Protein AF-A0A7X7KL80-F1 (afdb_monomer_lite)

Sequence (886 aa):
MTQHSSSESLREGEFLGSYRVVATLARGRRWDVYLARSGSGQRQVALKTPAPGCLEDPAAILRRARQAVRLEHPNLARLYEAGCDRGRVFIAQEFVADQRQAVTDLATELLNHGGRLSEERVRVLSKHLLDGLAAAHGAPDGGVVHGALDASKVLLSAQRRAKIVDVGLLAEPSPAAKAADCQAAGALIYRLLAGHDWSSQAAPLDAIGLAPGWNDLVQALTDARAEALPNLAALSERAITLERPPTARQRWRWLLPTAAAALILLTAAVAGLAVRARRQAVAAARQRAAAAVEADRRQRLDALLTTAEEALAARAYARALETCRQALDIDPRDPRAVAFQERARQAAGQALVGESKARAEAAWASLREVHPGEGFGELIGDARALLSAARQALAAAEFTSAAALFTQAAERAEAVAALEGARQAVADCRDDLDAAREAAEAASAPTFAEDLWTQAAARDQAGREAFAQRRFPEAEAAWKEAIGLYSRADRKARAALRLNAARKAFEQAFTAIGDTAREAMPTPTRAAIAEAARKAQELAAQEDWTGAEAAWDEARRHLALGLGESDAVLRQRHFDEALERARHTFARQAYAESERSLREALGLQGFANHPEATALLDRVRQRRTDLGDTGPARGTNLVINGDFSVGQTGAPVGWTRPDNLTVFWADGGPRGQGKYLRIDTDVYRREWEEHRRQPDRPVTKTPTSGLRYDTVAGTTGVAVYSQPIPVRPGECYRVSYDVRGRGEPFIFVLGYWRCGPEHLAALGEKIFFTPHPGGAAYSLVAFGTSGEEKRQPRAGDYIQSYRRRVVARFPPGTENTWRRYETVLQFPEDRPVEAVLIELYAYWPPGEFGFDNIRVEQVTPAEMAAYQEQRQRLGADANVGKAIAD

pLDDT: mean 81.26, std 11.62, range [29.97, 96.38]

Radius of gyration: 80.66 Å; chains: 1; bounding box: 136×75×208 Å

Secondary structure (DSSP, 8-state):
-------PPPPTT-EETTEEEEEEEEE-SSEEEEEEEETTS--EEEEEEEPTT--S-HHHHHHHHHHHHT---TTBPPEEEEEEETTEEEEEEE----SSS---BHHHHHHHTTT---HHHHHHHHHHHHHHHHHHHTSSTT----SS--GGGEEEPTTS-EEE-STTSS----HHHHHHHHHHHHHHHHHHHH---TT--S-TTTTTT-HHHHHHHHHHHHTT-TTHHHHHHHHHHHHHS----S-HHHHHHHHHHHHHHHHHHHHHHHHHHHHHHHHHHHHHHHHHHHHHHHHHHHHHHHHHHHHHHHHHHTT-HHHHHHHHHHHHHH-TT-HHHHHHHHHHHHHHHHHHHHHHHHHHHHHHHHGGGS-STTTHHHHHHHHHHHHHHHHHHHHTT-HHHHHHHHHHHHHHHHHHHHHHHHHHHHHHHHHHHHHHHHHHHHTTHHHHSHHHHHHHHHHHHHHHHHHHTT-HHHHHHHHHHHHHHHHHHHHHHHHHHHHHHHHHHHHHHHHHTHHHHHHHS-HHHHHHHHHHHHHHHHHHHTT-HHHHHHHHHHHHHHHHHHHHHHHHHHHHHHHHHHHHHHHHHHHTT-HHHHHHHHHHHHHSTT-TT-HHHHHHHHHHHHHHHHTT--SPPTT---STTTT---EETTEETTBPPP-SSSEEEEE--GGG-SEEEEEE--SBHHHHHHHHH-TTS--PPPPP-TT-TTBHHHHT-EEEEBPPEE--TT-EEEEEEEEE-SS--EEEEEEEEEPPGGGTTTS--EEEE-SSTTS--EEESS---SS-EEE---TTPEEEEEEEEEEPBPPTT-TTS-EEEEEEEE--TTS---EEEEEEEE-SSSSEEEEEEEEEEEE-HHHHHHHHHHHHHHGGGGGBPEE---

Structure (mmCIF, N/CA/C/O backbone):
data_AF-A0A7X7KL80-F1
#
_entry.id   AF-A0A7X7KL80-F1
#
loop_
_atom_site.group_PDB
_atom_site.id
_atom_site.type_symbol
_atom_site.label_atom_id
_atom_site.label_alt_id
_atom_site.label_comp_id
_atom_site.label_asym_id
_atom_site.label_entity_id
_atom_site.label_seq_id
_atom_site.pdbx_PDB_ins_code
_atom_site.Cartn_x
_atom_site.Cartn_y
_atom_site.Cartn_z
_atom_site.occupancy
_atom_site.B_iso_or_equiv
_atom_site.auth_seq_id
_atom_site.auth_comp_id
_atom_site.auth_asym_id
_atom_site.auth_atom_id
_atom_site.pdbx_PDB_model_num
ATOM 1 N N . MET A 1 1 ? -23.492 -48.760 83.196 1.00 31.83 1 MET A N 1
ATOM 2 C CA . MET A 1 1 ? -22.870 -47.520 82.687 1.00 31.83 1 MET A CA 1
ATOM 3 C C . MET A 1 1 ? -23.392 -46.350 83.509 1.00 31.83 1 MET A C 1
ATOM 5 O O . MET A 1 1 ? -24.584 -46.093 83.494 1.00 31.83 1 MET A O 1
ATOM 9 N N . THR A 1 2 ? -22.488 -45.794 84.322 1.00 29.97 2 THR A N 1
ATOM 10 C CA . THR A 1 2 ? -22.524 -44.529 85.089 1.00 29.97 2 THR A CA 1
ATOM 11 C C . THR A 1 2 ? -23.849 -44.053 85.695 1.00 29.97 2 THR A C 1
ATOM 13 O O . THR A 1 2 ? -24.596 -43.284 85.098 1.00 29.97 2 THR A O 1
ATOM 16 N N . GLN A 1 3 ? -24.027 -44.415 86.970 1.00 34.44 3 GLN A N 1
ATOM 17 C CA . GLN A 1 3 ? -24.776 -43.646 87.964 1.00 34.44 3 GLN A CA 1
ATOM 18 C C . GLN A 1 3 ? -24.287 -42.184 87.984 1.00 34.44 3 GLN A C 1
ATOM 20 O O . GLN A 1 3 ? -23.082 -41.945 88.039 1.00 34.44 3 GLN A O 1
ATOM 25 N N . HIS A 1 4 ? -25.204 -41.216 87.977 1.00 32.41 4 HIS A N 1
ATOM 26 C CA . HIS A 1 4 ? -24.958 -39.862 88.482 1.00 32.41 4 HIS A CA 1
ATOM 27 C C . HIS A 1 4 ? -25.939 -39.596 89.632 1.00 32.41 4 HIS A C 1
ATOM 29 O O . HIS A 1 4 ? -27.093 -39.226 89.433 1.00 32.41 4 HIS A O 1
ATOM 35 N N . SER A 1 5 ? -25.440 -39.822 90.850 1.00 32.19 5 SER A N 1
ATOM 36 C CA . SER A 1 5 ? -25.695 -38.978 92.029 1.00 32.19 5 SER A CA 1
ATOM 37 C C . SER A 1 5 ? -25.706 -37.498 91.599 1.00 32.19 5 SER A C 1
ATOM 39 O O . SER A 1 5 ? -24.886 -37.118 90.775 1.00 32.19 5 SER A O 1
ATOM 41 N N . SER A 1 6 ? -26.537 -36.568 92.056 1.00 39.59 6 SER A N 1
ATOM 42 C CA . SER A 1 6 ? -27.363 -36.443 93.253 1.00 39.59 6 SER A CA 1
ATOM 43 C C . SER A 1 6 ? -28.358 -35.304 92.997 1.00 39.59 6 SER A C 1
ATOM 45 O O . SER A 1 6 ? -28.032 -34.290 92.369 1.00 39.59 6 SER A O 1
ATOM 47 N N . SER A 1 7 ? -29.570 -35.430 93.531 1.00 51.50 7 SER A N 1
ATOM 48 C CA . SER A 1 7 ? -30.561 -34.358 93.639 1.00 51.50 7 SER A CA 1
ATOM 49 C C . SER A 1 7 ? -30.135 -33.310 94.677 1.00 51.50 7 SER A C 1
ATOM 51 O O . SER A 1 7 ? -30.840 -33.063 95.653 1.00 51.50 7 SER A O 1
ATOM 53 N N . GLU A 1 8 ? -28.949 -32.722 94.509 1.00 64.38 8 GLU A N 1
ATOM 54 C CA . GLU A 1 8 ? -28.505 -31.617 95.347 1.00 64.38 8 GLU A CA 1
ATOM 55 C C . GLU A 1 8 ? -29.159 -30.304 94.919 1.00 64.38 8 GLU A C 1
ATOM 57 O O . GLU A 1 8 ? -29.395 -30.016 93.744 1.00 64.38 8 GLU A O 1
ATOM 62 N N . SER A 1 9 ? -29.478 -29.541 95.947 1.00 71.69 9 SER A N 1
ATOM 63 C CA . SER A 1 9 ? -30.005 -28.191 95.954 1.00 71.69 9 SER A CA 1
ATOM 64 C C . SER A 1 9 ? -28.975 -27.219 95.342 1.00 71.69 9 SER A C 1
ATOM 66 O O . SER A 1 9 ? -27.822 -27.268 95.766 1.00 71.69 9 SER A O 1
ATOM 68 N N . LEU A 1 10 ? -29.367 -26.315 94.426 1.00 82.56 10 LEU A N 1
ATOM 69 C CA . LEU A 1 10 ? -28.435 -25.303 93.886 1.00 82.56 10 LEU A CA 1
ATOM 70 C C . LEU A 1 10 ? -27.829 -24.451 95.010 1.00 82.56 10 LEU A C 1
ATOM 72 O O . LEU A 1 10 ? -28.556 -24.023 95.916 1.00 82.56 10 LEU A O 1
ATOM 76 N N . ARG A 1 11 ? -26.519 -24.195 94.938 1.00 85.81 11 ARG A N 1
ATOM 77 C CA . ARG A 1 11 ? -25.776 -23.398 95.931 1.00 85.81 11 ARG A CA 1
ATOM 78 C C . ARG A 1 11 ? -25.678 -21.930 95.507 1.00 85.81 11 ARG A C 1
ATOM 80 O O . ARG A 1 11 ? -25.748 -21.599 94.325 1.00 85.81 11 ARG A O 1
ATOM 87 N N . GLU A 1 12 ? -25.507 -21.030 96.473 1.00 88.31 12 GLU A N 1
ATOM 88 C CA . GLU A 1 12 ? -25.227 -19.620 96.177 1.00 88.31 12 GLU A CA 1
ATOM 89 C C . GLU A 1 12 ? -23.941 -19.489 95.340 1.00 88.31 12 GLU A C 1
ATOM 91 O O . GLU A 1 12 ? -22.940 -20.150 95.607 1.00 88.31 12 GLU A O 1
ATOM 96 N N . GLY A 1 13 ? -23.984 -18.664 94.290 1.00 85.44 13 GLY A N 1
ATOM 97 C CA . GLY A 1 13 ? -22.898 -18.497 93.322 1.00 85.44 13 GLY A CA 1
ATOM 98 C C . GLY A 1 13 ? -22.914 -19.481 92.147 1.00 85.44 13 GLY A C 1
ATOM 99 O O . GLY A 1 13 ? -22.250 -19.211 91.146 1.00 85.44 13 GLY A O 1
ATOM 100 N N . GLU A 1 14 ? -23.691 -20.566 92.216 1.00 90.62 14 GLU A N 1
ATOM 101 C CA . GLU A 1 14 ? -23.832 -21.533 91.123 1.00 90.62 14 GLU A CA 1
ATOM 102 C C . GLU A 1 14 ? -24.575 -20.925 89.922 1.00 90.62 14 GLU A C 1
ATOM 104 O O . GLU A 1 14 ? -25.460 -20.082 90.078 1.00 90.62 14 GLU A O 1
ATOM 109 N N . PHE A 1 15 ? -24.219 -21.353 88.710 1.00 89.06 15 PHE A N 1
ATOM 110 C CA . PHE A 1 15 ? -24.910 -20.967 87.481 1.00 89.06 15 PHE A CA 1
ATOM 111 C C . PHE A 1 15 ? -25.785 -22.106 86.968 1.00 89.06 15 PHE A C 1
ATOM 113 O O . PHE A 1 15 ? -25.322 -23.244 86.873 1.00 89.06 15 PHE A O 1
ATOM 120 N N . LEU A 1 16 ? -27.013 -21.761 86.581 1.00 88.75 16 LEU A N 1
ATOM 121 C CA . LEU A 1 16 ? -27.916 -22.628 85.835 1.00 88.75 16 LEU A CA 1
ATOM 122 C C . LEU A 1 16 ? -28.447 -21.853 84.622 1.00 88.75 16 LEU A C 1
ATOM 124 O O . LEU A 1 16 ? -29.095 -20.811 84.766 1.00 88.75 16 LEU A O 1
ATOM 128 N N . GLY A 1 17 ? -28.102 -22.319 83.422 1.00 87.94 17 GLY A N 1
ATOM 129 C CA . GLY A 1 17 ? -28.221 -21.540 82.192 1.00 87.94 17 GLY A CA 1
ATOM 130 C C . GLY A 1 17 ? -27.375 -20.264 82.269 1.00 87.94 17 GLY A C 1
ATOM 131 O O . GLY A 1 17 ? -26.235 -20.274 82.732 1.00 87.94 17 GLY A O 1
ATOM 132 N N . SER A 1 18 ? -27.946 -19.129 81.863 1.00 89.62 18 SER A N 1
ATOM 133 C CA . SER A 1 18 ? -27.303 -17.814 82.000 1.00 89.62 18 SER A CA 1
ATOM 134 C C . SER A 1 18 ? -27.581 -17.128 83.344 1.00 89.62 18 SER A C 1
ATOM 136 O O . SER A 1 18 ? -27.383 -15.920 83.442 1.00 89.62 18 SER A O 1
ATOM 138 N N . TYR A 1 19 ? -28.058 -17.833 84.377 1.00 92.81 19 TYR A N 1
ATOM 139 C CA . TYR A 1 19 ? -28.467 -17.220 85.646 1.00 92.81 19 TYR A CA 1
ATOM 140 C C . TYR A 1 19 ? -27.586 -17.664 86.809 1.00 92.81 19 TYR A C 1
ATOM 142 O O . TYR A 1 19 ? -27.476 -18.854 87.093 1.00 92.81 19 TYR A O 1
ATOM 150 N N . ARG A 1 20 ? -27.003 -16.692 87.520 1.00 92.25 20 ARG A N 1
ATOM 151 C CA . ARG A 1 20 ? -26.239 -16.926 88.752 1.00 92.25 20 ARG A CA 1
ATOM 152 C C . ARG A 1 20 ? -27.166 -16.911 89.959 1.00 92.25 20 ARG A C 1
ATOM 154 O O . ARG A 1 20 ? -27.807 -15.886 90.205 1.00 92.25 20 ARG A O 1
ATOM 161 N N . VAL A 1 21 ? -27.208 -17.997 90.722 1.00 92.06 21 VAL A N 1
ATOM 162 C CA . VAL A 1 21 ? -27.965 -18.106 91.974 1.00 92.06 21 VAL A CA 1
ATOM 163 C C . VAL A 1 21 ? -27.369 -17.158 93.015 1.00 92.06 21 VAL A C 1
ATOM 165 O O . VAL A 1 21 ? -26.165 -17.151 93.260 1.00 92.06 21 VAL A O 1
ATOM 168 N N . VAL A 1 22 ? -28.226 -16.330 93.606 1.00 90.38 22 VAL A N 1
ATOM 169 C CA . VAL A 1 22 ? -27.896 -15.351 94.651 1.00 90.38 22 VAL A CA 1
ATOM 170 C C . VAL A 1 22 ? -28.374 -15.840 96.012 1.00 90.38 22 VAL A C 1
ATOM 172 O O . VAL A 1 22 ? -27.649 -15.717 96.979 1.00 90.38 22 VAL A O 1
ATOM 175 N N . ALA A 1 23 ? -29.585 -16.387 96.109 1.00 89.75 23 ALA A N 1
ATOM 176 C CA . ALA A 1 23 ? -30.110 -16.920 97.365 1.00 89.75 23 ALA A CA 1
ATOM 177 C C . ALA A 1 23 ? -31.222 -17.940 97.097 1.00 89.75 23 ALA A C 1
ATOM 179 O O . ALA A 1 23 ? -31.897 -17.875 96.068 1.00 89.75 23 ALA A O 1
ATOM 180 N N . THR A 1 24 ? -31.459 -18.858 98.035 1.00 89.94 24 THR A N 1
ATOM 181 C CA . THR A 1 24 ? -32.675 -19.689 98.018 1.00 89.94 24 THR A CA 1
ATOM 182 C C . THR A 1 24 ? -33.835 -18.864 98.575 1.00 89.94 24 THR A C 1
ATOM 184 O O . THR A 1 24 ? -33.747 -18.383 99.699 1.00 89.94 24 THR A O 1
ATOM 187 N N . LEU A 1 25 ? -34.912 -18.695 97.802 1.00 84.06 25 LEU A N 1
ATOM 188 C CA . LEU A 1 25 ? -36.113 -17.966 98.233 1.00 84.06 25 LEU A CA 1
ATOM 189 C C . LEU A 1 25 ? -37.115 -18.890 98.922 1.00 84.06 25 LEU A C 1
ATOM 191 O O . LEU A 1 25 ? -37.679 -18.533 99.949 1.00 84.06 25 LEU A O 1
ATOM 195 N N . ALA A 1 26 ? -37.348 -20.072 98.351 1.00 82.12 26 ALA A N 1
ATOM 196 C CA . ALA A 1 26 ? -38.282 -21.043 98.904 1.00 82.12 26 ALA A CA 1
ATOM 197 C C . ALA A 1 26 ? -37.930 -22.467 98.467 1.00 82.12 26 ALA A C 1
ATOM 199 O O . ALA A 1 26 ? -37.536 -22.699 97.324 1.00 82.12 26 ALA A O 1
ATOM 200 N N . ARG A 1 27 ? -38.147 -23.425 99.372 1.00 83.50 27 ARG A N 1
ATOM 201 C CA . ARG A 1 27 ? -38.188 -24.860 99.071 1.00 83.50 27 ARG A CA 1
ATOM 202 C C . ARG A 1 27 ? -39.641 -25.289 99.036 1.00 83.50 27 ARG A C 1
ATOM 204 O O . ARG A 1 27 ? -40.308 -25.324 100.068 1.00 83.50 27 ARG A O 1
ATOM 211 N N . GLY A 1 28 ? -40.160 -25.509 97.838 1.00 75.00 28 GLY A N 1
ATOM 212 C CA . GLY A 1 28 ? -41.563 -25.834 97.631 1.00 75.00 28 GLY A CA 1
ATOM 213 C C . GLY A 1 28 ? -41.771 -27.321 97.387 1.00 75.00 28 GLY A C 1
ATOM 214 O O . GLY A 1 28 ? -40.884 -28.021 96.914 1.00 75.00 28 GLY A O 1
ATOM 215 N N . ARG A 1 29 ? -43.003 -27.794 97.610 1.00 74.69 29 ARG A N 1
ATOM 216 C CA . ARG A 1 29 ? -43.397 -29.184 97.305 1.00 74.69 29 ARG A CA 1
ATOM 217 C C . ARG A 1 29 ? -43.181 -29.585 95.843 1.00 74.69 29 ARG A C 1
ATOM 219 O O . ARG A 1 29 ? -43.038 -30.762 95.567 1.00 74.69 29 ARG A O 1
ATOM 226 N N . ARG A 1 30 ? -43.224 -28.626 94.912 1.00 80.44 30 ARG A N 1
ATOM 227 C CA . ARG A 1 30 ? -43.084 -28.865 93.463 1.00 80.44 30 ARG A CA 1
ATOM 228 C C . ARG A 1 30 ? -41.902 -28.126 92.847 1.00 80.44 30 ARG A C 1
ATOM 230 O O . ARG A 1 30 ? -41.293 -28.625 91.907 1.00 80.44 30 ARG A O 1
ATOM 237 N N . TRP A 1 31 ? -41.597 -26.939 93.362 1.00 85.56 31 TRP A N 1
ATOM 238 C CA . TRP A 1 31 ? -40.578 -26.052 92.821 1.00 85.56 31 TRP A CA 1
ATOM 239 C C . TRP A 1 31 ? -39.674 -25.565 93.939 1.00 85.56 31 TRP A C 1
ATOM 241 O O . TRP A 1 31 ? -40.162 -24.999 94.917 1.00 85.56 31 TRP A O 1
ATOM 251 N N . ASP A 1 32 ? -38.376 -25.708 93.735 1.00 88.88 32 ASP A N 1
ATOM 252 C CA . ASP A 1 32 ? -37.386 -24.915 94.441 1.00 88.88 32 ASP A CA 1
ATOM 253 C C . ASP A 1 32 ? -37.233 -23.580 93.713 1.00 88.88 32 ASP A C 1
ATOM 255 O O . ASP A 1 32 ? -37.142 -23.528 92.484 1.00 88.88 32 ASP A O 1
ATOM 259 N N . VAL A 1 33 ? -37.277 -22.488 94.473 1.00 89.19 33 VAL A N 1
ATOM 260 C CA . VAL A 1 33 ? -37.273 -21.123 93.947 1.00 89.19 33 VAL A CA 1
ATOM 261 C C . VAL A 1 33 ? -36.051 -20.397 94.476 1.00 89.19 33 VAL A C 1
ATOM 263 O O . VAL A 1 33 ? -35.833 -20.312 95.685 1.00 89.19 33 VAL A O 1
ATOM 266 N N . TYR A 1 34 ? -35.282 -19.827 93.561 1.00 90.94 34 TYR A N 1
ATOM 267 C CA . TYR A 1 34 ? -34.040 -19.129 93.836 1.00 90.94 34 TYR A CA 1
ATOM 268 C C . TYR A 1 34 ? -34.122 -17.693 93.334 1.00 90.94 34 TYR A C 1
ATOM 270 O O . TYR A 1 34 ? -34.673 -17.421 92.268 1.00 90.94 34 TYR A O 1
ATOM 278 N N . LEU A 1 35 ? -33.534 -16.766 94.079 1.00 90.75 35 LEU A N 1
ATOM 279 C CA . LEU A 1 35 ? -33.198 -15.455 93.555 1.00 90.75 35 LEU A CA 1
ATOM 280 C C . LEU A 1 35 ? -31.955 -15.636 92.699 1.00 90.75 35 LEU A C 1
ATOM 282 O O . LEU A 1 35 ? -30.938 -16.111 93.200 1.00 90.75 35 LEU A O 1
ATOM 286 N N . ALA A 1 36 ? -32.019 -15.249 91.433 1.00 92.25 36 ALA A N 1
ATOM 287 C CA . ALA A 1 36 ? -30.877 -15.311 90.535 1.00 92.25 36 ALA A CA 1
ATOM 288 C C . ALA A 1 36 ? -30.694 -13.997 89.772 1.00 92.25 36 ALA A C 1
ATOM 290 O O . ALA A 1 36 ? -31.605 -13.172 89.682 1.00 92.25 36 ALA A O 1
ATOM 291 N N . ARG A 1 37 ? -29.501 -13.783 89.219 1.00 90.31 37 ARG A N 1
ATOM 292 C CA . ARG A 1 37 ? -29.183 -12.633 88.365 1.00 90.31 37 ARG A CA 1
ATOM 293 C C . ARG A 1 37 ? -28.793 -13.125 86.975 1.00 90.31 37 ARG A C 1
ATOM 295 O O . ARG A 1 37 ? -28.011 -14.064 86.862 1.00 90.31 37 ARG A O 1
ATOM 302 N N . SER A 1 38 ? -29.333 -12.494 85.934 1.00 88.06 38 SER A N 1
ATOM 303 C CA . SER A 1 38 ? -28.945 -12.783 84.545 1.00 88.06 38 SER A CA 1
ATOM 304 C C . SER A 1 38 ? -27.446 -12.522 84.324 1.00 88.06 38 SER A C 1
ATOM 306 O O . SER A 1 38 ? -26.880 -11.631 84.959 1.00 88.06 38 SER A O 1
ATOM 308 N N . GLY A 1 39 ? -26.808 -13.282 83.430 1.00 72.44 39 GLY A N 1
ATOM 309 C CA . GLY A 1 39 ? -25.362 -13.293 83.183 1.00 72.44 39 GLY A CA 1
ATOM 310 C C . GLY A 1 39 ? -24.786 -11.967 82.685 1.00 72.44 39 GLY A C 1
ATOM 311 O O . GLY A 1 39 ? -23.610 -11.703 82.900 1.00 72.44 39 GLY A O 1
ATOM 312 N N . SER A 1 40 ? -25.618 -11.084 82.121 1.00 70.62 40 SER A N 1
ATOM 313 C CA . SER A 1 40 ? -25.252 -9.694 81.795 1.00 70.62 40 SER A CA 1
ATOM 314 C C . SER A 1 40 ? -25.248 -8.753 83.012 1.00 70.62 40 SER A C 1
ATOM 316 O O . SER A 1 40 ? -24.938 -7.572 82.889 1.00 70.62 40 SER A O 1
ATOM 318 N N . GLY A 1 41 ? -25.644 -9.238 84.194 1.00 64.62 41 GLY A N 1
ATOM 319 C CA . GLY A 1 41 ? -25.730 -8.476 85.442 1.00 64.62 41 GLY A CA 1
ATOM 320 C C . GLY A 1 41 ? -26.958 -7.563 85.573 1.00 64.62 41 GLY A C 1
ATOM 321 O O . GLY A 1 41 ? -27.179 -7.013 86.655 1.00 64.62 41 GLY A O 1
ATOM 322 N N . GLN A 1 42 ? -27.775 -7.428 84.521 1.00 69.19 42 GLN A N 1
ATOM 323 C CA . GLN A 1 42 ? -28.776 -6.358 84.388 1.00 69.19 42 GLN A CA 1
ATOM 324 C C . GLN A 1 42 ? -30.136 -6.611 85.066 1.00 69.19 42 GLN A C 1
ATOM 326 O O . GLN A 1 42 ? -30.906 -5.667 85.235 1.00 69.19 42 GLN A O 1
ATOM 331 N N . ARG A 1 43 ? -30.480 -7.850 85.452 1.00 83.56 43 ARG A N 1
ATOM 332 C CA . ARG A 1 43 ? -31.824 -8.173 85.979 1.00 83.56 43 ARG A CA 1
ATOM 333 C C . ARG A 1 43 ? -31.812 -9.282 87.031 1.00 83.56 43 ARG A C 1
ATOM 335 O O . ARG A 1 43 ? -31.147 -10.300 86.843 1.00 83.56 43 ARG A O 1
ATOM 342 N N . GLN A 1 44 ? -32.581 -9.088 88.106 1.00 89.12 44 GLN A N 1
ATOM 343 C CA . GLN A 1 44 ? -32.933 -10.132 89.076 1.00 89.12 44 GLN A CA 1
ATOM 344 C C . GLN A 1 44 ? -34.152 -10.928 88.592 1.00 89.12 44 GLN A C 1
ATOM 346 O O . GLN A 1 44 ? -35.109 -10.353 88.071 1.00 89.12 44 GLN A O 1
ATOM 351 N N . VAL A 1 45 ? -34.114 -12.246 88.766 1.00 91.25 45 VAL A N 1
ATOM 352 C CA . VAL A 1 45 ? -35.173 -13.175 88.355 1.00 91.25 45 VAL A CA 1
ATOM 353 C C . VAL A 1 45 ? -35.485 -14.166 89.473 1.00 91.25 45 VAL A C 1
ATOM 355 O O . VAL A 1 45 ? -34.612 -14.506 90.275 1.00 91.25 45 VAL A O 1
ATOM 358 N N . ALA A 1 46 ? -36.731 -14.636 89.510 1.00 91.25 46 ALA A N 1
ATOM 359 C CA . ALA A 1 46 ? -37.109 -15.807 90.283 1.00 91.25 46 ALA A CA 1
ATOM 360 C C . ALA A 1 46 ? -36.844 -17.038 89.409 1.00 91.25 46 ALA A C 1
ATOM 362 O O . ALA A 1 46 ? -37.561 -17.287 88.437 1.00 91.25 46 ALA A O 1
ATOM 363 N N . LEU A 1 47 ? -35.784 -17.774 89.727 1.00 92.19 47 LEU A N 1
ATOM 364 C CA . LEU A 1 47 ? -35.371 -18.974 89.014 1.00 92.19 47 LEU A CA 1
ATOM 365 C C . LEU A 1 47 ? -35.990 -20.196 89.690 1.00 92.19 47 LEU A C 1
ATOM 367 O O . LEU A 1 47 ? -35.704 -20.476 90.852 1.00 92.19 47 LEU A O 1
ATOM 371 N N . LYS A 1 48 ? -36.850 -20.914 88.972 1.00 91.19 48 LYS A N 1
ATOM 372 C CA . LYS A 1 48 ? -37.525 -22.111 89.480 1.00 91.19 48 LYS A CA 1
ATOM 373 C C . LYS A 1 48 ? -36.925 -23.371 88.892 1.00 91.19 48 LYS A C 1
ATOM 375 O O . LYS A 1 48 ? -36.765 -23.451 87.678 1.00 91.19 48 LYS A O 1
ATOM 380 N N . THR A 1 49 ? -36.683 -24.363 89.739 1.00 89.75 49 THR A N 1
ATOM 381 C CA . THR A 1 49 ? -36.322 -25.725 89.332 1.00 89.75 49 THR A CA 1
ATOM 382 C C . THR A 1 49 ? -37.277 -26.728 89.972 1.00 89.75 49 THR A C 1
ATOM 384 O O . THR A 1 49 ? -37.712 -26.503 91.103 1.00 89.75 49 THR A O 1
ATOM 387 N N . PRO A 1 50 ? -37.632 -27.832 89.299 1.00 86.56 50 PRO A N 1
ATOM 388 C CA . PRO A 1 50 ? -38.437 -28.884 89.911 1.00 86.56 50 PRO A CA 1
ATOM 389 C C . PRO A 1 50 ? -37.768 -29.420 91.182 1.00 86.56 50 PRO A C 1
ATOM 391 O O . PRO A 1 50 ? -36.558 -29.654 91.191 1.00 86.56 50 PRO A O 1
ATOM 394 N N . ALA A 1 51 ? -38.549 -29.595 92.249 1.00 82.06 51 ALA A N 1
ATOM 395 C CA . ALA A 1 51 ? -38.067 -30.208 93.484 1.00 82.06 51 ALA A CA 1
ATOM 396 C C . ALA A 1 51 ? -37.661 -31.682 93.239 1.00 82.06 51 ALA A C 1
ATOM 398 O O . ALA A 1 51 ? -38.191 -32.315 92.314 1.00 82.06 51 ALA A O 1
ATOM 399 N N . PRO A 1 52 ? -36.737 -32.254 94.038 1.00 75.50 52 PRO A N 1
ATOM 400 C CA . PRO A 1 52 ? -36.324 -33.651 93.904 1.00 75.50 52 PRO A CA 1
ATOM 401 C C . PRO A 1 52 ? -37.517 -34.619 93.852 1.00 75.50 52 PRO A C 1
ATOM 403 O O . PRO A 1 52 ? -38.361 -34.616 94.742 1.00 75.50 52 PRO A O 1
ATOM 406 N N . GLY A 1 53 ? -37.592 -35.446 92.803 1.00 71.06 53 GLY A N 1
ATOM 407 C CA . GLY A 1 53 ? -38.666 -36.433 92.621 1.00 71.06 53 GLY A CA 1
ATOM 408 C C . GLY A 1 53 ? -39.997 -35.888 92.076 1.00 71.06 53 GLY A C 1
ATOM 409 O O . GLY A 1 53 ? -40.924 -36.667 91.888 1.00 71.06 53 GLY A O 1
ATOM 410 N N . CYS A 1 54 ? -40.105 -34.586 91.782 1.00 70.94 54 CYS A N 1
ATOM 411 C CA . CYS A 1 54 ? -41.345 -33.947 91.305 1.00 70.94 54 CYS A CA 1
ATOM 412 C C . CYS A 1 54 ? -41.353 -33.610 89.802 1.00 70.94 54 CYS A C 1
ATOM 414 O O . CYS A 1 54 ? -42.227 -32.878 89.330 1.00 70.94 54 CYS A O 1
ATOM 416 N N . LEU A 1 55 ? -40.366 -34.097 89.049 1.00 71.50 55 LEU A N 1
ATOM 417 C CA . LEU A 1 55 ? -40.247 -33.882 87.610 1.00 71.50 55 LEU A CA 1
ATOM 418 C C . LEU A 1 55 ? -41.022 -34.976 86.862 1.00 71.50 55 LEU A C 1
ATOM 420 O O . LEU A 1 55 ? -40.582 -36.117 86.824 1.00 71.50 55 LEU A O 1
ATOM 424 N N . GLU A 1 56 ? -42.174 -34.614 86.294 1.00 68.19 56 GLU A N 1
ATOM 425 C CA . GLU A 1 56 ? -43.006 -35.511 85.475 1.00 68.19 56 GLU A CA 1
ATOM 426 C C . GLU A 1 56 ? -42.353 -35.748 84.096 1.00 68.19 56 GLU A C 1
ATOM 428 O O . GLU A 1 56 ? -41.650 -36.732 83.889 1.00 68.19 56 GLU A O 1
ATOM 433 N N . ASP A 1 57 ? -42.545 -34.803 83.166 1.00 81.62 57 ASP A N 1
ATOM 434 C CA . ASP A 1 57 ? -41.943 -34.768 81.831 1.00 81.62 57 ASP A CA 1
ATOM 435 C C . ASP A 1 57 ? -41.270 -33.394 81.602 1.00 81.62 57 ASP A C 1
ATOM 437 O O . ASP A 1 57 ? -41.963 -32.370 81.479 1.00 81.62 57 ASP A O 1
ATOM 441 N N . PRO A 1 58 ? -39.924 -33.340 81.528 1.00 81.94 58 PRO A N 1
ATOM 442 C CA . PRO A 1 58 ? -39.173 -32.125 81.217 1.00 81.94 58 PRO A CA 1
ATOM 443 C C . PRO A 1 58 ? -39.630 -31.432 79.930 1.00 81.94 58 PRO A C 1
ATOM 445 O O . PRO A 1 58 ? -39.697 -30.201 79.880 1.00 81.94 58 PRO A O 1
ATOM 448 N N . ALA A 1 59 ? -39.958 -32.200 78.888 1.00 83.56 59 ALA A N 1
ATOM 449 C CA . ALA A 1 59 ? -40.312 -31.661 77.582 1.00 83.56 59 ALA A CA 1
ATOM 450 C C . ALA A 1 59 ? -41.692 -30.991 77.608 1.00 83.56 59 ALA A C 1
ATOM 452 O O . ALA A 1 59 ? -41.847 -29.889 77.073 1.00 83.56 59 ALA A O 1
ATOM 453 N N . ALA A 1 60 ? -42.678 -31.597 78.278 1.00 82.88 60 ALA A N 1
ATOM 454 C CA . ALA A 1 60 ? -43.999 -30.998 78.463 1.00 82.88 60 ALA A CA 1
ATOM 455 C C . ALA A 1 60 ? -43.957 -29.699 79.278 1.00 82.88 60 ALA A C 1
ATOM 457 O O . ALA A 1 60 ? -44.630 -28.728 78.931 1.00 82.88 60 ALA A O 1
ATOM 458 N N . ILE A 1 61 ? -43.166 -29.640 80.353 1.00 83.69 61 ILE A N 1
ATOM 459 C CA . ILE A 1 61 ? -43.000 -28.409 81.145 1.00 83.69 61 ILE A CA 1
ATOM 460 C C . ILE A 1 61 ? -42.373 -27.297 80.292 1.00 83.69 61 ILE A C 1
ATOM 462 O O . ILE A 1 61 ? -42.895 -26.183 80.258 1.00 83.69 61 ILE A O 1
ATOM 466 N N . LEU A 1 62 ? -41.297 -27.595 79.557 1.00 87.56 62 LEU A N 1
ATOM 467 C CA . LEU A 1 62 ? -40.612 -26.607 78.718 1.00 87.56 62 LEU A CA 1
ATOM 468 C C . LEU A 1 62 ? -41.470 -26.112 77.556 1.00 87.56 62 LEU A C 1
ATOM 470 O O . LEU A 1 62 ? -41.451 -24.920 77.253 1.00 87.56 62 LEU A O 1
ATOM 474 N N . ARG A 1 63 ? -42.234 -27.000 76.910 1.00 86.12 63 ARG A N 1
ATOM 475 C CA . ARG A 1 63 ? -43.159 -26.627 75.832 1.00 86.12 63 ARG A CA 1
ATOM 476 C C . ARG A 1 63 ? -44.183 -25.600 76.319 1.00 86.12 63 ARG A C 1
ATOM 478 O O . ARG A 1 63 ? -44.309 -24.544 75.703 1.00 86.12 63 ARG A O 1
ATOM 485 N N . ARG A 1 64 ? -44.849 -25.878 77.443 1.00 86.56 64 ARG A N 1
ATOM 486 C CA . ARG A 1 64 ? -45.870 -24.989 78.020 1.00 86.56 64 ARG A CA 1
ATOM 487 C C . ARG A 1 64 ? -45.273 -23.669 78.507 1.00 86.56 64 ARG A C 1
ATOM 489 O O . ARG A 1 64 ? -45.765 -22.596 78.165 1.00 86.56 64 ARG A O 1
ATOM 496 N N . ALA A 1 65 ? -44.137 -23.723 79.203 1.00 87.38 65 ALA A N 1
ATOM 497 C CA . ALA A 1 65 ? -43.457 -22.520 79.670 1.00 87.38 65 ALA A CA 1
ATOM 498 C C . ALA A 1 65 ? -43.012 -21.613 78.503 1.00 87.38 65 ALA A C 1
ATOM 500 O O . ALA A 1 65 ? -43.163 -20.397 78.584 1.00 87.38 65 ALA A O 1
ATOM 501 N N . ARG A 1 66 ? -42.544 -22.180 77.379 1.00 86.44 66 ARG A N 1
ATOM 502 C CA . ARG A 1 66 ? -42.194 -21.417 76.162 1.00 86.44 66 ARG A CA 1
ATOM 503 C C . ARG A 1 66 ? -43.394 -20.730 75.514 1.00 86.44 66 ARG A C 1
ATOM 505 O O . ARG A 1 66 ? -43.231 -19.633 74.983 1.00 86.44 66 ARG A O 1
ATOM 512 N N . GLN A 1 67 ? -44.581 -21.334 75.567 1.00 84.44 67 GLN A N 1
ATOM 513 C CA . GLN A 1 67 ? -45.811 -20.664 75.128 1.00 84.44 67 GLN A CA 1
ATOM 514 C C . GLN A 1 67 ? -46.104 -19.447 76.018 1.00 84.44 67 GLN A C 1
ATOM 516 O O . GLN A 1 67 ? -46.406 -18.367 75.512 1.00 84.44 67 GLN A O 1
ATOM 521 N N . ALA A 1 68 ? -45.913 -19.586 77.332 1.00 86.06 68 ALA A N 1
ATOM 522 C CA . ALA A 1 68 ? -46.135 -18.512 78.295 1.00 86.06 68 ALA A CA 1
ATOM 523 C C . ALA A 1 68 ? -45.070 -17.389 78.272 1.00 86.06 68 ALA A C 1
ATOM 525 O O . ALA A 1 68 ? -45.378 -16.272 78.678 1.00 86.06 68 ALA A O 1
ATOM 526 N N . VAL A 1 69 ? -43.858 -17.609 77.736 1.00 87.44 69 VAL A N 1
ATOM 527 C CA . VAL A 1 69 ? -42.816 -16.557 77.574 1.00 87.44 69 VAL A CA 1
ATOM 528 C C . VAL A 1 69 ? -43.291 -15.384 76.707 1.00 87.44 69 VAL A C 1
ATOM 530 O O . VAL A 1 69 ? -42.868 -14.244 76.903 1.00 87.44 69 VAL A O 1
ATOM 533 N N . ARG A 1 70 ? -44.188 -15.639 75.746 1.00 82.38 70 ARG A N 1
ATOM 534 C CA . ARG A 1 70 ? -44.743 -14.599 74.863 1.00 82.38 70 ARG A CA 1
ATOM 535 C C . ARG A 1 70 ? -45.781 -13.711 75.557 1.00 82.38 70 ARG A C 1
ATOM 537 O O . ARG A 1 70 ? -46.232 -12.737 74.960 1.00 82.38 70 ARG A O 1
ATOM 544 N N . LEU A 1 71 ? -46.179 -14.045 76.786 1.00 85.38 71 LEU A N 1
ATOM 545 C CA . LEU A 1 71 ? -47.211 -13.324 77.515 1.00 85.38 71 LEU A CA 1
ATOM 546 C C . LEU A 1 71 ? -46.620 -12.159 78.288 1.00 85.38 71 LEU A C 1
ATOM 548 O O . LEU A 1 71 ? -45.749 -12.314 79.145 1.00 85.38 71 LEU A O 1
ATOM 552 N N . GLU A 1 72 ? -47.167 -10.982 78.017 1.00 85.50 72 GLU A N 1
ATOM 553 C CA . GLU A 1 72 ? -46.826 -9.761 78.721 1.00 85.50 72 GLU A CA 1
ATOM 554 C C . GLU A 1 72 ? -48.108 -9.059 79.162 1.00 85.50 72 GLU A C 1
ATOM 556 O O . GLU A 1 72 ? -48.890 -8.566 78.350 1.00 85.50 72 GLU A O 1
ATOM 561 N N . HIS A 1 73 ? -48.339 -9.042 80.473 1.00 87.25 73 HIS A N 1
ATOM 562 C CA . HIS A 1 73 ? -49.483 -8.369 81.069 1.00 87.25 73 HIS A CA 1
ATOM 563 C C . HIS A 1 73 ? -49.116 -7.845 82.464 1.00 87.25 73 HIS A C 1
ATOM 565 O O . HIS A 1 73 ? -48.463 -8.561 83.221 1.00 87.25 73 HIS A O 1
ATOM 571 N N . PRO A 1 74 ? -49.552 -6.636 82.869 1.00 87.19 74 PRO A N 1
ATOM 572 C CA . PRO A 1 74 ? -49.213 -6.059 84.174 1.00 87.19 74 PRO A CA 1
ATOM 573 C C . PRO A 1 74 ? -49.666 -6.886 85.389 1.00 87.19 74 PRO A C 1
ATOM 575 O O . PRO A 1 74 ? -49.163 -6.649 86.485 1.00 87.19 74 PRO A O 1
ATOM 578 N N . ASN A 1 75 ? -50.606 -7.821 85.216 1.00 90.25 75 ASN A N 1
ATOM 579 C CA . ASN A 1 75 ? -51.111 -8.706 86.275 1.00 90.25 75 ASN A CA 1
ATOM 580 C C . ASN A 1 75 ? -50.635 -10.162 86.163 1.00 90.25 75 ASN A C 1
ATOM 582 O O . ASN A 1 75 ? -51.092 -11.011 86.924 1.00 90.25 75 ASN A O 1
ATOM 586 N N . LEU A 1 76 ? -49.708 -10.449 85.248 1.00 91.06 76 LEU A N 1
ATOM 587 C CA . LEU A 1 76 ? -49.022 -11.734 85.142 1.00 91.06 76 LEU A CA 1
ATOM 588 C C . LEU A 1 76 ? -47.533 -11.523 85.425 1.00 91.06 76 LEU A C 1
ATOM 590 O O . LEU A 1 76 ? -46.953 -10.527 84.990 1.00 91.06 76 LEU A O 1
ATOM 594 N N . ALA A 1 77 ? -46.907 -12.442 86.153 1.00 89.69 77 ALA A N 1
ATOM 595 C CA . ALA A 1 77 ? -45.456 -12.460 86.258 1.00 89.69 77 ALA A CA 1
ATOM 596 C C . ALA A 1 77 ? -44.876 -12.907 84.916 1.00 89.69 77 ALA A C 1
ATOM 598 O O . ALA A 1 77 ? -45.209 -13.979 84.408 1.00 89.69 77 ALA A O 1
ATOM 599 N N . ARG A 1 78 ? -44.025 -12.072 84.320 1.00 90.31 78 ARG A N 1
ATOM 600 C CA . ARG A 1 78 ? -43.461 -12.363 83.000 1.00 90.31 78 ARG A CA 1
ATOM 601 C C . ARG A 1 78 ? -42.503 -13.548 83.077 1.00 90.31 78 ARG A C 1
ATOM 603 O O . ARG A 1 78 ? -41.544 -13.513 83.846 1.00 90.31 78 ARG A O 1
ATOM 610 N N . LEU A 1 79 ? -42.712 -14.561 82.242 1.00 91.38 79 LEU A N 1
ATOM 611 C CA . LEU A 1 79 ? -41.710 -15.599 82.017 1.00 91.38 79 LEU A CA 1
ATOM 612 C C . LEU A 1 79 ? -40.681 -15.050 81.030 1.00 91.38 79 LEU A C 1
ATOM 614 O O . LEU A 1 79 ? -41.024 -14.609 79.936 1.00 91.38 79 LEU A O 1
ATOM 618 N N . TYR A 1 80 ? -39.418 -15.043 81.434 1.00 90.38 80 TYR A N 1
ATOM 619 C CA . TYR A 1 80 ? -38.322 -14.616 80.573 1.00 90.38 80 TYR A CA 1
ATOM 620 C C . TYR A 1 80 ? -37.789 -15.782 79.757 1.00 90.38 80 TYR A C 1
ATOM 622 O O . TYR A 1 80 ? -37.535 -15.632 78.566 1.00 90.38 80 TYR A O 1
ATOM 630 N N . GLU A 1 81 ? -37.630 -16.938 80.397 1.00 90.75 81 GLU A N 1
ATOM 631 C CA . GLU A 1 81 ? -36.966 -18.078 79.784 1.00 90.75 81 GLU A CA 1
ATOM 632 C C . GLU A 1 81 ? -37.394 -19.391 80.435 1.00 90.75 81 GLU A C 1
ATOM 634 O O . GLU A 1 81 ? -37.663 -19.454 81.636 1.00 90.75 81 GLU A O 1
ATOM 639 N N . ALA A 1 82 ? -37.414 -20.454 79.637 1.00 90.94 82 ALA A N 1
ATOM 640 C CA . ALA A 1 82 ? -37.546 -21.821 80.110 1.00 90.94 82 ALA A CA 1
ATOM 641 C C . ALA A 1 82 ? -36.564 -22.709 79.343 1.00 90.94 82 ALA A C 1
ATOM 643 O O . ALA A 1 82 ? -36.602 -22.775 78.107 1.00 90.94 82 ALA A O 1
ATOM 644 N N . GLY A 1 83 ? -35.693 -23.397 80.076 1.00 90.44 83 GLY A N 1
ATOM 645 C CA . GLY A 1 83 ? -34.592 -24.164 79.510 1.00 90.44 83 GLY A CA 1
ATOM 646 C C . GLY A 1 83 ? -34.236 -25.394 80.335 1.00 90.44 83 GLY A C 1
ATOM 647 O O . GLY A 1 83 ? -34.756 -25.624 81.425 1.00 90.44 83 GLY A O 1
ATOM 648 N N . CYS A 1 84 ? -33.347 -26.210 79.783 1.00 88.62 84 CYS A N 1
ATOM 649 C CA . CYS A 1 84 ? -32.716 -27.312 80.491 1.00 88.62 84 CYS A CA 1
ATOM 650 C C . CYS A 1 84 ? -31.213 -27.084 80.416 1.00 88.62 84 CYS A C 1
ATOM 652 O O . CYS A 1 84 ? -30.678 -26.949 79.317 1.00 88.62 84 CYS A O 1
ATOM 654 N N . ASP A 1 85 ? -30.553 -27.022 81.565 1.00 88.25 85 ASP A N 1
ATOM 655 C CA . ASP A 1 85 ? -29.101 -26.925 81.651 1.00 88.25 85 ASP A CA 1
ATOM 656 C C . ASP A 1 85 ? -28.587 -28.016 82.589 1.00 88.25 85 ASP A C 1
ATOM 658 O O . ASP A 1 85 ? -29.161 -28.261 83.650 1.00 88.25 85 ASP A O 1
ATOM 662 N N . ARG A 1 86 ? -27.545 -28.737 82.159 1.00 83.44 86 ARG A N 1
ATOM 663 C CA . ARG A 1 86 ? -26.974 -29.897 82.876 1.00 83.44 86 ARG A CA 1
ATOM 664 C C . ARG A 1 86 ? -28.026 -30.932 83.310 1.00 83.44 86 ARG A C 1
ATOM 666 O O . ARG A 1 86 ? -27.970 -31.472 84.412 1.00 83.44 86 ARG A O 1
ATOM 673 N N . GLY A 1 87 ? -29.021 -31.178 82.454 1.00 80.38 87 GLY A N 1
ATOM 674 C CA . GLY A 1 87 ? -30.126 -32.104 82.732 1.00 80.38 87 GLY A CA 1
ATOM 675 C C . GLY A 1 87 ? -31.158 -31.590 83.745 1.00 80.38 87 GLY A C 1
ATOM 676 O O . GLY A 1 87 ? -32.092 -32.317 84.079 1.00 80.38 87 GLY A O 1
ATOM 677 N N . ARG A 1 88 ? -31.028 -30.347 84.228 1.00 85.88 88 ARG A N 1
ATOM 678 C CA . ARG A 1 88 ? -31.956 -29.710 85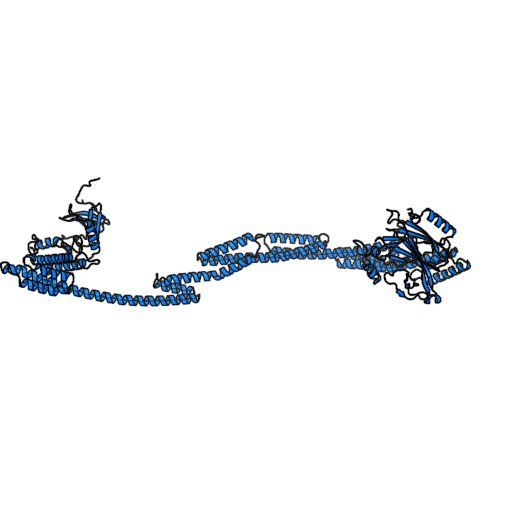.167 1.00 85.88 88 ARG A CA 1
ATOM 679 C C . ARG A 1 88 ? -32.822 -28.687 84.442 1.00 85.88 88 ARG A C 1
ATOM 681 O O . ARG A 1 88 ? -32.327 -27.738 83.837 1.00 85.88 88 ARG A O 1
ATOM 688 N N . VAL A 1 89 ? -34.136 -28.874 84.531 1.00 89.56 89 VAL A N 1
ATOM 689 C CA . VAL A 1 89 ? -35.119 -27.910 84.022 1.00 89.56 89 VAL A CA 1
ATOM 690 C C . VAL A 1 89 ? -35.099 -26.660 84.892 1.00 89.56 89 VAL A C 1
ATOM 692 O O . VAL A 1 89 ? -35.171 -26.756 86.119 1.00 89.56 89 VAL A O 1
ATOM 695 N N . PHE A 1 90 ? -35.062 -25.495 84.254 1.00 92.19 90 PHE A N 1
ATOM 696 C CA . PHE A 1 90 ? -35.187 -24.208 84.916 1.00 92.19 90 PHE A CA 1
ATOM 697 C C . PHE A 1 90 ? -36.184 -23.299 84.203 1.00 92.19 90 PHE A C 1
ATOM 699 O O . PHE A 1 90 ? -36.365 -23.359 82.984 1.00 92.19 90 PHE A O 1
ATOM 706 N N . ILE A 1 91 ? -36.819 -22.428 84.981 1.00 92.75 91 ILE A N 1
ATOM 707 C CA . ILE A 1 91 ? -37.741 -21.403 84.493 1.00 92.75 91 ILE A CA 1
ATOM 708 C C . ILE A 1 91 ? -37.356 -20.083 85.147 1.00 92.75 91 ILE A C 1
ATOM 710 O O . ILE A 1 91 ? -37.430 -19.947 86.368 1.00 92.75 91 ILE A O 1
ATOM 714 N N . ALA A 1 92 ? -36.937 -19.116 84.338 1.00 92.44 92 ALA A N 1
ATOM 715 C CA . ALA A 1 92 ? -36.645 -17.765 84.784 1.00 92.44 92 ALA A CA 1
ATOM 716 C C . ALA A 1 92 ? -37.890 -16.899 84.585 1.00 92.44 92 ALA A C 1
ATOM 718 O O . ALA A 1 92 ? -38.310 -16.647 83.454 1.00 92.44 92 ALA A O 1
ATOM 719 N N . GLN A 1 93 ? -38.474 -16.427 85.681 1.00 91.50 93 GLN A N 1
ATOM 720 C CA . GLN A 1 93 ? -39.606 -15.503 85.648 1.00 91.50 93 GLN A CA 1
ATOM 721 C C . GLN A 1 93 ? -39.295 -14.208 86.397 1.00 91.50 93 GLN A C 1
ATOM 723 O O . GLN A 1 93 ? -38.275 -14.074 87.080 1.00 91.50 93 GLN A O 1
ATOM 728 N N . GLU A 1 94 ? -40.186 -13.236 86.248 1.00 90.12 94 GLU A N 1
ATOM 729 C CA . GLU A 1 94 ? -40.146 -11.966 86.952 1.00 90.12 94 GLU A CA 1
ATOM 730 C C . GLU A 1 94 ? -39.965 -12.176 88.460 1.00 90.12 94 GLU A C 1
ATOM 732 O O . GLU A 1 94 ? -40.789 -12.807 89.122 1.00 90.12 94 GLU A O 1
ATOM 737 N N . PHE A 1 95 ? -38.880 -11.624 89.010 1.00 87.94 95 PHE A N 1
ATOM 738 C CA . PHE A 1 95 ? -38.751 -11.464 90.450 1.00 87.94 95 PHE A CA 1
ATOM 739 C C . PHE A 1 95 ? -39.625 -10.283 90.867 1.00 87.94 95 PHE A C 1
ATOM 741 O O . PHE A 1 95 ? -39.238 -9.126 90.711 1.00 87.94 95 PHE A O 1
ATOM 748 N N . VAL A 1 96 ? -40.839 -10.580 91.325 1.00 80.88 96 VAL A N 1
ATOM 749 C CA . VAL A 1 96 ? -41.778 -9.572 91.823 1.00 80.88 96 VAL A CA 1
ATOM 750 C C . VAL A 1 96 ? -41.238 -9.083 93.164 1.00 80.88 96 VAL A C 1
ATOM 752 O O . VAL A 1 96 ? -41.495 -9.723 94.172 1.00 80.88 96 VAL A O 1
ATOM 755 N N . ALA A 1 97 ? -40.446 -8.008 93.167 1.00 69.62 97 ALA A N 1
ATOM 756 C CA . ALA A 1 97 ? -39.859 -7.410 94.367 1.00 69.62 97 ALA A CA 1
ATOM 757 C C . ALA A 1 97 ? -39.856 -5.876 94.346 1.00 69.62 97 ALA A C 1
ATOM 759 O O . ALA A 1 97 ? -39.787 -5.256 93.285 1.00 69.62 97 ALA A O 1
ATOM 760 N N . ASP A 1 98 ? -39.903 -5.285 95.542 1.00 55.47 98 ASP A N 1
ATOM 761 C CA . ASP A 1 98 ? -39.584 -3.885 95.837 1.00 55.47 98 ASP A CA 1
ATOM 762 C C . ASP A 1 98 ? -38.217 -3.832 96.543 1.00 55.47 98 ASP A C 1
ATOM 764 O O . ASP A 1 98 ? -37.901 -4.686 97.368 1.00 55.47 98 ASP A O 1
ATOM 768 N N . GLN A 1 99 ? -37.409 -2.817 96.236 1.00 51.25 99 GLN A N 1
ATOM 769 C CA . GLN A 1 99 ? -36.138 -2.533 96.897 1.00 51.25 99 GLN A CA 1
ATOM 770 C C . GLN A 1 99 ? -36.281 -2.102 98.375 1.00 51.25 99 GLN A C 1
ATOM 772 O O . GLN A 1 99 ? -35.251 -1.994 99.042 1.00 51.25 99 GLN A O 1
ATOM 777 N N . ARG A 1 100 ? -37.490 -1.841 98.914 1.00 51.16 100 ARG A N 1
ATOM 778 C CA . ARG A 1 100 ? -37.681 -1.391 100.315 1.00 51.16 100 ARG A CA 1
ATOM 779 C C . ARG A 1 100 ? -38.909 -1.924 101.089 1.00 51.16 100 ARG A C 1
ATOM 781 O O . ARG A 1 100 ? -39.089 -1.497 102.228 1.00 51.16 100 ARG A O 1
ATOM 788 N N . GLN A 1 101 ? -39.716 -2.860 100.576 1.00 52.88 101 GLN A N 1
ATOM 789 C CA . GLN A 1 101 ? -40.812 -3.500 101.340 1.00 52.88 101 GLN A CA 1
ATOM 790 C C . GLN A 1 101 ? -40.967 -4.993 101.005 1.00 52.88 101 GLN A C 1
ATOM 792 O O . GLN A 1 101 ? -40.693 -5.420 99.885 1.00 52.88 101 GLN A O 1
ATOM 797 N N . ALA A 1 102 ? -41.390 -5.793 101.992 1.00 52.66 102 ALA A N 1
ATOM 798 C CA . ALA A 1 102 ? -41.587 -7.233 101.845 1.00 52.66 102 ALA A CA 1
ATOM 799 C C . ALA A 1 102 ? -42.675 -7.542 100.803 1.00 52.66 102 ALA A C 1
ATOM 801 O O . ALA A 1 102 ? -43.783 -7.011 100.863 1.00 52.66 102 ALA A O 1
ATOM 802 N N . VAL A 1 103 ? -42.349 -8.415 99.850 1.00 64.25 103 VAL A N 1
ATOM 803 C CA . VAL A 1 103 ? -43.323 -9.013 98.935 1.00 64.25 103 VAL A CA 1
ATOM 804 C C . VAL A 1 103 ? -44.133 -10.001 99.746 1.00 64.25 103 VAL A C 1
ATOM 806 O O . VAL A 1 103 ? -43.586 -10.969 100.270 1.00 64.25 103 VAL A O 1
ATOM 809 N N . THR A 1 104 ? -45.427 -9.751 99.834 1.00 71.50 104 THR A N 1
ATOM 810 C CA . THR A 1 104 ? -46.353 -10.611 100.558 1.00 71.50 104 THR A CA 1
ATOM 811 C C . THR A 1 104 ? -47.224 -11.317 99.526 1.00 71.50 104 THR A C 1
ATOM 813 O O . THR A 1 104 ? -47.786 -10.680 98.626 1.00 71.50 104 THR A O 1
ATOM 816 N N . ASP A 1 105 ? -47.298 -12.644 99.604 1.00 78.50 105 ASP A N 1
ATOM 817 C CA . ASP A 1 105 ? -48.303 -13.390 98.855 1.00 78.50 105 ASP A CA 1
ATOM 818 C C . ASP A 1 105 ? -49.702 -13.077 99.411 1.00 78.50 105 ASP A C 1
ATOM 820 O O . ASP A 1 105 ? -49.867 -12.661 100.560 1.00 78.50 105 ASP A O 1
ATOM 824 N N . LEU A 1 106 ? -50.733 -13.250 98.592 1.00 80.81 106 LEU A N 1
ATOM 825 C CA . LEU A 1 106 ? -52.091 -12.878 98.969 1.00 80.81 106 LEU A CA 1
ATOM 826 C C . LEU A 1 106 ? -52.583 -13.631 100.221 1.00 80.81 106 LEU A C 1
ATOM 828 O O . LEU A 1 106 ? -53.388 -13.072 100.963 1.00 80.81 106 LEU A O 1
ATOM 832 N N . ALA A 1 107 ? -52.090 -14.845 100.496 1.00 75.19 107 ALA A N 1
ATOM 833 C CA . ALA A 1 107 ? -52.455 -15.590 101.701 1.00 75.19 107 ALA A CA 1
ATOM 834 C C . ALA A 1 107 ? -51.864 -14.943 102.964 1.00 75.19 107 ALA A C 1
ATOM 836 O O . ALA A 1 107 ? -52.570 -14.767 103.957 1.00 75.19 107 ALA A O 1
ATOM 837 N N . THR A 1 108 ? -50.602 -14.521 102.917 1.00 75.75 108 THR A N 1
ATOM 838 C CA . THR A 1 108 ? -49.954 -13.820 104.032 1.00 75.75 108 THR A CA 1
ATOM 839 C C . THR A 1 108 ? -50.573 -12.432 104.273 1.00 75.75 108 THR A C 1
ATOM 841 O O . THR A 1 108 ? -50.798 -12.050 105.422 1.00 75.75 108 THR A O 1
ATOM 844 N N . GLU A 1 109 ? -50.943 -11.698 103.216 1.00 77.19 109 GLU A N 1
ATOM 845 C CA . GLU A 1 109 ? -51.648 -10.406 103.341 1.00 77.19 109 GLU A CA 1
ATOM 846 C C . GLU A 1 109 ? -52.982 -10.590 104.082 1.00 77.19 109 GLU A C 1
ATOM 848 O O . GLU A 1 109 ? -53.347 -9.795 104.946 1.00 77.19 109 GLU A O 1
ATOM 853 N N . LEU A 1 110 ? -53.701 -11.674 103.797 1.00 72.88 110 LEU A N 1
ATOM 854 C CA . LEU A 1 110 ? -54.960 -11.989 104.469 1.00 72.88 110 LEU A CA 1
ATOM 855 C C . LEU A 1 110 ? -54.781 -12.293 105.952 1.00 72.88 110 LEU A C 1
ATOM 857 O O . LEU A 1 110 ? -55.570 -11.809 106.765 1.00 72.88 110 LEU A O 1
ATOM 861 N N . LEU A 1 111 ? -53.756 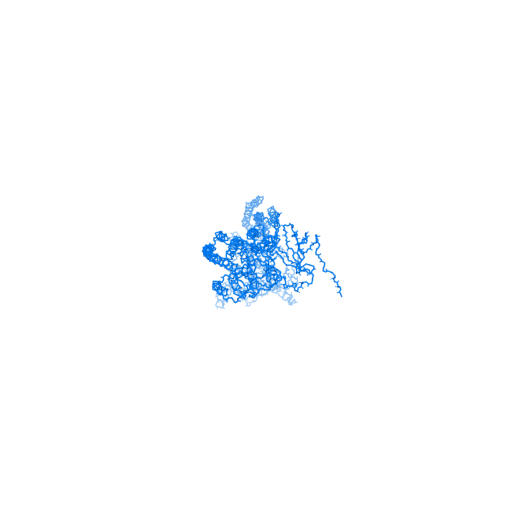-13.070 106.309 1.00 76.44 111 LEU A N 1
ATOM 862 C CA . LEU A 1 111 ? -53.441 -13.377 107.705 1.00 76.44 111 LEU A CA 1
ATOM 863 C C . LEU A 1 111 ? -53.153 -12.097 108.499 1.00 76.44 111 LEU A C 1
ATOM 865 O O . LEU A 1 111 ? -53.715 -11.909 109.579 1.00 76.44 111 LEU A O 1
ATOM 869 N N . ASN A 1 112 ? -52.379 -11.174 107.922 1.00 77.50 112 ASN A N 1
ATOM 870 C CA . ASN A 1 112 ? -52.070 -9.878 108.535 1.00 77.50 112 ASN A CA 1
ATOM 871 C C . ASN A 1 112 ? -53.315 -9.002 108.768 1.00 77.50 112 ASN A C 1
ATOM 873 O O . ASN A 1 112 ? -53.313 -8.145 109.650 1.00 77.50 112 ASN A O 1
ATOM 877 N N . HIS A 1 113 ? -54.391 -9.226 108.011 1.00 73.94 113 HIS A N 1
ATOM 878 C CA . HIS A 1 113 ? -55.646 -8.478 108.098 1.00 73.94 113 HIS A CA 1
ATOM 879 C C . HIS A 1 113 ? -56.779 -9.245 108.807 1.00 73.94 113 HIS A C 1
ATOM 881 O O . HIS A 1 113 ? -57.959 -8.934 108.637 1.00 73.94 113 HIS A O 1
ATOM 887 N N . GLY A 1 114 ? -56.445 -10.238 109.639 1.00 67.00 114 GLY A N 1
ATOM 888 C CA . GLY A 1 114 ? -57.437 -10.975 110.432 1.00 67.00 114 GLY A CA 1
ATOM 889 C C . GLY A 1 114 ? -58.334 -11.890 109.590 1.00 67.00 114 GLY A C 1
ATOM 890 O O . GLY A 1 114 ? -59.468 -12.173 109.974 1.00 67.00 114 GLY A O 1
ATOM 891 N N . GLY A 1 115 ? -57.839 -12.326 108.429 1.00 70.38 115 GLY A N 1
ATOM 892 C CA . GLY A 1 115 ? -58.467 -13.316 107.558 1.00 70.38 115 GLY A CA 1
ATOM 893 C C . GLY A 1 115 ? -59.352 -12.755 106.444 1.00 70.38 115 GLY A C 1
ATOM 894 O O . GLY A 1 115 ? -59.730 -13.525 105.570 1.00 70.38 115 GLY A O 1
ATOM 895 N N . ARG A 1 116 ? -59.665 -11.451 106.414 1.00 76.25 116 ARG A N 1
ATOM 896 C CA . ARG A 1 116 ? -60.544 -10.822 105.400 1.00 76.25 116 ARG A CA 1
ATOM 897 C C . ARG A 1 116 ? -60.035 -9.447 104.957 1.00 76.25 116 ARG A C 1
ATOM 899 O O . ARG A 1 116 ? -59.390 -8.754 105.735 1.00 76.25 116 ARG A O 1
ATOM 906 N N . LEU A 1 117 ? -60.375 -9.021 103.739 1.00 81.50 117 LEU A N 1
ATOM 907 C CA . LEU A 1 117 ? -60.032 -7.696 103.196 1.00 81.50 117 LEU A CA 1
ATOM 908 C C . LEU A 1 117 ? -61.271 -6.807 103.019 1.00 81.50 117 LEU A C 1
ATOM 910 O O . LEU A 1 117 ? -62.400 -7.293 102.963 1.00 81.50 117 LEU A O 1
ATOM 914 N N . SER A 1 118 ? -61.060 -5.489 102.913 1.00 81.69 118 SER A N 1
ATOM 915 C CA . SER A 1 118 ? -62.138 -4.544 102.596 1.00 81.69 118 SER A CA 1
ATOM 916 C C . SER A 1 118 ? -62.690 -4.777 101.187 1.00 81.69 118 SER A C 1
ATOM 918 O O . SER A 1 118 ? -61.959 -5.182 100.281 1.00 81.69 118 SER A O 1
ATOM 920 N N . GLU A 1 119 ? -63.972 -4.473 100.975 1.00 78.31 119 GLU A N 1
ATOM 921 C CA . GLU A 1 119 ? -64.633 -4.648 99.674 1.00 78.31 119 GLU A CA 1
ATOM 922 C C . GLU A 1 119 ? -63.891 -3.921 98.541 1.00 78.31 119 GLU A C 1
ATOM 924 O O . GLU A 1 119 ? -63.642 -4.498 97.485 1.00 78.31 119 GLU A O 1
ATOM 929 N N . GLU A 1 120 ? -63.477 -2.673 98.775 1.00 77.44 120 GLU A N 1
ATOM 930 C CA . GLU A 1 120 ? -62.705 -1.878 97.815 1.00 77.44 120 GLU A CA 1
ATOM 931 C C . GLU A 1 120 ? -61.410 -2.592 97.409 1.00 77.44 120 GLU A C 1
ATOM 933 O O . GLU A 1 120 ? -61.072 -2.691 96.224 1.00 77.44 120 GLU A O 1
ATOM 938 N N . ARG A 1 121 ? -60.707 -3.162 98.393 1.00 81.94 121 ARG A N 1
ATOM 939 C CA . ARG A 1 121 ? -59.470 -3.899 98.157 1.00 81.94 121 ARG A CA 1
ATOM 940 C C . ARG A 1 121 ? -59.735 -5.161 97.348 1.00 81.94 121 ARG A C 1
ATOM 942 O O . ARG A 1 121 ? -59.010 -5.423 96.387 1.00 81.94 121 ARG A O 1
ATOM 949 N N . VAL A 1 122 ? -60.785 -5.907 97.687 1.00 81.62 122 VAL A N 1
ATOM 950 C CA . VAL A 1 122 ? -61.179 -7.100 96.933 1.00 81.62 122 VAL A CA 1
ATOM 951 C C . VAL A 1 122 ? -61.583 -6.746 95.509 1.00 81.62 122 VAL A C 1
ATOM 953 O O . VAL A 1 122 ? -61.177 -7.450 94.591 1.00 81.62 122 VAL A O 1
ATOM 956 N N . ARG A 1 123 ? -62.299 -5.643 95.280 1.00 76.81 123 ARG A N 1
ATOM 957 C CA . ARG A 1 123 ? -62.687 -5.188 93.938 1.00 76.81 123 ARG A CA 1
ATOM 958 C C . ARG A 1 123 ? -61.477 -4.957 93.039 1.00 76.81 123 ARG A C 1
ATOM 960 O O . ARG A 1 123 ? -61.435 -5.451 91.912 1.00 76.81 123 ARG A O 1
ATOM 967 N N . VAL A 1 124 ? -60.474 -4.249 93.552 1.00 80.56 124 VAL A N 1
ATOM 968 C CA . VAL A 1 124 ? -59.228 -3.976 92.822 1.00 80.56 124 VAL A CA 1
ATOM 969 C C . VAL A 1 124 ? -58.459 -5.270 92.538 1.00 80.56 124 VAL A C 1
ATOM 971 O O . VAL A 1 124 ? -58.003 -5.479 91.414 1.00 80.56 124 VAL A O 1
ATOM 974 N N . LEU A 1 125 ? -58.336 -6.159 93.527 1.00 82.62 125 LEU A N 1
ATOM 975 C CA . LEU A 1 125 ? -57.648 -7.442 93.357 1.00 82.62 125 LEU A CA 1
ATOM 976 C C . LEU A 1 125 ? -58.389 -8.370 92.386 1.00 82.62 125 LEU A C 1
ATOM 978 O O . LEU A 1 125 ? -57.750 -8.978 91.535 1.00 82.62 125 LEU A O 1
ATOM 982 N N . SER A 1 126 ? -59.719 -8.410 92.447 1.00 80.56 126 SER A N 1
ATOM 983 C CA . SER A 1 126 ? -60.569 -9.191 91.540 1.00 80.56 126 SER A CA 1
ATOM 984 C C . SER A 1 126 ? -60.355 -8.764 90.096 1.00 80.56 126 SER A C 1
ATOM 986 O O . SER A 1 126 ? -60.101 -9.603 89.240 1.00 80.56 126 SER A O 1
ATOM 988 N N . LYS A 1 127 ? -60.364 -7.452 89.832 1.00 80.38 127 LYS A N 1
ATOM 989 C CA . LYS A 1 127 ? -60.083 -6.923 88.496 1.00 80.38 127 LYS A CA 1
ATOM 990 C C . LYS A 1 127 ? -58.700 -7.350 88.001 1.00 80.38 127 LYS A C 1
ATOM 992 O O . LYS A 1 127 ? -58.578 -7.845 86.891 1.00 80.38 127 LYS A O 1
ATOM 997 N N . HIS A 1 128 ? -57.670 -7.203 88.831 1.00 87.44 128 HIS A N 1
ATOM 998 C CA . HIS A 1 128 ? -56.313 -7.611 88.471 1.00 87.44 128 HIS A CA 1
ATOM 999 C C . HIS A 1 128 ? -56.202 -9.110 88.154 1.00 87.44 128 HIS A C 1
ATOM 1001 O O . HIS A 1 128 ? -55.535 -9.477 87.189 1.00 87.44 128 HIS A O 1
ATOM 1007 N N . LEU A 1 129 ? -56.849 -9.963 88.954 1.00 83.56 129 LEU A N 1
ATOM 1008 C CA . LEU A 1 129 ? -56.857 -11.411 88.744 1.00 83.56 129 LEU A CA 1
ATOM 1009 C C . LEU A 1 129 ? -57.544 -11.779 87.427 1.00 83.56 129 LEU A C 1
ATOM 1011 O O . LEU A 1 129 ? -56.981 -12.526 86.631 1.00 83.56 129 LEU A O 1
ATOM 1015 N N . LEU A 1 130 ? -58.723 -11.212 87.175 1.00 83.62 130 LEU A N 1
ATOM 1016 C CA . LEU A 1 130 ? -59.506 -11.498 85.974 1.00 83.62 130 LEU A CA 1
ATOM 1017 C C . LEU A 1 130 ? -58.851 -10.942 84.707 1.00 83.62 130 LEU A C 1
ATOM 1019 O O . LEU A 1 130 ? -58.770 -11.660 83.718 1.00 83.62 130 LEU A O 1
ATOM 1023 N N . ASP A 1 131 ? -58.313 -9.717 84.743 1.00 81.62 131 ASP A N 1
ATOM 1024 C CA . ASP A 1 131 ? -57.573 -9.132 83.615 1.00 81.62 131 ASP A CA 1
ATOM 1025 C C . ASP A 1 131 ? -56.340 -9.994 83.270 1.00 81.62 131 ASP A C 1
ATOM 1027 O O . ASP A 1 131 ? -56.034 -10.224 82.099 1.00 81.62 131 ASP A O 1
ATOM 1031 N N . GLY A 1 132 ? -55.643 -10.513 84.292 1.00 85.94 132 GLY A N 1
ATOM 1032 C CA . GLY A 1 132 ? -54.518 -11.433 84.122 1.00 85.94 132 GLY A CA 1
ATOM 1033 C C . GLY A 1 132 ? -54.921 -12.764 83.483 1.00 85.94 132 GLY A C 1
ATOM 1034 O O . GLY A 1 132 ? -54.291 -13.189 82.514 1.00 85.94 132 GLY A O 1
ATOM 1035 N N . LEU A 1 133 ? -55.981 -13.403 83.983 1.00 86.00 133 LEU A N 1
ATOM 1036 C CA . LEU A 1 133 ? -56.479 -14.665 83.428 1.00 86.00 133 LEU A CA 1
ATOM 1037 C C . LEU A 1 133 ? -57.024 -14.498 82.006 1.00 86.00 133 LEU A C 1
ATOM 1039 O O . LEU A 1 133 ? -56.690 -15.301 81.141 1.00 86.00 133 LEU A O 1
ATOM 1043 N N . ALA A 1 134 ? -57.765 -13.425 81.724 1.00 82.12 134 ALA A N 1
ATOM 1044 C CA . ALA A 1 134 ? -58.276 -13.135 80.385 1.00 82.12 134 ALA A CA 1
ATOM 1045 C C . ALA A 1 134 ? -57.138 -12.939 79.368 1.00 82.12 134 ALA A C 1
ATOM 1047 O O . ALA A 1 134 ? -57.210 -13.439 78.242 1.00 82.12 134 ALA A O 1
ATOM 1048 N N . ALA A 1 135 ? -56.056 -12.258 79.767 1.00 84.00 135 ALA A N 1
ATOM 1049 C CA . ALA A 1 135 ? -54.867 -12.104 78.932 1.00 84.00 135 ALA A CA 1
ATOM 1050 C C . ALA A 1 135 ? -54.167 -13.447 78.657 1.00 84.00 135 ALA A C 1
ATOM 1052 O O . ALA A 1 135 ? -53.748 -13.694 77.527 1.00 84.00 135 ALA A O 1
ATOM 1053 N N . ALA A 1 136 ? -54.067 -14.322 79.662 1.00 86.19 136 ALA A N 1
ATOM 1054 C CA . ALA A 1 136 ? -53.494 -15.658 79.506 1.00 86.19 136 ALA A CA 1
ATOM 1055 C C . ALA A 1 136 ? -54.360 -16.557 78.603 1.00 86.19 136 ALA A C 1
ATOM 1057 O O . ALA A 1 136 ? -53.860 -17.172 77.660 1.00 86.19 136 ALA A O 1
ATOM 1058 N N . HIS A 1 137 ? -55.671 -16.595 78.849 1.00 87.00 137 HIS A N 1
ATOM 1059 C CA . HIS A 1 137 ? -56.621 -17.458 78.143 1.00 87.00 137 HIS A CA 1
ATOM 1060 C C . HIS A 1 137 ? -56.872 -17.021 76.695 1.00 87.00 137 HIS A C 1
ATOM 1062 O O . HIS A 1 137 ? -57.160 -17.878 75.856 1.00 87.00 137 HIS A O 1
ATOM 1068 N N . GLY A 1 138 ? -56.783 -15.717 76.413 1.00 79.81 138 GLY A N 1
ATOM 1069 C CA . GLY A 1 138 ? -57.034 -15.107 75.103 1.00 79.81 138 GLY A CA 1
ATOM 1070 C C . GLY A 1 138 ? -55.800 -14.937 74.213 1.00 79.81 138 GLY A C 1
ATOM 1071 O O . GLY A 1 138 ? -55.905 -14.323 73.150 1.00 79.81 138 GLY A O 1
ATOM 1072 N N . ALA A 1 139 ? -54.636 -15.431 74.635 1.00 81.62 139 ALA A N 1
ATOM 1073 C CA . ALA A 1 139 ? -53.428 -15.378 73.822 1.00 81.62 139 ALA A CA 1
ATOM 1074 C C . ALA A 1 139 ? -53.527 -16.276 72.563 1.00 81.62 139 ALA A C 1
ATOM 1076 O O . ALA A 1 139 ? -54.349 -17.197 72.531 1.00 81.62 139 ALA A O 1
ATOM 1077 N N . PRO A 1 140 ? -52.714 -16.018 71.515 1.00 71.56 140 PRO A N 1
ATOM 1078 C CA . PRO A 1 140 ? -52.685 -16.835 70.297 1.00 71.56 140 PRO A CA 1
ATOM 1079 C C . PRO A 1 140 ? -52.421 -18.325 70.575 1.00 71.56 140 PRO A C 1
ATOM 1081 O O . PRO A 1 140 ? -51.939 -18.688 71.645 1.00 71.56 140 PRO A O 1
ATOM 1084 N N . ASP A 1 141 ? -52.723 -19.187 69.602 1.00 71.19 141 ASP A N 1
ATOM 1085 C CA . ASP A 1 141 ? -52.453 -20.636 69.655 1.00 71.19 141 ASP A CA 1
ATOM 1086 C C . ASP A 1 141 ? -53.210 -21.404 70.764 1.00 71.19 141 ASP A C 1
ATOM 1088 O O . ASP A 1 141 ? -52.746 -22.422 71.269 1.00 71.19 141 ASP A O 1
ATOM 1092 N N . GLY A 1 142 ? -54.409 -20.931 71.130 1.00 71.50 142 GLY A N 1
ATOM 1093 C CA . GLY A 1 142 ? -55.282 -21.566 72.131 1.00 71.50 142 GLY A CA 1
ATOM 1094 C C . GLY A 1 142 ? -55.138 -21.010 73.554 1.00 71.50 142 GLY A C 1
ATOM 1095 O O . GLY A 1 142 ? -55.949 -21.353 74.423 1.00 71.50 142 GLY A O 1
ATOM 1096 N N . GLY A 1 143 ? -54.190 -20.094 73.776 1.00 84.81 143 GLY A N 1
ATOM 1097 C CA . GLY A 1 143 ? -53.910 -19.453 75.062 1.00 84.81 143 GLY A CA 1
ATOM 1098 C C . GLY A 1 143 ? -53.130 -20.344 76.031 1.00 84.81 143 GLY A C 1
ATOM 1099 O O . GLY A 1 143 ? -52.745 -21.459 75.697 1.00 84.81 143 GLY A O 1
ATOM 1100 N N . VAL A 1 144 ? -52.913 -19.870 77.258 1.00 88.00 144 VAL A N 1
ATOM 1101 C CA . VAL A 1 144 ? -52.321 -20.665 78.350 1.00 88.00 144 VAL A CA 1
ATOM 1102 C C . VAL A 1 144 ? -53.221 -20.645 79.580 1.00 88.00 144 VAL A C 1
ATOM 1104 O O . VAL A 1 144 ? -54.041 -19.745 79.733 1.00 88.00 144 VAL A O 1
ATOM 1107 N N . VAL A 1 145 ? -53.035 -21.608 80.480 1.00 89.12 145 VAL A N 1
ATOM 1108 C CA . VAL A 1 145 ? -53.772 -21.736 81.749 1.00 89.12 145 VAL A CA 1
ATOM 1109 C C . VAL A 1 145 ? -52.809 -21.721 82.935 1.00 89.12 145 VAL A C 1
ATOM 1111 O O . VAL A 1 145 ? -51.632 -22.055 82.788 1.00 89.12 145 VAL A O 1
ATOM 1114 N N . HIS A 1 146 ? -53.285 -21.345 84.119 1.00 89.69 146 HIS A N 1
ATOM 1115 C CA . HIS A 1 146 ? -52.514 -21.466 85.355 1.00 89.69 146 HIS A CA 1
ATOM 1116 C C . HIS A 1 146 ? -52.526 -22.921 85.864 1.00 89.69 146 HIS A C 1
ATOM 1118 O O . HIS A 1 146 ? -51.475 -23.487 86.164 1.00 89.69 146 HIS A O 1
ATOM 1124 N N . GLY A 1 147 ? -53.695 -23.562 85.914 1.00 83.56 147 GLY A N 1
ATOM 1125 C CA . GLY A 1 147 ? -53.876 -24.996 86.174 1.00 83.56 147 GLY A CA 1
ATOM 1126 C C . GLY A 1 147 ? -53.901 -25.413 87.650 1.00 83.56 147 GLY A C 1
ATOM 1127 O O . GLY A 1 147 ? -54.327 -26.522 87.949 1.00 83.56 147 GLY A O 1
ATOM 1128 N N . ALA A 1 148 ? -53.472 -24.552 88.576 1.00 83.00 148 ALA A N 1
ATOM 1129 C CA . ALA A 1 148 ? -53.656 -24.740 90.026 1.00 83.00 148 ALA A CA 1
ATOM 1130 C C . ALA A 1 148 ? -53.626 -23.403 90.794 1.00 83.00 148 ALA A C 1
ATOM 1132 O O . ALA A 1 148 ? -52.737 -23.165 91.609 1.00 83.00 148 ALA A O 1
AT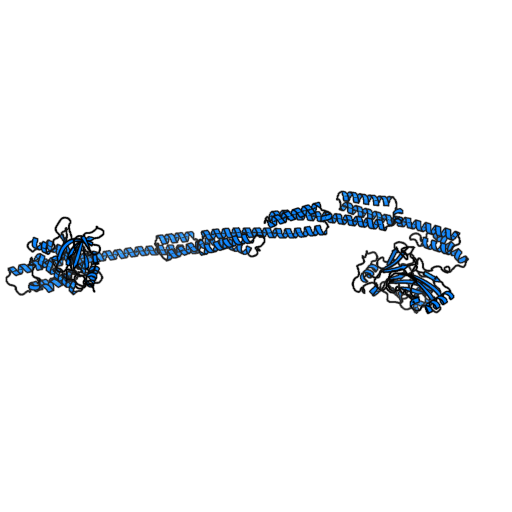OM 1133 N N . LEU A 1 149 ? -54.508 -22.462 90.438 1.00 85.06 149 LEU A N 1
ATOM 1134 C CA . LEU A 1 149 ? -54.490 -21.111 91.016 1.00 85.06 149 LEU A CA 1
ATOM 1135 C C . LEU A 1 149 ? -54.923 -21.136 92.491 1.00 85.06 149 LEU A C 1
ATOM 1137 O O . LEU A 1 149 ? -55.956 -21.699 92.832 1.00 85.06 149 LEU A O 1
ATOM 1141 N N . ASP A 1 150 ? -54.150 -20.495 93.365 1.00 83.50 150 ASP A N 1
ATOM 1142 C CA . ASP A 1 150 ? -54.480 -20.307 94.779 1.00 83.50 150 ASP A CA 1
ATOM 1143 C C . ASP A 1 150 ? -53.876 -18.990 95.316 1.00 83.50 150 ASP A C 1
ATOM 1145 O O . ASP A 1 150 ? -53.216 -18.252 94.581 1.00 83.50 150 ASP A O 1
ATOM 1149 N N . ALA A 1 151 ? -54.108 -18.664 96.593 1.00 80.56 151 ALA A N 1
ATOM 1150 C CA . ALA A 1 151 ? -53.665 -17.398 97.181 1.00 80.56 151 ALA A CA 1
ATOM 1151 C C . ALA A 1 151 ? -52.133 -17.277 97.266 1.00 80.56 151 ALA A C 1
ATOM 1153 O O . ALA A 1 151 ? -51.604 -16.175 97.146 1.00 80.56 151 ALA A O 1
ATOM 1154 N N . SER A 1 152 ? -51.407 -18.392 97.389 1.00 79.50 152 SER A N 1
ATOM 1155 C CA . SER A 1 152 ? -49.937 -18.402 97.382 1.00 79.50 152 SER A CA 1
ATOM 1156 C C . SER A 1 152 ? -49.351 -18.102 95.996 1.00 79.50 152 SER A C 1
ATOM 1158 O O . SER A 1 152 ? -48.173 -17.765 95.866 1.00 79.50 152 SER A O 1
ATOM 1160 N N . LYS A 1 153 ? -50.171 -18.211 94.942 1.00 87.06 153 LYS A N 1
ATOM 1161 C CA . LYS A 1 153 ? -49.805 -17.940 93.542 1.00 87.06 153 LYS A CA 1
ATOM 1162 C C . LYS A 1 153 ? -50.131 -16.526 93.083 1.00 87.06 153 LYS A C 1
ATOM 1164 O O . LYS A 1 153 ? -49.922 -16.188 91.917 1.00 87.06 153 LYS A O 1
ATOM 1169 N N . VAL A 1 154 ? -50.597 -15.683 93.997 1.00 88.31 154 VAL A N 1
ATOM 1170 C CA . VAL A 1 154 ? -50.878 -14.276 93.734 1.00 88.31 154 VAL A CA 1
ATOM 1171 C C . VAL A 1 154 ? -49.955 -13.433 94.597 1.00 88.31 154 VAL A C 1
ATOM 1173 O O . VAL A 1 154 ? -50.113 -13.369 95.812 1.00 88.31 154 VAL A O 1
ATOM 1176 N N . LEU A 1 155 ? -48.996 -12.767 93.964 1.00 87.75 155 LEU A N 1
ATOM 1177 C CA . LEU A 1 155 ? -48.079 -11.854 94.637 1.00 87.75 155 LEU A CA 1
ATOM 1178 C C . LEU A 1 155 ? -48.600 -10.423 94.556 1.00 87.75 155 LEU A C 1
ATOM 1180 O O . LEU A 1 155 ? -49.180 -10.019 93.546 1.00 87.75 155 LEU A O 1
ATOM 1184 N N . LEU A 1 156 ? -48.370 -9.637 95.604 1.00 84.94 156 LEU A N 1
ATOM 1185 C CA . LEU A 1 156 ? -48.679 -8.212 95.604 1.00 84.94 156 LEU A CA 1
ATOM 1186 C C . LEU A 1 156 ? -47.411 -7.405 95.299 1.00 84.94 156 LEU A C 1
ATOM 1188 O O . LEU A 1 156 ? -46.410 -7.519 96.001 1.00 84.94 156 LEU A O 1
ATOM 1192 N N . SER A 1 157 ? -47.444 -6.592 94.237 1.00 78.94 157 SER A N 1
ATOM 1193 C CA . SER A 1 157 ? -46.346 -5.672 93.906 1.00 78.94 157 SER A CA 1
ATOM 1194 C C . SER A 1 157 ? -46.281 -4.492 94.885 1.00 78.94 157 SER A C 1
ATOM 1196 O O . SER A 1 157 ? -47.236 -4.242 95.621 1.00 78.94 157 SER A O 1
ATOM 1198 N N . ALA A 1 158 ? -45.205 -3.695 94.828 1.00 68.31 158 ALA A N 1
ATOM 1199 C CA . ALA A 1 158 ? -45.042 -2.470 95.630 1.00 68.31 158 ALA A CA 1
ATOM 1200 C C . ALA A 1 158 ? -46.218 -1.486 95.471 1.00 68.31 158 ALA A C 1
ATOM 1202 O O . ALA A 1 158 ? -46.687 -0.870 96.421 1.00 68.31 158 ALA A O 1
ATOM 1203 N N . GLN A 1 159 ? -46.767 -1.390 94.255 1.00 70.31 159 GLN A N 1
ATOM 1204 C CA . GLN A 1 159 ? -47.962 -0.594 93.946 1.00 70.31 159 GLN A CA 1
ATOM 1205 C C . GLN A 1 159 ? -49.263 -1.309 94.342 1.00 70.31 159 GLN A C 1
ATOM 1207 O O . GLN A 1 159 ? -50.340 -0.975 93.845 1.00 70.31 159 GLN A O 1
ATOM 1212 N N . ARG A 1 160 ? -49.170 -2.330 95.203 1.00 74.88 160 ARG A N 1
ATOM 1213 C CA . ARG A 1 160 ? -50.282 -3.118 95.727 1.00 74.88 160 ARG A CA 1
ATOM 1214 C C . ARG A 1 160 ? -51.143 -3.771 94.631 1.00 74.88 160 ARG A C 1
ATOM 1216 O O . ARG A 1 160 ? -52.332 -4.024 94.863 1.00 74.88 160 ARG A O 1
ATOM 1223 N N . ARG A 1 161 ? -50.554 -4.058 93.461 1.00 82.44 161 ARG A N 1
ATOM 1224 C CA . ARG A 1 161 ? -51.197 -4.762 92.337 1.00 82.44 161 ARG A CA 1
ATOM 1225 C C . ARG A 1 161 ? -51.002 -6.268 92.459 1.00 82.44 161 ARG A C 1
ATOM 1227 O O . ARG A 1 161 ? -49.916 -6.708 92.812 1.00 82.44 161 ARG A O 1
ATOM 1234 N N . ALA A 1 162 ? -52.027 -7.042 92.114 1.00 86.50 162 ALA A N 1
ATOM 1235 C CA . ALA A 1 162 ? -51.907 -8.495 92.062 1.00 86.50 162 ALA A CA 1
ATOM 1236 C C . ALA A 1 162 ? -51.165 -8.924 90.792 1.00 86.50 162 ALA A C 1
ATOM 1238 O O . ALA A 1 162 ? -51.490 -8.455 89.695 1.00 86.50 162 ALA A O 1
ATOM 1239 N N . LYS A 1 163 ? -50.194 -9.820 90.960 1.00 89.38 163 LYS A N 1
ATOM 1240 C CA . LYS A 1 163 ? -49.489 -10.526 89.895 1.00 89.38 163 LYS A CA 1
ATOM 1241 C C . LYS A 1 163 ? -49.631 -12.027 90.095 1.00 89.38 163 LYS A C 1
ATOM 1243 O O . LYS A 1 163 ? -49.219 -12.556 91.124 1.00 89.38 163 LYS A O 1
ATOM 1248 N N . ILE A 1 164 ? -50.200 -12.698 89.103 1.00 90.69 164 ILE A N 1
ATOM 1249 C CA . ILE A 1 164 ? -50.311 -14.154 89.081 1.00 90.69 164 ILE A CA 1
ATOM 1250 C C . ILE A 1 164 ? -48.964 -14.724 88.630 1.00 90.69 164 ILE A C 1
ATOM 1252 O O . ILE A 1 164 ? -48.475 -14.372 87.553 1.00 90.69 164 ILE A O 1
ATOM 1256 N N . VAL A 1 165 ? -48.358 -15.574 89.456 1.00 89.06 165 VAL A N 1
ATOM 1257 C CA . VAL A 1 165 ? -47.127 -16.311 89.119 1.00 89.06 165 VAL A CA 1
ATOM 1258 C C . VAL A 1 165 ? -47.463 -17.699 88.580 1.00 89.06 165 VAL A C 1
ATOM 1260 O O . VAL A 1 165 ? -48.591 -18.143 88.698 1.00 89.06 165 VAL A O 1
ATOM 1263 N N . ASP A 1 166 ? -46.489 -18.403 88.004 1.00 86.75 166 ASP A N 1
ATOM 1264 C CA . ASP A 1 166 ? -46.616 -19.819 87.597 1.00 86.75 166 ASP A CA 1
ATOM 1265 C C . ASP A 1 166 ? -47.644 -20.133 86.494 1.00 86.75 166 ASP A C 1
ATOM 1267 O O . ASP A 1 166 ? -48.005 -21.293 86.276 1.00 86.75 166 ASP A O 1
ATOM 1271 N N . VAL A 1 167 ? -48.056 -19.123 85.727 1.00 89.12 167 VAL A N 1
ATOM 1272 C CA . VAL A 1 167 ? -48.930 -19.310 84.563 1.00 89.12 167 VAL A CA 1
ATOM 1273 C C . VAL A 1 167 ? -48.229 -20.136 83.479 1.00 89.12 167 VAL A C 1
ATOM 1275 O O . VAL A 1 167 ? -47.085 -19.867 83.118 1.00 89.12 167 VAL A O 1
ATOM 1278 N N . GLY A 1 168 ? -48.929 -21.140 82.941 1.00 86.31 168 GLY A N 1
ATOM 1279 C CA . GLY A 1 168 ? -48.426 -22.012 81.878 1.00 86.31 168 GLY A CA 1
ATOM 1280 C C . GLY A 1 168 ? -47.453 -23.094 82.348 1.00 86.31 168 GLY A C 1
ATOM 1281 O O . GLY A 1 168 ? -46.745 -23.662 81.521 1.00 86.31 168 GLY A O 1
ATOM 1282 N N . LEU A 1 169 ? -47.374 -23.384 83.655 1.00 85.19 169 LEU A N 1
ATOM 1283 C CA . LEU A 1 169 ? -46.393 -24.341 84.189 1.00 85.19 169 LEU A CA 1
ATOM 1284 C C . LEU A 1 169 ? -46.959 -25.725 84.532 1.00 85.19 169 LEU A C 1
ATOM 1286 O O . LEU A 1 169 ? -46.187 -26.676 84.662 1.00 85.19 169 LEU A O 1
ATOM 1290 N N . LEU A 1 170 ? -48.279 -25.853 84.710 1.00 82.38 170 LEU A N 1
ATOM 1291 C CA . LEU A 1 170 ? -48.883 -27.024 85.366 1.00 82.38 170 LEU A CA 1
ATOM 1292 C C . LEU A 1 170 ? -49.823 -27.838 84.478 1.00 82.38 170 LEU A C 1
ATOM 1294 O O . LEU A 1 170 ? -49.836 -29.062 84.596 1.00 82.38 170 LEU A O 1
ATOM 1298 N N . ALA A 1 171 ? -50.554 -27.202 83.561 1.00 83.94 171 ALA A N 1
ATOM 1299 C CA . ALA A 1 171 ? -51.543 -27.861 82.707 1.00 83.94 171 ALA A CA 1
ATOM 1300 C C . ALA A 1 171 ? -51.459 -27.367 81.256 1.00 83.94 171 ALA A C 1
ATOM 1302 O O . ALA A 1 171 ? -51.037 -26.241 81.001 1.00 83.94 171 ALA A O 1
ATOM 1303 N N . GLU A 1 172 ? -51.827 -28.232 80.310 1.00 83.81 172 GLU A N 1
ATOM 1304 C CA . GLU A 1 172 ? -52.061 -27.825 78.920 1.00 83.81 172 GLU A CA 1
ATOM 1305 C C . GLU A 1 172 ? -53.373 -27.025 78.826 1.00 83.81 172 GLU A C 1
ATOM 1307 O O . GLU A 1 172 ? -54.320 -27.298 79.580 1.00 83.81 172 GLU A O 1
ATOM 1312 N N . PRO A 1 173 ? -53.461 -26.040 77.917 1.00 83.56 173 PRO A N 1
ATOM 1313 C CA . PRO A 1 173 ? -54.668 -25.252 77.752 1.00 83.56 173 PRO A CA 1
ATOM 1314 C C . PRO A 1 173 ? -55.807 -26.136 77.239 1.00 83.56 173 PRO A C 1
ATOM 1316 O O . PRO A 1 173 ? -55.742 -26.731 76.167 1.00 83.56 173 PRO A O 1
ATOM 1319 N N . SER A 1 174 ? -56.888 -26.203 78.007 1.00 83.31 174 SER A N 1
ATOM 1320 C CA . SER A 1 174 ? -58.132 -26.867 77.619 1.00 83.31 174 SER A CA 1
ATOM 1321 C C . SER A 1 174 ? -59.324 -26.074 78.152 1.00 83.31 174 SER A C 1
ATOM 1323 O O . SER A 1 174 ? -59.164 -25.320 79.117 1.00 83.31 174 SER A O 1
ATOM 1325 N N . PRO A 1 175 ? -60.531 -26.235 77.581 1.00 77.12 175 PRO A N 1
ATOM 1326 C CA . PRO A 1 175 ? -61.732 -25.600 78.120 1.00 77.12 175 PRO A CA 1
ATOM 1327 C C . PRO A 1 175 ? -61.963 -25.928 79.603 1.00 77.12 175 PRO A C 1
ATOM 1329 O O . PRO A 1 175 ? -62.300 -25.036 80.377 1.00 77.12 175 PRO A O 1
ATOM 1332 N N . ALA A 1 176 ? -61.703 -27.174 80.015 1.00 77.12 176 ALA A N 1
ATOM 1333 C CA . ALA A 1 176 ? -61.815 -27.605 81.407 1.00 77.12 176 ALA A CA 1
ATOM 1334 C C . ALA A 1 176 ? -60.768 -26.939 82.318 1.00 77.12 176 ALA A C 1
ATOM 1336 O O . ALA A 1 176 ? -61.098 -26.512 83.420 1.00 77.12 176 ALA A O 1
ATOM 1337 N N . ALA A 1 177 ? -59.522 -26.787 81.855 1.00 80.12 177 ALA A N 1
ATOM 1338 C CA . ALA A 1 177 ? -58.476 -26.112 82.625 1.00 80.12 177 ALA A CA 1
ATOM 1339 C C . ALA A 1 177 ? -58.712 -24.594 82.737 1.00 80.12 177 ALA A C 1
ATOM 1341 O O . ALA A 1 177 ? -58.498 -24.019 83.802 1.00 80.12 177 ALA A O 1
ATOM 1342 N N . LYS A 1 178 ? -59.216 -23.947 81.674 1.00 79.44 178 LYS A N 1
ATOM 1343 C CA . LYS A 1 178 ? -59.641 -22.536 81.720 1.00 79.44 178 LYS A CA 1
ATOM 1344 C C . LYS A 1 178 ? -60.802 -22.339 82.687 1.00 79.44 178 LYS A C 1
ATOM 1346 O O . LYS A 1 178 ? -60.783 -21.393 83.471 1.00 79.44 178 LYS A O 1
ATOM 1351 N N . ALA A 1 179 ? -61.775 -23.254 82.668 1.00 73.25 179 ALA A N 1
ATOM 1352 C CA . ALA A 1 179 ? -62.853 -23.264 83.645 1.00 73.25 179 ALA A CA 1
ATOM 1353 C C . ALA A 1 179 ? -62.271 -23.364 85.059 1.00 73.25 179 ALA A C 1
ATOM 1355 O O . ALA A 1 179 ? -62.527 -22.470 85.852 1.00 73.25 179 ALA A O 1
ATOM 1356 N N . ALA A 1 180 ? -61.417 -24.355 85.346 1.00 75.81 180 ALA A N 1
ATOM 1357 C CA . ALA A 1 180 ? -60.790 -24.556 86.657 1.00 75.81 180 ALA A CA 1
ATOM 1358 C C . ALA A 1 180 ? -60.040 -23.316 87.187 1.00 75.81 180 ALA A C 1
ATOM 1360 O O . ALA A 1 180 ? -60.185 -22.978 88.361 1.00 75.81 180 ALA A O 1
ATOM 1361 N N . ASP A 1 181 ? -59.307 -22.590 86.334 1.00 80.62 181 ASP A N 1
ATOM 1362 C CA . ASP A 1 181 ? -58.681 -21.309 86.702 1.00 80.62 181 ASP A CA 1
ATOM 1363 C C . ASP A 1 181 ? -59.715 -20.265 87.144 1.00 80.62 181 ASP A C 1
ATOM 1365 O O . ASP A 1 181 ? -59.518 -19.565 88.140 1.00 80.62 181 ASP A O 1
ATOM 1369 N N . CYS A 1 182 ? -60.832 -20.173 86.418 1.00 76.88 182 CYS A N 1
ATOM 1370 C CA . CYS A 1 182 ? -61.939 -19.283 86.751 1.00 76.88 182 CYS A CA 1
ATOM 1371 C C . CYS A 1 182 ? -62.601 -19.694 88.076 1.00 76.88 182 CYS A C 1
ATOM 1373 O O . CYS A 1 182 ? -62.858 -18.837 88.921 1.00 76.88 182 CYS A O 1
ATOM 1375 N N . GLN A 1 183 ? -62.812 -20.995 88.308 1.00 72.50 183 GLN A N 1
ATOM 1376 C CA . GLN A 1 183 ? -63.356 -21.509 89.576 1.00 72.50 183 GLN A CA 1
ATOM 1377 C C . GLN A 1 183 ? -62.449 -21.130 90.747 1.00 72.50 183 GLN A C 1
ATOM 1379 O O . GLN A 1 183 ? -62.903 -20.594 91.759 1.00 72.50 183 GLN A O 1
ATOM 1384 N N . ALA A 1 184 ? -61.144 -21.344 90.582 1.00 76.69 184 ALA A N 1
ATOM 1385 C CA . ALA A 1 184 ? -60.138 -21.014 91.574 1.00 76.69 184 ALA A CA 1
ATOM 1386 C C . ALA A 1 184 ? -60.075 -19.505 91.859 1.00 76.69 184 ALA A C 1
ATOM 1388 O O . ALA A 1 184 ? -60.083 -19.100 93.021 1.00 76.69 184 ALA A O 1
ATOM 1389 N N . ALA A 1 185 ? -60.084 -18.657 90.826 1.00 79.06 185 ALA A N 1
ATOM 1390 C CA . ALA A 1 185 ? -60.126 -17.204 90.987 1.00 79.06 185 ALA A CA 1
ATOM 1391 C C . ALA A 1 185 ? -61.392 -16.748 91.719 1.00 79.06 185 ALA A C 1
ATOM 1393 O O . ALA A 1 185 ? -61.324 -15.938 92.644 1.00 79.06 185 ALA A O 1
ATOM 1394 N N . GLY A 1 186 ? -62.542 -17.314 91.357 1.00 72.56 186 GLY A N 1
ATOM 1395 C CA . GLY A 1 186 ? -63.806 -17.074 92.033 1.00 72.56 186 GLY A CA 1
ATOM 1396 C C . GLY A 1 186 ? -63.770 -17.463 93.511 1.00 72.56 186 GLY A C 1
ATOM 1397 O O . GLY A 1 186 ? -64.181 -16.679 94.365 1.00 72.56 186 GLY A O 1
ATOM 1398 N N . ALA A 1 187 ? -63.266 -18.658 93.820 1.00 73.38 187 ALA A N 1
ATOM 1399 C CA . ALA A 1 187 ? -63.130 -19.145 95.188 1.00 73.38 187 ALA A CA 1
ATOM 1400 C C . ALA A 1 187 ? -62.178 -18.265 96.012 1.00 73.38 187 ALA A C 1
ATOM 1402 O O . ALA A 1 187 ? -62.449 -17.991 97.182 1.00 73.38 187 ALA A O 1
ATOM 1403 N N . LEU A 1 188 ? -61.093 -17.775 95.403 1.00 76.94 188 LEU A N 1
ATOM 1404 C CA . LEU A 1 188 ? -60.191 -16.815 96.032 1.00 76.94 188 LEU A CA 1
ATOM 1405 C C . LEU A 1 188 ? -60.912 -15.511 96.357 1.00 76.94 188 LEU A C 1
ATOM 1407 O O . LEU A 1 188 ? -60.918 -15.120 97.519 1.00 76.94 188 LEU A O 1
ATOM 1411 N N . ILE A 1 189 ? -61.567 -14.880 95.379 1.00 77.19 189 ILE A N 1
ATOM 1412 C CA . ILE A 1 189 ? -62.308 -13.621 95.564 1.00 77.19 189 ILE A CA 1
ATOM 1413 C C . ILE A 1 189 ? -63.351 -13.755 96.680 1.00 77.19 189 ILE A C 1
ATOM 1415 O O . ILE A 1 189 ? -63.438 -12.891 97.553 1.00 77.19 189 ILE A O 1
ATOM 1419 N N . TYR A 1 190 ? -64.089 -14.867 96.701 1.00 72.56 190 TYR A N 1
ATOM 1420 C CA . TYR A 1 190 ? -65.035 -15.171 97.770 1.00 72.56 190 TYR A CA 1
ATOM 1421 C C . TYR A 1 190 ? -64.345 -15.258 99.141 1.00 72.56 190 TYR A C 1
ATOM 1423 O O . TYR A 1 190 ? -64.782 -14.624 100.105 1.00 72.56 190 TYR A O 1
ATOM 1431 N N . ARG A 1 191 ? -63.234 -16.001 99.243 1.00 74.44 191 ARG A N 1
ATOM 1432 C CA . ARG A 1 191 ? -62.473 -16.140 100.495 1.00 74.44 191 ARG A CA 1
ATOM 1433 C C . ARG A 1 191 ? -61.904 -14.805 100.985 1.00 74.44 191 ARG A C 1
ATOM 1435 O O . ARG A 1 191 ? -61.927 -14.578 102.193 1.00 74.44 191 ARG A O 1
ATOM 1442 N N . LEU A 1 192 ? -61.476 -13.913 100.081 1.00 76.25 192 LEU A N 1
ATOM 1443 C CA . LEU A 1 192 ? -61.001 -12.567 100.438 1.00 76.25 192 LEU A CA 1
ATOM 1444 C C . LEU A 1 192 ? -62.070 -11.746 101.180 1.00 76.25 192 LEU A C 1
ATOM 1446 O O . LEU A 1 192 ? -61.724 -10.943 102.045 1.00 76.25 192 LEU A O 1
ATOM 1450 N N . LEU A 1 193 ? -63.352 -11.946 100.854 1.00 71.94 193 LEU A N 1
ATOM 1451 C CA . LEU A 1 193 ? -64.483 -11.242 101.472 1.00 71.94 193 LEU A CA 1
ATOM 1452 C C . LEU A 1 193 ? -65.010 -11.949 102.725 1.00 71.94 193 LEU A C 1
ATOM 1454 O O . LEU A 1 193 ? -65.370 -11.293 103.700 1.00 71.94 193 LEU A O 1
ATOM 1458 N N . ALA A 1 194 ? -65.079 -13.282 102.698 1.00 68.19 194 ALA A N 1
ATOM 1459 C CA . ALA A 1 194 ? -65.765 -14.075 103.718 1.00 68.19 194 ALA A CA 1
ATOM 1460 C C . ALA A 1 194 ? -64.890 -14.448 104.934 1.00 68.19 194 ALA A C 1
ATOM 1462 O O . ALA A 1 194 ? -65.418 -14.680 106.023 1.00 68.19 194 ALA A O 1
ATOM 1463 N N . GLY A 1 195 ? -63.563 -14.494 104.769 1.00 65.69 195 GLY A N 1
ATOM 1464 C CA . GLY A 1 195 ? -62.598 -14.764 105.842 1.00 65.69 195 GLY A CA 1
ATOM 1465 C C . GLY A 1 195 ? -62.666 -16.153 106.484 1.00 65.69 195 GLY A C 1
ATOM 1466 O O . GLY A 1 195 ? -62.625 -16.276 107.707 1.00 65.69 195 GLY A O 1
ATOM 1467 N N . HIS A 1 196 ? -62.801 -17.203 105.668 1.00 62.31 196 HIS A N 1
ATOM 1468 C CA . HIS A 1 196 ? -62.809 -18.606 106.113 1.00 62.31 196 HIS A CA 1
ATOM 1469 C C . HIS A 1 196 ? -61.396 -19.198 106.303 1.00 62.31 196 HIS A C 1
ATOM 1471 O O . HIS A 1 196 ? -60.421 -18.653 105.795 1.00 62.31 196 HIS A O 1
ATOM 1477 N N . ASP A 1 197 ? -61.310 -20.327 107.025 1.00 56.72 197 ASP A N 1
ATOM 1478 C CA . ASP A 1 197 ? -60.075 -21.090 107.272 1.00 56.72 197 ASP A CA 1
ATOM 1479 C C . ASP A 1 197 ? -59.486 -21.649 105.962 1.00 56.72 197 ASP A C 1
ATOM 1481 O O . ASP A 1 197 ? -60.188 -22.249 105.144 1.00 56.72 197 ASP A O 1
ATOM 1485 N N . TRP A 1 198 ? -58.188 -21.420 105.765 1.00 57.09 198 TRP A N 1
ATOM 1486 C CA . TRP A 1 198 ? -57.434 -21.708 104.543 1.00 57.09 198 TRP A CA 1
ATOM 1487 C C . TRP A 1 198 ? -56.871 -23.136 104.490 1.00 57.09 198 TRP A C 1
ATOM 1489 O O . TRP A 1 198 ? -56.338 -23.538 103.458 1.00 57.09 198 TRP A O 1
ATOM 1499 N N . SER A 1 199 ? -56.992 -23.909 105.575 1.00 47.97 199 SER A N 1
ATOM 1500 C CA . SER A 1 199 ? -56.486 -25.288 105.671 1.00 47.97 199 SER A CA 1
ATOM 1501 C C . SER A 1 199 ? -57.369 -26.339 104.972 1.00 47.97 199 SER A C 1
ATOM 1503 O O . SER A 1 199 ? -56.902 -27.437 104.669 1.00 47.97 199 SER A O 1
ATOM 1505 N N . SER A 1 200 ? -58.627 -26.004 104.663 1.00 49.22 200 SER A N 1
ATOM 1506 C CA . SER A 1 200 ? -59.583 -26.880 103.972 1.00 49.22 200 SER A CA 1
ATOM 1507 C C . SER A 1 200 ? -59.474 -26.759 102.447 1.00 49.22 200 SER A C 1
ATOM 1509 O O . SER A 1 200 ? -59.672 -25.680 101.884 1.00 49.22 200 SER A O 1
ATOM 1511 N N . GLN A 1 201 ? -59.248 -27.882 101.755 1.00 45.41 201 GLN A N 1
ATOM 1512 C CA . GLN A 1 201 ? -59.298 -27.944 100.285 1.00 45.41 201 GLN A CA 1
ATOM 1513 C C . GLN A 1 201 ? -60.720 -27.822 99.709 1.00 45.41 201 GLN A C 1
ATOM 1515 O O . GLN A 1 201 ? -60.855 -27.470 98.541 1.00 45.41 201 GLN A O 1
ATOM 1520 N N . ALA A 1 202 ? -61.777 -28.050 100.498 1.00 48.31 202 ALA A N 1
ATOM 1521 C CA . ALA A 1 202 ? -63.153 -27.881 100.028 1.00 48.31 202 ALA A CA 1
ATOM 1522 C C . ALA A 1 202 ? -63.477 -26.390 99.839 1.00 48.31 202 ALA A C 1
ATOM 1524 O O . ALA A 1 202 ? -63.221 -25.573 100.737 1.00 48.31 202 ALA A O 1
ATOM 1525 N N . ALA A 1 203 ? -64.020 -26.005 98.677 1.00 53.62 203 ALA A N 1
ATOM 1526 C CA . ALA A 1 203 ? -64.435 -24.627 98.473 1.00 53.62 203 ALA A CA 1
ATOM 1527 C C . ALA A 1 203 ? -65.639 -24.339 99.389 1.00 53.62 203 ALA A C 1
ATOM 1529 O O . ALA A 1 203 ? -66.583 -25.126 99.432 1.00 53.62 203 ALA A O 1
ATOM 1530 N N . PRO A 1 204 ? -65.664 -23.206 100.111 1.00 56.34 204 PRO A N 1
ATOM 1531 C CA . PRO A 1 204 ? -66.811 -22.840 100.942 1.00 56.34 204 PRO A CA 1
ATOM 1532 C C . PRO A 1 204 ? -68.144 -22.800 100.165 1.00 56.34 204 PRO A C 1
ATOM 1534 O O . PRO A 1 204 ? -69.200 -22.980 100.762 1.00 56.34 204 PRO A O 1
ATOM 1537 N N . LEU A 1 205 ? -68.088 -22.615 98.840 1.00 58.88 205 LEU A N 1
ATOM 1538 C CA . LEU A 1 205 ? -69.231 -22.640 97.922 1.00 58.88 205 LEU A CA 1
ATOM 1539 C C . LEU A 1 205 ? -69.714 -24.061 97.566 1.00 58.88 205 LEU A C 1
ATOM 1541 O O . LEU A 1 205 ? -70.893 -24.221 97.253 1.00 58.88 205 LEU A O 1
ATOM 1545 N N . ASP A 1 206 ? -68.849 -25.081 97.648 1.00 59.16 206 ASP A N 1
ATOM 1546 C CA . ASP A 1 206 ? -69.224 -26.495 97.463 1.00 59.16 206 ASP A CA 1
ATOM 1547 C C . ASP A 1 206 ? -70.078 -26.976 98.641 1.00 59.16 206 ASP A C 1
ATOM 1549 O O . ASP A 1 206 ? -71.107 -27.619 98.451 1.00 59.16 206 ASP A O 1
ATOM 1553 N N . ALA A 1 207 ? -69.697 -26.583 99.863 1.00 54.97 207 ALA A N 1
ATOM 1554 C CA . ALA A 1 207 ? -70.404 -26.922 101.101 1.00 54.97 207 ALA A CA 1
ATOM 1555 C C . ALA A 1 207 ? -71.844 -26.375 101.163 1.00 54.97 207 ALA A C 1
ATOM 1557 O O . ALA A 1 207 ? -72.645 -26.835 101.974 1.00 54.97 207 ALA A O 1
ATOM 1558 N N . ILE A 1 208 ? -72.168 -25.394 100.315 1.00 57.03 208 ILE A N 1
ATOM 1559 C CA . ILE A 1 208 ? -73.495 -24.781 100.194 1.00 57.03 208 ILE A CA 1
ATOM 1560 C C . ILE A 1 208 ? -74.094 -24.946 98.788 1.00 57.03 208 ILE A C 1
ATOM 1562 O O . ILE A 1 208 ? -75.059 -24.268 98.476 1.00 57.03 208 ILE A O 1
ATOM 1566 N N . GLY A 1 209 ? -73.541 -25.802 97.919 1.00 61.47 209 GLY A N 1
ATOM 1567 C CA . GLY A 1 209 ? -74.132 -26.135 96.612 1.00 61.47 209 GLY A CA 1
ATOM 1568 C C . GLY A 1 209 ? -74.135 -25.026 95.544 1.00 61.47 209 GLY A C 1
ATOM 1569 O O . GLY A 1 209 ? -74.793 -25.179 94.515 1.00 61.47 209 GLY A O 1
ATOM 1570 N N . LEU A 1 210 ? -73.407 -23.919 95.742 1.00 65.81 210 LEU A N 1
ATOM 1571 C CA . LEU A 1 210 ? -73.374 -22.775 94.809 1.00 65.81 210 LEU A CA 1
ATOM 1572 C C . LEU A 1 210 ? -72.199 -22.780 93.839 1.00 65.81 210 LEU A C 1
ATOM 1574 O O . LEU A 1 210 ? -72.165 -21.959 92.921 1.00 65.81 210 LEU A O 1
ATOM 1578 N N . ALA A 1 211 ? -71.254 -23.700 94.011 1.00 64.38 211 ALA A N 1
ATOM 1579 C CA . ALA A 1 211 ? -70.059 -23.756 93.186 1.00 64.38 211 ALA A CA 1
ATOM 1580 C C . ALA A 1 211 ? -70.335 -23.824 91.670 1.00 64.38 211 ALA A C 1
ATOM 1582 O O . ALA A 1 211 ? -69.719 -23.038 90.955 1.00 64.38 211 ALA A O 1
ATOM 1583 N N . PRO A 1 212 ? -71.282 -24.632 91.142 1.00 63.88 212 PRO A N 1
ATOM 1584 C CA . PRO A 1 212 ? -71.505 -24.701 89.695 1.00 63.88 212 PRO A CA 1
ATOM 1585 C C . PRO A 1 212 ? -71.901 -23.349 89.081 1.00 63.88 212 PRO A C 1
ATOM 1587 O O . PRO A 1 212 ? -71.246 -22.876 88.159 1.00 63.88 212 PRO A O 1
ATOM 1590 N N . GLY A 1 213 ? -72.905 -22.669 89.652 1.00 66.12 213 GLY A N 1
ATOM 1591 C CA . GLY A 1 213 ? -73.358 -21.366 89.143 1.00 66.12 213 GLY A CA 1
ATOM 1592 C C . GLY A 1 213 ? -72.329 -20.249 89.339 1.00 66.12 213 GLY A C 1
ATOM 1593 O O . GLY A 1 213 ? -72.239 -19.325 88.534 1.00 66.12 213 GLY A O 1
ATOM 1594 N N . TRP A 1 214 ? -71.514 -20.348 90.390 1.00 66.88 214 TRP A N 1
ATOM 1595 C CA . TRP A 1 214 ? -70.420 -19.414 90.648 1.00 66.88 214 TRP A CA 1
ATOM 1596 C C . TRP A 1 214 ? -69.314 -19.549 89.598 1.00 66.88 214 TRP A C 1
ATOM 1598 O O . TRP A 1 214 ? -68.800 -18.558 89.078 1.00 66.88 214 TRP A O 1
ATOM 1608 N N . ASN A 1 215 ? -68.988 -20.789 89.248 1.00 67.19 215 ASN A N 1
ATOM 1609 C CA . ASN A 1 215 ? -67.971 -21.132 88.267 1.00 67.19 215 ASN A CA 1
ATOM 1610 C C . ASN A 1 215 ? -68.363 -20.671 86.858 1.00 67.19 215 ASN A C 1
ATOM 1612 O O . ASN A 1 215 ? -67.549 -20.044 86.175 1.00 67.19 215 ASN A O 1
ATOM 1616 N N . ASP A 1 216 ? -69.620 -20.895 86.469 1.00 68.56 216 ASP A N 1
ATOM 1617 C CA . ASP A 1 216 ? -70.166 -20.456 85.180 1.00 68.56 216 ASP A CA 1
ATOM 1618 C C . ASP A 1 216 ? -70.145 -18.926 85.039 1.00 68.56 216 ASP A C 1
ATOM 1620 O O . ASP A 1 216 ? -69.860 -18.387 83.964 1.00 68.56 216 ASP A O 1
ATOM 1624 N N . LEU A 1 217 ? -70.409 -18.203 86.133 1.00 68.75 217 LEU A N 1
ATOM 1625 C CA . LEU A 1 217 ? -70.324 -16.746 86.170 1.00 68.75 217 LEU A CA 1
ATOM 1626 C C . LEU A 1 217 ? -68.882 -16.265 85.959 1.00 68.75 217 LEU A C 1
ATOM 1628 O O . LEU A 1 217 ? -68.636 -15.440 85.081 1.00 68.75 217 LEU A O 1
ATOM 1632 N N . VAL A 1 218 ? -67.912 -16.778 86.720 1.00 65.94 218 VAL A N 1
ATOM 1633 C CA . VAL A 1 218 ? -66.512 -16.321 86.615 1.00 65.94 218 VAL A CA 1
ATOM 1634 C C . VAL A 1 218 ? -65.902 -16.672 85.257 1.00 65.94 218 VAL A C 1
ATOM 1636 O O . VAL A 1 218 ? -65.154 -15.867 84.693 1.00 65.94 218 VAL A O 1
ATOM 1639 N N . GLN A 1 219 ? -66.263 -17.823 84.686 1.00 67.56 219 GLN A N 1
ATOM 1640 C CA . GLN A 1 219 ? -65.835 -18.202 83.342 1.00 67.56 219 GLN A CA 1
ATOM 1641 C C . GLN A 1 219 ? -66.407 -17.263 82.278 1.00 67.56 219 GLN A C 1
ATOM 1643 O O . GLN A 1 219 ? -65.659 -16.751 81.444 1.00 67.56 219 GLN A O 1
ATOM 1648 N N . ALA A 1 220 ? -67.711 -16.975 82.332 1.00 67.19 220 ALA A N 1
ATOM 1649 C CA . ALA A 1 220 ? -68.329 -16.046 81.394 1.00 67.19 220 ALA A CA 1
ATOM 1650 C C . ALA A 1 220 ? -67.712 -14.638 81.485 1.00 67.19 220 ALA A C 1
ATOM 1652 O O . ALA A 1 220 ? -67.516 -13.974 80.470 1.00 67.19 220 ALA A O 1
ATOM 1653 N N . LEU A 1 221 ? -67.335 -14.199 82.685 1.00 65.62 221 LEU A N 1
ATOM 1654 C CA . LEU A 1 221 ? -66.675 -12.912 82.900 1.00 65.62 221 LEU A CA 1
ATOM 1655 C C . LEU A 1 221 ? -65.251 -12.862 82.344 1.00 65.62 221 LEU A C 1
ATOM 1657 O O . LEU A 1 221 ? -64.876 -11.868 81.724 1.00 65.62 221 LEU A O 1
ATOM 1661 N N . THR A 1 222 ? -64.480 -13.932 82.528 1.00 64.69 222 THR A N 1
ATOM 1662 C CA . THR A 1 222 ? -63.094 -14.030 82.037 1.00 64.69 222 THR A CA 1
ATOM 1663 C C . THR A 1 222 ? -63.047 -14.084 80.510 1.00 64.69 222 THR A C 1
ATOM 1665 O O . THR A 1 222 ? -62.232 -13.407 79.884 1.00 64.69 222 THR A O 1
ATOM 1668 N N . ASP A 1 223 ? -63.986 -14.809 79.898 1.00 65.38 223 ASP A N 1
ATOM 1669 C CA . ASP A 1 223 ? -64.116 -14.898 78.442 1.00 65.38 223 ASP A CA 1
ATOM 1670 C C . ASP A 1 223 ? -64.821 -13.673 77.818 1.00 65.38 223 ASP A C 1
ATOM 1672 O O . ASP A 1 223 ? -64.898 -13.556 76.591 1.00 65.38 223 ASP A O 1
ATOM 1676 N N . ALA A 1 224 ? -65.322 -12.744 78.644 1.00 63.09 224 ALA A N 1
ATOM 1677 C CA . ALA A 1 224 ? -66.157 -11.607 78.246 1.00 63.09 224 ALA A CA 1
ATOM 1678 C C . ALA A 1 224 ? -67.390 -12.020 77.412 1.00 63.09 224 ALA A C 1
ATOM 1680 O O . ALA A 1 224 ? -67.726 -11.395 76.403 1.00 63.09 224 ALA A O 1
ATOM 1681 N N . ARG A 1 225 ? -68.042 -13.098 77.847 1.00 61.81 225 ARG A N 1
ATOM 1682 C CA . ARG A 1 225 ? -69.242 -13.709 77.271 1.00 61.81 225 ARG A CA 1
ATOM 1683 C C . ARG A 1 225 ? -70.515 -12.998 77.742 1.00 61.81 225 ARG A C 1
ATOM 1685 O O . ARG A 1 225 ? -70.611 -12.576 78.896 1.00 61.81 225 ARG A O 1
ATOM 1692 N N . ALA A 1 226 ? -71.503 -12.867 76.855 1.00 60.66 226 ALA A N 1
ATOM 1693 C CA . ALA A 1 226 ? -72.777 -12.199 77.153 1.00 60.66 226 ALA A CA 1
ATOM 1694 C C . ALA A 1 226 ? -73.599 -12.957 78.215 1.00 60.66 226 ALA A C 1
ATOM 1696 O O . ALA A 1 226 ? -74.402 -12.370 78.939 1.00 60.66 226 ALA A O 1
ATOM 1697 N N . GLU A 1 227 ? -73.334 -14.255 78.347 1.00 63.84 227 GLU A N 1
ATOM 1698 C CA . GLU A 1 227 ? -73.944 -15.198 79.278 1.00 63.84 227 GLU A CA 1
ATOM 1699 C C . GLU A 1 227 ? -73.612 -14.905 80.756 1.00 63.84 227 GLU A C 1
ATOM 1701 O O . GLU A 1 227 ? -74.239 -15.474 81.646 1.00 63.84 227 GLU A O 1
ATOM 1706 N N . ALA A 1 228 ? -72.698 -13.970 81.052 1.00 63.59 228 ALA A N 1
ATOM 1707 C CA . ALA A 1 228 ? -72.358 -13.580 82.423 1.00 63.59 228 ALA A CA 1
ATOM 1708 C C . ALA A 1 228 ? -73.554 -13.005 83.208 1.00 63.59 228 ALA A C 1
ATOM 1710 O O . ALA A 1 228 ? -73.712 -13.289 84.394 1.00 63.59 228 ALA A O 1
ATOM 1711 N N . LEU A 1 229 ? -74.413 -12.218 82.553 1.00 59.97 229 LEU A N 1
ATOM 1712 C CA . LEU A 1 229 ? -75.619 -11.645 83.164 1.00 59.97 229 LEU A CA 1
ATOM 1713 C C . LEU A 1 229 ? -76.670 -12.730 83.499 1.00 59.97 229 LEU A C 1
ATOM 1715 O O . LEU A 1 229 ? -77.105 -12.787 84.651 1.00 59.97 229 LEU A O 1
ATOM 1719 N N . PRO A 1 230 ? -77.038 -13.628 82.561 1.00 62.25 230 PRO A N 1
ATOM 1720 C CA . PRO A 1 230 ? -77.859 -14.805 82.856 1.00 62.25 230 PRO A CA 1
ATOM 1721 C C . PRO A 1 230 ? -77.289 -15.707 83.959 1.00 62.25 230 PRO A C 1
ATOM 1723 O O . PRO A 1 230 ? -78.025 -16.113 84.857 1.00 62.25 230 PRO A O 1
ATOM 1726 N N . ASN A 1 231 ? -75.979 -15.976 83.947 1.00 65.81 231 ASN A N 1
ATOM 1727 C CA . ASN A 1 231 ? -75.335 -16.833 84.948 1.00 65.81 231 ASN A CA 1
ATOM 1728 C C . ASN A 1 231 ? -75.372 -16.207 86.351 1.00 65.81 231 ASN A C 1
ATOM 1730 O O . ASN A 1 231 ? -75.556 -16.916 87.339 1.00 65.81 231 ASN A O 1
ATOM 1734 N N . LEU A 1 232 ? -75.268 -14.876 86.453 1.00 62.53 232 LEU A N 1
ATOM 1735 C CA . LEU A 1 232 ? -75.435 -14.152 87.716 1.00 62.53 232 LEU A CA 1
ATOM 1736 C C . LEU A 1 232 ? -76.861 -14.278 88.268 1.00 62.53 232 LEU A C 1
ATOM 1738 O O . LEU A 1 232 ? -77.043 -14.478 89.473 1.00 62.53 232 LEU A O 1
ATOM 1742 N N . ALA A 1 233 ? -77.866 -14.157 87.397 1.00 58.16 233 ALA A N 1
ATOM 1743 C CA . ALA A 1 233 ? -79.266 -14.302 87.779 1.00 58.16 233 ALA A CA 1
ATOM 1744 C C . ALA A 1 233 ? -79.545 -15.729 88.282 1.00 58.16 233 ALA A C 1
ATOM 1746 O O . ALA A 1 233 ? -80.066 -15.897 89.385 1.00 58.16 233 ALA A O 1
ATOM 1747 N N . ALA A 1 234 ? -79.083 -16.742 87.543 1.00 63.06 234 ALA A N 1
ATOM 1748 C CA . ALA A 1 234 ? -79.221 -18.151 87.910 1.00 63.06 234 ALA A CA 1
ATOM 1749 C C . ALA A 1 234 ? -78.490 -18.504 89.220 1.00 63.06 234 ALA A C 1
ATOM 1751 O O . ALA A 1 234 ? -78.992 -19.276 90.039 1.00 63.06 234 ALA A O 1
ATOM 1752 N N . LEU A 1 235 ? -77.310 -17.922 89.457 1.00 64.00 235 LEU A N 1
ATOM 1753 C CA . LEU A 1 235 ? -76.587 -18.063 90.722 1.00 64.00 235 LEU A CA 1
ATOM 1754 C C . LEU A 1 235 ? -77.356 -17.428 91.894 1.00 64.00 235 LEU A C 1
ATOM 1756 O O . LEU A 1 235 ? -77.434 -18.026 92.967 1.00 64.00 235 LEU A O 1
ATOM 1760 N N . SER A 1 236 ? -77.919 -16.235 91.699 1.00 57.41 236 SER A N 1
ATOM 1761 C CA . SER A 1 236 ? -78.701 -15.537 92.729 1.00 57.41 236 SER A CA 1
ATOM 1762 C C . SER A 1 236 ? -79.958 -16.326 93.106 1.00 57.41 236 SER A C 1
ATOM 1764 O O . SER A 1 236 ? -80.255 -16.490 94.287 1.00 57.41 236 SER A O 1
ATOM 1766 N N . GLU A 1 237 ? -80.650 -16.888 92.117 1.00 61.47 237 GLU A N 1
ATOM 1767 C CA . GLU A 1 237 ? -81.824 -17.744 92.313 1.00 61.47 237 GLU A CA 1
ATOM 1768 C C . GLU A 1 237 ? -81.473 -19.045 93.059 1.00 61.47 237 GLU A C 1
ATOM 1770 O O . GLU A 1 237 ? -82.145 -19.425 94.022 1.00 61.47 237 GLU A O 1
ATOM 1775 N N . ARG A 1 238 ? -80.352 -19.684 92.701 1.00 64.19 238 ARG A N 1
ATOM 1776 C CA . ARG A 1 238 ? -79.811 -20.845 93.428 1.00 64.19 238 ARG A CA 1
ATOM 1777 C C . ARG A 1 238 ? -79.433 -20.518 94.871 1.00 64.19 238 ARG A C 1
ATOM 1779 O O . ARG A 1 238 ? -79.716 -21.310 95.759 1.00 64.19 238 ARG A O 1
ATOM 1786 N N . ALA A 1 239 ? -78.842 -19.352 95.133 1.00 59.22 239 ALA A N 1
ATOM 1787 C CA . ALA A 1 239 ? -78.484 -18.920 96.488 1.00 59.22 239 ALA A CA 1
ATOM 1788 C C . ALA A 1 239 ? -79.708 -18.718 97.393 1.00 59.22 239 ALA A C 1
ATOM 1790 O O . ALA A 1 239 ? -79.638 -18.983 98.594 1.00 59.22 239 ALA A O 1
ATOM 1791 N N . ILE A 1 240 ? -80.832 -18.283 96.820 1.00 57.81 240 ILE A N 1
ATOM 1792 C CA . ILE A 1 240 ? -82.097 -18.073 97.538 1.00 57.81 240 ILE A CA 1
ATOM 1793 C C . ILE A 1 240 ? -82.794 -19.408 97.868 1.00 57.81 240 ILE A C 1
ATOM 1795 O O . ILE A 1 240 ? -83.536 -19.480 98.847 1.00 57.81 240 ILE A O 1
ATOM 1799 N N . THR A 1 241 ? -82.533 -20.471 97.102 1.00 60.16 241 THR A N 1
ATOM 1800 C CA . THR A 1 241 ? -83.264 -21.753 97.162 1.00 60.16 241 THR A CA 1
ATOM 1801 C C . THR A 1 241 ? -82.565 -22.869 97.957 1.00 60.16 241 THR A C 1
ATOM 1803 O O . THR A 1 241 ? -83.106 -23.966 98.066 1.00 60.16 241 THR A O 1
ATOM 1806 N N . LEU A 1 242 ? -81.399 -22.614 98.566 1.00 57.62 242 LEU A N 1
ATOM 1807 C CA . LEU A 1 242 ? -80.631 -23.622 99.316 1.00 57.62 242 LEU A CA 1
ATOM 1808 C C . LEU A 1 242 ? -81.326 -24.138 100.592 1.00 57.62 242 LEU A C 1
ATOM 1810 O O . LEU A 1 242 ? -81.677 -23.371 101.496 1.00 57.62 242 LEU A O 1
ATOM 1814 N N . GLU A 1 243 ? -81.405 -25.464 100.736 1.00 52.12 243 GLU A N 1
ATOM 1815 C CA . GLU A 1 243 ? -81.888 -26.142 101.945 1.00 52.12 243 GLU A CA 1
ATOM 1816 C C . GLU A 1 243 ? -80.827 -26.171 103.077 1.00 52.12 243 GLU A C 1
ATOM 1818 O O . GLU A 1 243 ? -79.806 -26.843 103.016 1.00 52.12 243 GLU A O 1
ATOM 1823 N N . ARG A 1 244 ? -81.103 -25.376 104.123 1.00 50.06 244 ARG A N 1
ATOM 1824 C CA . ARG A 1 244 ? -80.603 -25.349 105.526 1.00 50.06 244 ARG A CA 1
ATOM 1825 C C . ARG A 1 244 ? -79.247 -26.020 105.900 1.00 50.06 244 ARG A C 1
ATOM 1827 O O . ARG A 1 244 ? -79.224 -27.204 106.219 1.00 50.06 244 ARG A O 1
ATOM 1834 N N . PRO A 1 245 ? -78.231 -25.204 106.262 1.00 43.62 245 PRO A N 1
ATOM 1835 C CA . PRO A 1 245 ? -77.351 -25.446 107.416 1.00 43.62 245 PRO A CA 1
ATOM 1836 C C . PRO A 1 245 ? -77.810 -24.641 108.664 1.00 43.62 245 PRO A C 1
ATOM 1838 O O . PRO A 1 245 ? -78.650 -23.733 108.544 1.00 43.62 245 PRO A O 1
ATOM 1841 N N . PRO A 1 246 ? -77.349 -24.979 109.888 1.00 49.97 246 PRO A N 1
ATOM 1842 C CA . PRO A 1 246 ? -78.031 -24.608 111.127 1.00 49.97 246 PRO A CA 1
ATOM 1843 C C . PRO A 1 246 ? -77.727 -23.158 111.550 1.00 49.97 246 PRO A C 1
ATOM 1845 O O . PRO A 1 246 ? -76.580 -22.770 111.720 1.00 49.97 246 PRO A O 1
ATOM 1848 N N . THR A 1 247 ? -78.782 -22.374 111.811 1.00 59.19 247 THR A N 1
ATOM 1849 C CA . THR A 1 247 ? -78.831 -20.981 112.336 1.00 59.19 247 THR A CA 1
ATOM 1850 C C . THR A 1 247 ? -78.771 -19.805 111.335 1.00 59.19 247 THR A C 1
ATOM 1852 O O . THR A 1 247 ? -77.910 -19.694 110.465 1.00 59.19 247 THR A O 1
ATOM 1855 N N . ALA A 1 248 ? -79.696 -18.846 111.511 1.00 57.19 248 ALA A N 1
ATOM 1856 C CA . ALA A 1 248 ? -79.857 -17.643 110.677 1.00 57.19 248 ALA A CA 1
ATOM 1857 C C . ALA A 1 248 ? -78.635 -16.703 110.687 1.00 57.19 248 ALA A C 1
ATOM 1859 O O . ALA A 1 248 ? -78.364 -16.024 109.700 1.00 57.19 248 ALA A O 1
ATOM 1860 N N . ARG A 1 249 ? -77.862 -16.695 111.781 1.00 57.19 249 ARG A N 1
ATOM 1861 C CA . ARG A 1 249 ? -76.634 -15.895 111.913 1.00 57.19 249 ARG A CA 1
ATOM 1862 C C . ARG A 1 249 ? -75.497 -16.437 111.044 1.00 57.19 249 ARG A C 1
ATOM 1864 O O . ARG A 1 249 ? -74.695 -15.657 110.542 1.00 57.19 249 ARG A O 1
ATOM 1871 N N . GLN A 1 250 ? -75.451 -17.756 110.833 1.00 57.09 250 GLN A N 1
ATOM 1872 C CA . GLN A 1 250 ? -74.528 -18.354 109.875 1.00 57.09 250 GLN A CA 1
ATOM 1873 C C . GLN A 1 250 ? -74.945 -18.006 108.443 1.00 57.09 250 GLN A C 1
ATOM 1875 O O . GLN A 1 250 ? -74.092 -17.546 107.706 1.00 57.09 250 GLN A O 1
ATOM 1880 N N . ARG A 1 251 ? -76.231 -18.075 108.061 1.00 59.88 251 ARG A N 1
ATOM 1881 C CA . ARG A 1 251 ? -76.698 -17.751 106.686 1.00 59.88 251 ARG A CA 1
ATOM 1882 C C . ARG A 1 251 ? -76.196 -16.407 106.149 1.00 59.88 251 ARG A C 1
ATOM 1884 O O . ARG A 1 251 ? -75.622 -16.350 105.064 1.00 59.88 251 ARG A O 1
ATOM 1891 N N . TRP A 1 252 ? -76.354 -15.336 106.925 1.00 60.56 252 TRP A N 1
ATOM 1892 C CA . TRP A 1 252 ? -75.903 -13.999 106.522 1.00 60.56 252 TRP A CA 1
ATOM 1893 C C . TRP A 1 252 ? -74.379 -13.882 106.415 1.00 60.56 252 TRP A C 1
ATOM 1895 O O . TRP A 1 252 ? -73.882 -13.113 105.599 1.00 60.56 252 TRP A O 1
ATOM 1905 N N . ARG A 1 253 ? -73.631 -14.698 107.166 1.00 62.66 253 ARG A N 1
ATOM 1906 C CA . ARG A 1 253 ? -72.166 -14.765 107.091 1.00 62.66 253 ARG A CA 1
ATOM 1907 C C . ARG A 1 253 ? -71.657 -15.313 105.747 1.00 62.66 253 ARG A C 1
ATOM 1909 O O . ARG A 1 253 ? -70.525 -15.007 105.398 1.00 62.66 253 ARG A O 1
ATOM 1916 N N . TRP A 1 254 ? -72.476 -16.052 104.989 1.00 60.78 254 TRP A N 1
ATOM 1917 C CA . TRP A 1 254 ? -72.128 -16.583 103.657 1.00 60.78 254 TRP A CA 1
ATOM 1918 C C . TRP A 1 254 ? -72.781 -15.789 102.515 1.00 60.78 254 TRP A C 1
ATOM 1920 O O . TRP A 1 254 ? -72.132 -15.481 101.516 1.00 60.78 254 TRP A O 1
ATOM 1930 N N . LEU A 1 255 ? -74.050 -15.390 102.663 1.00 64.50 255 LEU A N 1
ATOM 1931 C CA . LEU A 1 255 ? -74.807 -14.718 101.596 1.00 64.50 255 LEU A CA 1
ATOM 1932 C C . LEU A 1 255 ? -74.307 -13.297 101.286 1.00 64.50 255 LEU A C 1
ATOM 1934 O O . LEU A 1 255 ? -74.227 -12.932 100.116 1.00 64.50 255 LEU A O 1
ATOM 1938 N N . LEU A 1 256 ? -73.925 -12.509 102.300 1.00 65.25 256 LEU A N 1
ATOM 1939 C CA . LEU A 1 256 ? -73.412 -11.144 102.096 1.00 65.25 256 LEU A CA 1
ATOM 1940 C C . LEU A 1 256 ? -72.092 -11.120 101.297 1.00 65.25 256 LEU A C 1
ATOM 1942 O O . LEU A 1 256 ? -72.031 -10.401 100.299 1.00 65.25 256 LEU A O 1
ATOM 1946 N N . PRO A 1 257 ? -71.064 -11.923 101.647 1.00 63.34 257 PRO A N 1
ATOM 1947 C CA . PRO A 1 257 ? -69.863 -12.052 100.823 1.00 63.34 257 PRO A CA 1
ATOM 1948 C C . PRO A 1 257 ? -70.151 -12.570 99.413 1.00 63.34 257 PRO A C 1
ATOM 1950 O O . PRO A 1 257 ? -69.545 -12.081 98.466 1.00 63.34 257 PRO A O 1
ATOM 1953 N N . THR A 1 258 ? -71.097 -13.508 99.256 1.00 63.38 258 THR A N 1
ATOM 1954 C CA . THR A 1 258 ? -71.489 -14.038 97.936 1.00 63.38 258 THR A CA 1
ATOM 1955 C C . THR A 1 258 ? -72.082 -12.938 97.051 1.00 63.38 258 THR A C 1
ATOM 1957 O O . THR A 1 258 ? -71.650 -12.766 95.914 1.00 63.38 258 THR A O 1
ATOM 1960 N N . ALA A 1 259 ? -73.020 -12.145 97.578 1.00 65.69 259 ALA A N 1
ATOM 1961 C CA . ALA A 1 259 ? -73.649 -11.043 96.849 1.00 65.69 259 ALA A CA 1
ATOM 1962 C C . ALA A 1 259 ? -72.652 -9.916 96.520 1.00 65.69 259 ALA A C 1
ATOM 1964 O O . ALA A 1 259 ? -72.632 -9.418 95.394 1.00 65.69 259 ALA A O 1
ATOM 1965 N N . ALA A 1 260 ? -71.781 -9.551 97.468 1.00 64.19 260 ALA A N 1
ATOM 1966 C CA . ALA A 1 260 ? -70.736 -8.549 97.250 1.00 64.19 260 ALA A CA 1
ATOM 1967 C C . ALA A 1 260 ? -69.728 -8.999 96.181 1.00 64.19 260 ALA A C 1
ATOM 1969 O O . ALA A 1 260 ? -69.385 -8.233 95.279 1.00 64.19 260 ALA A O 1
ATOM 1970 N N . ALA A 1 261 ? -69.299 -10.262 96.235 1.00 63.28 261 ALA A N 1
ATOM 1971 C CA . ALA A 1 261 ? -68.400 -10.844 95.251 1.00 63.28 261 ALA A CA 1
ATOM 1972 C C . ALA A 1 261 ? -69.047 -10.866 93.854 1.00 63.28 261 ALA A C 1
ATOM 1974 O O . ALA A 1 261 ? -68.423 -10.450 92.881 1.00 63.28 261 ALA A O 1
ATOM 1975 N N . ALA A 1 262 ? -70.319 -11.257 93.757 1.00 65.06 262 ALA A N 1
ATOM 1976 C CA . ALA A 1 262 ? -71.059 -11.293 92.500 1.00 65.06 262 ALA A CA 1
ATOM 1977 C C . ALA A 1 262 ? -71.253 -9.890 91.877 1.00 65.06 262 ALA A C 1
ATOM 1979 O O . ALA A 1 262 ? -71.112 -9.718 90.664 1.00 65.06 262 ALA A O 1
ATOM 1980 N N . LEU A 1 263 ? -71.488 -8.860 92.700 1.00 67.81 263 LEU A N 1
ATOM 1981 C CA . LEU A 1 263 ? -71.603 -7.468 92.251 1.00 67.81 263 LEU A CA 1
ATOM 1982 C C . LEU A 1 263 ? -70.258 -6.895 91.768 1.00 67.81 263 LEU A C 1
ATOM 1984 O O . LEU A 1 263 ? -70.198 -6.215 90.742 1.00 67.81 263 LEU A O 1
ATOM 1988 N N . ILE A 1 264 ? -69.161 -7.187 92.475 1.00 67.38 264 ILE A N 1
ATOM 1989 C CA . ILE A 1 264 ? -67.797 -6.820 92.057 1.00 67.38 264 ILE A CA 1
ATOM 1990 C C . ILE A 1 264 ? -67.487 -7.418 90.681 1.00 67.38 264 ILE A C 1
ATOM 1992 O O . ILE A 1 264 ? -67.033 -6.711 89.777 1.00 67.38 264 ILE A O 1
ATOM 1996 N N . LEU A 1 265 ? -67.793 -8.701 90.515 1.00 64.50 265 LEU A N 1
ATOM 1997 C CA . LEU A 1 265 ? -67.624 -9.455 89.282 1.00 64.50 265 LEU A CA 1
ATOM 1998 C C . LEU A 1 265 ? -68.439 -8.863 88.113 1.00 64.50 265 LEU A C 1
ATOM 2000 O O . LEU A 1 265 ? -67.892 -8.653 87.028 1.00 64.50 265 LEU A O 1
ATOM 2004 N N . LEU A 1 266 ? -69.696 -8.473 88.351 1.00 64.62 266 LEU A N 1
ATOM 2005 C CA . LEU A 1 266 ? -70.542 -7.802 87.356 1.00 64.62 266 LEU A CA 1
ATOM 2006 C C . LEU A 1 266 ? -69.958 -6.451 86.900 1.00 64.62 266 LEU A C 1
ATOM 2008 O O . LEU A 1 266 ? -69.925 -6.154 85.704 1.00 64.62 266 LEU A O 1
ATOM 2012 N N . THR A 1 267 ? -69.454 -5.632 87.833 1.00 64.00 267 THR A N 1
ATOM 2013 C CA . THR A 1 267 ? -68.865 -4.325 87.481 1.00 64.00 267 THR A CA 1
ATOM 2014 C C . THR A 1 267 ? -67.599 -4.447 86.629 1.00 64.00 267 THR A C 1
ATOM 2016 O O . THR A 1 267 ? -67.359 -3.606 85.760 1.00 64.00 267 THR A O 1
ATOM 2019 N N . ALA A 1 268 ? -66.809 -5.508 86.823 1.00 59.78 268 ALA A N 1
ATOM 2020 C CA . ALA A 1 268 ? -65.639 -5.786 85.994 1.00 59.78 268 ALA A CA 1
ATOM 2021 C C . ALA A 1 268 ? -66.033 -6.181 84.554 1.00 59.78 268 ALA A C 1
ATOM 2023 O O . ALA A 1 268 ? -65.398 -5.721 83.603 1.00 59.78 268 ALA A O 1
ATOM 2024 N N . ALA A 1 269 ? -67.124 -6.939 84.387 1.00 59.12 269 ALA A N 1
ATOM 2025 C CA . ALA A 1 269 ? -67.665 -7.357 83.087 1.00 59.12 269 ALA A CA 1
ATOM 2026 C C . ALA A 1 269 ? -67.986 -6.175 82.163 1.00 59.12 269 ALA A C 1
ATOM 2028 O O . ALA A 1 269 ? -67.550 -6.109 81.012 1.00 59.12 269 ALA A O 1
ATOM 2029 N N . VAL A 1 270 ? -68.756 -5.221 82.696 1.00 63.28 270 VAL A N 1
ATOM 2030 C CA . VAL A 1 270 ? -69.269 -4.070 81.942 1.00 63.28 270 VAL A CA 1
ATOM 2031 C C . VAL A 1 270 ? -68.118 -3.160 81.506 1.00 63.28 270 VAL A C 1
ATOM 2033 O O . VAL A 1 270 ? -68.089 -2.686 80.369 1.00 63.28 270 VAL A O 1
ATOM 2036 N N . ALA A 1 271 ? -67.115 -2.978 82.371 1.00 58.19 271 ALA A N 1
ATOM 2037 C CA . ALA A 1 271 ? -65.909 -2.225 82.042 1.00 58.19 271 ALA A CA 1
ATOM 2038 C C . ALA A 1 271 ? -65.073 -2.903 80.935 1.00 58.19 271 ALA A C 1
ATOM 2040 O O . ALA A 1 271 ? -64.546 -2.215 80.057 1.00 58.19 271 ALA A O 1
ATOM 2041 N N . GLY A 1 272 ? -64.976 -4.238 80.940 1.00 57.12 272 GLY A N 1
ATOM 2042 C CA . GLY A 1 272 ? -64.247 -5.009 79.927 1.00 57.12 272 GLY A CA 1
ATOM 2043 C C . GLY A 1 272 ? -64.855 -4.908 78.522 1.00 57.12 272 GLY A C 1
ATOM 2044 O O . GLY A 1 272 ? -64.132 -4.686 77.544 1.00 57.12 272 GLY A O 1
ATOM 2045 N N . LEU A 1 273 ? -66.186 -4.988 78.414 1.00 58.41 273 LEU A N 1
ATOM 2046 C CA . LEU A 1 273 ? -66.910 -4.882 77.138 1.00 58.41 273 LEU A CA 1
ATOM 2047 C C . LEU A 1 273 ? -66.741 -3.499 76.479 1.00 58.41 273 LEU A C 1
ATOM 2049 O O . LEU A 1 273 ? -66.473 -3.410 75.277 1.00 58.41 273 LEU A O 1
ATOM 2053 N N . ALA A 1 274 ? -66.796 -2.419 77.265 1.00 57.91 274 ALA A N 1
ATOM 2054 C CA . ALA A 1 274 ? -66.644 -1.049 76.765 1.00 57.91 274 ALA A CA 1
ATOM 2055 C C . ALA A 1 274 ? -65.241 -0.761 76.185 1.00 57.91 274 ALA A C 1
ATOM 2057 O O . ALA A 1 274 ? -65.098 -0.069 75.172 1.00 57.91 274 ALA A O 1
ATOM 2058 N N . VAL A 1 275 ? -64.186 -1.319 76.788 1.00 57.81 275 VAL A N 1
ATOM 2059 C CA . VAL A 1 275 ? -62.799 -1.141 76.317 1.00 57.81 275 VAL A CA 1
ATOM 2060 C C . VAL A 1 275 ? -62.549 -1.885 74.999 1.00 57.81 275 VAL A C 1
ATOM 2062 O O . VAL A 1 275 ? -61.820 -1.384 74.134 1.00 57.81 275 VAL A O 1
ATOM 2065 N N . ARG A 1 276 ? -63.168 -3.058 74.807 1.00 57.28 276 ARG A N 1
ATOM 2066 C CA . ARG A 1 276 ? -62.993 -3.892 73.605 1.00 57.28 276 ARG A CA 1
ATOM 2067 C C . ARG A 1 276 ? -63.613 -3.244 72.362 1.00 57.28 276 ARG A C 1
ATOM 2069 O O . ARG A 1 276 ? -62.940 -3.155 71.334 1.00 57.28 276 ARG A O 1
ATOM 2076 N N . ALA A 1 277 ? -64.820 -2.689 72.490 1.00 61.28 277 ALA A N 1
ATOM 2077 C CA . ALA A 1 277 ? -65.499 -1.965 71.411 1.00 61.28 277 ALA A CA 1
ATOM 2078 C C . ALA A 1 277 ? -64.685 -0.751 70.918 1.00 61.28 277 ALA A C 1
ATOM 2080 O O . ALA A 1 277 ? -64.519 -0.535 69.716 1.00 61.28 277 ALA A O 1
ATOM 2081 N N . ARG A 1 278 ? -64.078 0.006 71.844 1.00 60.81 278 ARG A N 1
ATOM 2082 C CA . ARG A 1 278 ? -63.254 1.177 71.502 1.00 60.81 278 ARG A CA 1
ATOM 2083 C C . ARG A 1 278 ? -61.963 0.808 70.764 1.00 60.81 278 ARG A C 1
ATOM 2085 O O . ARG A 1 278 ? -61.549 1.533 69.862 1.00 60.81 278 ARG A O 1
ATOM 2092 N N . ARG A 1 279 ? -61.327 -0.319 71.107 1.00 58.28 279 ARG A N 1
ATOM 2093 C CA . ARG A 1 279 ? -60.110 -0.791 70.418 1.00 58.28 279 ARG A CA 1
ATOM 2094 C C . ARG A 1 279 ? -60.387 -1.227 68.976 1.00 58.28 279 ARG A C 1
ATOM 2096 O O . ARG A 1 279 ? -59.581 -0.928 68.099 1.00 58.28 279 ARG A O 1
ATOM 2103 N N . GLN A 1 280 ? -61.526 -1.872 68.723 1.00 59.03 280 GLN A N 1
ATOM 2104 C CA . GLN A 1 280 ? -61.910 -2.318 67.378 1.00 59.03 280 GLN A CA 1
ATOM 2105 C C . GLN A 1 280 ? -62.192 -1.141 66.429 1.00 59.03 280 GLN A C 1
ATOM 2107 O O . GLN A 1 280 ? -61.718 -1.142 65.294 1.00 59.03 280 GLN A O 1
ATOM 2112 N N . ALA A 1 281 ? -62.865 -0.089 66.907 1.00 63.09 281 ALA A N 1
ATOM 2113 C CA . ALA A 1 281 ? -63.149 1.103 66.102 1.00 63.09 281 ALA A CA 1
ATOM 2114 C C . ALA A 1 281 ? -61.874 1.862 65.672 1.00 63.09 281 ALA A C 1
ATOM 2116 O O . ALA A 1 281 ? -61.754 2.301 64.527 1.00 63.09 281 ALA A O 1
ATOM 2117 N N . VAL A 1 282 ? -60.884 1.975 66.565 1.00 65.12 282 VAL A N 1
ATOM 2118 C CA . VAL A 1 282 ? -59.607 2.657 66.277 1.00 65.12 282 VAL A CA 1
ATOM 2119 C C . VAL A 1 282 ? -58.744 1.866 65.285 1.00 65.12 282 VAL A C 1
ATOM 2121 O O . VAL A 1 282 ? -58.054 2.464 64.458 1.00 65.12 282 VAL A O 1
ATOM 2124 N N . ALA A 1 283 ? -58.795 0.532 65.323 1.00 58.25 283 ALA A N 1
ATOM 2125 C CA . ALA A 1 283 ? -58.069 -0.317 64.377 1.00 58.25 283 ALA A CA 1
ATOM 2126 C C . ALA A 1 283 ? -58.598 -0.168 62.936 1.00 58.25 283 ALA A C 1
ATOM 2128 O O . ALA A 1 283 ? -57.806 -0.023 62.004 1.00 58.25 283 ALA A O 1
ATOM 2129 N N . ALA A 1 284 ? -59.923 -0.112 62.759 1.00 64.12 284 ALA A N 1
ATOM 2130 C CA . ALA A 1 284 ? -60.554 0.039 61.445 1.00 64.12 284 ALA A CA 1
ATOM 2131 C C . ALA A 1 284 ? -60.262 1.404 60.786 1.00 64.12 284 ALA A C 1
ATOM 2133 O O . ALA A 1 284 ? -60.032 1.481 59.578 1.00 64.12 284 ALA A O 1
ATOM 2134 N N . ALA A 1 285 ? -60.215 2.487 61.571 1.00 63.38 285 ALA A N 1
ATOM 2135 C CA . ALA A 1 285 ? -59.883 3.821 61.063 1.00 63.38 285 ALA A CA 1
ATOM 2136 C C . ALA A 1 285 ? -58.428 3.915 60.561 1.00 63.38 285 ALA A C 1
ATOM 2138 O O . ALA A 1 285 ? -58.165 4.526 59.524 1.00 63.38 285 ALA A O 1
ATOM 2139 N N . ARG A 1 286 ? -57.486 3.254 61.249 1.00 59.78 286 ARG A N 1
ATOM 2140 C CA . ARG A 1 286 ? -56.071 3.210 60.839 1.00 59.78 286 ARG A CA 1
ATOM 2141 C C . ARG A 1 286 ? -55.858 2.462 59.522 1.00 59.78 286 ARG A C 1
ATOM 2143 O O . ARG A 1 286 ? -55.036 2.893 58.720 1.00 59.78 286 ARG A O 1
ATOM 2150 N N . GLN A 1 287 ? -56.616 1.395 59.265 1.00 65.00 287 GLN A N 1
ATOM 2151 C CA . GLN A 1 287 ? -56.509 0.640 58.010 1.00 65.00 287 GLN A CA 1
ATOM 2152 C C . GLN A 1 287 ? -56.947 1.452 56.783 1.00 65.00 287 GLN A C 1
ATOM 2154 O O . GLN A 1 287 ? -56.286 1.388 55.750 1.00 65.00 287 GLN A O 1
ATOM 2159 N N . ARG A 1 288 ? -58.012 2.259 56.889 1.00 68.19 288 ARG A N 1
ATOM 2160 C CA . ARG A 1 288 ? -58.479 3.094 55.765 1.00 68.19 288 ARG A CA 1
ATOM 2161 C C . ARG A 1 288 ? -57.496 4.210 55.413 1.00 68.19 288 ARG A C 1
ATOM 2163 O O . ARG A 1 288 ? -57.240 4.442 54.237 1.00 68.19 288 ARG A O 1
ATOM 2170 N N . ALA A 1 289 ? -56.918 4.863 56.422 1.00 65.56 289 ALA A N 1
ATOM 2171 C CA . ALA A 1 289 ? -55.907 5.897 56.206 1.00 65.56 289 ALA A CA 1
ATOM 2172 C C . ALA A 1 289 ? -54.625 5.325 55.571 1.00 65.56 289 ALA A C 1
ATOM 2174 O O . ALA A 1 289 ? -54.089 5.918 54.640 1.00 65.56 289 ALA A O 1
ATOM 2175 N N . ALA A 1 290 ? -54.176 4.143 56.012 1.00 66.44 290 ALA A N 1
ATOM 2176 C CA . ALA A 1 290 ? -53.017 3.471 55.423 1.00 66.44 290 ALA A CA 1
ATOM 2177 C C . ALA A 1 290 ? -53.248 3.070 53.951 1.00 66.44 290 ALA A C 1
ATOM 2179 O O . ALA A 1 290 ? -52.352 3.228 53.127 1.00 66.44 290 ALA A O 1
ATOM 2180 N N . ALA A 1 291 ? -54.456 2.612 53.601 1.00 69.00 291 ALA A N 1
ATOM 2181 C CA . ALA A 1 291 ? -54.795 2.241 52.226 1.00 69.00 291 ALA A CA 1
ATOM 2182 C C . ALA A 1 291 ? -54.811 3.443 51.259 1.00 69.00 291 ALA A C 1
ATOM 2184 O O . ALA A 1 291 ? -54.368 3.311 50.121 1.00 69.00 291 ALA A O 1
ATOM 2185 N N . ALA A 1 292 ? -55.280 4.615 51.705 1.00 72.38 292 ALA A N 1
ATOM 2186 C CA . ALA A 1 292 ? -55.298 5.829 50.882 1.00 72.38 292 ALA A CA 1
ATOM 2187 C C . ALA A 1 292 ? -53.883 6.358 50.578 1.00 72.38 292 ALA A C 1
ATOM 2189 O O . ALA A 1 292 ? -53.603 6.751 49.449 1.00 72.38 292 ALA A O 1
ATOM 2190 N N . VAL A 1 293 ? -52.979 6.315 51.564 1.00 73.75 293 VAL A N 1
ATOM 2191 C CA . VAL A 1 293 ? -51.570 6.710 51.384 1.00 73.75 293 VAL A CA 1
ATOM 2192 C C . VAL A 1 293 ? -50.848 5.768 50.416 1.00 73.75 293 VAL A C 1
ATOM 2194 O O . VAL A 1 293 ? -50.099 6.225 49.557 1.00 73.75 293 VAL A O 1
ATOM 2197 N N . GLU A 1 294 ? -51.106 4.460 50.497 1.00 74.06 294 GLU A N 1
ATOM 2198 C CA . GLU A 1 294 ? -50.495 3.486 49.584 1.00 74.06 294 GLU A CA 1
ATOM 2199 C C . GLU A 1 294 ? -51.024 3.610 48.142 1.00 74.06 294 GLU A C 1
ATOM 2201 O O . GLU A 1 294 ? -50.281 3.375 47.190 1.00 74.06 294 GLU A O 1
ATOM 2206 N N . ALA A 1 295 ? -52.283 4.024 47.952 1.00 74.25 295 ALA A N 1
ATOM 2207 C CA . ALA A 1 295 ? -52.847 4.276 46.624 1.00 74.25 295 ALA A CA 1
ATOM 2208 C C . ALA A 1 295 ? -52.197 5.489 45.927 1.00 74.25 295 ALA A C 1
ATOM 2210 O O . ALA A 1 295 ? -51.798 5.374 44.768 1.00 74.25 295 ALA A O 1
ATOM 2211 N N . ASP A 1 296 ? -52.019 6.613 46.636 1.00 78.62 296 ASP A N 1
ATOM 2212 C CA . ASP A 1 296 ? -51.303 7.796 46.117 1.00 78.62 296 ASP A CA 1
ATOM 2213 C C . ASP A 1 296 ? -49.830 7.469 45.810 1.00 78.62 296 ASP A C 1
ATOM 2215 O O . ASP A 1 296 ? -49.303 7.849 44.762 1.00 78.62 296 ASP A O 1
ATOM 2219 N N . ARG A 1 297 ? -49.179 6.669 46.671 1.00 79.06 297 ARG A N 1
ATOM 2220 C CA . ARG A 1 297 ? -47.804 6.186 46.453 1.00 79.06 297 ARG A CA 1
ATOM 2221 C C . ARG A 1 297 ? -47.670 5.410 45.139 1.00 79.06 297 ARG A C 1
ATOM 2223 O O . ARG A 1 297 ? -46.759 5.689 44.362 1.00 79.06 297 ARG A O 1
ATOM 2230 N N . ARG A 1 298 ? -48.591 4.477 44.861 1.00 81.56 298 ARG A N 1
ATOM 2231 C CA . ARG A 1 298 ? -48.600 3.681 43.617 1.00 81.56 298 ARG A CA 1
ATOM 2232 C C . ARG A 1 298 ? -48.836 4.535 42.376 1.00 81.56 298 ARG A C 1
ATOM 2234 O O . ARG A 1 298 ? -48.127 4.369 41.389 1.00 81.56 298 ARG A O 1
ATOM 2241 N N . GLN A 1 299 ? -49.780 5.472 42.439 1.00 84.44 299 GLN A N 1
ATOM 2242 C CA . GLN A 1 299 ? -50.108 6.336 41.306 1.00 84.44 299 GLN A CA 1
ATOM 2243 C C . GLN A 1 299 ? -48.922 7.220 40.886 1.00 84.44 299 GLN A C 1
ATOM 2245 O O . GLN A 1 299 ? -48.634 7.343 39.696 1.00 84.44 299 GLN A O 1
ATOM 2250 N N . ARG A 1 300 ? -48.200 7.810 41.850 1.00 85.75 300 ARG A N 1
ATOM 2251 C CA . ARG A 1 300 ? -46.995 8.611 41.563 1.00 85.75 300 ARG A CA 1
ATOM 2252 C C . ARG A 1 300 ? -45.865 7.769 40.978 1.00 85.75 300 ARG A C 1
ATOM 2254 O O . ARG A 1 300 ? -45.182 8.222 40.062 1.00 85.75 300 ARG A O 1
ATOM 2261 N N . LEU A 1 301 ? -45.688 6.551 41.488 1.00 88.75 301 LEU A N 1
ATOM 2262 C CA . LEU A 1 301 ? -44.673 5.622 41.002 1.00 88.75 301 LEU A CA 1
ATOM 2263 C C . LEU A 1 301 ? -44.931 5.222 39.539 1.00 88.75 301 LEU A C 1
ATOM 2265 O O . LEU A 1 301 ? -44.023 5.304 38.717 1.00 88.75 301 LEU A O 1
ATOM 2269 N N . ASP A 1 302 ? -46.171 4.870 39.188 1.00 87.25 302 ASP A N 1
ATOM 2270 C CA . ASP A 1 302 ? -46.537 4.499 37.814 1.00 87.25 302 ASP A CA 1
ATOM 2271 C C . ASP A 1 302 ? -46.363 5.668 36.824 1.00 87.25 302 ASP A C 1
ATOM 2273 O O . ASP A 1 302 ? -45.873 5.471 35.708 1.00 87.25 302 ASP A O 1
ATOM 2277 N N . ALA A 1 303 ? -46.681 6.903 37.231 1.00 89.31 303 ALA A N 1
ATOM 2278 C CA . ALA A 1 303 ? -46.474 8.092 36.399 1.00 89.31 303 ALA A CA 1
ATOM 2279 C C . ALA A 1 303 ? -44.982 8.361 36.108 1.00 89.31 303 ALA A C 1
ATOM 2281 O O . ALA A 1 303 ? -44.608 8.670 34.971 1.00 89.31 303 ALA A O 1
ATOM 2282 N N . LEU A 1 304 ? -44.115 8.205 37.116 1.00 91.88 304 LEU A N 1
ATOM 2283 C CA . LEU A 1 304 ? -42.666 8.355 36.952 1.00 91.88 304 LEU A CA 1
ATOM 2284 C C . LEU A 1 304 ? -42.074 7.253 36.067 1.00 91.88 304 LEU A C 1
ATOM 2286 O O . LEU A 1 304 ? -41.251 7.551 35.204 1.00 91.88 304 LEU A O 1
ATOM 2290 N N . LEU A 1 305 ? -42.518 6.003 36.226 1.00 89.44 305 LEU A N 1
ATOM 2291 C CA . LEU A 1 305 ? -42.079 4.894 35.372 1.00 89.44 305 LEU A CA 1
ATOM 2292 C C . LEU A 1 305 ? -42.494 5.100 33.910 1.00 89.44 305 LEU A C 1
ATOM 2294 O O . LEU A 1 305 ? -41.675 4.902 33.016 1.00 89.44 305 LEU A O 1
ATOM 2298 N N . THR A 1 306 ? -43.716 5.582 33.668 1.00 90.88 306 THR A N 1
ATOM 2299 C CA . THR A 1 306 ? -44.193 5.928 32.316 1.00 90.88 306 THR A CA 1
ATOM 2300 C C . THR A 1 306 ? -43.322 7.023 31.691 1.00 90.88 306 THR A C 1
ATOM 2302 O O . THR A 1 306 ? -42.842 6.887 30.569 1.00 90.88 306 THR A O 1
ATOM 2305 N N . THR A 1 307 ? -43.022 8.077 32.453 1.00 90.44 307 THR A N 1
ATOM 2306 C CA . THR A 1 307 ? -42.154 9.176 31.995 1.00 90.44 307 THR A CA 1
ATOM 2307 C C . THR A 1 307 ? -40.720 8.698 31.717 1.00 90.44 307 THR A C 1
ATOM 2309 O O . THR A 1 307 ? -40.078 9.147 30.765 1.00 90.44 307 THR A O 1
ATOM 2312 N N . ALA A 1 308 ? -40.201 7.772 32.531 1.00 88.69 308 ALA A N 1
ATOM 2313 C CA . ALA A 1 308 ? -38.891 7.164 32.314 1.00 88.69 308 ALA A CA 1
ATOM 2314 C C . ALA A 1 308 ? -38.860 6.310 31.033 1.00 88.69 308 ALA A C 1
ATOM 2316 O O . ALA A 1 308 ? -37.860 6.327 30.310 1.00 88.69 308 ALA A O 1
ATOM 2317 N N . GLU A 1 309 ? -39.950 5.602 30.726 1.00 88.69 309 GLU A N 1
ATOM 2318 C CA . GLU A 1 309 ? -40.110 4.820 29.498 1.00 88.69 309 GLU A CA 1
ATOM 2319 C C . GLU A 1 309 ? -40.130 5.696 28.245 1.00 88.69 309 GLU A C 1
ATOM 2321 O O . GLU A 1 309 ? -39.367 5.446 27.308 1.00 88.69 309 GLU A O 1
ATOM 2326 N N . GLU A 1 310 ? -40.912 6.774 28.261 1.00 90.38 310 GLU A N 1
ATOM 2327 C CA . GLU A 1 310 ? -40.955 7.761 27.178 1.00 90.38 310 GLU A CA 1
ATOM 2328 C C . GLU A 1 310 ? -39.586 8.418 26.947 1.00 90.38 310 GLU A C 1
ATOM 2330 O O . GLU A 1 310 ? -39.122 8.528 25.809 1.00 90.38 310 GLU A O 1
ATOM 2335 N N . ALA A 1 311 ? -38.892 8.810 28.022 1.00 88.62 311 ALA A N 1
ATOM 2336 C CA . ALA A 1 311 ? -37.558 9.400 27.928 1.00 88.62 311 ALA A CA 1
ATOM 2337 C C . ALA A 1 311 ? -36.529 8.421 27.336 1.00 88.62 311 ALA A C 1
ATOM 2339 O O . ALA A 1 311 ? -35.673 8.832 26.549 1.00 88.62 311 ALA A O 1
ATOM 2340 N N . LEU A 1 312 ? -36.616 7.130 27.674 1.00 87.81 312 LEU A N 1
ATOM 2341 C CA . LEU A 1 312 ? -35.744 6.098 27.114 1.00 87.81 312 LEU A CA 1
ATOM 2342 C C . LEU A 1 312 ? -36.024 5.872 25.620 1.00 87.81 312 LEU A C 1
ATOM 2344 O O . LEU A 1 312 ? -35.079 5.800 24.832 1.00 87.81 312 LEU A O 1
ATOM 2348 N N . ALA A 1 313 ? -37.300 5.817 25.222 1.00 86.00 313 ALA A N 1
ATOM 2349 C CA . ALA A 1 313 ? -37.707 5.703 23.820 1.00 86.00 313 ALA A CA 1
ATOM 2350 C C . ALA A 1 313 ? -37.219 6.899 22.980 1.00 86.00 313 ALA A C 1
ATOM 2352 O O . ALA A 1 313 ? -36.752 6.723 21.855 1.00 86.00 313 ALA A O 1
ATOM 2353 N N . ALA A 1 314 ? -37.230 8.102 23.560 1.00 89.06 314 ALA A N 1
ATOM 2354 C CA . ALA A 1 314 ? -36.708 9.323 22.949 1.00 89.06 314 ALA A CA 1
ATOM 2355 C C . ALA A 1 314 ? -35.169 9.455 22.998 1.00 89.06 314 ALA A C 1
ATOM 2357 O O . ALA A 1 314 ? -34.637 10.488 22.595 1.00 89.06 314 ALA A O 1
ATOM 2358 N N . ARG A 1 315 ? -34.436 8.446 23.502 1.00 87.38 315 ARG A N 1
ATOM 2359 C CA . ARG A 1 315 ? -32.972 8.476 23.721 1.00 87.38 315 ARG A CA 1
ATOM 2360 C C . ARG A 1 315 ? -32.490 9.608 24.648 1.00 87.38 315 ARG A C 1
ATOM 2362 O O . ARG A 1 315 ? -31.317 9.973 24.642 1.00 87.38 315 ARG A O 1
ATOM 2369 N N . ALA A 1 316 ? -33.367 10.142 25.498 1.00 88.81 316 ALA A N 1
ATOM 2370 C CA . ALA A 1 316 ? -33.046 11.157 26.499 1.00 88.81 316 ALA A CA 1
ATOM 2371 C C . ALA A 1 316 ? -32.536 10.500 27.797 1.00 88.81 316 ALA A C 1
ATOM 2373 O O . ALA A 1 316 ? -33.172 10.568 28.851 1.00 88.81 316 ALA A O 1
ATOM 2374 N N . TYR A 1 317 ? -31.378 9.837 27.725 1.00 88.81 317 TYR A N 1
ATOM 2375 C CA . TYR A 1 317 ? -30.895 8.934 28.777 1.00 88.81 317 TYR A CA 1
ATOM 2376 C C . TYR A 1 317 ? -30.696 9.591 30.151 1.00 88.81 317 TYR A C 1
ATOM 2378 O O . TYR A 1 317 ? -31.066 9.007 31.167 1.00 88.81 317 TYR A O 1
ATOM 2386 N N . ALA A 1 318 ? -30.172 10.820 30.199 1.00 85.38 318 ALA A N 1
ATOM 2387 C CA . ALA A 1 318 ? -30.007 11.560 31.454 1.00 85.38 318 ALA A CA 1
ATOM 2388 C C . ALA A 1 318 ? -31.358 11.829 32.141 1.00 85.38 318 ALA A C 1
ATOM 2390 O O . ALA A 1 318 ? -31.492 11.664 33.352 1.00 85.38 318 ALA A O 1
ATOM 2391 N N . ARG A 1 319 ? -32.385 12.166 31.349 1.00 88.38 319 ARG A N 1
ATOM 2392 C CA . ARG A 1 319 ? -33.751 12.365 31.840 1.00 88.38 319 ARG A CA 1
ATOM 2393 C C . ARG A 1 319 ? -34.356 11.047 32.322 1.00 88.38 319 ARG A C 1
ATOM 2395 O O . ARG A 1 319 ? -34.941 11.023 33.399 1.00 88.38 319 ARG A O 1
ATOM 2402 N N . ALA A 1 320 ? -34.176 9.953 31.580 1.00 89.56 320 ALA A N 1
ATOM 2403 C CA . ALA A 1 320 ? -34.650 8.629 31.986 1.00 89.56 320 ALA A CA 1
ATOM 2404 C C . ALA A 1 320 ? -34.038 8.190 33.332 1.00 89.56 320 ALA A C 1
ATOM 2406 O O . ALA A 1 320 ? -34.763 7.746 34.220 1.00 89.56 320 ALA A O 1
ATOM 2407 N N . LEU A 1 321 ? -32.727 8.387 33.517 1.00 89.94 321 LEU A N 1
ATOM 2408 C CA . LEU A 1 321 ? -32.016 8.057 34.758 1.00 89.94 321 LEU A CA 1
ATOM 2409 C C . LEU A 1 321 ? -32.465 8.907 35.950 1.00 89.94 321 LEU A C 1
ATOM 2411 O O . LEU A 1 321 ? -32.676 8.353 37.029 1.00 89.94 321 LEU A O 1
ATOM 2415 N N . GLU A 1 322 ? -32.651 10.216 35.764 1.00 90.81 322 GLU A N 1
ATOM 2416 C CA . GLU A 1 322 ? -33.154 11.094 36.830 1.00 90.81 322 GLU A CA 1
ATOM 2417 C C . GLU A 1 322 ? -34.592 10.732 37.220 1.00 90.81 322 GLU A C 1
ATOM 2419 O O . GLU A 1 322 ? -34.922 10.674 38.400 1.00 90.81 322 GLU A O 1
ATOM 2424 N N . THR A 1 323 ? -35.436 10.388 36.246 1.00 90.56 323 THR A N 1
ATOM 2425 C CA . THR A 1 323 ? -36.822 9.975 36.518 1.00 90.56 323 THR A CA 1
ATOM 2426 C C . THR A 1 323 ? -36.873 8.625 37.252 1.00 90.56 323 THR A C 1
ATOM 2428 O O . THR A 1 323 ? -37.656 8.452 38.185 1.00 90.56 323 THR A O 1
ATOM 2431 N N . CYS A 1 324 ? -35.982 7.681 36.914 1.00 89.19 324 CYS A N 1
ATOM 2432 C CA . CYS A 1 324 ? -35.823 6.430 37.667 1.00 89.19 324 CYS A CA 1
ATOM 2433 C C . CYS A 1 324 ? -35.323 6.680 39.097 1.00 89.19 324 CYS A C 1
ATOM 2435 O O . CYS A 1 324 ? -35.772 6.015 40.027 1.00 89.19 324 CYS A O 1
ATOM 2437 N N . ARG A 1 325 ? -34.415 7.647 39.290 1.00 91.31 325 ARG A N 1
ATOM 2438 C CA . ARG A 1 325 ? -33.941 8.055 40.620 1.00 91.31 325 ARG A CA 1
ATOM 2439 C C . ARG A 1 325 ? -35.094 8.587 41.470 1.00 91.31 325 ARG A C 1
ATOM 2441 O O . ARG A 1 325 ? -35.264 8.136 42.593 1.00 91.31 325 ARG A O 1
ATOM 2448 N N . GLN A 1 326 ? -35.934 9.447 40.897 1.00 91.25 326 GLN A N 1
ATOM 2449 C CA . GLN A 1 326 ? -37.138 9.961 41.556 1.00 91.25 326 GLN A CA 1
ATOM 2450 C C . GLN A 1 326 ? -38.131 8.844 41.916 1.00 91.25 326 GLN A C 1
ATOM 2452 O O . GLN A 1 326 ? -38.735 8.889 42.984 1.00 91.25 326 GLN A O 1
ATOM 2457 N N . ALA A 1 327 ? -38.284 7.817 41.071 1.00 90.56 327 ALA A N 1
ATOM 2458 C CA . ALA A 1 327 ? -39.112 6.651 41.393 1.00 90.56 327 ALA A CA 1
ATOM 2459 C C . ALA A 1 327 ? -38.526 5.822 42.555 1.00 90.56 327 ALA A C 1
ATOM 2461 O O . ALA A 1 327 ? -39.261 5.408 43.450 1.00 90.56 327 ALA A O 1
ATOM 2462 N N . LEU A 1 328 ? -37.203 5.628 42.582 1.00 89.75 328 LEU A N 1
ATOM 2463 C CA . LEU A 1 328 ? -36.500 4.917 43.658 1.00 89.75 328 LEU A CA 1
ATOM 2464 C C . LEU A 1 328 ? -36.453 5.708 44.975 1.00 89.75 328 LEU A C 1
ATOM 2466 O O . LEU A 1 328 ? -36.402 5.099 46.040 1.00 89.75 328 LEU A O 1
ATOM 2470 N N . ASP A 1 329 ? -36.531 7.039 44.932 1.00 91.50 329 ASP A N 1
ATOM 2471 C CA . ASP A 1 329 ? -36.704 7.866 46.134 1.00 91.50 329 ASP A CA 1
ATOM 2472 C C . ASP A 1 329 ? -38.093 7.642 46.781 1.00 91.50 329 ASP A C 1
ATOM 2474 O O . ASP A 1 329 ? -38.236 7.778 47.998 1.00 91.50 329 ASP A O 1
ATOM 2478 N N . ILE A 1 330 ? -39.115 7.254 45.997 1.00 88.06 330 ILE A N 1
ATOM 2479 C CA . ILE A 1 330 ? -40.459 6.889 46.495 1.00 88.06 330 ILE A CA 1
ATOM 2480 C C . ILE A 1 330 ? -40.496 5.443 47.014 1.00 88.06 330 ILE A C 1
ATOM 2482 O O . ILE A 1 330 ? -41.082 5.173 48.069 1.00 88.06 330 ILE A O 1
ATOM 2486 N N . ASP A 1 331 ? -39.905 4.502 46.275 1.00 85.25 331 ASP A N 1
ATOM 2487 C CA . ASP A 1 331 ? -39.729 3.114 46.709 1.00 85.25 331 ASP A CA 1
ATOM 2488 C C . ASP A 1 331 ? -38.365 2.559 46.260 1.00 85.25 331 ASP A C 1
ATOM 2490 O O . ASP A 1 331 ? -38.218 2.128 45.111 1.00 85.25 331 ASP A O 1
ATOM 2494 N N . PRO A 1 332 ? -37.372 2.490 47.169 1.00 87.38 332 PRO A N 1
ATOM 2495 C CA . PRO A 1 332 ? -36.024 2.033 46.833 1.00 87.38 332 PRO A CA 1
ATOM 2496 C C . PRO A 1 332 ? -35.942 0.575 46.372 1.00 87.38 332 PRO A C 1
ATOM 2498 O O . PRO A 1 332 ? -34.892 0.145 45.895 1.00 87.38 332 PRO A O 1
ATOM 2501 N N . ARG A 1 333 ? -37.001 -0.218 46.583 1.00 85.75 333 ARG A N 1
ATOM 2502 C CA . ARG A 1 333 ? -37.036 -1.654 46.281 1.00 85.75 333 ARG A CA 1
ATOM 2503 C C . ARG A 1 333 ? -38.055 -2.011 45.202 1.00 85.75 333 ARG A C 1
ATOM 2505 O O . ARG A 1 333 ? -38.256 -3.205 44.977 1.00 85.75 333 ARG A O 1
ATOM 2512 N N . ASP A 1 334 ? -38.687 -1.038 44.536 1.00 87.31 334 ASP A N 1
ATOM 2513 C CA . ASP A 1 334 ? -39.613 -1.359 43.449 1.00 87.31 334 ASP A CA 1
ATOM 2514 C C . ASP A 1 334 ? -38.851 -2.043 42.293 1.00 87.31 334 ASP A C 1
ATOM 2516 O O . ASP A 1 334 ? -37.941 -1.452 41.700 1.00 87.31 334 ASP A O 1
ATOM 2520 N N . PRO A 1 335 ? -39.198 -3.297 41.951 1.00 84.75 335 PRO A N 1
ATOM 2521 C CA . PRO A 1 335 ? -38.439 -4.083 40.984 1.00 84.75 335 PRO A CA 1
ATOM 2522 C C . PRO A 1 335 ? -38.525 -3.511 39.566 1.00 84.75 335 PRO A C 1
ATOM 2524 O O . PRO A 1 335 ? -37.609 -3.725 38.774 1.00 84.75 335 PRO A O 1
ATOM 2527 N N . ARG A 1 336 ? -39.592 -2.766 39.238 1.00 88.81 336 ARG A N 1
ATOM 2528 C CA . ARG A 1 336 ? -39.754 -2.131 37.926 1.00 88.81 336 ARG A CA 1
ATOM 2529 C C . ARG A 1 336 ? -38.818 -0.937 37.817 1.00 88.81 336 ARG A C 1
ATOM 2531 O O . ARG A 1 336 ? -38.112 -0.844 36.821 1.00 88.81 336 ARG A O 1
ATOM 2538 N N . ALA A 1 337 ? -38.759 -0.084 38.842 1.00 87.00 337 ALA A N 1
ATOM 2539 C CA . ALA A 1 337 ? -37.866 1.075 38.891 1.00 87.00 337 ALA A CA 1
ATOM 2540 C C . ALA A 1 337 ? -36.382 0.677 38.841 1.00 87.00 337 ALA A C 1
ATOM 2542 O O . ALA A 1 337 ? -35.616 1.266 38.078 1.00 87.00 337 ALA A O 1
ATOM 2543 N N . VAL A 1 338 ? -35.988 -0.365 39.585 1.00 87.06 338 VAL A N 1
ATOM 2544 C CA . VAL A 1 338 ? -34.617 -0.909 39.546 1.00 87.06 338 VAL A CA 1
ATOM 2545 C C . VAL A 1 338 ? -34.289 -1.467 38.159 1.00 87.06 338 VAL A C 1
ATOM 2547 O O . VAL A 1 338 ? -33.263 -1.112 37.579 1.00 87.06 338 VAL A O 1
ATOM 2550 N N . ALA A 1 339 ? -35.174 -2.290 37.586 1.00 86.19 339 ALA A N 1
ATOM 2551 C CA . ALA A 1 339 ? -34.973 -2.840 36.246 1.00 86.19 339 ALA A CA 1
ATOM 2552 C C . ALA A 1 339 ? -34.898 -1.738 35.172 1.00 86.19 339 ALA A C 1
ATOM 2554 O O . ALA A 1 339 ? -34.077 -1.817 34.257 1.00 86.19 339 ALA A O 1
ATOM 2555 N N . PHE A 1 340 ? -35.714 -0.687 35.296 1.00 86.69 340 PHE A N 1
ATOM 2556 C CA . PHE A 1 340 ? -35.694 0.458 34.389 1.00 86.69 340 PHE A CA 1
ATOM 2557 C C . PHE A 1 340 ? -34.406 1.267 34.491 1.00 86.69 340 PHE A C 1
ATOM 2559 O O . PHE A 1 340 ? -33.849 1.647 33.461 1.00 86.69 340 PHE A O 1
ATOM 2566 N N . GLN A 1 341 ? -33.915 1.504 35.710 1.00 88.94 341 GLN A N 1
ATOM 2567 C CA . GLN A 1 341 ? -32.657 2.208 35.936 1.00 88.94 341 GLN A CA 1
ATOM 2568 C C . GLN A 1 341 ? -31.484 1.455 35.300 1.00 88.94 341 GLN A C 1
ATOM 2570 O O . GLN A 1 341 ? -30.674 2.072 34.611 1.00 88.94 341 GLN A O 1
ATOM 2575 N N . GLU A 1 342 ? -31.415 0.133 35.472 1.00 86.25 342 GLU A N 1
ATOM 2576 C CA . GLU A 1 342 ? -30.382 -0.702 34.848 1.00 86.25 342 GLU A CA 1
ATOM 2577 C C . GLU A 1 342 ? -30.483 -0.680 33.318 1.00 86.25 342 GLU A C 1
ATOM 2579 O O . GLU A 1 342 ? -29.490 -0.425 32.633 1.00 86.25 342 GLU A O 1
ATOM 2584 N N . ARG A 1 343 ? -31.695 -0.817 32.762 1.00 87.75 343 ARG A N 1
ATOM 2585 C CA . ARG A 1 343 ? -31.927 -0.716 31.311 1.00 87.75 343 ARG A CA 1
ATOM 2586 C C . ARG A 1 343 ? -31.509 0.654 30.763 1.00 87.75 343 ARG A C 1
ATOM 2588 O O . ARG A 1 343 ? -30.886 0.731 29.705 1.00 87.75 343 ARG A O 1
ATOM 2595 N N . ALA A 1 344 ? -31.815 1.732 31.485 1.00 86.06 344 ALA A N 1
ATOM 2596 C CA . ALA A 1 344 ? -31.436 3.092 31.116 1.00 86.06 344 ALA A CA 1
ATOM 2597 C C . ALA A 1 344 ? -29.920 3.325 31.210 1.00 86.06 344 ALA A C 1
ATOM 2599 O O . ALA A 1 344 ? -29.358 3.932 30.301 1.00 86.06 344 ALA A O 1
ATOM 2600 N N . ARG A 1 345 ? -29.241 2.806 32.246 1.00 85.81 345 ARG A N 1
ATOM 2601 C CA . ARG A 1 345 ? -27.771 2.866 32.379 1.00 85.81 345 ARG A CA 1
ATOM 2602 C C . ARG A 1 345 ? -27.081 2.120 31.249 1.00 85.81 345 ARG A C 1
ATOM 2604 O O . ARG A 1 345 ? -26.153 2.653 30.646 1.00 85.81 345 ARG A O 1
ATOM 2611 N N . GLN A 1 346 ? -27.558 0.919 30.937 1.00 85.50 346 GLN A N 1
ATOM 2612 C CA . GLN A 1 346 ? -27.007 0.100 29.867 1.00 85.50 346 GLN A CA 1
ATOM 2613 C C . GLN A 1 346 ? -27.192 0.772 28.500 1.00 85.50 346 GLN A C 1
ATOM 2615 O O . GLN A 1 346 ? -26.240 0.851 27.728 1.00 85.50 346 GLN A O 1
ATOM 2620 N N . ALA A 1 347 ? -28.378 1.322 28.218 1.00 84.81 347 ALA A N 1
ATOM 2621 C CA . ALA A 1 347 ? -28.641 2.051 26.978 1.00 84.81 347 ALA A CA 1
ATOM 2622 C C . ALA A 1 347 ? -27.811 3.345 26.866 1.00 84.81 347 ALA A C 1
ATOM 2624 O O . ALA A 1 347 ? -27.260 3.626 25.803 1.00 84.81 347 ALA A O 1
ATOM 2625 N N . ALA A 1 348 ? -27.668 4.100 27.962 1.00 84.38 348 ALA A N 1
ATOM 2626 C CA . ALA A 1 348 ? -26.823 5.295 28.021 1.00 84.38 348 ALA A CA 1
ATOM 2627 C C . ALA A 1 348 ? -25.348 4.959 27.760 1.00 84.38 348 ALA A C 1
ATOM 2629 O O . ALA A 1 348 ? -24.677 5.626 26.974 1.00 84.38 348 ALA A O 1
ATOM 2630 N N . GLY A 1 349 ? -24.858 3.893 28.395 1.00 84.00 349 GLY A N 1
ATOM 2631 C CA . GLY A 1 349 ? -23.499 3.401 28.230 1.00 84.00 349 GLY A CA 1
ATOM 2632 C C . GLY A 1 349 ? -23.209 2.901 26.815 1.00 84.00 349 GLY A C 1
ATOM 2633 O O . GLY A 1 349 ? -22.174 3.226 26.241 1.00 84.00 349 GLY A O 1
ATOM 2634 N N . GLN A 1 350 ? -24.144 2.168 26.208 1.00 84.88 350 GLN A N 1
ATOM 2635 C CA . GLN A 1 350 ? -24.027 1.734 24.814 1.00 84.88 350 GLN A CA 1
ATOM 2636 C C . GLN A 1 350 ? -24.034 2.914 23.835 1.00 84.88 350 GLN A C 1
ATOM 2638 O O . GLN A 1 350 ? -23.263 2.904 22.877 1.00 84.88 350 GLN A O 1
ATOM 2643 N N . ALA A 1 351 ? -24.859 3.937 24.076 1.00 85.06 351 ALA A N 1
ATOM 2644 C CA . ALA A 1 351 ? -24.884 5.142 23.250 1.00 85.06 351 ALA A CA 1
ATOM 2645 C C . ALA A 1 351 ? -23.568 5.935 23.336 1.00 85.06 351 ALA A C 1
ATOM 2647 O O . ALA A 1 351 ? -23.070 6.379 22.307 1.00 85.06 351 ALA A O 1
ATOM 2648 N N . LEU A 1 352 ? -22.972 6.042 24.531 1.00 86.69 352 LEU A N 1
ATOM 2649 C CA . LEU A 1 352 ? -21.672 6.693 24.747 1.00 86.69 352 LEU A CA 1
ATOM 2650 C C . LEU A 1 352 ? -20.543 6.032 23.939 1.00 86.69 352 LEU A C 1
ATOM 2652 O O . LEU A 1 352 ? -19.650 6.710 23.441 1.00 86.69 352 LEU A O 1
ATOM 2656 N N . VAL A 1 353 ? -20.581 4.703 23.820 1.00 90.81 353 VAL A N 1
ATOM 2657 C CA . VAL A 1 353 ? -19.561 3.912 23.117 1.00 90.81 353 VAL A CA 1
ATOM 2658 C C . VAL A 1 353 ? -19.849 3.792 21.615 1.00 90.81 353 VAL A C 1
ATOM 2660 O O . VAL A 1 353 ? -18.953 3.472 20.842 1.00 90.81 353 VAL A O 1
ATOM 2663 N N . GLY A 1 354 ? -21.090 4.018 21.179 1.00 88.81 354 GLY A N 1
ATOM 2664 C CA . GLY A 1 354 ? -21.539 3.709 19.820 1.00 88.81 354 GLY A CA 1
ATOM 2665 C C . GLY A 1 354 ? -20.708 4.373 18.720 1.00 88.81 354 GLY A C 1
ATOM 2666 O O . GLY A 1 354 ? -20.283 3.693 17.787 1.00 88.81 354 GLY A O 1
ATOM 2667 N N . GLU A 1 355 ? -20.442 5.675 18.848 1.00 89.31 355 GLU A N 1
ATOM 2668 C CA . GLU A 1 355 ? -19.685 6.448 17.854 1.00 89.31 355 GLU A CA 1
ATOM 2669 C C . GLU A 1 355 ? -18.202 6.053 17.823 1.00 89.31 355 GLU A C 1
ATOM 2671 O O . GLU A 1 355 ? -17.669 5.728 16.760 1.00 89.31 355 GLU A O 1
ATOM 2676 N N . SER A 1 356 ? -17.546 5.995 18.988 1.00 91.44 356 SER A N 1
ATOM 2677 C CA . SER A 1 356 ? -16.133 5.609 19.084 1.00 91.44 356 SER A CA 1
ATOM 2678 C C . SER A 1 356 ? -15.904 4.164 18.642 1.00 91.44 356 SER A C 1
ATOM 2680 O O . SER A 1 356 ? -14.945 3.893 17.921 1.00 91.44 356 SER A O 1
ATOM 2682 N N . LYS A 1 357 ? -16.815 3.240 18.977 1.00 93.56 357 LYS A N 1
ATOM 2683 C CA . LYS A 1 357 ? -16.788 1.859 18.481 1.00 93.56 357 LYS A CA 1
ATOM 2684 C C . LYS A 1 357 ? -16.922 1.802 16.963 1.00 93.56 357 LYS A C 1
ATOM 2686 O O . LYS A 1 357 ? -16.134 1.108 16.329 1.00 93.56 357 LYS A O 1
ATOM 2691 N N . ALA A 1 358 ? -17.903 2.494 16.380 1.00 92.00 358 ALA A N 1
ATOM 2692 C CA . ALA A 1 358 ? -18.110 2.481 14.932 1.00 92.00 358 ALA A CA 1
ATOM 2693 C C . ALA A 1 358 ? -16.875 3.012 14.187 1.00 92.00 358 ALA A C 1
ATOM 2695 O O . ALA A 1 358 ? -16.410 2.372 13.245 1.00 92.00 358 ALA A O 1
ATOM 2696 N N . ARG A 1 359 ? -16.296 4.125 14.663 1.00 94.19 359 ARG A N 1
ATOM 2697 C CA . ARG A 1 359 ? -15.045 4.686 14.134 1.00 94.19 359 ARG A CA 1
ATOM 2698 C C . ARG A 1 359 ? -13.886 3.690 14.239 1.00 94.19 359 ARG A C 1
ATOM 2700 O O . ARG A 1 359 ? -13.207 3.444 13.249 1.00 94.19 359 ARG A O 1
ATOM 2707 N N . ALA A 1 360 ? -13.699 3.064 15.402 1.00 92.75 360 ALA A N 1
ATOM 2708 C CA . ALA A 1 360 ? -12.630 2.091 15.626 1.00 92.75 360 ALA A CA 1
ATOM 2709 C C . ALA A 1 360 ? -12.771 0.830 14.761 1.00 92.75 360 ALA A C 1
ATOM 2711 O O . ALA A 1 360 ? -11.781 0.329 14.234 1.00 92.75 360 ALA A O 1
ATOM 2712 N N . GLU A 1 361 ? -13.988 0.306 14.598 1.00 92.56 361 GLU A N 1
ATOM 2713 C CA . GLU A 1 361 ? -14.233 -0.873 13.762 1.00 92.56 361 GLU A CA 1
ATOM 2714 C C . GLU A 1 361 ? -14.066 -0.566 12.272 1.00 92.56 361 GLU A C 1
ATOM 2716 O O . GLU A 1 361 ? -13.510 -1.398 11.554 1.00 92.56 361 GLU A O 1
ATOM 2721 N N . ALA A 1 362 ? -14.466 0.626 11.820 1.00 91.75 362 ALA A N 1
ATOM 2722 C CA . ALA A 1 362 ? -14.213 1.090 10.458 1.00 91.75 362 ALA A CA 1
ATOM 2723 C C . ALA A 1 362 ? -12.707 1.263 10.187 1.00 91.75 362 ALA A C 1
ATOM 2725 O O . ALA A 1 362 ? -12.198 0.707 9.215 1.00 91.75 362 ALA A O 1
ATOM 2726 N N . ALA A 1 363 ? -11.981 1.944 11.082 1.00 90.75 363 ALA A N 1
ATOM 2727 C CA . ALA A 1 363 ? -10.531 2.123 10.976 1.00 90.75 363 ALA A CA 1
ATOM 2728 C C . ALA A 1 363 ? -9.776 0.780 11.018 1.00 90.75 363 ALA A C 1
ATOM 2730 O O . ALA A 1 363 ? -8.830 0.552 10.266 1.00 90.75 363 ALA A O 1
ATOM 2731 N N . TRP A 1 364 ? -10.223 -0.164 11.851 1.00 92.56 364 TRP A N 1
ATOM 2732 C CA . TRP A 1 364 ? -9.657 -1.512 11.879 1.00 92.56 364 TRP A CA 1
ATOM 2733 C C . TRP A 1 364 ? -9.950 -2.304 10.598 1.00 92.56 364 TRP A C 1
ATOM 2735 O O . TRP A 1 364 ? -9.106 -3.074 10.141 1.00 92.56 364 TRP A O 1
ATOM 2745 N N . ALA A 1 365 ? -11.133 -2.132 10.001 1.00 89.44 365 ALA A N 1
ATOM 2746 C CA . ALA A 1 365 ? -11.479 -2.792 8.746 1.00 89.44 365 ALA A CA 1
ATOM 2747 C C . ALA A 1 365 ? -10.563 -2.345 7.597 1.00 89.44 365 ALA A C 1
ATOM 2749 O O . ALA A 1 365 ? -10.115 -3.206 6.840 1.00 89.44 365 ALA A O 1
ATOM 2750 N N . SER A 1 366 ? -10.211 -1.054 7.518 1.00 85.06 366 SER A N 1
ATOM 2751 C CA . SER A 1 366 ? -9.247 -0.557 6.523 1.00 85.06 366 SER A CA 1
ATOM 2752 C C . SER A 1 366 ? -7.838 -1.133 6.686 1.00 85.06 366 SER A C 1
ATOM 2754 O O . SER A 1 366 ? -7.091 -1.182 5.717 1.00 85.06 366 SER A O 1
ATOM 2756 N N . LEU A 1 367 ? -7.478 -1.634 7.874 1.00 86.06 367 LEU A N 1
ATOM 2757 C CA . LEU A 1 367 ? -6.173 -2.259 8.108 1.00 86.06 367 LEU A CA 1
ATOM 2758 C C . LEU A 1 367 ? -6.078 -3.723 7.663 1.00 86.06 367 LEU A C 1
ATOM 2760 O O . LEU A 1 367 ? -4.985 -4.280 7.671 1.00 86.06 367 LEU A O 1
ATOM 2764 N N . ARG A 1 368 ? -7.183 -4.376 7.272 1.00 78.38 368 ARG A N 1
ATOM 2765 C CA . ARG A 1 368 ? -7.150 -5.788 6.835 1.00 78.38 368 ARG A CA 1
ATOM 2766 C C . ARG A 1 368 ? -6.352 -6.015 5.554 1.00 78.38 368 ARG A C 1
ATOM 2768 O O . ARG A 1 368 ? -5.830 -7.109 5.368 1.00 78.38 368 ARG A O 1
ATOM 2775 N N . GLU A 1 369 ? -6.294 -5.004 4.700 1.00 75.44 369 GLU A N 1
ATOM 2776 C CA . GLU A 1 369 ? -5.575 -5.029 3.422 1.00 75.44 369 GLU A CA 1
ATOM 2777 C C . GLU A 1 369 ? -4.082 -4.689 3.604 1.00 75.44 369 GLU A C 1
ATOM 2779 O O . GLU A 1 369 ? -3.278 -4.917 2.705 1.00 75.44 369 GLU A O 1
ATOM 2784 N N . VAL A 1 370 ? -3.690 -4.163 4.772 1.00 79.62 370 VAL A N 1
ATOM 2785 C CA . VAL A 1 370 ? -2.321 -3.705 5.041 1.00 79.62 370 VAL A CA 1
ATOM 2786 C C . VAL A 1 370 ? -1.428 -4.895 5.383 1.00 79.62 370 VAL A C 1
ATOM 2788 O O . VAL A 1 370 ? -1.688 -5.649 6.326 1.00 79.62 370 VAL A O 1
ATOM 2791 N N . HIS A 1 371 ? -0.345 -5.066 4.626 1.00 74.94 371 HIS A N 1
ATOM 2792 C CA . HIS A 1 371 ? 0.582 -6.175 4.825 1.00 74.94 371 HIS A CA 1
ATOM 2793 C C . HIS A 1 371 ? 1.414 -5.972 6.114 1.00 74.94 371 HIS A C 1
ATOM 2795 O O . HIS A 1 371 ? 2.000 -4.908 6.291 1.00 74.94 371 HIS A O 1
ATOM 2801 N N . PRO A 1 372 ? 1.580 -6.979 6.999 1.00 72.75 372 PRO A N 1
ATOM 2802 C CA . PRO A 1 372 ? 2.335 -6.831 8.259 1.00 72.75 372 PRO A CA 1
ATOM 2803 C C . PRO A 1 372 ? 3.854 -6.617 8.110 1.00 72.75 372 PRO A C 1
ATOM 2805 O O . PRO A 1 372 ? 4.567 -6.535 9.112 1.00 72.75 372 PRO A O 1
ATOM 2808 N N . GLY A 1 373 ? 4.362 -6.603 6.875 1.00 69.31 373 GLY A N 1
ATOM 2809 C CA . GLY A 1 373 ? 5.789 -6.488 6.568 1.00 69.31 373 GLY A CA 1
ATOM 2810 C C . GLY A 1 373 ? 6.353 -5.102 6.892 1.00 69.31 373 GLY A C 1
ATOM 2811 O O . GLY A 1 373 ? 5.620 -4.201 7.285 1.00 69.31 373 GLY A O 1
ATOM 2812 N N . GLU A 1 374 ? 7.673 -4.935 6.753 1.00 67.69 374 GLU A N 1
ATOM 2813 C CA . GLU A 1 374 ? 8.345 -3.618 6.820 1.00 67.69 374 GLU A CA 1
ATOM 2814 C C . GLU A 1 374 ? 8.076 -2.814 8.116 1.00 67.69 374 GLU A C 1
ATOM 2816 O O . GLU A 1 374 ? 8.081 -1.586 8.139 1.00 67.69 374 GLU A O 1
ATOM 2821 N N . GLY A 1 375 ? 7.855 -3.516 9.233 1.00 70.31 375 GLY A N 1
ATOM 2822 C CA . GLY A 1 375 ? 7.686 -2.908 10.557 1.00 70.31 375 GLY A CA 1
ATOM 2823 C C . GLY A 1 375 ? 6.255 -2.484 10.911 1.00 70.31 375 GLY A C 1
ATOM 2824 O O . GLY A 1 375 ? 6.051 -1.936 11.994 1.00 70.31 375 GLY A O 1
ATOM 2825 N N . PHE A 1 376 ? 5.256 -2.756 10.065 1.00 81.19 376 PHE A N 1
ATOM 2826 C CA . PHE A 1 376 ? 3.844 -2.490 10.380 1.00 81.19 376 PHE A CA 1
ATOM 2827 C C . PHE A 1 376 ? 3.236 -3.512 11.354 1.00 81.19 376 PHE A C 1
ATOM 2829 O O . PHE A 1 376 ? 2.261 -3.201 12.037 1.00 81.19 376 PHE A O 1
ATOM 2836 N N . GLY A 1 377 ? 3.828 -4.706 11.476 1.00 83.38 377 GLY A N 1
ATOM 2837 C CA . GLY A 1 377 ? 3.326 -5.783 12.335 1.00 83.38 377 GLY A CA 1
ATOM 2838 C C . GLY A 1 377 ? 3.128 -5.397 13.807 1.00 83.38 377 GLY A C 1
ATOM 2839 O O . GLY A 1 377 ? 2.079 -5.710 14.369 1.00 83.38 377 GLY A O 1
ATOM 2840 N N . GLU A 1 378 ? 4.078 -4.682 14.421 1.00 85.50 378 GLU A N 1
ATOM 2841 C CA . GLU A 1 378 ? 3.936 -4.212 15.812 1.00 85.50 378 GLU A CA 1
ATOM 2842 C C . GLU A 1 378 ? 2.822 -3.169 15.951 1.00 85.50 378 GLU A C 1
ATOM 2844 O O . GLU A 1 378 ? 1.996 -3.272 16.851 1.00 85.50 378 GLU A O 1
ATOM 2849 N N . LEU A 1 379 ? 2.728 -2.215 15.020 1.00 87.69 379 LEU A N 1
ATOM 2850 C CA . LEU A 1 379 ? 1.717 -1.153 15.067 1.00 87.69 379 LEU A CA 1
ATOM 2851 C C . LEU A 1 379 ? 0.292 -1.696 14.866 1.00 87.69 379 LEU A C 1
ATOM 2853 O O . LEU A 1 379 ? -0.642 -1.289 15.561 1.00 87.69 379 LEU A O 1
ATOM 2857 N N . ILE A 1 380 ? 0.125 -2.646 13.940 1.00 89.44 380 ILE A N 1
ATOM 2858 C CA . ILE A 1 380 ? -1.135 -3.375 13.745 1.00 89.44 380 ILE A CA 1
ATOM 2859 C C . ILE A 1 380 ? -1.444 -4.217 14.993 1.00 89.44 380 ILE A C 1
ATOM 2861 O O . ILE A 1 380 ? -2.600 -4.291 15.416 1.00 89.44 380 ILE A O 1
ATOM 2865 N N . GLY A 1 381 ? -0.422 -4.822 15.607 1.00 88.62 381 GLY A N 1
ATOM 2866 C CA . GLY A 1 381 ? -0.522 -5.544 16.874 1.00 88.62 381 GLY A CA 1
ATOM 2867 C C . GLY A 1 381 ? -1.043 -4.672 18.021 1.00 88.62 381 GLY A C 1
ATOM 2868 O O . GLY A 1 381 ? -2.006 -5.065 18.683 1.00 88.62 381 GLY A O 1
ATOM 2869 N N . ASP A 1 382 ? -0.482 -3.475 18.202 1.00 90.44 382 ASP A N 1
ATOM 2870 C CA . ASP A 1 382 ? -0.911 -2.484 19.199 1.00 90.44 382 ASP A CA 1
ATOM 2871 C C . ASP A 1 382 ? -2.382 -2.091 19.005 1.00 90.44 382 ASP A C 1
ATOM 2873 O O . ASP A 1 382 ? -3.187 -2.153 19.940 1.00 90.44 382 ASP A O 1
ATOM 2877 N N . ALA A 1 383 ? -2.762 -1.724 17.774 1.00 92.19 383 ALA A N 1
ATOM 2878 C CA . ALA A 1 383 ? -4.138 -1.352 17.447 1.00 92.19 383 ALA A CA 1
ATOM 2879 C C . ALA A 1 383 ? -5.113 -2.522 17.689 1.00 92.19 383 ALA A C 1
ATOM 2881 O O . ALA A 1 383 ? -6.208 -2.326 18.226 1.00 92.19 383 ALA A O 1
ATOM 2882 N N . ARG A 1 384 ? -4.696 -3.761 17.383 1.00 93.62 384 ARG A N 1
ATOM 2883 C CA . ARG A 1 384 ? -5.473 -4.977 17.670 1.00 93.62 384 ARG A CA 1
ATOM 2884 C C . ARG A 1 384 ? -5.669 -5.190 19.164 1.00 93.62 384 ARG A C 1
ATOM 2886 O O . ARG A 1 384 ? -6.767 -5.561 19.585 1.00 93.62 384 ARG A O 1
ATOM 2893 N N . ALA A 1 385 ? -4.610 -5.004 19.949 1.00 93.19 385 ALA A N 1
ATOM 2894 C CA . ALA A 1 385 ? -4.637 -5.181 21.392 1.00 93.19 385 ALA A CA 1
ATOM 2895 C C . ALA A 1 385 ? -5.594 -4.175 22.044 1.00 93.19 385 ALA A C 1
ATOM 2897 O O . ALA A 1 385 ? -6.461 -4.583 22.819 1.00 93.19 385 ALA A O 1
ATOM 2898 N N . LEU A 1 386 ? -5.523 -2.898 21.649 1.00 94.69 386 LEU A N 1
ATOM 2899 C CA . LEU A 1 386 ? -6.445 -1.852 22.105 1.00 94.69 386 LEU A CA 1
ATOM 2900 C C . LEU A 1 386 ? -7.897 -2.156 21.721 1.00 94.69 386 LEU A C 1
ATOM 2902 O O . LEU A 1 386 ? -8.784 -2.071 22.568 1.00 94.69 386 LEU A O 1
ATOM 2906 N N . LEU A 1 387 ? -8.151 -2.585 20.480 1.00 94.00 387 LEU A N 1
ATOM 2907 C CA . LEU A 1 387 ? -9.500 -2.953 20.040 1.00 94.00 387 LEU A CA 1
ATOM 2908 C C . LEU A 1 387 ? -10.049 -4.166 20.810 1.00 94.00 387 LEU A C 1
ATOM 2910 O O . LEU A 1 387 ? -11.234 -4.217 21.146 1.00 94.00 387 LEU A O 1
ATOM 2914 N N . SER A 1 388 ? -9.196 -5.150 21.106 1.00 94.31 388 SER A N 1
ATOM 2915 C CA . SER A 1 388 ? -9.557 -6.302 21.936 1.00 94.31 388 SER A CA 1
ATOM 2916 C C . SER A 1 388 ? -9.880 -5.878 23.370 1.00 94.31 388 SER A C 1
ATOM 2918 O O . SER A 1 388 ? -10.904 -6.296 23.908 1.00 94.31 388 SER A O 1
ATOM 2920 N N . ALA A 1 389 ? -9.054 -5.016 23.968 1.00 93.75 389 ALA A N 1
ATOM 2921 C CA . ALA A 1 389 ? -9.285 -4.468 25.302 1.00 93.75 389 ALA A CA 1
ATOM 2922 C C . ALA A 1 389 ? -10.584 -3.644 25.359 1.00 93.75 389 ALA A C 1
ATOM 2924 O O . ALA A 1 389 ? -11.385 -3.828 26.271 1.00 93.75 389 ALA A O 1
ATOM 2925 N N . ALA A 1 390 ? -10.859 -2.818 24.343 1.00 93.62 390 ALA A N 1
ATOM 2926 C CA . ALA A 1 390 ? -12.096 -2.043 24.238 1.00 93.62 390 ALA A CA 1
ATOM 2927 C C . ALA A 1 390 ? -13.343 -2.943 24.184 1.00 93.62 390 ALA A C 1
ATOM 2929 O O . ALA A 1 390 ? -14.342 -2.685 24.858 1.00 93.62 390 ALA A O 1
ATOM 2930 N N . ARG A 1 391 ? -13.278 -4.046 23.423 1.00 93.88 391 ARG A N 1
ATOM 2931 C CA . ARG A 1 391 ? -14.353 -5.051 23.350 1.00 93.88 391 ARG A CA 1
ATOM 2932 C C . ARG A 1 391 ? -14.564 -5.773 24.678 1.00 93.88 391 ARG A C 1
ATOM 2934 O O . ARG A 1 391 ? -15.711 -6.013 25.046 1.00 93.88 391 ARG A O 1
ATOM 2941 N N . GLN A 1 392 ? -13.488 -6.095 25.394 1.00 93.38 392 GLN A N 1
ATOM 2942 C CA . GLN A 1 392 ? -13.565 -6.695 26.728 1.00 93.38 392 GLN A CA 1
ATOM 2943 C C . GLN A 1 392 ? -14.184 -5.725 27.744 1.00 93.38 392 GLN A C 1
ATOM 2945 O O . GLN A 1 392 ? -15.119 -6.112 28.440 1.00 93.38 392 GLN A O 1
ATOM 2950 N N . ALA A 1 393 ? -13.753 -4.460 27.763 1.00 91.19 393 ALA A N 1
ATOM 2951 C CA . ALA A 1 393 ? -14.330 -3.419 28.617 1.00 91.19 393 ALA A CA 1
ATOM 2952 C C . ALA A 1 393 ? -15.826 -3.199 28.321 1.00 91.19 393 ALA A C 1
ATOM 2954 O O . ALA A 1 393 ? -16.639 -3.086 29.238 1.00 91.19 393 ALA A O 1
ATOM 2955 N N . LEU A 1 394 ? -16.226 -3.220 27.042 1.00 91.00 394 LEU A N 1
ATOM 2956 C CA . LEU A 1 394 ? -17.635 -3.134 26.651 1.00 91.00 394 LEU A CA 1
ATOM 2957 C C . LEU A 1 394 ? -18.443 -4.355 27.121 1.00 91.00 394 LEU A C 1
ATOM 2959 O O . LEU A 1 394 ? -19.567 -4.192 27.593 1.00 91.00 394 LEU A O 1
ATOM 2963 N N . ALA A 1 395 ? -17.882 -5.564 27.018 1.00 88.81 395 ALA A N 1
ATOM 2964 C CA . ALA A 1 395 ? -18.515 -6.787 27.517 1.00 88.81 395 ALA A CA 1
ATOM 2965 C C . ALA A 1 395 ? -18.651 -6.793 29.052 1.00 88.81 395 ALA A C 1
ATOM 2967 O O . ALA A 1 395 ? -19.621 -7.337 29.574 1.00 88.81 395 ALA A O 1
ATOM 2968 N N . ALA A 1 396 ? -17.723 -6.143 29.758 1.00 89.81 396 ALA A N 1
ATOM 2969 C CA . ALA A 1 396 ? -17.759 -5.930 31.204 1.00 89.81 396 ALA A CA 1
ATOM 2970 C C . ALA A 1 396 ? -18.653 -4.747 31.644 1.00 89.81 396 ALA A C 1
ATOM 2972 O O . ALA A 1 396 ? -18.732 -4.459 32.834 1.00 89.81 396 ALA A O 1
ATOM 2973 N N . ALA A 1 397 ? -19.336 -4.070 30.708 1.00 86.38 397 ALA A N 1
ATOM 2974 C CA . ALA A 1 397 ? -20.154 -2.874 30.949 1.00 86.38 397 ALA A CA 1
ATOM 2975 C C . ALA A 1 397 ? -19.382 -1.657 31.516 1.00 86.38 397 ALA A C 1
ATOM 2977 O O . ALA A 1 397 ? -19.972 -0.743 32.094 1.00 86.38 397 ALA A O 1
ATOM 2978 N N . GLU A 1 398 ? -18.068 -1.582 31.290 1.00 90.88 398 GLU A N 1
ATOM 2979 C CA . GLU A 1 398 ? -17.220 -0.441 31.655 1.00 90.88 398 GLU A CA 1
ATOM 2980 C C . GLU A 1 398 ? -17.249 0.643 30.563 1.00 90.88 398 GLU A C 1
ATOM 2982 O O . GLU A 1 398 ? -16.251 0.927 29.901 1.00 90.88 398 GLU A O 1
ATOM 2987 N N . PHE A 1 399 ? -18.415 1.250 30.332 1.00 90.06 399 PHE A N 1
ATOM 2988 C CA . PHE A 1 399 ? -18.677 2.063 29.135 1.00 90.06 399 PHE A CA 1
ATOM 2989 C C . PHE A 1 399 ? -17.723 3.250 28.924 1.00 90.06 399 PHE A C 1
ATOM 2991 O O . PHE A 1 399 ? -17.311 3.501 27.796 1.00 90.06 399 PHE A O 1
ATOM 2998 N N . THR A 1 400 ? -17.324 3.961 29.981 1.00 89.12 400 THR A N 1
ATOM 2999 C CA . THR A 1 400 ? -16.381 5.090 29.866 1.00 89.12 400 THR A CA 1
ATOM 3000 C C . THR A 1 400 ? -14.982 4.621 29.456 1.00 89.12 400 THR A C 1
ATOM 3002 O O . THR A 1 400 ? -14.353 5.228 28.592 1.00 89.12 400 THR A O 1
ATOM 3005 N N . SER A 1 401 ? -14.519 3.513 30.046 1.00 90.62 401 SER A N 1
ATOM 3006 C CA . SER A 1 401 ? -13.236 2.881 29.712 1.00 90.62 401 SER A CA 1
ATOM 3007 C C . SER A 1 401 ? -13.263 2.334 28.284 1.00 90.62 401 SER A C 1
ATOM 3009 O O . SER A 1 401 ? -12.376 2.626 27.484 1.00 90.62 401 SER A O 1
ATOM 3011 N N . ALA A 1 402 ? -14.343 1.634 27.920 1.00 92.25 402 ALA A N 1
ATOM 3012 C CA . ALA A 1 402 ? -14.563 1.125 26.573 1.00 92.25 402 ALA A CA 1
ATOM 3013 C C . ALA A 1 402 ? -14.553 2.250 25.530 1.00 92.25 402 ALA A C 1
ATOM 3015 O O . ALA A 1 402 ? -13.864 2.123 24.523 1.00 92.25 402 ALA A O 1
ATOM 3016 N N . ALA A 1 403 ? -15.257 3.362 25.774 1.00 91.81 403 ALA A N 1
ATOM 3017 C CA . ALA A 1 403 ? -15.277 4.505 24.863 1.00 91.81 403 ALA A CA 1
ATOM 3018 C C . ALA A 1 403 ? -13.873 5.095 24.654 1.00 91.81 403 ALA A C 1
ATOM 3020 O O . ALA A 1 403 ? -13.489 5.341 23.513 1.00 91.81 403 ALA A O 1
ATOM 3021 N N . ALA A 1 404 ? -13.093 5.267 25.728 1.00 92.69 404 ALA A N 1
ATOM 3022 C CA . ALA A 1 404 ? -11.720 5.765 25.646 1.00 92.69 404 ALA A CA 1
ATOM 3023 C C . ALA A 1 404 ? -10.794 4.802 24.882 1.00 92.69 404 ALA A C 1
ATOM 3025 O O . ALA A 1 404 ? -10.036 5.236 24.016 1.00 92.69 404 ALA A O 1
ATOM 3026 N N . LEU A 1 405 ? -10.886 3.497 25.156 1.00 95.25 405 LEU A N 1
ATOM 3027 C CA . LEU A 1 405 ? -10.098 2.471 24.469 1.00 95.25 405 LEU A CA 1
ATOM 3028 C C . LEU A 1 405 ? -10.477 2.346 22.988 1.00 95.25 405 LEU A C 1
ATOM 3030 O O . LEU A 1 405 ? -9.588 2.182 22.158 1.00 95.25 405 LEU A O 1
ATOM 3034 N N . PHE A 1 406 ? -11.762 2.460 22.631 1.00 96.38 406 PHE A N 1
ATOM 3035 C CA . PHE A 1 406 ? -12.183 2.504 21.228 1.00 96.38 406 PHE A CA 1
ATOM 3036 C C . PHE A 1 406 ? -11.631 3.743 20.518 1.00 96.38 406 PHE A C 1
ATOM 3038 O O . PHE A 1 406 ? -11.121 3.611 19.410 1.00 96.38 406 PHE A O 1
ATOM 3045 N N . THR A 1 407 ? -11.652 4.920 21.150 1.00 94.62 407 THR A N 1
ATOM 3046 C CA . THR A 1 407 ? -11.029 6.126 20.580 1.00 94.62 407 THR A CA 1
ATOM 3047 C C . THR A 1 407 ? -9.528 5.934 20.357 1.00 94.62 407 THR A C 1
ATOM 3049 O O . THR A 1 407 ? -9.051 6.182 19.254 1.00 94.62 407 THR A O 1
ATOM 3052 N N . GLN A 1 408 ? -8.796 5.405 21.343 1.00 94.75 408 GLN A N 1
ATOM 3053 C CA . GLN A 1 408 ? -7.362 5.114 21.194 1.00 94.75 408 GLN A CA 1
ATOM 3054 C C . GLN A 1 408 ? -7.093 4.073 20.098 1.00 94.75 408 GLN A C 1
ATOM 3056 O O . GLN A 1 408 ? -6.159 4.224 19.314 1.00 94.75 408 GLN A O 1
ATOM 3061 N N . ALA A 1 409 ? -7.916 3.022 20.016 1.00 94.12 409 ALA A N 1
ATOM 3062 C CA . ALA A 1 409 ? -7.813 2.014 18.965 1.00 94.12 409 ALA A CA 1
ATOM 3063 C C . ALA A 1 409 ? -8.047 2.625 17.575 1.00 94.12 409 ALA A C 1
ATOM 3065 O O . ALA A 1 409 ? -7.311 2.299 16.645 1.00 94.12 409 ALA A O 1
ATOM 3066 N N . ALA A 1 410 ? -9.033 3.521 17.440 1.00 93.25 410 ALA A N 1
ATOM 3067 C CA . ALA A 1 410 ? -9.304 4.247 16.204 1.00 93.25 410 ALA A CA 1
ATOM 3068 C C . ALA A 1 410 ? -8.120 5.133 15.802 1.00 93.25 410 ALA A C 1
ATOM 3070 O O . ALA A 1 410 ? -7.621 4.996 14.692 1.00 93.25 410 ALA A O 1
ATOM 3071 N N . GLU A 1 411 ? -7.619 5.972 16.712 1.00 93.12 411 GLU A N 1
ATOM 3072 C CA . GLU A 1 411 ? -6.470 6.854 16.463 1.00 93.12 411 GLU A CA 1
ATOM 3073 C C . GLU A 1 411 ? -5.225 6.065 16.048 1.00 93.12 411 GLU A C 1
ATOM 3075 O O . GLU A 1 411 ? -4.534 6.429 15.096 1.00 93.12 411 GLU A O 1
ATOM 3080 N N . ARG A 1 412 ? -4.951 4.945 16.730 1.00 92.94 412 ARG A N 1
ATOM 3081 C CA . ARG A 1 412 ? -3.818 4.080 16.395 1.00 92.94 412 ARG A CA 1
ATOM 3082 C C . ARG A 1 412 ? -3.999 3.441 15.021 1.00 92.94 412 ARG A C 1
ATOM 3084 O O . ARG A 1 412 ? -3.050 3.420 14.244 1.00 92.94 412 ARG A O 1
ATOM 3091 N N . ALA A 1 413 ? -5.199 2.951 14.712 1.00 91.12 413 ALA A N 1
ATOM 3092 C CA . ALA A 1 413 ? -5.484 2.330 13.426 1.00 91.12 413 ALA A CA 1
ATOM 3093 C C . ALA A 1 413 ? -5.433 3.335 12.261 1.00 91.12 413 ALA A C 1
ATOM 3095 O O . ALA A 1 413 ? -4.847 3.041 11.222 1.00 91.12 413 ALA A O 1
ATOM 3096 N N . GLU A 1 414 ? -5.978 4.537 12.448 1.00 91.00 414 GLU A N 1
ATOM 3097 C CA . GLU A 1 414 ? -5.919 5.634 11.476 1.00 91.00 414 GLU A CA 1
ATOM 3098 C C . GLU A 1 414 ? -4.478 6.102 11.237 1.00 91.00 414 GLU A C 1
ATOM 3100 O O . GLU A 1 414 ? -4.094 6.326 10.092 1.00 91.00 414 GLU A O 1
ATOM 3105 N N . ALA A 1 415 ? -3.647 6.183 12.283 1.00 88.31 415 ALA A N 1
ATOM 3106 C CA . ALA A 1 415 ? -2.228 6.509 12.138 1.00 88.31 415 ALA A CA 1
ATOM 3107 C C . ALA A 1 415 ? -1.474 5.456 11.307 1.00 88.31 415 ALA A C 1
ATOM 3109 O O . ALA A 1 415 ? -0.642 5.806 10.471 1.00 88.31 415 ALA A O 1
ATOM 3110 N N . VAL A 1 416 ? -1.788 4.170 11.499 1.00 89.00 416 VAL A N 1
ATOM 3111 C CA . VAL A 1 416 ? -1.234 3.080 10.682 1.00 89.00 416 VAL A CA 1
ATOM 3112 C C . VAL A 1 416 ? -1.702 3.191 9.232 1.00 89.00 416 VAL A C 1
ATOM 3114 O O . VAL A 1 416 ? -0.882 3.078 8.326 1.00 89.00 416 VAL A O 1
ATOM 3117 N N . ALA A 1 417 ? -2.987 3.467 9.002 1.00 85.69 417 ALA A N 1
ATOM 3118 C CA . ALA A 1 417 ? -3.530 3.647 7.658 1.00 85.69 417 ALA A CA 1
ATOM 3119 C C . ALA A 1 417 ? -2.906 4.858 6.940 1.00 85.69 417 ALA A C 1
ATOM 3121 O O . ALA A 1 417 ? -2.591 4.774 5.756 1.00 85.69 417 ALA A O 1
ATOM 3122 N N . ALA A 1 418 ? -2.667 5.963 7.652 1.00 84.50 418 ALA A N 1
ATOM 3123 C CA . ALA A 1 418 ? -1.982 7.135 7.110 1.00 84.50 418 ALA A CA 1
ATOM 3124 C C . ALA A 1 418 ? -0.519 6.832 6.746 1.00 84.50 418 ALA A C 1
ATOM 3126 O O . ALA A 1 418 ? -0.049 7.255 5.690 1.00 84.50 418 ALA A O 1
ATOM 3127 N N . LEU A 1 419 ? 0.191 6.072 7.588 1.00 84.38 419 LEU A N 1
ATOM 3128 C CA . LEU A 1 419 ? 1.552 5.613 7.298 1.00 84.38 419 LEU A CA 1
ATOM 3129 C C . LEU A 1 419 ? 1.597 4.677 6.087 1.00 84.38 419 LEU A C 1
ATOM 3131 O O . LEU A 1 419 ? 2.503 4.812 5.272 1.00 84.38 419 LEU A O 1
ATOM 3135 N N . GLU A 1 420 ? 0.630 3.771 5.937 1.00 85.75 420 GLU A N 1
ATOM 3136 C CA . GLU A 1 420 ? 0.542 2.909 4.753 1.00 85.75 420 GLU A CA 1
ATOM 3137 C C . GLU A 1 420 ? 0.209 3.714 3.492 1.00 85.75 420 GLU A C 1
ATOM 3139 O O . GLU A 1 420 ? 0.831 3.511 2.454 1.00 85.75 420 GLU A O 1
ATOM 3144 N N . GLY A 1 421 ? -0.708 4.682 3.583 1.00 81.44 421 GLY A N 1
ATOM 3145 C CA . GLY A 1 421 ? -0.999 5.596 2.477 1.00 81.44 421 GLY A CA 1
ATOM 3146 C C . GLY A 1 421 ? 0.244 6.372 2.029 1.00 81.44 421 GLY A C 1
ATOM 3147 O O . GLY A 1 421 ? 0.512 6.476 0.834 1.00 81.44 421 GLY A O 1
ATOM 3148 N N . ALA A 1 422 ? 1.049 6.850 2.983 1.00 81.25 422 ALA A N 1
ATOM 3149 C CA . ALA A 1 422 ? 2.329 7.491 2.695 1.00 81.25 422 ALA A CA 1
ATOM 3150 C C . ALA A 1 422 ? 3.358 6.509 2.104 1.00 81.25 422 ALA A C 1
ATOM 3152 O O . ALA A 1 422 ? 4.066 6.866 1.167 1.00 81.25 422 ALA A O 1
ATOM 3153 N N . ARG A 1 423 ? 3.425 5.265 2.598 1.00 85.69 423 ARG A N 1
ATOM 3154 C CA . ARG A 1 423 ? 4.292 4.211 2.044 1.00 85.69 423 ARG A CA 1
ATOM 3155 C C . ARG A 1 423 ? 3.948 3.912 0.587 1.00 85.69 423 ARG A C 1
ATOM 3157 O O . ARG A 1 423 ? 4.855 3.834 -0.236 1.00 85.69 423 ARG A O 1
ATOM 3164 N N . GLN A 1 424 ? 2.660 3.770 0.274 1.00 81.81 424 GLN A N 1
ATOM 3165 C CA . GLN A 1 424 ? 2.186 3.456 -1.071 1.00 81.81 424 GLN A CA 1
ATOM 3166 C C . GLN A 1 424 ? 2.458 4.605 -2.048 1.00 81.81 424 GLN A C 1
ATOM 3168 O O . GLN A 1 424 ? 2.991 4.363 -3.124 1.00 81.81 424 GLN A O 1
ATOM 3173 N N . ALA A 1 425 ? 2.195 5.855 -1.649 1.00 76.50 425 ALA A N 1
ATOM 3174 C CA . ALA A 1 425 ? 2.526 7.026 -2.468 1.00 76.50 425 ALA A CA 1
ATOM 3175 C C . ALA A 1 425 ? 4.032 7.111 -2.783 1.00 76.50 425 ALA A C 1
ATOM 3177 O O . ALA A 1 425 ? 4.441 7.517 -3.870 1.00 76.50 425 ALA A O 1
ATOM 3178 N N . VAL A 1 426 ? 4.871 6.692 -1.833 1.00 84.94 426 VAL A N 1
ATOM 3179 C CA . VAL A 1 426 ? 6.321 6.628 -2.015 1.00 84.94 426 VAL A CA 1
ATOM 3180 C C . VAL A 1 426 ? 6.745 5.432 -2.873 1.00 84.94 426 VAL A C 1
ATOM 3182 O O . VAL A 1 426 ? 7.709 5.555 -3.623 1.00 84.94 426 VAL A O 1
ATOM 3185 N N . ALA A 1 427 ? 6.026 4.307 -2.828 1.00 80.56 427 ALA A N 1
ATOM 3186 C CA . ALA A 1 427 ? 6.272 3.165 -3.708 1.00 80.56 427 ALA A CA 1
ATOM 3187 C C . ALA A 1 427 ? 6.096 3.538 -5.189 1.00 80.56 427 ALA A C 1
ATOM 3189 O O . ALA A 1 427 ? 6.979 3.229 -5.981 1.00 80.56 427 ALA A O 1
ATOM 3190 N N . ASP A 1 428 ? 5.048 4.291 -5.534 1.00 83.19 428 ASP A N 1
ATOM 3191 C CA . ASP A 1 428 ? 4.851 4.791 -6.903 1.00 83.19 428 ASP A CA 1
ATOM 3192 C C . ASP A 1 428 ? 6.027 5.692 -7.336 1.00 83.19 428 ASP A C 1
ATOM 3194 O O . ASP A 1 428 ? 6.569 5.563 -8.432 1.00 83.19 428 ASP A O 1
ATOM 3198 N N . CYS A 1 429 ? 6.509 6.555 -6.430 1.00 87.19 429 CYS A N 1
ATOM 3199 C CA . CYS A 1 429 ? 7.689 7.386 -6.681 1.00 87.19 429 CYS A CA 1
ATOM 3200 C C . CYS A 1 429 ? 8.979 6.561 -6.862 1.00 87.19 429 CYS A C 1
ATOM 3202 O O . CYS A 1 429 ? 9.904 7.014 -7.539 1.00 87.19 429 CYS A O 1
ATOM 3204 N N . ARG A 1 430 ? 9.072 5.371 -6.254 1.00 87.31 430 ARG A N 1
ATOM 3205 C CA . ARG A 1 430 ? 10.196 4.446 -6.456 1.00 87.31 430 ARG A CA 1
ATOM 3206 C C . ARG A 1 430 ? 10.174 3.844 -7.855 1.00 87.31 430 ARG A C 1
ATOM 3208 O O . ARG A 1 430 ? 11.227 3.743 -8.470 1.00 87.31 430 ARG A O 1
ATOM 3215 N N . ASP A 1 431 ? 8.999 3.483 -8.356 1.00 88.12 431 ASP A N 1
ATOM 3216 C CA . ASP A 1 431 ? 8.858 2.930 -9.704 1.00 88.12 431 ASP A CA 1
ATOM 3217 C C . ASP A 1 431 ? 9.229 3.990 -10.760 1.00 88.12 431 ASP A C 1
ATOM 3219 O O . ASP A 1 431 ? 9.975 3.702 -11.699 1.00 88.12 431 ASP A O 1
ATOM 3223 N N . ASP A 1 432 ? 8.818 5.248 -10.553 1.00 89.88 432 ASP A N 1
ATOM 3224 C CA . ASP A 1 432 ? 9.255 6.387 -11.374 1.00 89.88 432 ASP A CA 1
ATOM 3225 C C . ASP A 1 432 ? 10.778 6.609 -11.308 1.00 89.88 432 ASP A C 1
ATOM 3227 O O . ASP A 1 432 ? 11.414 6.949 -12.312 1.00 89.88 432 ASP A O 1
ATOM 3231 N N . LEU A 1 433 ? 11.380 6.424 -10.128 1.00 93.75 433 LEU A N 1
ATOM 3232 C CA . LEU A 1 433 ? 12.827 6.512 -9.928 1.00 93.75 433 LEU A CA 1
ATOM 3233 C C . LEU A 1 433 ? 13.572 5.417 -10.684 1.00 93.75 433 LEU A C 1
ATOM 3235 O O . LEU A 1 433 ? 14.543 5.727 -11.378 1.00 93.75 433 LEU A O 1
ATOM 3239 N N . ASP A 1 434 ? 13.128 4.169 -10.559 1.00 92.38 434 ASP A N 1
ATOM 3240 C CA . ASP A 1 434 ? 13.734 3.033 -11.245 1.00 92.38 434 ASP A CA 1
ATOM 3241 C C . ASP A 1 434 ? 13.612 3.221 -12.770 1.00 92.38 434 ASP A C 1
ATOM 3243 O O . ASP A 1 434 ? 14.611 3.100 -13.479 1.00 92.38 434 ASP A O 1
ATOM 3247 N N . ALA A 1 435 ? 12.458 3.677 -13.274 1.00 91.56 435 ALA A N 1
ATOM 3248 C CA . ALA A 1 435 ? 12.279 4.014 -14.689 1.00 91.56 435 ALA A CA 1
ATOM 3249 C C . ALA A 1 435 ? 13.206 5.155 -15.158 1.00 91.56 435 ALA A C 1
ATOM 3251 O O . ALA A 1 435 ? 13.818 5.072 -16.229 1.00 91.56 435 ALA A O 1
ATOM 3252 N N . ALA A 1 436 ? 13.349 6.226 -14.367 1.00 92.94 436 ALA A N 1
ATOM 3253 C CA . ALA A 1 436 ? 14.252 7.334 -14.683 1.00 92.94 436 ALA A CA 1
ATOM 3254 C C . ALA A 1 436 ? 15.725 6.894 -14.683 1.00 92.94 436 ALA A C 1
ATOM 3256 O O . ALA A 1 436 ? 16.504 7.321 -15.544 1.00 92.94 436 ALA A O 1
ATOM 3257 N N . ARG A 1 437 ? 16.106 6.026 -13.740 1.00 95.56 437 ARG A N 1
ATOM 3258 C CA . ARG A 1 437 ? 17.444 5.444 -13.650 1.00 95.56 437 ARG A CA 1
ATOM 3259 C C . ARG A 1 437 ? 17.737 4.540 -14.843 1.00 95.56 437 ARG A C 1
ATOM 3261 O O . ARG A 1 437 ? 18.775 4.730 -15.472 1.00 95.56 437 ARG A O 1
ATOM 3268 N N . GLU A 1 438 ? 16.835 3.621 -15.185 1.00 93.81 438 GLU A N 1
ATOM 3269 C CA . GLU A 1 438 ? 16.967 2.730 -16.346 1.00 93.81 438 GLU A CA 1
ATOM 3270 C C . GLU A 1 438 ? 17.104 3.521 -17.652 1.00 93.81 438 GLU A C 1
ATOM 3272 O O . GLU A 1 438 ? 17.973 3.224 -18.475 1.00 93.81 438 GLU A O 1
ATOM 3277 N N . ALA A 1 439 ? 16.301 4.577 -17.834 1.00 91.25 439 ALA A N 1
ATOM 3278 C CA . ALA A 1 439 ? 16.398 5.447 -19.003 1.00 91.25 439 ALA A CA 1
ATOM 3279 C C . ALA A 1 439 ? 17.781 6.115 -19.112 1.00 91.25 439 ALA A C 1
ATOM 3281 O O . ALA A 1 439 ? 18.382 6.117 -20.192 1.00 91.25 439 ALA A O 1
ATOM 3282 N N . ALA A 1 440 ? 18.306 6.630 -17.994 1.00 91.94 440 ALA A N 1
ATOM 3283 C CA . ALA A 1 440 ? 19.631 7.238 -17.926 1.00 91.94 440 ALA A CA 1
ATOM 3284 C C . ALA A 1 440 ? 20.762 6.212 -18.146 1.00 91.94 440 ALA A C 1
ATOM 3286 O O . ALA A 1 440 ? 21.717 6.495 -18.875 1.00 91.94 440 ALA A O 1
ATOM 3287 N N . GLU A 1 441 ? 20.649 5.006 -17.584 1.00 93.06 441 GLU A N 1
ATOM 3288 C CA . GLU A 1 441 ? 21.575 3.887 -17.811 1.00 93.06 441 GLU A CA 1
ATOM 3289 C C . GLU A 1 441 ? 21.605 3.485 -19.295 1.00 93.06 441 GLU A C 1
ATOM 3291 O O . GLU A 1 441 ? 22.680 3.404 -19.893 1.00 93.06 441 GLU A O 1
ATOM 3296 N N . ALA A 1 442 ? 20.438 3.340 -19.932 1.00 90.75 442 ALA A N 1
ATOM 3297 C CA . ALA A 1 442 ? 20.315 3.032 -21.358 1.00 90.75 442 ALA A CA 1
ATOM 3298 C C . ALA A 1 442 ? 20.928 4.120 -22.260 1.00 90.75 442 ALA A C 1
ATOM 3300 O O . ALA A 1 442 ? 21.419 3.827 -23.352 1.00 90.75 442 ALA A O 1
ATOM 3301 N N . ALA A 1 443 ? 20.944 5.376 -21.805 1.00 88.50 443 ALA A N 1
ATOM 3302 C CA . ALA A 1 443 ? 21.633 6.478 -22.471 1.00 88.50 443 ALA A CA 1
ATOM 3303 C C . ALA A 1 443 ? 23.150 6.526 -22.194 1.00 88.50 443 ALA A C 1
ATOM 3305 O O . ALA A 1 443 ? 23.820 7.436 -22.678 1.00 88.50 443 ALA A O 1
ATOM 3306 N N . SER A 1 444 ? 23.710 5.572 -21.440 1.00 90.88 444 SER A N 1
ATOM 3307 C CA . SER A 1 444 ? 25.113 5.571 -20.992 1.00 90.88 444 SER A CA 1
ATOM 3308 C C . SER A 1 444 ? 25.483 6.797 -20.141 1.00 90.88 444 SER A C 1
ATOM 3310 O O . SER A 1 444 ? 26.616 7.287 -20.179 1.00 90.88 444 SER A O 1
ATOM 3312 N N . ALA A 1 445 ? 24.534 7.292 -19.338 1.00 90.19 445 ALA A N 1
ATOM 3313 C CA . ALA A 1 445 ? 24.759 8.396 -18.408 1.00 90.19 445 ALA A CA 1
ATOM 3314 C C . ALA A 1 445 ? 25.904 8.184 -17.399 1.00 90.19 445 ALA A C 1
ATOM 3316 O O . ALA A 1 445 ? 26.588 9.171 -17.128 1.00 90.19 445 ALA A O 1
ATOM 3317 N N . PRO A 1 446 ? 26.208 6.962 -16.906 1.00 92.00 446 PRO A N 1
ATOM 3318 C CA . PRO A 1 446 ? 27.383 6.749 -16.058 1.00 92.00 446 PRO A CA 1
ATOM 3319 C C . PRO A 1 446 ? 28.706 7.194 -16.700 1.00 92.00 446 PRO A C 1
ATOM 3321 O O . PRO A 1 446 ? 29.637 7.546 -15.990 1.00 92.00 446 PRO A O 1
ATOM 3324 N N . THR A 1 447 ? 28.798 7.196 -18.036 1.00 87.00 447 THR A N 1
ATOM 3325 C CA . THR A 1 447 ? 30.004 7.609 -18.772 1.00 87.00 447 THR A CA 1
ATOM 3326 C C . THR A 1 447 ? 29.941 9.064 -19.228 1.00 87.00 447 THR A C 1
ATOM 3328 O O . THR A 1 447 ? 30.926 9.785 -19.131 1.00 87.00 447 THR A O 1
ATOM 3331 N N . PHE A 1 448 ? 28.795 9.513 -19.749 1.00 85.38 448 PHE A N 1
ATOM 3332 C CA . PHE A 1 448 ? 28.673 10.844 -20.363 1.00 85.38 448 PHE A CA 1
ATOM 3333 C C . PHE A 1 448 ? 28.145 11.934 -19.410 1.00 85.38 448 PHE A C 1
ATOM 3335 O O . PHE A 1 448 ? 28.131 13.113 -19.767 1.00 85.38 448 PHE A O 1
ATOM 3342 N N . ALA A 1 449 ? 27.696 11.564 -18.207 1.00 89.00 449 ALA A N 1
ATOM 3343 C CA . ALA A 1 449 ? 27.134 12.464 -17.201 1.00 89.00 449 ALA A CA 1
ATOM 3344 C C . ALA A 1 449 ? 27.464 12.003 -15.761 1.00 89.00 449 ALA A C 1
ATOM 3346 O O . ALA A 1 449 ? 26.595 12.031 -14.888 1.00 89.00 449 ALA A O 1
ATOM 3347 N N . GLU A 1 450 ? 28.716 11.593 -15.521 1.00 91.56 450 GLU A N 1
ATOM 3348 C CA . GLU A 1 450 ? 29.201 10.984 -14.267 1.00 91.56 450 GLU A CA 1
ATOM 3349 C C . GLU A 1 450 ? 28.828 11.780 -13.001 1.00 91.56 450 GLU A C 1
ATOM 3351 O O . GLU A 1 450 ? 28.305 11.209 -12.041 1.00 91.56 450 GLU A O 1
ATOM 3356 N N . ASP A 1 451 ? 29.006 13.104 -13.010 1.00 91.56 451 ASP A N 1
ATOM 3357 C CA . ASP A 1 451 ? 28.689 13.957 -11.855 1.00 91.56 451 ASP A CA 1
ATOM 3358 C C . ASP A 1 451 ? 27.200 13.919 -11.487 1.00 91.56 451 ASP A C 1
ATOM 3360 O O . ASP A 1 451 ? 26.838 13.822 -10.311 1.00 91.56 451 ASP A O 1
ATOM 3364 N N . LEU A 1 452 ? 26.320 13.996 -12.492 1.00 92.56 452 LEU A N 1
ATOM 3365 C CA . LEU A 1 452 ? 24.868 13.960 -12.294 1.00 92.56 452 LEU A CA 1
ATOM 3366 C C . LEU A 1 452 ? 24.412 12.563 -11.879 1.00 92.56 452 LEU A C 1
ATOM 3368 O O . LEU A 1 452 ? 23.547 12.440 -11.014 1.00 92.56 452 LEU A O 1
ATOM 3372 N N . TRP A 1 453 ? 25.012 11.528 -12.468 1.00 94.38 453 TRP A N 1
ATOM 3373 C CA . TRP A 1 453 ? 24.767 10.135 -12.113 1.00 94.38 453 TRP A CA 1
ATOM 3374 C C . TRP A 1 453 ? 25.107 9.865 -10.644 1.00 94.38 453 TRP A C 1
ATOM 3376 O O . TRP A 1 453 ? 24.298 9.306 -9.905 1.00 94.38 453 TRP A O 1
ATOM 3386 N N . THR A 1 454 ? 26.275 10.327 -10.199 1.00 95.06 454 THR A N 1
ATOM 3387 C CA . THR A 1 454 ? 26.755 10.142 -8.825 1.00 95.06 454 THR A CA 1
ATOM 3388 C C . THR A 1 454 ? 25.879 10.892 -7.820 1.00 95.06 454 THR A C 1
ATOM 3390 O O . THR A 1 454 ? 25.498 10.333 -6.791 1.00 95.06 454 THR A O 1
ATOM 3393 N N . GLN A 1 455 ? 25.487 12.133 -8.132 1.00 95.06 455 GLN A N 1
ATOM 3394 C CA . GLN A 1 455 ? 24.549 12.897 -7.303 1.00 95.06 455 GLN A CA 1
ATOM 3395 C C . GLN A 1 455 ? 23.170 12.225 -7.224 1.00 95.06 455 GLN A C 1
ATOM 3397 O O . GLN A 1 455 ? 22.588 12.156 -6.141 1.00 95.06 455 GLN A O 1
ATOM 3402 N N . ALA A 1 456 ? 22.659 11.706 -8.346 1.00 95.06 456 ALA A N 1
ATOM 3403 C CA . ALA A 1 456 ? 21.388 10.989 -8.387 1.00 95.06 456 ALA A CA 1
ATOM 3404 C C . ALA A 1 456 ? 21.434 9.715 -7.530 1.00 95.06 456 ALA A C 1
ATOM 3406 O O . ALA A 1 456 ? 20.547 9.507 -6.705 1.00 95.06 456 ALA A O 1
ATOM 3407 N N . ALA A 1 457 ? 22.502 8.919 -7.651 1.00 93.88 457 ALA A N 1
ATOM 3408 C CA . ALA A 1 457 ? 22.694 7.692 -6.880 1.00 93.88 457 ALA A CA 1
ATOM 3409 C C . ALA A 1 457 ? 22.788 7.954 -5.366 1.00 93.88 457 ALA A C 1
ATOM 3411 O O . ALA A 1 457 ? 22.207 7.216 -4.571 1.00 93.88 457 ALA A O 1
ATOM 3412 N N . ALA A 1 458 ? 23.457 9.037 -4.954 1.00 94.75 458 ALA A N 1
ATOM 3413 C CA . ALA A 1 458 ? 23.509 9.436 -3.548 1.00 94.75 458 ALA A CA 1
ATOM 3414 C C . ALA A 1 458 ? 22.116 9.793 -2.994 1.00 94.75 458 ALA A C 1
ATOM 3416 O O . ALA A 1 458 ? 21.787 9.441 -1.860 1.00 94.75 458 ALA A O 1
ATOM 3417 N N . ARG A 1 459 ? 21.277 10.467 -3.795 1.00 96.19 459 ARG A N 1
ATOM 3418 C CA . ARG A 1 459 ? 19.896 10.806 -3.414 1.00 96.19 459 ARG A CA 1
ATOM 3419 C C . ARG A 1 459 ? 18.965 9.596 -3.419 1.00 96.19 459 ARG A C 1
ATOM 3421 O O . ARG A 1 459 ? 18.155 9.483 -2.503 1.00 96.19 459 ARG A O 1
ATOM 3428 N N . ASP A 1 460 ? 19.122 8.671 -4.368 1.00 94.31 460 ASP A N 1
ATOM 3429 C CA . ASP A 1 460 ? 18.437 7.369 -4.353 1.00 94.31 460 ASP A CA 1
ATOM 3430 C C . ASP A 1 460 ? 18.728 6.634 -3.035 1.00 94.31 460 ASP A C 1
ATOM 3432 O O . ASP A 1 460 ? 17.808 6.285 -2.290 1.00 94.31 460 ASP A O 1
ATOM 3436 N N . GLN A 1 461 ? 20.009 6.501 -2.676 1.00 93.94 461 GLN A N 1
ATOM 3437 C CA . GLN A 1 461 ? 20.408 5.829 -1.443 1.00 93.94 461 GLN A CA 1
ATOM 3438 C C . GLN A 1 461 ? 19.856 6.515 -0.184 1.00 93.94 461 GLN A C 1
ATOM 3440 O O . GLN A 1 461 ? 19.304 5.833 0.682 1.00 93.94 461 GLN A O 1
ATOM 3445 N N . ALA A 1 462 ? 19.920 7.847 -0.104 1.00 92.44 462 ALA A N 1
ATOM 3446 C CA . ALA A 1 462 ? 19.323 8.595 1.003 1.00 92.44 462 ALA A CA 1
ATOM 3447 C C . ALA A 1 462 ? 17.806 8.349 1.118 1.00 92.44 462 ALA A C 1
ATOM 3449 O O . ALA A 1 462 ? 17.283 8.190 2.225 1.00 92.44 462 ALA A O 1
ATOM 3450 N N . GLY A 1 463 ? 17.100 8.263 -0.014 1.00 92.06 463 GLY A N 1
ATOM 3451 C CA . GLY A 1 463 ? 15.677 7.938 -0.034 1.00 92.06 463 GLY A CA 1
ATOM 3452 C C . GLY A 1 463 ? 15.385 6.504 0.418 1.00 92.06 463 GLY A C 1
ATOM 3453 O O . GLY A 1 463 ? 14.472 6.292 1.216 1.00 92.06 463 GLY A O 1
ATOM 3454 N N . ARG A 1 464 ? 16.211 5.524 0.022 1.00 90.69 464 ARG A N 1
ATOM 3455 C CA . ARG A 1 464 ? 16.104 4.127 0.493 1.00 90.69 464 ARG A CA 1
ATOM 3456 C C . ARG A 1 464 ? 16.327 4.009 2.001 1.00 90.69 464 ARG A C 1
ATOM 3458 O O . ARG A 1 464 ? 15.589 3.288 2.673 1.00 90.69 464 ARG A O 1
ATOM 3465 N N . GLU A 1 465 ? 17.296 4.737 2.549 1.00 91.81 465 GLU A N 1
ATOM 3466 C CA . GLU A 1 465 ? 17.551 4.784 3.994 1.00 91.81 465 GLU A CA 1
ATOM 3467 C C . GLU A 1 465 ? 16.386 5.428 4.763 1.00 91.81 465 GLU A C 1
ATOM 3469 O O . GLU A 1 465 ? 15.958 4.903 5.794 1.00 91.81 465 GLU A O 1
ATOM 3474 N N . ALA A 1 466 ? 15.831 6.532 4.253 1.00 89.75 466 ALA A N 1
ATOM 3475 C CA . ALA A 1 466 ? 14.651 7.170 4.833 1.00 89.75 466 ALA A CA 1
ATOM 3476 C C . ALA A 1 466 ? 13.418 6.250 4.786 1.00 89.75 466 ALA A C 1
ATOM 3478 O O . ALA A 1 466 ? 12.705 6.134 5.785 1.00 89.75 466 ALA A O 1
ATOM 3479 N N . PHE A 1 467 ? 13.210 5.530 3.677 1.00 87.94 467 PHE A N 1
ATOM 3480 C CA . PHE A 1 467 ? 12.129 4.554 3.523 1.00 87.94 467 PHE A CA 1
ATOM 3481 C C . PHE A 1 467 ? 12.248 3.413 4.540 1.00 87.94 467 PHE A C 1
ATOM 3483 O O . PHE A 1 467 ? 11.286 3.111 5.246 1.00 87.94 467 PHE A O 1
ATOM 3490 N N . ALA A 1 468 ? 13.446 2.837 4.697 1.00 85.38 468 ALA A N 1
ATOM 3491 C CA . ALA A 1 468 ? 13.712 1.785 5.682 1.00 85.38 468 ALA A CA 1
ATOM 3492 C C . ALA A 1 468 ? 13.457 2.246 7.130 1.00 85.38 468 ALA A C 1
ATOM 3494 O O . ALA A 1 468 ? 13.058 1.457 7.986 1.00 85.38 468 ALA A O 1
ATOM 3495 N N . GLN A 1 469 ? 13.646 3.538 7.405 1.00 86.75 469 GLN A N 1
ATOM 3496 C CA . GLN A 1 469 ? 13.367 4.155 8.703 1.00 86.75 469 GLN A CA 1
ATOM 3497 C C . GLN A 1 469 ? 11.922 4.665 8.845 1.00 86.75 469 GLN A C 1
ATOM 3499 O O . GLN A 1 469 ? 11.604 5.289 9.857 1.00 86.75 469 GLN A O 1
ATOM 3504 N N . ARG A 1 470 ? 11.036 4.392 7.871 1.00 85.44 470 ARG A N 1
ATOM 3505 C CA . ARG A 1 470 ? 9.628 4.841 7.829 1.00 85.44 470 ARG A CA 1
ATOM 3506 C C . ARG A 1 470 ? 9.458 6.369 7.786 1.00 85.44 470 ARG A C 1
ATOM 3508 O O . ARG A 1 470 ? 8.404 6.896 8.138 1.00 85.44 470 ARG A O 1
ATOM 3515 N N . ARG A 1 471 ? 10.478 7.093 7.315 1.00 87.62 471 ARG A N 1
ATOM 3516 C CA . ARG A 1 471 ? 10.451 8.544 7.057 1.00 87.62 471 ARG A CA 1
ATOM 3517 C C . ARG A 1 471 ? 9.997 8.808 5.617 1.00 87.62 471 ARG A C 1
ATOM 3519 O O . ARG A 1 471 ? 10.755 9.318 4.797 1.00 87.62 471 ARG A O 1
ATOM 3526 N N . PHE A 1 472 ? 8.759 8.425 5.297 1.00 88.38 472 PHE A N 1
ATOM 3527 C CA . PHE A 1 472 ? 8.232 8.438 3.922 1.00 88.38 472 PHE A CA 1
ATOM 3528 C C . PHE A 1 472 ? 8.297 9.809 3.220 1.00 88.38 472 PHE A C 1
ATOM 3530 O O . PHE A 1 472 ? 8.780 9.843 2.093 1.00 88.38 472 PHE A O 1
ATOM 3537 N N . PRO A 1 473 ? 7.941 10.949 3.850 1.00 86.00 473 PRO A N 1
ATOM 3538 C CA . PRO A 1 473 ? 8.050 12.254 3.185 1.00 86.00 473 PRO A CA 1
ATOM 3539 C C . PRO A 1 473 ? 9.491 12.631 2.808 1.00 86.00 473 PRO A C 1
ATOM 3541 O O . PRO A 1 473 ? 9.732 13.263 1.782 1.00 86.00 473 PRO A O 1
ATOM 3544 N N . GLU A 1 474 ? 10.466 12.229 3.628 1.00 89.12 474 GLU A N 1
ATOM 3545 C CA . GLU A 1 474 ? 11.887 12.461 3.352 1.00 89.12 474 GLU A CA 1
ATOM 3546 C C . GLU A 1 474 ? 12.392 11.540 2.235 1.00 89.12 474 GLU A C 1
ATOM 3548 O O . GLU A 1 474 ? 13.164 11.981 1.383 1.00 89.12 474 GLU A O 1
ATOM 3553 N N . ALA A 1 475 ? 11.911 10.291 2.198 1.00 90.50 475 ALA A N 1
ATOM 3554 C CA . ALA A 1 475 ? 12.181 9.360 1.107 1.00 90.50 475 ALA A CA 1
ATOM 3555 C C . ALA A 1 475 ? 11.633 9.881 -0.230 1.00 90.50 475 ALA A C 1
ATOM 3557 O O . ALA A 1 475 ? 12.363 9.922 -1.218 1.00 90.50 475 ALA A O 1
ATOM 3558 N N . GLU A 1 476 ? 10.386 10.359 -0.238 1.00 90.00 476 GLU A N 1
ATOM 3559 C CA . GLU A 1 476 ? 9.739 10.942 -1.415 1.00 90.00 476 GLU A CA 1
ATOM 3560 C C . GLU A 1 476 ? 10.515 12.147 -1.956 1.00 90.00 476 GLU A C 1
ATOM 3562 O O . GLU A 1 476 ? 10.766 12.251 -3.156 1.00 90.00 476 GLU A O 1
ATOM 3567 N N . ALA A 1 477 ? 10.922 13.062 -1.069 1.00 90.38 477 ALA A N 1
ATOM 3568 C CA . ALA A 1 477 ? 11.677 14.249 -1.450 1.00 90.38 477 ALA A CA 1
ATOM 3569 C C . ALA A 1 477 ? 13.038 13.882 -2.063 1.00 90.38 477 ALA A C 1
ATOM 3571 O O . ALA A 1 477 ? 13.409 14.422 -3.109 1.00 90.38 477 ALA A O 1
ATOM 3572 N N . ALA A 1 478 ? 13.756 12.937 -1.448 1.00 93.12 478 ALA A N 1
ATOM 3573 C CA . ALA A 1 478 ? 15.041 12.459 -1.948 1.00 93.12 478 ALA A CA 1
ATOM 3574 C C . ALA A 1 478 ? 14.904 11.763 -3.312 1.00 93.12 478 ALA A C 1
ATOM 3576 O O . ALA A 1 478 ? 15.689 12.037 -4.222 1.00 93.12 478 ALA A O 1
ATOM 3577 N N . TRP A 1 479 ? 13.885 10.919 -3.494 1.00 94.75 479 TRP A N 1
ATOM 3578 C CA . TRP A 1 479 ? 13.636 10.229 -4.761 1.00 94.75 479 TRP A CA 1
ATOM 3579 C C . TRP A 1 479 ? 13.164 11.165 -5.872 1.00 94.75 479 TRP A C 1
ATOM 3581 O O . TRP A 1 479 ? 13.653 11.049 -6.992 1.00 94.75 479 TRP A O 1
ATOM 3591 N N . LYS A 1 480 ? 12.329 12.169 -5.584 1.00 93.38 480 LYS A N 1
ATOM 3592 C CA . LYS A 1 480 ? 11.980 13.221 -6.560 1.00 93.38 480 LYS A CA 1
ATOM 3593 C C . LYS A 1 480 ? 13.201 14.010 -7.028 1.00 93.38 480 LYS A C 1
ATOM 3595 O O . LYS A 1 480 ? 13.326 14.315 -8.216 1.00 93.38 480 LYS A O 1
ATOM 3600 N N . GLU A 1 481 ? 14.120 14.325 -6.117 1.00 94.69 481 GLU A N 1
ATOM 3601 C CA . GLU A 1 481 ? 15.387 14.968 -6.474 1.00 94.69 481 GLU A CA 1
ATOM 3602 C C . GLU A 1 481 ? 16.257 14.043 -7.340 1.00 94.69 481 GLU A C 1
ATOM 3604 O O . GLU A 1 481 ? 16.764 14.475 -8.379 1.00 94.69 481 GLU A O 1
ATOM 3609 N N . ALA A 1 482 ? 16.363 12.761 -6.974 1.00 95.50 482 ALA A N 1
ATOM 3610 C CA . ALA A 1 482 ? 17.082 11.750 -7.746 1.00 95.50 482 ALA A CA 1
ATOM 3611 C C . ALA A 1 482 ? 16.499 11.567 -9.161 1.00 95.50 482 ALA A C 1
ATOM 3613 O O . ALA A 1 482 ? 17.258 11.596 -10.126 1.00 95.50 482 ALA A O 1
ATOM 3614 N N . ILE A 1 483 ? 15.170 11.488 -9.317 1.00 95.81 483 ILE A N 1
ATOM 3615 C CA . ILE A 1 483 ? 14.474 11.451 -10.619 1.00 95.81 483 ILE A CA 1
ATOM 3616 C C . ILE A 1 483 ? 14.870 12.657 -11.475 1.00 95.81 483 ILE A C 1
ATOM 3618 O O . ILE A 1 483 ? 15.204 12.518 -12.657 1.00 95.81 483 ILE A O 1
ATOM 3622 N N . GLY A 1 484 ? 14.859 13.855 -10.882 1.00 92.94 484 GLY A N 1
ATOM 3623 C CA . GLY A 1 484 ? 15.250 15.086 -11.562 1.00 92.94 484 GLY A CA 1
ATOM 3624 C C . GLY A 1 484 ? 16.703 15.058 -12.047 1.00 92.94 484 GLY A C 1
ATOM 3625 O O . GLY A 1 484 ? 16.989 15.516 -13.158 1.00 92.94 484 GLY A O 1
ATOM 3626 N N . LEU A 1 485 ? 17.610 14.500 -11.242 1.00 95.88 485 LEU A N 1
ATOM 3627 C CA . LEU A 1 485 ? 19.025 14.342 -11.576 1.00 95.88 485 LEU A CA 1
ATOM 3628 C C . LEU A 1 485 ? 19.248 13.266 -12.649 1.00 95.88 485 LEU A C 1
ATOM 3630 O O . LEU A 1 485 ? 19.900 13.566 -13.650 1.00 95.88 485 LEU A O 1
ATOM 3634 N N . TYR A 1 486 ? 18.642 12.080 -12.523 1.00 96.31 486 TYR A N 1
ATOM 3635 C CA . TYR A 1 486 ? 18.691 11.028 -13.548 1.00 96.31 486 TYR A CA 1
ATOM 3636 C C . TYR A 1 486 ? 18.138 11.520 -14.888 1.00 96.31 486 TYR A C 1
ATOM 3638 O O . TYR A 1 486 ? 18.778 11.342 -15.921 1.00 96.31 486 TYR A O 1
ATOM 3646 N N . SER A 1 487 ? 17.024 12.255 -14.884 1.00 93.25 487 SER A N 1
ATOM 3647 C CA . SER A 1 487 ? 16.450 12.842 -16.102 1.00 93.25 487 SER A CA 1
ATOM 3648 C C . SER A 1 487 ? 17.374 13.872 -16.767 1.00 93.25 487 SER A C 1
ATOM 3650 O O . SER A 1 487 ? 17.398 14.002 -17.992 1.00 93.25 487 SER A O 1
ATOM 3652 N N . ARG A 1 488 ? 18.127 14.656 -15.981 1.00 91.25 488 ARG A N 1
ATOM 3653 C CA . ARG A 1 488 ? 19.148 15.575 -16.519 1.00 91.25 488 ARG A CA 1
ATOM 3654 C C . ARG A 1 488 ? 20.345 14.803 -17.073 1.00 91.25 488 ARG A C 1
ATOM 3656 O O . ARG A 1 488 ? 20.841 15.169 -18.138 1.00 91.25 488 ARG A O 1
ATOM 3663 N N . ALA A 1 489 ? 20.772 13.749 -16.379 1.00 92.19 489 ALA A N 1
ATOM 3664 C CA . ALA A 1 489 ? 21.862 12.878 -16.801 1.00 92.19 489 ALA A CA 1
ATOM 3665 C C . ALA A 1 489 ? 21.535 12.170 -18.128 1.00 92.19 489 ALA A C 1
ATOM 3667 O O . ALA A 1 489 ? 22.350 12.212 -19.045 1.00 92.19 489 ALA A O 1
ATOM 3668 N N . ASP A 1 490 ? 20.318 11.631 -18.274 1.00 91.38 490 ASP A N 1
ATOM 3669 C CA . ASP A 1 490 ? 19.798 11.047 -19.519 1.00 91.38 490 ASP A CA 1
ATOM 3670 C C . ASP A 1 490 ? 19.898 12.033 -20.690 1.00 91.38 490 ASP A C 1
ATOM 3672 O O . ASP A 1 490 ? 20.511 11.730 -21.716 1.00 91.38 490 ASP A O 1
ATOM 3676 N N . ARG A 1 491 ? 19.371 13.256 -20.526 1.00 88.12 491 ARG A N 1
ATOM 3677 C CA . ARG A 1 491 ? 19.420 14.278 -21.583 1.00 88.12 491 ARG A CA 1
ATOM 3678 C C . ARG A 1 491 ? 20.851 14.627 -21.987 1.00 88.12 491 ARG A C 1
ATOM 3680 O O . ARG A 1 491 ? 21.129 14.697 -23.185 1.00 88.12 491 ARG A O 1
ATOM 3687 N N . LYS A 1 492 ? 21.752 14.824 -21.014 1.00 86.50 492 LYS A N 1
ATOM 3688 C CA . LYS A 1 492 ? 23.174 15.116 -21.273 1.00 86.50 492 LYS A CA 1
ATOM 3689 C C . LYS A 1 492 ? 23.840 13.961 -22.028 1.00 86.50 492 LYS A C 1
ATOM 3691 O O . LYS A 1 492 ? 24.499 14.189 -23.039 1.00 86.50 492 LYS A O 1
ATOM 3696 N N . ALA A 1 493 ? 23.594 12.724 -21.605 1.00 88.94 493 ALA A N 1
ATOM 3697 C CA . ALA A 1 493 ? 24.185 11.538 -22.213 1.00 88.94 493 ALA A CA 1
ATOM 3698 C C . ALA A 1 493 ? 23.683 11.283 -23.644 1.00 88.94 493 ALA A C 1
ATOM 3700 O O . ALA A 1 493 ? 24.482 11.047 -24.551 1.00 88.94 493 ALA A O 1
ATOM 3701 N N . ARG A 1 494 ? 22.375 11.433 -23.898 1.00 88.50 494 ARG A N 1
ATOM 3702 C CA . ARG A 1 494 ? 21.805 11.331 -25.255 1.00 88.50 494 ARG A CA 1
ATOM 3703 C C . ARG A 1 494 ? 22.354 12.396 -26.197 1.00 88.50 494 ARG A C 1
ATOM 3705 O O . ARG A 1 494 ? 22.594 12.100 -27.366 1.00 88.50 494 ARG A O 1
ATOM 3712 N N . ALA A 1 495 ? 22.550 13.618 -25.707 1.00 83.19 495 ALA A N 1
ATOM 3713 C CA . ALA A 1 495 ? 23.129 14.692 -26.503 1.00 83.19 495 ALA A CA 1
ATOM 3714 C C . ALA A 1 495 ? 24.595 14.391 -26.874 1.00 83.19 495 ALA A C 1
ATOM 3716 O O . ALA A 1 495 ? 24.968 14.502 -28.041 1.00 83.19 495 ALA A O 1
ATOM 3717 N N . ALA A 1 496 ? 25.392 13.893 -25.924 1.00 84.06 496 ALA A N 1
ATOM 3718 C CA . ALA A 1 496 ? 26.762 13.448 -26.181 1.00 84.06 496 ALA A CA 1
ATOM 3719 C C . ALA A 1 496 ? 26.833 12.268 -27.174 1.00 84.06 496 ALA A C 1
ATOM 3721 O O . ALA A 1 496 ? 27.703 12.236 -28.048 1.00 84.06 496 ALA A O 1
ATOM 3722 N N . LEU A 1 497 ? 25.896 11.314 -27.096 1.00 86.31 497 LEU A N 1
ATOM 3723 C CA . LEU A 1 497 ? 25.797 10.204 -28.050 1.00 86.31 497 LEU A CA 1
ATOM 3724 C C . LEU A 1 497 ? 25.492 10.683 -29.476 1.00 86.31 497 LEU A C 1
ATOM 3726 O O . LEU A 1 497 ? 26.134 10.218 -30.420 1.00 86.31 497 LEU A O 1
ATOM 3730 N N . ARG A 1 498 ? 24.550 11.621 -29.641 1.00 85.12 498 ARG A N 1
ATOM 3731 C CA . ARG A 1 498 ? 24.233 12.221 -30.950 1.00 85.12 498 ARG A CA 1
ATOM 3732 C C . ARG A 1 498 ? 25.428 12.961 -31.531 1.00 85.12 498 ARG A C 1
ATOM 3734 O O . ARG A 1 498 ? 25.779 12.725 -32.684 1.00 85.12 498 ARG A O 1
ATOM 3741 N N . LEU A 1 499 ? 26.112 13.758 -30.710 1.00 86.62 499 LEU A N 1
ATOM 3742 C CA . LEU A 1 499 ? 27.343 14.428 -31.109 1.00 86.62 499 LEU A CA 1
ATOM 3743 C C . LEU A 1 499 ? 28.399 13.426 -31.606 1.00 86.62 499 LEU A C 1
ATOM 3745 O O . LEU A 1 499 ? 28.964 13.599 -32.685 1.00 86.62 499 LEU A O 1
ATOM 3749 N N . ASN A 1 500 ? 28.653 12.358 -30.842 1.00 86.00 500 ASN A N 1
ATOM 3750 C CA . ASN A 1 500 ? 29.613 11.324 -31.232 1.00 86.00 500 ASN A CA 1
ATOM 3751 C C . ASN A 1 500 ? 29.210 10.620 -32.536 1.00 86.00 500 ASN A C 1
ATOM 3753 O O . ASN A 1 500 ? 30.075 10.323 -33.362 1.00 86.00 500 ASN A O 1
ATOM 3757 N N . ALA A 1 501 ? 27.916 10.371 -32.747 1.00 86.69 501 ALA A N 1
ATOM 3758 C CA . ALA A 1 501 ? 27.411 9.801 -33.991 1.00 86.69 501 ALA A CA 1
ATOM 3759 C C . ALA A 1 501 ? 27.628 10.747 -35.186 1.00 86.69 501 ALA A C 1
ATOM 3761 O O . ALA A 1 501 ? 28.119 10.301 -36.224 1.00 86.69 501 ALA A O 1
ATOM 3762 N N . ALA A 1 502 ? 27.334 12.043 -35.032 1.00 85.00 502 ALA A N 1
ATOM 3763 C CA . ALA A 1 502 ? 27.558 13.058 -36.062 1.00 85.00 502 ALA A CA 1
ATOM 3764 C C . ALA A 1 502 ? 29.048 13.187 -36.419 1.00 85.00 502 ALA A C 1
ATOM 3766 O O . ALA A 1 502 ? 29.409 13.145 -37.598 1.00 85.00 502 ALA A O 1
ATOM 3767 N N . ARG A 1 503 ? 29.930 13.229 -35.408 1.00 89.94 503 ARG A N 1
ATOM 3768 C CA . ARG A 1 503 ? 31.387 13.233 -35.609 1.00 89.94 503 ARG A CA 1
ATOM 3769 C C . ARG A 1 503 ? 31.857 11.993 -36.366 1.00 89.94 503 ARG A C 1
ATOM 3771 O O . ARG A 1 503 ? 32.558 12.116 -37.366 1.00 89.94 503 ARG A O 1
ATOM 3778 N N . LYS A 1 504 ? 31.441 10.798 -35.933 1.00 88.25 504 LYS A N 1
ATOM 3779 C CA . LYS A 1 504 ? 31.826 9.533 -36.577 1.00 88.25 504 LYS A CA 1
ATOM 3780 C C . LYS A 1 504 ? 31.335 9.458 -38.024 1.00 88.25 504 LYS A C 1
ATOM 3782 O O . LYS A 1 504 ? 32.062 8.975 -38.887 1.00 88.25 504 LYS A O 1
ATOM 3787 N N . ALA A 1 505 ? 30.130 9.954 -38.304 1.00 85.38 505 ALA A N 1
ATOM 3788 C CA . ALA A 1 505 ? 29.598 10.021 -39.662 1.00 85.38 505 ALA A CA 1
ATOM 3789 C C . ALA A 1 505 ? 30.425 10.959 -40.556 1.00 85.38 505 ALA A C 1
ATOM 3791 O O . ALA A 1 505 ? 30.680 10.627 -41.714 1.00 85.38 505 ALA A O 1
ATOM 3792 N N . PHE A 1 506 ? 30.873 12.104 -40.027 1.00 90.44 506 PHE A N 1
ATOM 3793 C CA . PHE A 1 506 ? 31.812 12.979 -40.728 1.00 90.44 506 PHE A CA 1
ATOM 3794 C C . PHE A 1 506 ? 33.160 12.288 -40.967 1.00 90.44 506 PHE A C 1
ATOM 3796 O O . PHE A 1 506 ? 33.616 12.260 -42.104 1.00 90.44 506 PHE A O 1
ATOM 3803 N N . GLU A 1 507 ? 33.776 11.696 -39.939 1.00 87.75 507 GLU A N 1
ATOM 3804 C CA . GLU A 1 507 ? 35.070 11.002 -40.047 1.00 87.75 507 GLU A CA 1
ATOM 3805 C C . GLU A 1 507 ? 35.022 9.892 -41.107 1.00 87.75 507 GLU A C 1
ATOM 3807 O O . GLU A 1 507 ? 35.883 9.828 -41.980 1.00 87.75 507 GLU A O 1
ATOM 3812 N N . GLN A 1 508 ? 33.972 9.066 -41.092 1.00 86.56 508 GLN A N 1
ATOM 3813 C CA . GLN A 1 508 ? 33.759 8.013 -42.087 1.00 86.56 508 GLN A CA 1
ATOM 3814 C C . GLN A 1 508 ? 33.625 8.575 -43.504 1.00 86.56 508 GLN A C 1
ATOM 3816 O O . GLN A 1 508 ? 34.272 8.070 -44.423 1.00 86.56 508 GLN A O 1
ATOM 3821 N N . ALA A 1 509 ? 32.821 9.628 -43.684 1.00 81.88 509 ALA A N 1
ATOM 3822 C CA . ALA A 1 509 ? 32.680 10.292 -44.976 1.00 81.88 509 ALA A CA 1
ATOM 3823 C C . ALA A 1 509 ? 34.012 10.904 -45.439 1.00 81.88 509 ALA A C 1
ATOM 3825 O O . ALA A 1 509 ? 34.384 10.775 -46.601 1.00 81.88 509 ALA A O 1
ATOM 3826 N N . PHE A 1 510 ? 34.766 11.520 -44.529 1.00 84.12 510 PHE A N 1
ATOM 3827 C CA . PHE A 1 510 ? 36.047 12.153 -44.821 1.00 84.12 510 PHE A CA 1
ATOM 3828 C C . PHE A 1 510 ? 37.110 11.129 -45.243 1.00 84.12 510 PHE A C 1
ATOM 3830 O O . PHE A 1 510 ? 37.824 11.338 -46.229 1.00 84.12 510 PHE A O 1
ATOM 3837 N N . THR A 1 511 ? 37.187 9.988 -44.550 1.00 81.94 511 THR A N 1
ATOM 3838 C CA . THR A 1 511 ? 38.088 8.886 -44.909 1.00 81.94 511 THR A CA 1
ATOM 3839 C C . THR A 1 511 ? 37.712 8.264 -46.254 1.00 81.94 511 THR A C 1
ATOM 3841 O O . THR A 1 511 ? 38.599 8.042 -47.079 1.00 81.94 511 THR A O 1
ATOM 3844 N N . ALA A 1 512 ? 36.417 8.044 -46.511 1.00 78.75 512 ALA A N 1
ATOM 3845 C CA . ALA A 1 512 ? 35.923 7.385 -47.723 1.00 78.75 512 ALA A CA 1
ATOM 3846 C C . ALA A 1 512 ? 36.269 8.122 -49.028 1.00 78.75 512 ALA A C 1
ATOM 3848 O O . ALA A 1 512 ? 36.386 7.488 -50.072 1.00 78.75 512 ALA A O 1
ATOM 3849 N N . ILE A 1 513 ? 36.456 9.443 -48.982 1.00 75.88 513 ILE A N 1
ATOM 3850 C CA . ILE A 1 513 ? 36.644 10.275 -50.181 1.00 75.88 513 ILE A CA 1
ATOM 3851 C C . ILE A 1 513 ? 38.018 10.074 -50.854 1.00 75.88 513 ILE A C 1
ATOM 3853 O O . ILE A 1 513 ? 38.193 10.460 -52.004 1.00 75.88 513 ILE A O 1
ATOM 3857 N N . GLY A 1 514 ? 38.970 9.386 -50.216 1.00 75.00 514 GLY A N 1
ATOM 3858 C CA . GLY A 1 514 ? 40.290 9.116 -50.801 1.00 75.00 514 GLY A CA 1
ATOM 3859 C C . GLY A 1 514 ? 41.153 10.376 -50.982 1.00 75.00 514 GLY A C 1
ATOM 3860 O O . GLY A 1 514 ? 40.659 11.499 -51.088 1.00 75.00 514 GLY A O 1
ATOM 3861 N N . ASP A 1 515 ? 42.475 10.215 -50.984 1.00 77.88 515 ASP A N 1
ATOM 3862 C CA . ASP A 1 515 ? 43.395 11.364 -50.931 1.00 77.88 515 ASP A CA 1
ATOM 3863 C C . ASP A 1 515 ? 43.336 12.220 -52.209 1.00 77.88 515 ASP A C 1
ATOM 3865 O O . ASP A 1 515 ? 43.332 13.447 -52.138 1.00 77.88 515 ASP A O 1
ATOM 3869 N N . THR A 1 516 ? 43.156 11.593 -53.373 1.00 76.06 516 THR A N 1
ATOM 3870 C CA . THR A 1 516 ? 43.104 12.273 -54.677 1.00 76.06 516 THR A CA 1
ATOM 3871 C C . THR A 1 516 ? 41.924 13.239 -54.805 1.00 76.06 516 THR A C 1
ATOM 3873 O O . THR A 1 516 ? 42.089 14.358 -55.291 1.00 76.06 516 THR A O 1
ATOM 3876 N N . ALA A 1 517 ? 40.729 12.847 -54.352 1.00 75.25 517 ALA A N 1
ATOM 3877 C CA . ALA A 1 517 ? 39.569 13.733 -54.397 1.00 75.25 517 ALA A CA 1
ATOM 3878 C C . ALA A 1 517 ? 39.664 14.833 -53.337 1.00 75.25 517 ALA A C 1
ATOM 3880 O O . ALA A 1 517 ? 39.225 15.951 -53.598 1.00 75.25 517 ALA A O 1
ATOM 3881 N N . ARG A 1 518 ? 40.291 14.560 -52.181 1.00 79.38 518 ARG A N 1
ATOM 3882 C CA . ARG A 1 518 ? 40.581 15.586 -51.167 1.00 79.38 518 ARG A CA 1
ATOM 3883 C C . ARG A 1 518 ? 41.574 16.634 -51.677 1.00 79.38 518 ARG A C 1
ATOM 3885 O O . ARG A 1 518 ? 41.380 17.816 -51.413 1.00 79.38 518 ARG A O 1
ATOM 3892 N N . GLU A 1 519 ? 42.598 16.241 -52.430 1.00 81.25 519 GLU A N 1
ATOM 3893 C CA . GLU A 1 519 ? 43.556 17.174 -53.044 1.00 81.25 519 GLU A CA 1
ATOM 3894 C C . GLU A 1 519 ? 42.942 18.011 -54.173 1.00 81.25 519 GLU A C 1
ATOM 3896 O O . GLU A 1 519 ? 43.280 19.185 -54.318 1.00 81.25 519 GLU A O 1
ATOM 3901 N N . ALA A 1 520 ? 42.017 17.431 -54.943 1.00 77.75 520 ALA A N 1
ATOM 3902 C CA . ALA A 1 520 ? 41.306 18.127 -56.013 1.00 77.75 520 ALA A CA 1
ATOM 3903 C C . ALA A 1 520 ? 40.250 19.134 -55.510 1.00 77.75 520 ALA A C 1
ATOM 3905 O O . ALA A 1 520 ? 39.763 19.936 -56.310 1.00 77.75 520 ALA A O 1
ATOM 3906 N N . MET A 1 521 ? 39.908 19.125 -54.211 1.00 84.62 521 MET A N 1
ATOM 3907 C CA . MET A 1 521 ? 38.907 20.043 -53.653 1.00 84.62 521 MET A CA 1
ATOM 3908 C C . MET A 1 521 ? 39.396 21.494 -53.706 1.00 84.62 521 MET A C 1
ATOM 3910 O O . MET A 1 521 ? 40.520 21.784 -53.260 1.00 84.62 521 MET A O 1
ATOM 3914 N N . PRO A 1 522 ? 38.536 22.442 -54.126 1.00 82.62 522 PRO A N 1
ATOM 3915 C CA . PRO A 1 522 ? 38.853 23.860 -54.059 1.00 82.62 522 PRO A CA 1
ATOM 3916 C C . PRO A 1 522 ? 39.282 24.283 -52.650 1.00 82.62 522 PRO A C 1
ATOM 3918 O O . PRO A 1 522 ? 38.701 23.880 -51.638 1.00 82.62 522 PRO A O 1
ATOM 3921 N N . THR A 1 523 ? 40.312 25.128 -52.573 1.00 83.69 523 THR A N 1
ATOM 3922 C CA . THR A 1 523 ? 40.839 25.651 -51.302 1.00 83.69 523 THR A CA 1
ATOM 3923 C C . THR A 1 523 ? 39.766 26.303 -50.410 1.00 83.69 523 THR A C 1
ATOM 3925 O O . THR A 1 523 ? 39.789 26.025 -49.210 1.00 83.69 523 THR A O 1
ATOM 3928 N N . PRO A 1 524 ? 38.800 27.095 -50.933 1.00 84.50 524 PRO A N 1
ATOM 3929 C CA . PRO A 1 524 ? 37.719 27.655 -50.114 1.00 84.50 524 PRO A CA 1
ATOM 3930 C C . PRO A 1 524 ? 36.856 26.579 -49.442 1.00 84.50 524 PRO A C 1
ATOM 3932 O O . PRO A 1 524 ? 36.529 26.691 -48.263 1.00 84.50 524 PRO A O 1
ATOM 3935 N N . THR A 1 525 ? 36.548 25.499 -50.160 1.00 84.50 525 THR A N 1
ATOM 3936 C CA . THR A 1 525 ? 35.720 24.395 -49.662 1.00 84.50 525 THR A CA 1
ATOM 3937 C C . THR A 1 525 ? 36.452 23.596 -48.584 1.00 84.50 525 THR A C 1
ATOM 3939 O O . THR A 1 525 ? 35.875 23.291 -47.541 1.00 84.50 525 THR A O 1
ATOM 3942 N N . ARG A 1 526 ? 37.758 23.343 -48.760 1.00 85.81 526 ARG A N 1
ATOM 3943 C CA . ARG A 1 526 ? 38.598 22.722 -47.716 1.00 85.81 526 ARG A CA 1
ATOM 3944 C C . ARG A 1 526 ? 38.687 23.571 -46.446 1.00 85.81 526 ARG A C 1
ATOM 3946 O O . ARG A 1 526 ? 38.644 23.017 -45.350 1.00 85.81 526 ARG A O 1
ATOM 3953 N N . ALA A 1 527 ? 38.782 24.895 -46.585 1.00 87.50 527 ALA A N 1
ATOM 3954 C CA . ALA A 1 527 ? 38.792 25.812 -45.446 1.00 87.50 527 ALA A CA 1
ATOM 3955 C C . ALA A 1 527 ? 37.457 25.789 -44.681 1.00 87.50 527 ALA A C 1
ATOM 3957 O O . ALA A 1 527 ? 37.471 25.674 -43.458 1.00 87.50 527 ALA A O 1
ATOM 3958 N N . ALA A 1 528 ? 36.321 25.797 -45.389 1.00 88.00 528 ALA A N 1
ATOM 3959 C CA . ALA A 1 528 ? 34.990 25.725 -44.779 1.00 88.00 528 ALA A CA 1
ATOM 3960 C C . ALA A 1 528 ? 34.761 24.416 -43.997 1.00 88.00 528 ALA A C 1
ATOM 3962 O O . ALA A 1 528 ? 34.216 24.438 -42.895 1.00 88.00 528 ALA A O 1
ATOM 3963 N N . ILE A 1 529 ? 35.233 23.275 -44.522 1.00 90.44 529 ILE A N 1
ATOM 3964 C CA . ILE A 1 529 ? 35.177 21.981 -43.816 1.00 90.44 529 ILE A CA 1
ATOM 3965 C C . ILE A 1 529 ? 35.976 22.042 -42.506 1.00 90.44 529 ILE A C 1
ATOM 3967 O O . ILE A 1 529 ? 35.476 21.635 -41.456 1.00 90.44 529 ILE A O 1
ATOM 3971 N N . ALA A 1 530 ? 37.210 22.555 -42.558 1.00 89.25 530 ALA A N 1
ATOM 3972 C CA . ALA A 1 530 ? 38.081 22.656 -41.388 1.00 89.25 530 ALA A CA 1
ATOM 3973 C C . ALA A 1 530 ? 37.529 23.629 -40.333 1.00 89.25 530 ALA A C 1
ATOM 3975 O O . ALA A 1 530 ? 37.597 23.351 -39.135 1.00 89.25 530 ALA A O 1
ATOM 3976 N N . GLU A 1 531 ? 36.950 24.749 -40.767 1.00 92.69 531 GLU A N 1
ATOM 3977 C CA . GLU A 1 531 ? 36.337 25.735 -39.882 1.00 92.69 531 GLU A CA 1
ATOM 3978 C C . GLU A 1 531 ? 35.107 25.174 -39.160 1.00 92.69 531 GLU A C 1
ATOM 3980 O O . GLU A 1 531 ? 35.024 25.288 -37.935 1.00 92.69 531 GLU A O 1
ATOM 3985 N N . ALA A 1 532 ? 34.199 24.513 -39.884 1.00 90.38 532 ALA A N 1
ATOM 3986 C CA . ALA A 1 532 ? 33.019 23.881 -39.299 1.00 90.38 532 ALA A CA 1
ATOM 3987 C C . ALA A 1 532 ? 33.397 22.762 -38.309 1.00 90.38 532 ALA A C 1
ATOM 3989 O O . ALA A 1 532 ? 32.845 22.698 -37.210 1.00 90.38 532 ALA A O 1
ATOM 3990 N N . ALA A 1 533 ? 34.398 21.936 -38.639 1.00 89.94 533 ALA A N 1
ATOM 3991 C CA . ALA A 1 533 ? 34.903 20.896 -37.740 1.00 89.94 533 ALA A CA 1
ATOM 3992 C C . ALA A 1 533 ? 35.534 21.477 -36.460 1.00 89.94 533 ALA A C 1
ATOM 3994 O O . ALA A 1 533 ? 35.280 20.979 -35.362 1.00 89.94 533 ALA A O 1
ATOM 3995 N N . ARG A 1 534 ? 36.315 22.561 -36.570 1.00 92.81 534 ARG A N 1
ATOM 3996 C CA . ARG A 1 534 ? 36.877 23.267 -35.407 1.00 92.81 534 ARG A CA 1
ATOM 3997 C C . ARG A 1 534 ? 35.774 23.861 -34.530 1.00 92.81 534 ARG A C 1
ATOM 3999 O O . ARG A 1 534 ? 35.782 23.652 -33.321 1.00 92.81 534 ARG A O 1
ATOM 4006 N N . LYS A 1 535 ? 34.796 24.541 -35.135 1.00 92.00 535 LYS A N 1
ATOM 4007 C CA . LYS A 1 535 ? 33.635 25.103 -34.428 1.00 92.00 535 LYS A CA 1
ATOM 4008 C C . LYS A 1 535 ? 32.859 24.018 -33.676 1.00 92.00 535 LYS A C 1
ATOM 4010 O O . LYS A 1 535 ? 32.453 24.232 -32.538 1.00 92.00 535 LYS A O 1
ATOM 4015 N N . ALA A 1 536 ? 32.706 22.836 -34.272 1.00 89.19 536 ALA A N 1
ATOM 4016 C CA . ALA A 1 536 ? 32.072 21.698 -33.616 1.00 89.19 536 ALA A CA 1
ATOM 4017 C C . ALA A 1 536 ? 32.841 21.225 -32.369 1.00 89.19 536 ALA A C 1
ATOM 4019 O O . ALA A 1 536 ? 32.228 20.897 -31.354 1.00 89.19 536 ALA A O 1
ATOM 4020 N N . GLN A 1 537 ? 34.177 21.221 -32.417 1.00 87.50 537 GLN A N 1
ATOM 4021 C CA . GLN A 1 537 ? 35.023 20.878 -31.267 1.00 87.50 537 GLN A CA 1
ATOM 4022 C C . GLN A 1 537 ? 34.957 21.938 -30.157 1.00 87.50 537 GLN A C 1
ATOM 4024 O O . GLN A 1 537 ? 34.872 21.585 -28.983 1.00 87.50 537 GLN A O 1
ATOM 4029 N N . GLU A 1 538 ? 34.953 23.222 -30.518 1.00 89.94 538 GLU A N 1
ATOM 4030 C CA . GLU A 1 538 ? 34.833 24.335 -29.566 1.00 89.94 538 GLU A CA 1
ATOM 4031 C C . GLU A 1 538 ? 33.478 24.322 -28.840 1.00 89.94 538 GLU A C 1
ATOM 4033 O O . GLU A 1 538 ? 33.438 24.439 -27.616 1.00 89.94 538 GLU A O 1
ATOM 4038 N N . LEU A 1 539 ? 32.378 24.109 -29.571 1.00 88.81 539 LEU A N 1
ATOM 4039 C CA . LEU A 1 539 ? 31.031 24.008 -28.994 1.00 88.81 539 LEU A CA 1
ATOM 4040 C C . LEU A 1 539 ? 30.885 22.775 -28.093 1.00 88.81 539 LEU A C 1
ATOM 4042 O O . LEU A 1 539 ? 30.294 22.863 -27.018 1.00 88.81 539 LEU A O 1
ATOM 4046 N N . ALA A 1 540 ? 31.494 21.647 -28.472 1.00 81.44 540 ALA A N 1
ATOM 4047 C CA . ALA A 1 540 ? 31.517 20.447 -27.638 1.00 81.44 540 ALA A CA 1
ATOM 4048 C C . ALA A 1 540 ? 32.269 20.675 -26.315 1.00 81.44 540 ALA A C 1
ATOM 4050 O O . ALA A 1 540 ? 31.832 20.193 -25.272 1.00 81.44 540 ALA A O 1
ATOM 4051 N N . ALA A 1 541 ? 33.369 21.436 -26.335 1.00 81.12 541 ALA A N 1
ATOM 4052 C CA . ALA A 1 541 ? 34.124 21.787 -25.131 1.00 81.12 541 ALA A CA 1
ATOM 4053 C C . ALA A 1 541 ? 33.347 22.720 -24.181 1.00 81.12 541 ALA A C 1
ATOM 4055 O O . ALA A 1 541 ? 33.612 22.732 -22.982 1.00 81.12 541 ALA A O 1
ATOM 4056 N N . GLN A 1 542 ? 32.383 23.480 -24.705 1.00 85.75 542 GLN A N 1
ATOM 4057 C CA . GLN A 1 542 ? 31.484 24.349 -23.935 1.00 85.75 542 GLN A CA 1
ATOM 4058 C C . GLN A 1 542 ? 30.198 23.636 -23.482 1.00 85.75 542 GLN A C 1
ATOM 4060 O O . GLN A 1 542 ? 29.306 24.276 -22.932 1.00 85.75 542 GLN A O 1
ATOM 4065 N N . GLU A 1 543 ? 30.090 22.326 -23.720 1.00 76.50 543 GLU A N 1
ATOM 4066 C CA . GLU A 1 543 ? 28.882 21.523 -23.497 1.00 76.50 543 GLU A CA 1
ATOM 4067 C C . GLU A 1 543 ? 27.643 21.971 -24.310 1.00 76.50 543 GLU A C 1
ATOM 4069 O O . GLU A 1 543 ? 26.520 21.574 -23.991 1.00 76.50 543 GLU A O 1
ATOM 4074 N N . ASP A 1 544 ? 27.812 22.737 -25.399 1.00 83.94 544 ASP A N 1
ATOM 4075 C CA . ASP A 1 544 ? 26.739 22.995 -26.372 1.00 83.94 544 ASP A CA 1
ATOM 4076 C C . ASP A 1 544 ? 26.663 21.848 -27.388 1.00 83.94 544 ASP A C 1
ATOM 4078 O O . ASP A 1 544 ? 27.109 21.933 -28.535 1.00 83.94 544 ASP A O 1
ATOM 4082 N N . TRP A 1 545 ? 26.093 20.734 -26.936 1.00 82.38 545 TRP A N 1
ATOM 4083 C CA . TRP A 1 545 ? 25.978 19.499 -27.712 1.00 82.38 545 TRP A CA 1
ATOM 4084 C C . TRP A 1 545 ? 25.181 19.678 -29.007 1.00 82.38 545 TRP A C 1
ATOM 4086 O O . TRP A 1 545 ? 25.546 19.122 -30.040 1.00 82.38 545 TRP A O 1
ATOM 4096 N N . THR A 1 546 ? 24.110 20.470 -28.959 1.00 82.69 546 THR A N 1
ATOM 4097 C CA . THR A 1 546 ? 23.245 20.771 -30.108 1.00 82.69 546 THR A CA 1
ATOM 4098 C C . THR A 1 546 ? 23.950 21.632 -31.148 1.00 82.69 546 THR A C 1
ATOM 4100 O O . THR A 1 546 ? 23.875 21.337 -32.341 1.00 82.69 546 THR A O 1
ATOM 4103 N N . GLY A 1 547 ? 24.664 22.674 -30.714 1.00 85.81 547 GLY A N 1
ATOM 4104 C CA . GLY A 1 547 ? 25.476 23.493 -31.606 1.00 85.81 547 GLY A CA 1
ATOM 4105 C C . GLY A 1 547 ? 26.623 22.691 -32.223 1.00 85.81 547 GLY A C 1
ATOM 4106 O O . GLY A 1 547 ? 26.887 22.805 -33.421 1.00 85.81 547 GLY A O 1
ATOM 4107 N N . ALA A 1 548 ? 27.265 21.832 -31.429 1.00 86.56 548 ALA A N 1
ATOM 4108 C CA . ALA A 1 548 ? 28.341 20.962 -31.886 1.00 86.56 548 ALA A CA 1
ATOM 4109 C C . ALA A 1 548 ? 27.863 19.917 -32.912 1.00 86.56 548 ALA A C 1
ATOM 4111 O O . ALA A 1 548 ? 28.530 19.710 -33.926 1.00 86.56 548 ALA A O 1
ATOM 4112 N N . GLU A 1 549 ? 26.702 19.290 -32.693 1.00 89.38 549 GLU A N 1
ATOM 4113 C CA . GLU A 1 549 ? 26.066 18.372 -33.651 1.00 89.38 549 GLU A CA 1
ATOM 4114 C C . GLU A 1 549 ? 25.791 19.079 -34.986 1.00 89.38 549 GLU A C 1
ATOM 4116 O O . GLU A 1 549 ? 26.223 18.606 -36.040 1.00 89.38 549 GLU A O 1
ATOM 4121 N N . ALA A 1 550 ? 25.164 20.259 -34.940 1.00 88.88 550 ALA A N 1
ATOM 4122 C CA . ALA A 1 550 ? 24.862 21.047 -36.133 1.00 88.88 550 ALA A CA 1
ATOM 4123 C C . ALA A 1 550 ? 26.127 21.453 -36.913 1.00 88.88 550 ALA A C 1
ATOM 4125 O O . ALA A 1 550 ? 26.115 21.457 -38.145 1.00 88.88 550 ALA A O 1
ATOM 4126 N N . ALA A 1 551 ? 27.221 21.762 -36.212 1.00 90.75 551 ALA A N 1
ATOM 4127 C CA . ALA A 1 551 ? 28.501 22.103 -36.827 1.00 90.75 551 ALA A CA 1
ATOM 4128 C C . ALA A 1 551 ? 29.189 20.886 -37.485 1.00 90.75 551 ALA A C 1
ATOM 4130 O O . ALA A 1 551 ? 29.770 21.025 -38.563 1.00 90.75 551 ALA A O 1
ATOM 4131 N N . TRP A 1 552 ? 29.073 19.676 -36.918 1.00 92.62 552 TRP A N 1
ATOM 4132 C CA . TRP A 1 552 ? 29.521 18.447 -37.598 1.00 92.62 552 TRP A CA 1
ATOM 4133 C C . TRP A 1 552 ? 28.690 18.135 -38.845 1.00 92.62 552 TRP A C 1
ATOM 4135 O O . TRP A 1 552 ? 29.242 17.747 -39.879 1.00 92.62 552 TRP A O 1
ATOM 4145 N N . ASP A 1 553 ? 27.377 18.351 -38.785 1.00 88.75 553 ASP A N 1
ATOM 4146 C CA . ASP A 1 553 ? 26.504 18.221 -39.952 1.00 88.75 553 ASP A CA 1
ATOM 4147 C C . ASP A 1 553 ? 26.824 19.255 -41.038 1.00 88.75 553 ASP A C 1
ATOM 4149 O O . ASP A 1 553 ? 26.812 18.936 -42.229 1.00 88.75 553 ASP A O 1
ATOM 4153 N N . GLU A 1 554 ? 27.160 20.484 -40.648 1.00 90.62 554 GLU A N 1
ATOM 4154 C CA . GLU A 1 554 ? 27.644 21.531 -41.547 1.00 90.62 554 GLU A CA 1
ATOM 4155 C C . GLU A 1 554 ? 28.963 21.134 -42.224 1.00 90.62 554 GLU A C 1
ATOM 4157 O O . GLU A 1 554 ? 29.046 21.182 -43.454 1.00 90.62 554 GLU A O 1
ATOM 4162 N N . ALA A 1 555 ? 29.943 20.628 -41.466 1.00 90.69 555 ALA A N 1
ATOM 4163 C CA . ALA A 1 555 ? 31.198 20.112 -42.015 1.00 90.69 555 ALA A CA 1
ATOM 4164 C C . ALA A 1 555 ? 30.955 18.984 -43.034 1.00 90.69 555 ALA A C 1
ATOM 4166 O O . ALA A 1 555 ? 31.562 18.960 -44.107 1.00 90.69 555 ALA A O 1
ATOM 4167 N N . ARG A 1 556 ? 30.013 18.078 -42.745 1.00 91.19 556 ARG A N 1
ATOM 4168 C CA . ARG A 1 556 ? 29.618 16.991 -43.652 1.00 91.19 556 ARG A CA 1
ATOM 4169 C C . ARG A 1 556 ? 28.921 17.499 -44.919 1.00 91.19 556 ARG A C 1
ATOM 4171 O O . ARG A 1 556 ? 29.162 16.958 -45.996 1.00 91.19 556 ARG A O 1
ATOM 4178 N N . ARG A 1 557 ? 28.092 18.545 -44.830 1.00 88.25 557 ARG A N 1
ATOM 4179 C CA . ARG A 1 557 ? 27.487 19.186 -46.015 1.00 88.25 557 ARG A CA 1
ATOM 4180 C C . ARG A 1 557 ? 28.541 19.841 -46.901 1.00 88.25 557 ARG A C 1
ATOM 4182 O O . ARG A 1 557 ? 28.512 19.632 -48.111 1.00 88.25 557 ARG A O 1
ATOM 4189 N N . HIS A 1 558 ? 29.491 20.573 -46.317 1.00 88.50 558 HIS A N 1
ATOM 4190 C CA . HIS A 1 558 ? 30.610 21.142 -47.074 1.00 88.50 558 HIS A CA 1
ATOM 4191 C C . HIS A 1 558 ? 31.468 20.061 -47.731 1.00 88.50 558 HIS A C 1
ATOM 4193 O O . HIS A 1 558 ? 31.876 20.221 -48.878 1.00 88.50 558 HIS A O 1
ATOM 4199 N N . LEU A 1 559 ? 31.678 18.934 -47.049 1.00 86.81 559 LEU A N 1
ATOM 4200 C CA . LEU A 1 559 ? 32.384 17.783 -47.602 1.00 86.81 559 LEU A CA 1
ATOM 4201 C C . LEU A 1 559 ? 31.662 17.185 -48.822 1.00 86.81 559 LEU A C 1
ATOM 4203 O O . LEU A 1 559 ? 32.303 16.897 -49.831 1.00 86.81 559 LEU A O 1
ATOM 4207 N N . ALA A 1 560 ? 30.335 17.045 -48.762 1.00 82.38 560 ALA A N 1
ATOM 4208 C CA . ALA A 1 560 ? 29.532 16.560 -49.885 1.00 82.38 560 ALA A CA 1
ATOM 4209 C C . ALA A 1 560 ? 29.545 17.528 -51.083 1.00 82.38 560 ALA A C 1
ATOM 4211 O O . ALA A 1 560 ? 29.650 17.088 -52.227 1.00 82.38 560 ALA A O 1
ATOM 4212 N N . LEU A 1 561 ? 29.483 18.840 -50.828 1.00 82.44 561 LEU A N 1
ATOM 4213 C CA . LEU A 1 561 ? 29.621 19.865 -51.869 1.00 82.44 561 LEU A CA 1
ATOM 4214 C C . LEU A 1 561 ? 31.009 19.811 -52.523 1.00 82.44 561 LEU A C 1
ATOM 4216 O O . LEU A 1 561 ? 31.107 19.764 -53.748 1.00 82.44 561 LEU A O 1
ATOM 4220 N N . GLY A 1 562 ? 32.067 19.729 -51.711 1.00 80.56 562 GLY A N 1
ATOM 4221 C CA . GLY A 1 562 ? 33.445 19.624 -52.188 1.00 80.56 562 GLY A CA 1
ATOM 4222 C C . GLY A 1 562 ? 33.699 18.378 -53.029 1.00 80.56 562 GLY A C 1
ATOM 4223 O O . GLY A 1 562 ? 34.468 18.446 -53.980 1.00 80.56 562 GLY A O 1
ATOM 4224 N N . LEU A 1 563 ? 33.015 17.264 -52.751 1.00 80.25 563 LEU A N 1
ATOM 4225 C CA . LEU A 1 563 ? 33.092 16.064 -53.585 1.00 80.25 563 LEU A CA 1
ATOM 4226 C C . LEU A 1 563 ? 32.593 16.326 -55.014 1.00 80.25 563 LEU A C 1
ATOM 4228 O O . LEU A 1 563 ? 33.253 15.941 -55.973 1.00 80.25 563 LEU A O 1
ATOM 4232 N N . GLY A 1 564 ? 31.462 17.023 -55.163 1.00 74.88 564 GLY A N 1
ATOM 4233 C CA . GLY A 1 564 ? 30.921 17.371 -56.480 1.00 74.88 564 GLY A CA 1
ATOM 4234 C C . GLY A 1 564 ? 31.845 18.300 -57.277 1.00 74.88 564 GLY A C 1
ATOM 4235 O O . GLY A 1 564 ? 31.972 18.159 -58.497 1.00 74.88 564 GLY A O 1
ATOM 4236 N N . GLU A 1 565 ? 32.524 19.217 -56.586 1.00 75.81 565 GLU A N 1
ATOM 4237 C CA . GLU A 1 565 ? 33.527 20.109 -57.175 1.00 75.81 565 GLU A CA 1
ATOM 4238 C C . GLU A 1 565 ? 34.800 19.348 -57.575 1.00 75.81 565 GLU A C 1
ATOM 4240 O O . GLU A 1 565 ? 35.262 19.479 -58.711 1.00 75.81 565 GLU A O 1
ATOM 4245 N N . SER A 1 566 ? 35.329 18.492 -56.695 1.00 76.19 566 SER A N 1
ATOM 4246 C CA . SER A 1 566 ? 36.468 17.615 -56.990 1.00 76.19 566 SER A CA 1
ATOM 4247 C C . SER A 1 566 ? 36.193 16.684 -58.159 1.00 76.19 566 SER A C 1
ATOM 4249 O O . SER A 1 566 ? 37.052 16.522 -59.020 1.00 76.19 566 SER A O 1
ATOM 4251 N N . ASP A 1 567 ? 34.993 16.110 -58.239 1.00 74.19 567 ASP A N 1
ATOM 4252 C CA . ASP A 1 567 ? 34.587 15.261 -59.356 1.00 74.19 567 ASP A CA 1
ATOM 4253 C C . ASP A 1 567 ? 34.592 16.038 -60.677 1.00 74.19 567 ASP A C 1
ATOM 4255 O O . ASP A 1 567 ? 34.939 15.488 -61.719 1.00 74.19 567 ASP A O 1
ATOM 4259 N N . ALA A 1 568 ? 34.225 17.322 -60.685 1.00 72.38 568 ALA A N 1
ATOM 4260 C CA . ALA A 1 568 ? 34.350 18.158 -61.880 1.00 72.38 568 ALA A CA 1
ATOM 4261 C C . ALA A 1 568 ? 35.822 18.388 -62.270 1.00 72.38 568 ALA A C 1
ATOM 4263 O O . ALA A 1 568 ? 36.174 18.208 -63.437 1.00 72.38 568 ALA A O 1
ATOM 4264 N N . VAL A 1 569 ? 36.686 18.704 -61.300 1.00 76.69 569 VAL A N 1
ATOM 4265 C CA . VAL A 1 569 ? 38.128 18.922 -61.520 1.00 76.69 569 VAL A CA 1
ATOM 4266 C C . VAL A 1 569 ? 38.827 17.647 -62.007 1.00 76.69 569 VAL A C 1
ATOM 4268 O O . VAL A 1 569 ? 39.589 17.684 -62.974 1.00 76.69 569 VAL A O 1
ATOM 4271 N N . LEU A 1 570 ? 38.548 16.502 -61.382 1.00 76.56 570 LEU A N 1
ATOM 4272 C CA . LEU A 1 570 ? 39.120 15.209 -61.760 1.00 76.56 570 LEU A CA 1
ATOM 4273 C C . LEU A 1 570 ? 38.609 14.734 -63.123 1.00 76.56 570 LEU A C 1
ATOM 4275 O O . LEU A 1 570 ? 39.398 14.225 -63.916 1.00 76.56 570 LEU A O 1
ATOM 4279 N N . ARG A 1 571 ? 37.321 14.948 -63.439 1.00 79.19 571 ARG A N 1
ATOM 4280 C CA . ARG A 1 571 ? 36.771 14.663 -64.778 1.00 79.19 571 ARG A CA 1
ATOM 4281 C C . ARG A 1 571 ? 37.493 15.447 -65.867 1.00 79.19 571 ARG A C 1
ATOM 4283 O O . ARG A 1 571 ? 37.827 14.858 -66.890 1.00 79.19 571 ARG A O 1
ATOM 4290 N N . GLN A 1 572 ? 37.761 16.732 -65.635 1.00 80.94 572 GLN A N 1
ATOM 4291 C CA . GLN A 1 572 ? 38.538 17.551 -66.564 1.00 80.94 572 GLN A CA 1
ATOM 4292 C C . GLN A 1 572 ? 39.964 17.006 -66.725 1.00 80.94 572 GLN A C 1
ATOM 4294 O O . GLN A 1 572 ? 40.403 16.790 -67.848 1.00 80.94 572 GLN A O 1
ATOM 4299 N N . ARG A 1 573 ? 40.654 16.681 -65.621 1.00 81.38 573 ARG A N 1
ATOM 4300 C CA . ARG A 1 573 ? 42.010 16.109 -65.675 1.00 81.38 573 ARG A CA 1
ATOM 4301 C C . ARG A 1 573 ? 42.055 14.787 -66.454 1.00 81.38 573 ARG A C 1
ATOM 4303 O O . ARG A 1 573 ? 42.908 14.629 -67.318 1.00 81.38 573 ARG A O 1
ATOM 4310 N N . HIS A 1 574 ? 41.141 13.852 -66.184 1.00 78.12 574 HIS A N 1
ATOM 4311 C CA . HIS A 1 574 ? 41.079 12.575 -66.907 1.00 78.12 574 HIS A CA 1
ATOM 4312 C C . HIS A 1 574 ? 40.787 12.766 -68.398 1.00 78.12 574 HIS A C 1
ATOM 4314 O O . HIS A 1 574 ? 41.358 12.057 -69.227 1.00 78.12 574 HIS A O 1
ATOM 4320 N N . PHE A 1 575 ? 39.919 13.721 -68.742 1.00 84.19 575 PHE A N 1
ATOM 4321 C CA . PHE A 1 575 ? 39.670 14.089 -70.131 1.00 84.19 575 PHE A CA 1
ATOM 4322 C C . PHE A 1 575 ? 40.948 14.603 -70.806 1.00 84.19 575 PHE A C 1
ATOM 4324 O O . PHE A 1 575 ? 41.313 14.099 -71.869 1.00 84.19 575 PHE A O 1
ATOM 4331 N N . ASP A 1 576 ? 41.652 15.541 -70.170 1.00 83.88 576 ASP A N 1
ATOM 4332 C CA . ASP A 1 576 ? 42.884 16.131 -70.700 1.00 83.88 576 ASP A CA 1
ATOM 4333 C C . ASP A 1 576 ? 43.975 15.064 -70.892 1.00 83.88 576 ASP A C 1
ATOM 4335 O O . ASP A 1 576 ? 44.608 14.992 -71.945 1.00 83.88 576 ASP A O 1
ATOM 4339 N N . GLU A 1 577 ? 44.150 14.167 -69.918 1.00 83.56 577 GLU A N 1
ATOM 4340 C CA . GLU A 1 577 ? 45.101 13.058 -70.010 1.00 83.56 577 GLU A CA 1
ATOM 4341 C C . GLU A 1 577 ? 44.741 12.065 -71.122 1.00 83.56 577 GLU A C 1
ATOM 4343 O O . GLU A 1 577 ? 45.618 11.634 -71.872 1.00 83.56 577 GLU A O 1
ATOM 4348 N N . ALA A 1 578 ? 43.466 11.685 -71.248 1.00 78.38 578 ALA A N 1
ATOM 4349 C CA . ALA A 1 578 ? 43.007 10.782 -72.302 1.00 78.38 578 ALA A CA 1
ATOM 4350 C C . ALA A 1 578 ? 43.158 11.419 -73.693 1.00 78.38 578 ALA A C 1
ATOM 4352 O O . ALA A 1 578 ? 43.567 10.743 -74.644 1.00 78.38 578 ALA A O 1
ATOM 4353 N N . LEU A 1 579 ? 42.904 12.725 -73.807 1.00 87.56 579 LEU A N 1
ATOM 4354 C CA . LEU A 1 579 ? 43.109 13.490 -75.031 1.00 87.56 579 LEU A CA 1
ATOM 4355 C C . LEU A 1 579 ? 44.599 13.595 -75.392 1.00 87.56 579 LEU A C 1
ATOM 4357 O O . LEU A 1 579 ? 44.958 13.387 -76.551 1.00 87.56 579 LEU A O 1
ATOM 4361 N N . GLU A 1 580 ? 45.483 13.840 -74.427 1.00 87.81 580 GLU A N 1
ATOM 4362 C CA . GLU A 1 580 ? 46.933 13.851 -74.657 1.00 87.81 580 GLU A CA 1
ATOM 4363 C C . GLU A 1 580 ? 47.477 12.457 -75.010 1.00 87.81 580 GLU A C 1
ATOM 4365 O O . GLU A 1 580 ? 48.238 12.312 -75.973 1.00 87.81 580 GLU A O 1
ATOM 4370 N N . ARG A 1 581 ? 47.014 11.391 -74.339 1.00 85.75 581 ARG A N 1
ATOM 4371 C CA . ARG A 1 581 ? 47.322 10.000 -74.730 1.00 85.75 581 ARG A CA 1
ATOM 4372 C C . ARG A 1 581 ? 46.892 9.719 -76.168 1.00 85.75 581 ARG A C 1
ATOM 4374 O O . ARG A 1 581 ? 47.653 9.118 -76.935 1.00 85.75 581 ARG A O 1
ATOM 4381 N N . ALA A 1 582 ? 45.704 10.177 -76.558 1.00 83.31 582 ALA A N 1
ATOM 4382 C CA . ALA A 1 582 ? 45.204 10.039 -77.919 1.00 83.31 582 ALA A CA 1
ATOM 4383 C C . ALA A 1 582 ? 46.065 10.787 -78.944 1.00 83.31 582 ALA A C 1
ATOM 4385 O O . ALA A 1 582 ? 46.355 10.232 -80.005 1.00 83.31 582 ALA A O 1
ATOM 4386 N N . ARG A 1 583 ? 46.510 12.012 -78.636 1.00 88.88 583 ARG A N 1
ATOM 4387 C CA . ARG A 1 583 ? 47.426 12.786 -79.493 1.00 88.88 583 ARG A CA 1
ATOM 4388 C C . ARG A 1 583 ? 48.764 12.080 -79.662 1.00 88.88 583 ARG A C 1
ATOM 4390 O O . ARG A 1 583 ? 49.251 11.936 -80.783 1.00 88.88 583 ARG A O 1
ATOM 4397 N N . HIS A 1 584 ? 49.335 11.598 -78.564 1.00 87.38 584 HIS A N 1
ATOM 4398 C CA . HIS A 1 584 ? 50.624 10.918 -78.569 1.00 87.38 584 HIS A CA 1
ATOM 4399 C C . HIS A 1 584 ? 50.580 9.597 -79.361 1.00 87.38 584 HIS A C 1
ATOM 4401 O O . HIS A 1 584 ? 51.449 9.338 -80.195 1.00 87.38 584 HIS A O 1
ATOM 4407 N N . THR A 1 585 ? 49.546 8.775 -79.162 1.00 85.88 585 THR A N 1
ATOM 4408 C CA . THR A 1 585 ? 49.353 7.520 -79.918 1.00 85.88 585 THR A CA 1
ATOM 4409 C C . THR A 1 585 ? 49.032 7.774 -81.392 1.00 85.88 585 THR A C 1
ATOM 4411 O O . THR A 1 585 ? 49.556 7.070 -82.258 1.00 85.88 585 THR A O 1
ATOM 4414 N N . PHE A 1 586 ? 48.267 8.827 -81.705 1.00 87.06 586 PHE A N 1
ATOM 4415 C CA . PHE A 1 586 ? 48.024 9.265 -83.082 1.00 87.06 586 PHE A CA 1
ATOM 4416 C C . PHE A 1 586 ? 49.322 9.655 -83.798 1.00 87.06 586 PHE A C 1
ATOM 4418 O O . PHE A 1 586 ? 49.562 9.212 -84.922 1.00 87.06 586 PHE A O 1
ATOM 4425 N N . ALA A 1 587 ? 50.187 10.437 -83.142 1.00 86.81 587 ALA A N 1
ATOM 4426 C CA . ALA A 1 587 ? 51.478 10.854 -83.691 1.00 86.81 587 ALA A CA 1
ATOM 4427 C C . ALA A 1 587 ? 52.406 9.663 -83.989 1.00 86.81 587 ALA A C 1
ATOM 4429 O O . ALA A 1 587 ? 53.178 9.696 -84.946 1.00 86.81 587 ALA A O 1
ATOM 4430 N N . ARG A 1 588 ? 52.291 8.583 -83.209 1.00 88.19 588 ARG A N 1
ATOM 4431 C CA . ARG A 1 588 ? 53.040 7.328 -83.386 1.00 88.19 588 ARG A CA 1
ATOM 4432 C C . ARG A 1 588 ? 52.364 6.328 -84.331 1.00 88.19 588 ARG A C 1
ATOM 4434 O O . ARG A 1 588 ? 52.819 5.194 -84.418 1.00 88.19 588 ARG A O 1
ATOM 4441 N N . GLN A 1 589 ? 51.302 6.739 -85.030 1.00 83.44 589 GLN A N 1
ATOM 4442 C CA . GLN A 1 589 ? 50.529 5.917 -85.973 1.00 83.44 589 GLN A CA 1
ATOM 4443 C C . GLN A 1 589 ? 49.831 4.694 -85.337 1.00 83.44 589 GLN A C 1
ATOM 4445 O O . GLN A 1 589 ? 49.384 3.790 -86.041 1.00 83.44 589 GLN A O 1
ATOM 4450 N N . ALA A 1 590 ? 49.667 4.671 -84.009 1.00 80.25 590 ALA A N 1
ATOM 4451 C CA . ALA A 1 590 ? 48.929 3.636 -83.281 1.00 80.25 590 ALA A CA 1
ATOM 4452 C C . ALA A 1 590 ? 47.423 3.966 -83.257 1.00 80.25 590 ALA A C 1
ATOM 4454 O O . ALA A 1 590 ? 46.838 4.292 -82.223 1.00 80.25 590 ALA A O 1
ATOM 4455 N N . TYR A 1 591 ? 46.784 3.937 -84.429 1.00 79.94 591 TYR A N 1
ATOM 4456 C CA . TYR A 1 591 ? 45.433 4.480 -84.619 1.00 79.94 591 TYR A CA 1
ATOM 4457 C C . TYR A 1 591 ? 44.338 3.753 -83.821 1.00 79.94 591 TYR A C 1
ATOM 4459 O O . TYR A 1 591 ? 43.406 4.394 -83.342 1.00 79.94 591 TYR A O 1
ATOM 4467 N N . ALA A 1 592 ? 44.452 2.439 -83.613 1.00 69.25 592 ALA A N 1
ATOM 4468 C CA . ALA A 1 592 ? 43.492 1.685 -82.801 1.00 69.25 592 ALA A CA 1
ATOM 4469 C C . ALA A 1 592 ? 43.549 2.064 -81.305 1.00 69.25 592 ALA A C 1
ATOM 4471 O O . ALA A 1 592 ? 42.517 2.107 -80.634 1.00 69.25 592 ALA A O 1
ATOM 4472 N N . GLU A 1 593 ? 44.742 2.368 -80.786 1.00 73.81 593 GLU A N 1
ATOM 4473 C CA . GLU A 1 593 ? 44.934 2.849 -79.412 1.00 73.81 593 GLU A CA 1
ATOM 4474 C C . GLU A 1 593 ? 44.461 4.297 -79.267 1.00 73.81 593 GLU A C 1
ATOM 4476 O O . GLU A 1 593 ? 43.756 4.618 -78.312 1.00 73.81 593 GLU A O 1
ATOM 4481 N N . SER A 1 594 ? 44.753 5.141 -80.262 1.00 80.31 594 SER A N 1
ATOM 4482 C CA . SER A 1 594 ? 44.278 6.526 -80.305 1.00 80.31 594 SER A CA 1
ATOM 4483 C C . SER A 1 594 ? 42.748 6.612 -80.312 1.00 80.31 594 SER A C 1
ATOM 4485 O O . SER A 1 594 ? 42.164 7.364 -79.533 1.00 80.31 594 SER A O 1
ATOM 4487 N N . GLU A 1 595 ? 42.070 5.775 -81.107 1.00 79.12 595 GLU A N 1
ATOM 4488 C CA . GLU A 1 595 ? 40.604 5.697 -81.104 1.00 79.12 595 GLU A CA 1
ATOM 4489 C C . GLU A 1 595 ? 40.056 5.238 -79.747 1.00 79.12 595 GLU A C 1
ATOM 4491 O O . GLU A 1 595 ? 39.033 5.754 -79.294 1.00 79.12 595 GLU A O 1
ATOM 4496 N N . ARG A 1 596 ? 40.729 4.297 -79.075 1.00 75.50 596 ARG A N 1
ATOM 4497 C CA . ARG A 1 596 ? 40.330 3.836 -77.741 1.00 75.50 596 ARG A CA 1
ATOM 4498 C C . ARG A 1 596 ? 40.402 4.970 -76.719 1.00 75.50 596 ARG A C 1
ATOM 4500 O O . ARG A 1 596 ? 39.407 5.211 -76.042 1.00 75.50 596 ARG A O 1
ATOM 4507 N N . SER A 1 597 ? 41.524 5.688 -76.653 1.00 78.50 597 SER A N 1
ATOM 4508 C CA . SER A 1 597 ? 41.694 6.819 -75.729 1.00 78.50 597 SER A CA 1
ATOM 4509 C C . SER A 1 597 ? 40.721 7.969 -76.016 1.00 78.50 597 SER A C 1
ATOM 4511 O O . SER A 1 597 ? 40.259 8.625 -75.090 1.00 78.50 597 SER A O 1
ATOM 4513 N N . LEU A 1 598 ? 40.324 8.184 -77.276 1.00 77.81 598 LEU A N 1
ATOM 4514 C CA . LEU A 1 598 ? 39.309 9.192 -77.622 1.00 77.81 598 LEU A CA 1
ATOM 4515 C C . LEU A 1 598 ? 37.894 8.769 -77.253 1.00 77.81 598 LEU A C 1
ATOM 4517 O O . LEU A 1 598 ? 37.107 9.601 -76.813 1.00 77.81 598 LEU A O 1
ATOM 4521 N N . ARG A 1 599 ? 37.555 7.487 -77.413 1.00 74.94 599 ARG A N 1
ATOM 4522 C CA . ARG A 1 599 ? 36.267 6.954 -76.946 1.00 74.94 599 ARG A CA 1
ATOM 4523 C C . ARG A 1 599 ? 36.171 6.979 -75.424 1.00 74.94 599 ARG A C 1
ATOM 4525 O O . ARG A 1 599 ? 35.095 7.239 -74.904 1.00 74.94 599 ARG A O 1
ATOM 4532 N N . GLU A 1 600 ? 37.284 6.748 -74.733 1.00 75.69 600 GLU A N 1
ATOM 4533 C CA . GLU A 1 600 ? 37.398 6.934 -73.286 1.00 75.69 600 GLU A CA 1
ATOM 4534 C C . GLU A 1 600 ? 37.148 8.404 -72.909 1.00 75.69 600 GLU A C 1
ATOM 4536 O O . GLU A 1 600 ? 36.243 8.675 -72.125 1.00 75.69 600 GLU A O 1
ATOM 4541 N N . ALA A 1 601 ? 37.853 9.352 -73.542 1.00 76.69 601 ALA A N 1
ATOM 4542 C CA . ALA A 1 601 ? 37.702 10.789 -73.290 1.00 76.69 601 ALA A CA 1
ATOM 4543 C C . ALA A 1 601 ? 36.271 11.298 -73.556 1.00 76.69 601 ALA A C 1
ATOM 4545 O O . ALA A 1 601 ? 35.671 11.954 -72.709 1.00 76.69 601 ALA A O 1
ATOM 4546 N N . LEU A 1 602 ? 35.694 10.967 -74.716 1.00 77.38 602 LEU A N 1
ATOM 4547 C CA . LEU A 1 602 ? 34.335 11.373 -75.104 1.00 77.38 602 LEU A CA 1
ATOM 4548 C C . LEU A 1 602 ? 33.244 10.616 -74.328 1.00 77.38 602 LEU A C 1
ATOM 4550 O O . LEU A 1 602 ? 32.106 11.073 -74.254 1.00 77.38 602 LEU A O 1
ATOM 4554 N N . GLY A 1 603 ? 33.577 9.462 -73.748 1.00 66.50 603 GLY A N 1
ATOM 4555 C CA . GLY A 1 603 ? 32.687 8.699 -72.876 1.00 66.50 603 GLY A CA 1
ATOM 4556 C C . GLY A 1 603 ? 32.486 9.337 -71.499 1.00 66.50 603 GLY A C 1
ATOM 4557 O O . GLY A 1 603 ? 31.543 8.969 -70.799 1.00 66.50 603 GLY A O 1
ATOM 4558 N N . LEU A 1 604 ? 33.330 10.301 -71.109 1.00 76.25 604 LEU A N 1
ATOM 4559 C CA . LEU A 1 604 ? 33.185 11.038 -69.856 1.00 76.25 604 LEU A CA 1
ATOM 4560 C C . LEU A 1 604 ? 32.000 12.016 -69.934 1.00 76.25 604 LEU A C 1
ATOM 4562 O O . LEU A 1 604 ? 31.869 12.804 -70.875 1.00 76.25 604 LEU A O 1
ATOM 4566 N N . GLN A 1 605 ? 31.138 12.003 -68.911 1.00 68.94 605 GLN A N 1
ATOM 4567 C CA . GLN A 1 605 ? 30.000 12.924 -68.805 1.00 68.94 605 GLN A CA 1
ATOM 4568 C C . GLN A 1 605 ? 30.436 14.391 -68.983 1.00 68.94 605 GLN A C 1
ATOM 4570 O O . GLN A 1 605 ? 31.291 14.877 -68.246 1.00 68.94 605 GLN A O 1
ATOM 4575 N N . GLY A 1 606 ? 29.809 15.094 -69.933 1.00 69.75 606 GLY A N 1
ATOM 4576 C CA . GLY A 1 606 ? 30.109 16.493 -70.271 1.00 69.75 606 GLY A CA 1
ATOM 4577 C C . GLY A 1 606 ? 31.039 16.679 -71.477 1.00 69.75 606 GLY A C 1
ATOM 4578 O O . GLY A 1 606 ? 31.069 17.771 -72.036 1.00 69.75 606 GLY A O 1
ATOM 4579 N N . PHE A 1 607 ? 31.717 15.621 -71.939 1.00 78.88 607 PHE A N 1
ATOM 4580 C CA . PHE A 1 607 ? 32.725 15.704 -73.005 1.00 78.88 607 PHE A CA 1
ATOM 4581 C C . PHE A 1 607 ? 32.323 15.038 -74.329 1.00 78.88 607 PHE A C 1
ATOM 4583 O O . PHE A 1 607 ? 33.070 15.138 -75.296 1.00 78.88 607 PHE A O 1
ATOM 4590 N N . ALA A 1 608 ? 31.138 14.423 -74.426 1.00 69.69 608 ALA A N 1
ATOM 4591 C CA . ALA A 1 608 ? 30.685 13.666 -75.605 1.00 69.69 608 ALA A CA 1
ATOM 4592 C C . ALA A 1 608 ? 30.751 14.427 -76.944 1.00 69.69 608 ALA A C 1
ATOM 4594 O O . ALA A 1 608 ? 30.922 13.812 -77.994 1.00 69.69 608 ALA A O 1
ATOM 4595 N N . ASN A 1 609 ? 30.652 15.759 -76.902 1.00 73.88 609 ASN A N 1
ATOM 4596 C CA . ASN A 1 609 ? 30.709 16.632 -78.075 1.00 73.88 609 ASN A CA 1
ATOM 4597 C C . ASN A 1 609 ? 31.947 17.546 -78.075 1.00 73.88 609 ASN A C 1
ATOM 4599 O O . ASN A 1 609 ? 31.909 18.614 -78.685 1.00 73.88 609 ASN A O 1
ATOM 4603 N N . HIS A 1 610 ? 33.023 17.186 -77.364 1.00 84.44 610 HIS A N 1
ATOM 4604 C CA . HIS A 1 610 ? 34.197 18.051 -77.270 1.00 84.44 610 HIS A CA 1
ATOM 4605 C C . HIS A 1 610 ? 34.826 18.262 -78.664 1.00 84.44 610 HIS A C 1
ATOM 4607 O O . HIS A 1 610 ? 35.321 17.293 -79.250 1.00 84.44 610 HIS A O 1
ATOM 4613 N N . PRO A 1 611 ? 34.858 19.504 -79.199 1.00 77.50 611 PRO A N 1
ATOM 4614 C CA . PRO A 1 611 ? 35.115 19.757 -80.620 1.00 77.50 611 PRO A CA 1
ATOM 4615 C C . PRO A 1 611 ? 36.438 19.160 -81.100 1.00 77.50 611 PRO A C 1
ATOM 4617 O O . PRO A 1 611 ? 36.524 18.554 -82.166 1.00 77.50 611 PRO A O 1
ATOM 4620 N N . GLU A 1 612 ? 37.474 19.299 -80.276 1.00 86.44 612 GLU A N 1
ATOM 4621 C CA . GLU A 1 612 ? 38.817 18.837 -80.606 1.00 86.44 612 GLU A CA 1
ATOM 4622 C C . GLU A 1 612 ? 38.957 17.310 -80.554 1.00 86.44 612 GLU A C 1
ATOM 4624 O O . GLU A 1 612 ? 39.607 16.716 -81.417 1.00 86.44 612 GLU A O 1
ATOM 4629 N N . ALA A 1 613 ? 38.328 16.664 -79.569 1.00 81.25 613 ALA A N 1
ATOM 4630 C CA . ALA A 1 613 ? 38.426 15.220 -79.385 1.00 81.25 613 ALA A CA 1
ATOM 4631 C C . ALA A 1 613 ? 37.620 14.490 -80.470 1.00 81.25 613 ALA A C 1
ATOM 4633 O O . ALA A 1 613 ? 38.111 13.527 -81.057 1.00 81.25 613 ALA A O 1
ATOM 4634 N N . THR A 1 614 ? 36.439 15.009 -80.820 1.00 79.94 614 THR A N 1
ATOM 4635 C CA . THR A 1 614 ? 35.626 14.507 -81.935 1.00 79.94 614 THR A CA 1
ATOM 4636 C C . THR A 1 614 ? 36.357 14.658 -83.271 1.00 79.94 614 THR A C 1
ATOM 4638 O O . THR A 1 614 ? 36.486 13.688 -84.014 1.00 79.94 614 THR A O 1
ATOM 4641 N N . ALA A 1 615 ? 36.951 15.827 -83.542 1.00 82.50 615 ALA A N 1
ATOM 4642 C CA . ALA A 1 615 ? 37.723 16.047 -84.766 1.00 82.50 615 ALA A CA 1
ATOM 4643 C C . ALA A 1 615 ? 38.984 15.165 -84.856 1.00 82.50 615 ALA A C 1
ATOM 4645 O O . ALA A 1 615 ? 39.423 14.795 -85.948 1.00 82.50 615 ALA A O 1
ATOM 4646 N N . LEU A 1 616 ? 39.621 14.834 -83.726 1.00 86.62 616 LEU A N 1
ATOM 4647 C CA . LEU A 1 616 ? 40.727 13.875 -83.710 1.00 86.62 616 LEU A CA 1
ATOM 4648 C C . LEU A 1 616 ? 40.231 12.439 -83.944 1.00 86.62 616 LEU A C 1
ATOM 4650 O O . LEU A 1 616 ? 40.865 11.707 -84.701 1.00 86.62 616 LEU A O 1
ATOM 4654 N N . LEU A 1 617 ? 39.081 12.058 -83.381 1.00 80.94 617 LEU A N 1
ATOM 4655 C CA . LEU A 1 617 ? 38.495 10.725 -83.549 1.00 80.94 617 LEU A CA 1
ATOM 4656 C C . LEU A 1 617 ? 38.111 10.449 -85.007 1.00 80.94 617 LEU A C 1
ATOM 4658 O O . LEU A 1 617 ? 38.405 9.369 -85.523 1.00 80.94 617 LEU A O 1
ATOM 4662 N N . ASP A 1 618 ? 37.522 11.426 -85.691 1.00 77.88 618 ASP A N 1
ATOM 4663 C CA . ASP A 1 618 ? 37.171 11.296 -87.108 1.00 77.88 618 ASP A CA 1
ATOM 4664 C C . ASP A 1 618 ? 38.419 11.127 -87.986 1.00 77.88 618 ASP A C 1
ATOM 4666 O O . ASP A 1 618 ? 38.462 10.249 -88.851 1.00 77.88 618 ASP A O 1
ATOM 4670 N N . ARG A 1 619 ? 39.490 11.883 -87.697 1.00 83.31 619 ARG A N 1
ATOM 4671 C CA . ARG A 1 619 ? 40.791 11.724 -88.371 1.00 83.31 619 ARG A CA 1
ATOM 4672 C C . ARG A 1 619 ? 41.402 10.344 -88.136 1.00 83.31 619 ARG A C 1
ATOM 4674 O O . ARG A 1 619 ? 41.942 9.753 -89.069 1.00 83.31 619 ARG A O 1
ATOM 4681 N N . VAL A 1 620 ? 41.324 9.823 -86.911 1.00 83.00 620 VAL A N 1
ATOM 4682 C CA . VAL A 1 620 ? 41.792 8.469 -86.580 1.00 83.00 620 VAL A CA 1
ATOM 4683 C C . VAL A 1 620 ? 41.016 7.425 -87.387 1.00 83.00 620 VAL A C 1
ATOM 4685 O O . VAL A 1 620 ? 41.628 6.584 -88.041 1.00 83.00 620 VAL A O 1
ATOM 4688 N N . ARG A 1 621 ? 39.680 7.503 -87.403 1.00 76.38 621 ARG A N 1
ATOM 4689 C CA . ARG A 1 621 ? 38.809 6.570 -88.143 1.00 76.38 621 ARG A CA 1
ATOM 4690 C C . ARG A 1 621 ? 39.066 6.588 -89.646 1.00 76.38 621 ARG A C 1
ATOM 4692 O O . ARG A 1 621 ? 39.126 5.527 -90.267 1.00 76.38 621 ARG A O 1
ATOM 4699 N N . GLN A 1 622 ? 39.267 7.771 -90.222 1.00 76.31 622 GLN A N 1
ATOM 4700 C CA . GLN A 1 622 ? 39.629 7.909 -91.630 1.00 76.31 622 GLN A CA 1
ATOM 4701 C C . GLN A 1 622 ? 40.959 7.202 -91.932 1.00 76.31 622 GLN A C 1
ATOM 4703 O O . GLN A 1 622 ? 41.013 6.360 -92.823 1.00 76.31 622 GLN A O 1
ATOM 4708 N N . ARG A 1 623 ? 41.999 7.433 -91.116 1.00 80.25 623 ARG A N 1
ATOM 4709 C CA . ARG A 1 623 ? 43.309 6.775 -91.282 1.00 80.25 623 ARG A CA 1
ATOM 4710 C C . ARG A 1 623 ? 43.251 5.254 -91.157 1.00 80.25 623 ARG A C 1
ATOM 4712 O O . ARG A 1 623 ? 43.936 4.564 -91.903 1.00 80.25 623 ARG A O 1
ATOM 4719 N N . ARG A 1 624 ? 42.429 4.724 -90.249 1.00 73.12 624 ARG A N 1
ATOM 4720 C CA . ARG A 1 624 ? 42.208 3.271 -90.121 1.00 73.12 624 ARG A CA 1
ATOM 4721 C C . ARG A 1 624 ? 41.525 2.676 -91.353 1.00 73.12 624 ARG A C 1
ATOM 4723 O O . ARG A 1 624 ? 41.894 1.590 -91.792 1.00 73.12 624 ARG A O 1
ATOM 4730 N N . THR A 1 625 ? 40.578 3.413 -91.931 1.00 67.12 625 THR A N 1
ATOM 4731 C CA . THR A 1 625 ? 39.854 3.013 -93.146 1.00 67.12 625 THR A CA 1
ATOM 4732 C C . THR A 1 625 ? 40.787 2.977 -94.359 1.00 67.12 625 THR A C 1
ATOM 4734 O O . THR A 1 625 ? 40.786 1.988 -95.090 1.00 67.12 625 THR A O 1
ATOM 4737 N N . ASP A 1 626 ? 41.647 3.989 -94.516 1.00 72.69 626 ASP A N 1
ATOM 4738 C CA . ASP A 1 626 ? 42.666 4.053 -95.579 1.00 72.69 626 ASP A CA 1
ATOM 4739 C C . ASP A 1 626 ? 43.657 2.871 -95.528 1.00 72.69 626 ASP A C 1
ATOM 4741 O O . ASP A 1 626 ? 44.196 2.458 -96.552 1.00 72.69 626 ASP A O 1
ATOM 4745 N N . LEU A 1 627 ? 43.895 2.311 -94.336 1.00 67.94 627 LEU A N 1
ATOM 4746 C CA . LEU A 1 627 ? 44.812 1.190 -94.098 1.00 67.94 627 LEU A CA 1
ATOM 4747 C C . LEU A 1 627 ? 44.141 -0.194 -94.190 1.00 67.94 627 LEU A C 1
ATOM 4749 O O . LEU A 1 627 ? 44.807 -1.205 -93.974 1.00 67.94 627 LEU A O 1
ATOM 4753 N N . GLY A 1 628 ? 42.836 -0.267 -94.480 1.00 53.16 628 GLY A N 1
ATOM 4754 C CA . GLY A 1 628 ? 42.080 -1.529 -94.507 1.00 53.16 628 GLY A CA 1
ATOM 4755 C C . GLY A 1 628 ? 41.890 -2.189 -93.130 1.00 53.16 628 GLY A C 1
ATOM 4756 O O . GLY A 1 628 ? 41.354 -3.295 -93.043 1.00 53.16 628 GLY A O 1
ATOM 4757 N N . ASP A 1 629 ? 42.279 -1.508 -92.049 1.00 55.53 629 ASP A N 1
ATOM 4758 C CA . ASP A 1 629 ? 42.169 -1.956 -90.659 1.00 55.53 629 ASP A CA 1
ATOM 4759 C C . ASP A 1 629 ? 40.759 -1.665 -90.114 1.00 55.53 629 ASP A C 1
ATOM 4761 O O . ASP A 1 629 ? 40.534 -0.754 -89.315 1.00 55.53 629 ASP A O 1
ATOM 4765 N N . THR A 1 630 ? 39.773 -2.419 -90.612 1.00 53.31 630 THR A N 1
ATOM 4766 C CA . THR A 1 630 ? 38.349 -2.275 -90.237 1.00 53.31 630 THR A CA 1
ATOM 4767 C C . THR A 1 630 ? 37.886 -3.290 -89.188 1.00 53.31 630 THR A C 1
ATOM 4769 O O . THR A 1 630 ? 36.757 -3.216 -88.702 1.00 53.31 630 THR A O 1
ATOM 4772 N N . GLY A 1 631 ? 38.751 -4.238 -88.820 1.00 52.03 631 GLY A N 1
ATOM 4773 C CA . GLY A 1 631 ? 38.511 -5.198 -87.748 1.00 52.03 631 GLY A CA 1
ATOM 4774 C C . GLY A 1 631 ? 39.119 -4.739 -86.419 1.00 52.03 631 GLY A C 1
ATOM 4775 O O . GLY A 1 631 ? 40.025 -3.905 -86.394 1.00 52.03 631 GLY A O 1
ATOM 4776 N N . PRO A 1 632 ? 38.656 -5.273 -85.281 1.00 50.38 632 PRO A N 1
ATOM 4777 C CA . PRO A 1 632 ? 39.431 -5.169 -84.054 1.00 50.38 632 PRO A CA 1
ATOM 4778 C C . PRO A 1 632 ? 40.773 -5.899 -84.240 1.00 50.38 632 PRO A C 1
ATOM 4780 O O . PRO A 1 632 ? 40.817 -6.990 -84.810 1.00 50.38 632 PRO A O 1
ATOM 4783 N N . ALA A 1 633 ? 41.875 -5.304 -83.781 1.00 50.00 633 ALA A N 1
ATOM 4784 C CA . ALA A 1 633 ? 43.202 -5.901 -83.919 1.00 50.00 633 ALA A CA 1
ATOM 4785 C C . ALA A 1 633 ? 43.254 -7.299 -83.263 1.00 50.00 633 ALA A C 1
ATOM 4787 O O . ALA A 1 633 ? 42.739 -7.496 -82.160 1.00 50.00 633 ALA A O 1
ATOM 4788 N N . ARG A 1 634 ? 43.881 -8.281 -83.929 1.00 55.09 634 ARG A N 1
ATOM 4789 C CA . ARG A 1 634 ? 44.028 -9.661 -83.417 1.00 55.09 634 ARG A CA 1
ATOM 4790 C C . ARG A 1 634 ? 44.619 -9.679 -82.003 1.00 55.09 634 ARG A C 1
ATOM 4792 O O . ARG A 1 634 ? 45.533 -8.916 -81.710 1.00 55.09 634 ARG A O 1
ATOM 4799 N N . GLY A 1 635 ? 44.099 -10.553 -81.137 1.00 57.47 635 GLY A N 1
ATOM 4800 C CA . GLY A 1 635 ? 44.522 -10.651 -79.731 1.00 57.47 635 GLY A CA 1
ATOM 4801 C C . GLY A 1 635 ? 44.068 -9.485 -78.842 1.00 57.47 635 GLY A C 1
ATOM 4802 O O . GLY A 1 635 ? 44.411 -9.446 -77.663 1.00 57.47 635 GLY A O 1
ATOM 4803 N N . THR A 1 636 ? 43.290 -8.540 -79.379 1.00 68.31 636 THR A N 1
ATOM 4804 C CA . THR A 1 636 ? 42.678 -7.477 -78.580 1.00 68.31 636 THR A CA 1
ATOM 4805 C C . THR A 1 636 ? 41.413 -8.002 -77.929 1.00 68.31 636 THR A C 1
ATOM 4807 O O . THR A 1 636 ? 40.565 -8.601 -78.590 1.00 68.31 636 THR A O 1
ATOM 4810 N N . ASN A 1 637 ? 41.266 -7.725 -76.637 1.00 82.38 637 ASN A N 1
ATOM 4811 C CA . ASN A 1 637 ? 40.010 -7.949 -75.950 1.00 82.38 637 ASN A CA 1
ATOM 4812 C C . ASN A 1 637 ? 38.900 -7.090 -76.582 1.00 82.38 637 ASN A C 1
ATOM 4814 O O . ASN A 1 637 ? 38.991 -5.862 -76.591 1.00 82.38 637 ASN A O 1
ATOM 4818 N N . LEU A 1 638 ? 37.858 -7.741 -77.094 1.00 85.31 638 LEU A N 1
ATOM 4819 C CA . LEU A 1 638 ? 36.686 -7.102 -77.693 1.00 85.31 638 LEU A CA 1
ATOM 4820 C C . LEU A 1 638 ? 35.684 -6.591 -76.650 1.00 85.31 638 LEU A C 1
ATOM 4822 O O . LEU A 1 638 ? 34.795 -5.809 -76.982 1.00 85.31 638 LEU A O 1
ATOM 4826 N N . VAL A 1 639 ? 35.816 -7.026 -75.396 1.00 85.12 639 VAL A N 1
ATOM 4827 C CA . VAL A 1 639 ? 35.005 -6.549 -74.275 1.00 85.12 639 VAL A CA 1
ATOM 4828 C C . VAL A 1 639 ? 35.508 -5.171 -73.857 1.00 85.12 639 VAL A C 1
ATOM 4830 O O . VAL A 1 639 ? 36.671 -5.002 -73.485 1.00 85.12 639 VAL A O 1
ATOM 4833 N N . ILE A 1 640 ? 34.622 -4.177 -73.888 1.00 81.88 640 ILE A N 1
ATOM 4834 C CA . ILE A 1 640 ? 34.924 -2.839 -73.375 1.00 81.88 640 ILE A CA 1
ATOM 4835 C C . ILE A 1 640 ? 35.056 -2.927 -71.854 1.00 81.88 640 ILE A C 1
ATOM 4837 O O . ILE A 1 640 ? 34.132 -3.390 -71.189 1.00 81.88 640 ILE A O 1
ATOM 4841 N N . ASN A 1 641 ? 36.191 -2.458 -71.321 1.00 83.56 641 ASN A N 1
ATOM 4842 C CA . ASN A 1 641 ? 36.425 -2.327 -69.878 1.00 83.56 641 ASN A CA 1
ATOM 4843 C C . ASN A 1 641 ? 36.134 -3.631 -69.105 1.00 83.56 641 ASN A C 1
ATOM 4845 O O . ASN A 1 641 ? 35.421 -3.643 -68.104 1.00 83.56 641 ASN A O 1
ATOM 4849 N N . GLY A 1 642 ? 36.614 -4.762 -69.630 1.00 81.00 642 GLY A N 1
ATOM 4850 C CA . GLY A 1 642 ? 36.410 -6.075 -69.011 1.00 81.00 642 GLY A CA 1
ATOM 4851 C C . GLY A 1 642 ? 37.205 -6.299 -67.721 1.00 81.00 642 GLY A C 1
ATOM 4852 O O . GLY A 1 642 ? 36.895 -7.230 -66.990 1.00 81.00 642 GLY A O 1
ATOM 4853 N N . ASP A 1 643 ? 38.207 -5.463 -67.454 1.00 82.62 643 ASP A N 1
ATOM 4854 C CA . ASP A 1 643 ? 38.982 -5.360 -66.206 1.00 82.62 643 ASP A CA 1
ATOM 4855 C C . ASP A 1 643 ? 38.373 -4.352 -65.209 1.00 82.62 643 ASP A C 1
ATOM 4857 O O . ASP A 1 643 ? 38.945 -4.066 -64.161 1.00 82.62 643 ASP A O 1
ATOM 4861 N N . PHE A 1 644 ? 37.244 -3.737 -65.580 1.00 86.31 644 PHE A N 1
ATOM 4862 C CA . PHE A 1 644 ? 36.480 -2.787 -64.773 1.00 86.31 644 PHE A CA 1
ATOM 4863 C C . PHE A 1 644 ? 37.271 -1.586 -64.238 1.00 86.31 644 PHE A C 1
ATOM 4865 O O . PHE A 1 644 ? 36.791 -0.904 -63.329 1.00 86.31 644 PHE A O 1
ATOM 4872 N N . SER A 1 645 ? 38.452 -1.298 -64.787 1.00 77.50 645 SER A N 1
ATOM 4873 C CA . SER A 1 645 ? 39.377 -0.288 -64.268 1.00 77.50 645 SER A CA 1
ATOM 4874 C C . SER A 1 645 ? 38.892 1.144 -64.513 1.00 77.50 645 SER A C 1
ATOM 4876 O O . SER A 1 645 ? 39.267 2.060 -63.781 1.00 77.50 645 SER A O 1
ATOM 4878 N N . VAL A 1 646 ? 37.999 1.334 -65.489 1.00 73.25 646 VAL A N 1
ATOM 4879 C CA . VAL A 1 646 ? 37.458 2.638 -65.886 1.00 73.25 646 VAL A CA 1
ATOM 4880 C C . VAL A 1 646 ? 35.978 2.754 -65.508 1.00 73.25 646 VAL A C 1
ATOM 4882 O O . VAL A 1 646 ? 35.158 1.894 -65.830 1.00 73.25 646 VAL A O 1
ATOM 4885 N N . GLY A 1 647 ? 35.581 3.852 -64.868 1.00 73.50 647 GLY A N 1
ATOM 4886 C CA . GLY A 1 647 ? 34.179 4.082 -64.514 1.00 73.50 647 GLY A CA 1
ATOM 4887 C C . GLY A 1 647 ? 33.892 5.488 -64.004 1.00 73.50 647 GLY A C 1
ATOM 4888 O O . GLY A 1 647 ? 34.800 6.278 -63.756 1.00 73.50 647 GLY A O 1
ATOM 4889 N N . GLN A 1 648 ? 32.604 5.804 -63.869 1.00 61.84 648 GLN A N 1
ATOM 4890 C CA . GLN A 1 648 ? 32.103 7.114 -63.448 1.00 61.84 648 GLN A CA 1
ATOM 4891 C C . GLN A 1 648 ? 30.856 6.934 -62.573 1.00 61.84 648 GLN A C 1
ATOM 4893 O O . GLN A 1 648 ? 30.037 6.059 -62.842 1.00 61.84 648 GLN A O 1
ATOM 4898 N N . THR A 1 649 ? 30.687 7.766 -61.535 1.00 63.78 649 THR A N 1
ATOM 4899 C CA . THR A 1 649 ? 29.529 7.734 -60.606 1.00 63.78 649 THR A CA 1
ATOM 4900 C C . THR A 1 649 ? 29.164 6.332 -60.091 1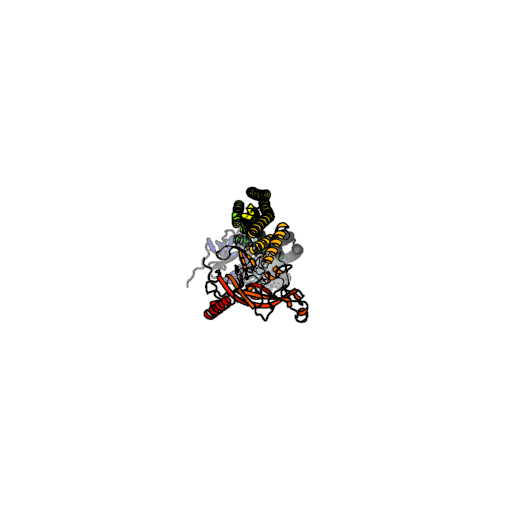.00 63.78 649 THR A C 1
ATOM 4902 O O . THR A 1 649 ? 27.992 5.948 -60.080 1.00 63.78 649 THR A O 1
ATOM 4905 N N . GLY A 1 650 ? 30.174 5.557 -59.677 1.00 66.94 650 GLY A N 1
ATOM 4906 C CA . GLY A 1 650 ? 29.971 4.234 -59.077 1.00 66.94 650 GLY A CA 1
ATOM 4907 C C . GLY A 1 650 ? 29.644 3.110 -60.067 1.00 66.94 650 GLY A C 1
ATOM 4908 O O . GLY A 1 650 ? 29.216 2.047 -59.630 1.00 66.94 650 GLY A O 1
ATOM 4909 N N . ALA A 1 651 ? 29.844 3.312 -61.375 1.00 76.75 651 ALA A N 1
ATOM 4910 C CA . ALA A 1 651 ? 29.567 2.311 -62.405 1.00 76.75 651 ALA A CA 1
ATOM 4911 C C . ALA A 1 651 ? 30.734 2.134 -63.397 1.00 76.75 651 ALA A C 1
ATOM 4913 O O . ALA A 1 651 ? 31.291 3.142 -63.848 1.00 76.75 651 ALA A O 1
ATOM 4914 N N . PRO A 1 652 ? 31.073 0.892 -63.799 1.00 84.44 652 PRO A N 1
ATOM 4915 C CA . PRO A 1 652 ? 32.068 0.655 -64.835 1.00 84.44 652 PRO A CA 1
ATOM 4916 C C . PRO A 1 652 ? 31.526 1.038 -66.216 1.00 84.44 652 PRO A C 1
ATOM 4918 O O . PRO A 1 652 ? 30.380 0.738 -66.562 1.00 84.44 652 PRO A O 1
ATOM 4921 N N . VAL A 1 653 ? 32.364 1.684 -67.033 1.00 80.06 653 VAL A N 1
ATOM 4922 C CA . VAL A 1 653 ? 32.017 2.020 -68.425 1.00 80.06 653 VAL A CA 1
ATOM 4923 C C . VAL A 1 653 ? 31.734 0.738 -69.206 1.00 80.06 653 VAL A C 1
ATOM 4925 O O . VAL A 1 653 ? 32.464 -0.235 -69.068 1.00 80.06 653 VAL A O 1
ATOM 4928 N N . GLY A 1 654 ? 30.705 0.738 -70.058 1.00 79.50 654 GLY A N 1
ATOM 4929 C CA . GLY A 1 654 ? 30.435 -0.376 -70.974 1.00 79.50 654 GLY A CA 1
ATOM 4930 C C . GLY A 1 654 ? 29.687 -1.567 -70.365 1.00 79.50 654 GLY A C 1
ATOM 4931 O O . GLY A 1 654 ? 29.524 -2.573 -71.049 1.00 79.50 654 GLY A O 1
ATOM 4932 N N . TRP A 1 655 ? 29.196 -1.452 -69.130 1.00 88.12 655 TRP A N 1
ATOM 4933 C CA . TRP A 1 655 ? 28.469 -2.509 -68.418 1.00 88.12 655 TRP A CA 1
ATOM 4934 C C . TRP A 1 655 ? 27.159 -1.995 -67.809 1.00 88.12 655 TRP A C 1
ATOM 4936 O O . TRP A 1 655 ? 26.931 -0.785 -67.717 1.00 88.12 655 TRP A O 1
ATOM 4946 N N . THR A 1 656 ? 26.258 -2.907 -67.435 1.00 86.81 656 THR A N 1
ATOM 4947 C CA . THR A 1 656 ? 25.040 -2.561 -66.688 1.00 86.81 656 THR A CA 1
ATOM 4948 C C . THR A 1 656 ? 25.402 -1.816 -65.400 1.00 86.81 656 THR A C 1
ATOM 4950 O O . THR A 1 656 ? 26.327 -2.200 -64.682 1.00 86.81 656 THR A O 1
ATOM 4953 N N . ARG A 1 657 ? 24.671 -0.732 -65.112 1.00 85.06 657 ARG A N 1
ATOM 4954 C CA . ARG A 1 657 ? 24.914 0.112 -63.937 1.00 85.06 657 ARG A CA 1
ATOM 4955 C C . ARG A 1 657 ? 24.692 -0.701 -62.648 1.00 85.06 657 ARG A C 1
ATOM 4957 O O . ARG A 1 657 ? 23.627 -1.304 -62.524 1.00 85.06 657 ARG A O 1
ATOM 4964 N N . PRO A 1 658 ? 25.643 -0.697 -61.695 1.00 88.94 658 PRO A N 1
ATOM 4965 C CA . PRO A 1 658 ? 25.456 -1.312 -60.386 1.00 88.94 658 PRO A CA 1
ATOM 4966 C C . PRO A 1 658 ? 24.255 -0.709 -59.654 1.00 88.94 658 PRO A C 1
ATOM 4968 O O . PRO A 1 658 ? 24.072 0.510 -59.656 1.00 88.94 658 PRO A O 1
ATOM 4971 N N . ASP A 1 659 ? 23.441 -1.560 -59.030 1.00 86.44 659 ASP A N 1
ATOM 4972 C CA . ASP A 1 659 ? 22.272 -1.137 -58.253 1.00 86.44 659 ASP A CA 1
ATOM 4973 C C . ASP A 1 659 ? 22.627 -0.780 -56.798 1.00 86.44 659 ASP A C 1
ATOM 4975 O O . ASP A 1 659 ? 21.773 -0.279 -56.074 1.00 86.44 659 ASP A O 1
ATOM 4979 N N . ASN A 1 660 ? 23.877 -1.006 -56.372 1.00 88.12 660 ASN A N 1
ATOM 4980 C CA . ASN A 1 660 ? 24.375 -0.806 -55.007 1.00 88.12 660 ASN A CA 1
ATOM 4981 C C . ASN A 1 660 ? 23.597 -1.581 -53.927 1.00 88.12 660 ASN A C 1
ATOM 4983 O O . ASN A 1 660 ? 23.660 -1.229 -52.749 1.00 88.12 660 ASN A O 1
ATOM 4987 N N . LEU A 1 661 ? 22.906 -2.655 -54.316 1.00 89.81 661 LEU A N 1
ATOM 4988 C CA . LEU A 1 661 ? 22.234 -3.586 -53.409 1.00 89.81 661 LEU A CA 1
ATOM 4989 C C . LEU A 1 661 ? 22.670 -5.029 -53.678 1.00 89.81 661 LEU A C 1
ATOM 4991 O O . LEU A 1 661 ? 23.058 -5.737 -52.752 1.00 89.81 661 LEU A O 1
ATOM 4995 N N . THR A 1 662 ? 22.631 -5.451 -54.941 1.00 91.38 662 THR A N 1
ATOM 4996 C CA . THR A 1 662 ? 23.061 -6.780 -55.392 1.00 91.38 662 THR A CA 1
ATOM 4997 C C . THR A 1 662 ? 24.267 -6.730 -56.318 1.00 91.38 662 THR A C 1
ATOM 4999 O O . THR A 1 662 ? 25.001 -7.706 -56.404 1.00 91.38 662 THR A O 1
ATOM 5002 N N . VAL A 1 663 ? 24.527 -5.605 -56.982 1.00 92.12 663 VAL A N 1
ATOM 5003 C CA . VAL A 1 663 ? 25.676 -5.396 -57.866 1.00 92.12 663 VAL A CA 1
ATOM 5004 C C . VAL A 1 663 ? 26.444 -4.177 -57.390 1.00 92.12 663 VAL A C 1
ATOM 5006 O O . VAL A 1 663 ? 25.873 -3.107 -57.183 1.00 92.12 663 VAL A O 1
ATOM 5009 N N . PHE A 1 664 ? 27.758 -4.329 -57.266 1.00 92.31 664 PHE A N 1
ATOM 5010 C CA . PHE A 1 664 ? 28.663 -3.297 -56.788 1.00 92.31 664 PHE A CA 1
ATOM 5011 C C . PHE A 1 664 ? 29.908 -3.238 -57.665 1.00 92.31 664 PHE A C 1
ATOM 5013 O O . PHE A 1 664 ? 30.482 -4.266 -58.028 1.00 92.31 664 PHE A O 1
ATOM 5020 N N . TRP A 1 665 ? 30.367 -2.023 -57.945 1.00 92.56 665 TRP A N 1
ATOM 5021 C CA . TRP A 1 665 ? 31.683 -1.786 -58.527 1.00 92.56 665 TRP A CA 1
ATOM 5022 C C . TRP A 1 665 ? 32.682 -1.553 -57.395 1.00 92.56 665 TRP A C 1
ATOM 5024 O O . TRP A 1 665 ? 32.687 -0.496 -56.764 1.00 92.56 665 TRP A O 1
ATOM 5034 N N . ALA A 1 666 ? 33.451 -2.590 -57.070 1.00 89.50 666 ALA A N 1
ATOM 5035 C CA . ALA A 1 666 ? 34.217 -2.680 -55.831 1.00 89.50 666 ALA A CA 1
ATOM 5036 C C . ALA A 1 666 ? 35.730 -2.652 -56.081 1.00 89.50 666 ALA A C 1
ATOM 5038 O O . ALA A 1 666 ? 36.200 -3.048 -57.146 1.00 89.50 666 ALA A O 1
ATOM 5039 N N . ASP A 1 667 ? 36.486 -2.205 -55.077 1.00 86.94 667 ASP A N 1
ATOM 5040 C CA . ASP A 1 667 ? 37.947 -2.319 -55.021 1.00 86.94 667 ASP A CA 1
ATOM 5041 C C . ASP A 1 667 ? 38.382 -3.691 -54.508 1.00 86.94 667 ASP A C 1
ATOM 5043 O O . ASP A 1 667 ? 37.693 -4.298 -53.683 1.00 86.94 667 ASP A O 1
ATOM 5047 N N . GLY A 1 668 ? 39.552 -4.150 -54.951 1.00 79.94 668 GLY A N 1
ATOM 5048 C CA . GLY A 1 668 ? 40.149 -5.406 -54.495 1.00 79.94 668 GLY A CA 1
ATOM 5049 C C . GLY A 1 668 ? 39.882 -6.563 -55.452 1.00 79.94 668 GLY A C 1
ATOM 5050 O O . GLY A 1 668 ? 39.427 -7.629 -55.026 1.00 79.94 668 GLY A O 1
ATOM 5051 N N . GLY A 1 669 ? 40.143 -6.336 -56.742 1.00 79.19 669 GLY A N 1
ATOM 5052 C CA . GLY A 1 669 ? 40.134 -7.370 -57.774 1.00 79.19 669 GLY A CA 1
ATOM 5053 C C . GLY A 1 669 ? 41.165 -8.487 -57.520 1.00 79.19 669 GLY A C 1
ATOM 5054 O O . GLY A 1 669 ? 41.660 -8.668 -56.399 1.00 79.19 669 GLY A O 1
ATOM 5055 N N . PRO A 1 670 ? 41.499 -9.295 -58.535 1.00 76.75 670 PRO A N 1
ATOM 5056 C CA . PRO A 1 670 ? 42.570 -10.281 -58.460 1.00 76.75 670 PRO A CA 1
ATOM 5057 C C . PRO A 1 670 ? 43.850 -9.682 -57.858 1.00 76.75 670 PRO A C 1
ATOM 5059 O O . PRO A 1 670 ? 44.250 -8.568 -58.192 1.00 76.75 670 PRO A O 1
ATOM 5062 N N . ARG A 1 671 ? 44.484 -10.417 -56.933 1.00 76.44 671 ARG A N 1
ATOM 5063 C CA . ARG A 1 671 ? 45.659 -9.971 -56.149 1.00 76.44 671 ARG A CA 1
ATOM 5064 C C . ARG A 1 671 ? 45.425 -8.731 -55.265 1.00 76.44 671 ARG A C 1
ATOM 5066 O O . ARG A 1 671 ? 46.379 -8.085 -54.844 1.00 76.44 671 ARG A O 1
ATOM 5073 N N . GLY A 1 672 ? 44.168 -8.388 -54.973 1.00 70.06 672 GLY A N 1
ATOM 5074 C CA . GLY A 1 672 ? 43.810 -7.238 -54.135 1.00 70.06 672 GLY A CA 1
ATOM 5075 C C . GLY A 1 672 ? 44.017 -5.884 -54.818 1.00 70.06 672 GLY A C 1
ATOM 5076 O O . GLY A 1 672 ? 43.983 -4.856 -54.148 1.00 70.06 672 GLY A O 1
ATOM 5077 N N . GLN A 1 673 ? 44.232 -5.874 -56.133 1.00 71.81 673 GLN A N 1
ATOM 5078 C CA . GLN A 1 673 ? 44.471 -4.669 -56.922 1.00 71.81 673 GLN A CA 1
ATOM 5079 C C . GLN A 1 673 ? 43.311 -4.422 -57.884 1.00 71.81 673 GLN A C 1
ATOM 5081 O O . GLN A 1 673 ? 42.606 -5.347 -58.280 1.00 71.81 673 GLN A O 1
ATOM 5086 N N . GLY A 1 674 ? 43.130 -3.161 -58.271 1.00 78.94 674 GLY A N 1
ATOM 5087 C CA . GLY A 1 674 ? 42.139 -2.778 -59.269 1.00 78.94 674 GLY A CA 1
ATOM 5088 C C . GLY A 1 674 ? 40.687 -2.927 -58.810 1.00 78.94 674 GLY A C 1
ATOM 5089 O O . GLY A 1 674 ? 40.382 -3.181 -57.638 1.00 78.94 674 GLY A O 1
ATOM 5090 N N . LYS A 1 675 ? 39.792 -2.725 -59.774 1.00 87.69 675 LYS A N 1
ATOM 5091 C CA . LYS A 1 675 ? 38.344 -2.794 -59.606 1.00 87.69 675 LYS A CA 1
ATOM 5092 C C . LYS A 1 675 ? 37.825 -4.138 -60.102 1.00 87.69 675 LYS A C 1
ATOM 5094 O O . LYS A 1 675 ? 38.448 -4.781 -60.929 1.00 87.69 675 LYS A O 1
ATOM 5099 N N . TYR A 1 676 ? 36.664 -4.543 -59.613 1.00 93.06 676 TYR A N 1
ATOM 5100 C CA . TYR A 1 676 ? 35.938 -5.699 -60.129 1.00 93.06 676 TYR A CA 1
ATOM 5101 C C . TYR A 1 676 ? 34.438 -5.527 -59.892 1.00 93.06 676 TYR A C 1
ATOM 5103 O O . TYR A 1 676 ? 33.999 -4.638 -59.151 1.00 93.06 676 TYR A O 1
ATOM 5111 N N . LEU A 1 677 ? 33.632 -6.394 -60.503 1.00 94.31 677 LEU A N 1
ATOM 5112 C CA . LEU A 1 677 ? 32.208 -6.466 -60.200 1.00 94.31 677 LEU A CA 1
ATOM 5113 C C . LEU A 1 677 ? 31.950 -7.471 -59.082 1.00 94.31 677 LEU A C 1
ATOM 5115 O O . LEU A 1 677 ? 32.152 -8.676 -59.251 1.00 94.31 677 LEU A O 1
ATOM 5119 N N . ARG A 1 678 ? 31.476 -6.961 -57.943 1.00 94.50 678 ARG A N 1
ATOM 5120 C CA . ARG A 1 678 ? 31.003 -7.763 -56.813 1.00 94.50 678 ARG A CA 1
ATOM 5121 C C . ARG A 1 678 ? 29.493 -7.925 -56.918 1.00 94.50 678 ARG A C 1
ATOM 5123 O O . ARG A 1 678 ? 28.766 -6.936 -56.959 1.00 94.50 678 ARG A O 1
ATOM 5130 N N . ILE A 1 679 ? 29.031 -9.166 -56.932 1.00 94.88 679 ILE A N 1
ATOM 5131 C CA . ILE A 1 679 ? 27.619 -9.526 -56.972 1.00 94.88 679 ILE A CA 1
ATOM 5132 C C . ILE A 1 679 ? 27.249 -10.217 -55.659 1.00 94.88 679 ILE A C 1
ATOM 5134 O O . ILE A 1 679 ? 27.803 -11.261 -55.326 1.00 94.88 679 ILE A O 1
ATOM 5138 N N . ASP A 1 680 ? 26.319 -9.630 -54.916 1.00 93.62 680 ASP A N 1
ATOM 5139 C CA . ASP A 1 680 ? 25.761 -10.157 -53.676 1.00 93.62 680 ASP A CA 1
ATOM 5140 C C . ASP A 1 680 ? 24.369 -10.728 -53.947 1.00 93.62 680 ASP A C 1
ATOM 5142 O O . ASP A 1 680 ? 23.413 -10.011 -54.244 1.00 93.62 680 ASP A O 1
ATOM 5146 N N . THR A 1 681 ? 24.269 -12.048 -53.865 1.00 93.19 681 THR A N 1
ATOM 5147 C CA . THR A 1 681 ? 23.017 -12.779 -54.101 1.00 93.19 681 THR A CA 1
ATOM 5148 C C . THR A 1 681 ? 22.245 -13.052 -52.805 1.00 93.19 681 THR A C 1
ATOM 5150 O O . THR A 1 681 ? 21.102 -13.511 -52.848 1.00 93.19 681 THR A O 1
ATOM 5153 N N . ASP A 1 682 ? 22.835 -12.748 -51.645 1.00 93.62 682 ASP A N 1
ATOM 5154 C CA . ASP A 1 682 ? 22.274 -13.003 -50.316 1.00 93.62 682 ASP A CA 1
ATOM 5155 C C . ASP A 1 682 ? 21.409 -11.830 -49.835 1.00 93.62 682 ASP A C 1
ATOM 5157 O O . ASP A 1 682 ? 21.622 -11.286 -48.756 1.00 93.62 682 ASP A O 1
ATOM 5161 N N . VAL A 1 683 ? 20.463 -11.401 -50.671 1.00 92.69 683 VAL A N 1
ATOM 5162 C CA . VAL A 1 683 ? 19.540 -10.277 -50.435 1.00 92.69 683 VAL A CA 1
ATOM 5163 C C . VAL A 1 683 ? 18.112 -10.803 -50.518 1.00 92.69 683 VAL A C 1
ATOM 5165 O O . VAL A 1 683 ? 17.821 -11.592 -51.416 1.00 92.69 683 VAL A O 1
ATOM 5168 N N . TYR A 1 684 ? 17.203 -10.399 -49.624 1.00 92.25 684 TYR A N 1
ATOM 5169 C CA . TYR A 1 684 ? 15.806 -10.836 -49.717 1.00 92.25 684 TYR A CA 1
ATOM 5170 C C . TYR A 1 684 ? 15.177 -10.369 -51.034 1.00 92.25 684 TYR A C 1
ATOM 5172 O O . TYR A 1 684 ? 15.273 -9.199 -51.408 1.00 92.25 684 TYR A O 1
ATOM 5180 N N . ARG A 1 685 ? 14.463 -11.266 -51.727 1.00 89.00 685 ARG A N 1
ATOM 5181 C CA . ARG A 1 685 ? 13.828 -10.962 -53.019 1.00 89.00 685 ARG A CA 1
ATOM 5182 C C . ARG A 1 685 ? 12.907 -9.743 -52.940 1.00 89.00 685 ARG A C 1
ATOM 5184 O O . ARG A 1 685 ? 12.889 -8.929 -53.856 1.00 89.00 685 ARG A O 1
ATOM 5191 N N . ARG A 1 686 ? 12.163 -9.605 -51.839 1.00 88.50 686 ARG A N 1
ATOM 5192 C CA . ARG A 1 686 ? 11.254 -8.473 -51.608 1.00 88.50 686 ARG A CA 1
ATOM 5193 C C . ARG A 1 686 ? 11.996 -7.134 -51.575 1.00 88.50 686 ARG A C 1
ATOM 5195 O O . ARG A 1 686 ? 11.520 -6.179 -52.177 1.00 88.50 686 ARG A O 1
ATOM 5202 N N . GLU A 1 687 ? 13.136 -7.075 -50.888 1.00 89.56 687 GLU A N 1
ATOM 5203 C CA . GLU A 1 687 ? 13.956 -5.859 -50.788 1.00 89.56 687 GLU A CA 1
ATOM 5204 C C . GLU A 1 687 ? 14.520 -5.478 -52.154 1.00 89.56 687 GLU A C 1
ATOM 5206 O O . GLU A 1 687 ? 14.474 -4.317 -52.548 1.00 89.56 687 GLU A O 1
ATOM 5211 N N . TRP A 1 688 ? 14.981 -6.473 -52.912 1.00 89.25 688 TRP A N 1
ATOM 5212 C CA . TRP A 1 688 ? 15.471 -6.267 -54.269 1.00 89.25 688 TRP A CA 1
ATOM 5213 C C . TRP A 1 688 ? 14.379 -5.763 -55.226 1.00 89.25 688 TRP A C 1
ATOM 5215 O O . TRP A 1 688 ? 14.600 -4.803 -55.962 1.00 89.25 688 TRP A O 1
ATOM 5225 N N . GLU A 1 689 ? 13.175 -6.344 -55.194 1.00 86.69 689 GLU A N 1
ATOM 5226 C CA . GLU A 1 689 ? 12.038 -5.872 -55.999 1.00 86.69 689 GLU A CA 1
ATOM 5227 C C . GLU A 1 689 ? 11.597 -4.446 -55.618 1.00 86.69 689 GLU A C 1
ATOM 5229 O O . GLU A 1 689 ? 11.250 -3.654 -56.496 1.00 86.69 689 GLU A O 1
ATOM 5234 N N . GLU A 1 690 ? 11.609 -4.099 -54.327 1.00 85.94 690 GLU A N 1
ATOM 5235 C CA . GLU A 1 690 ? 11.292 -2.748 -53.849 1.00 85.94 690 GLU A CA 1
ATOM 5236 C C . GLU A 1 690 ? 12.345 -1.731 -54.303 1.00 85.94 690 GLU A C 1
ATOM 5238 O O . GLU A 1 690 ? 11.984 -0.687 -54.851 1.00 85.94 690 GLU A O 1
ATOM 5243 N N . HIS A 1 691 ? 13.628 -2.075 -54.180 1.00 86.81 691 HIS A N 1
ATOM 5244 C CA . HIS A 1 691 ? 14.743 -1.255 -54.656 1.00 86.81 691 HIS A CA 1
ATOM 5245 C C . HIS A 1 691 ? 14.660 -0.990 -56.161 1.00 86.81 691 HIS A C 1
ATOM 5247 O O . HIS A 1 691 ? 14.802 0.142 -56.609 1.00 86.81 691 HIS A O 1
ATOM 5253 N N . ARG A 1 692 ? 14.318 -2.005 -56.965 1.00 81.25 692 ARG A N 1
ATOM 5254 C CA . ARG A 1 692 ? 14.127 -1.830 -58.416 1.00 81.25 692 ARG A CA 1
ATOM 5255 C C . ARG A 1 692 ? 12.952 -0.915 -58.768 1.00 81.25 692 ARG A C 1
ATOM 5257 O O . ARG A 1 692 ? 12.993 -0.265 -59.810 1.00 81.25 692 ARG A O 1
ATOM 5264 N N . ARG A 1 693 ? 11.909 -0.854 -57.931 1.00 80.50 693 ARG A N 1
ATOM 5265 C CA . ARG A 1 693 ? 10.779 0.079 -58.108 1.00 80.50 693 ARG A CA 1
ATOM 5266 C C . ARG A 1 693 ? 11.116 1.501 -57.654 1.00 80.50 693 ARG A C 1
ATOM 5268 O O . ARG A 1 693 ? 10.538 2.442 -58.190 1.00 80.50 693 ARG A O 1
ATOM 5275 N N . GLN A 1 694 ? 11.996 1.657 -56.665 1.00 80.19 694 GLN A N 1
ATOM 5276 C CA . GLN A 1 694 ? 12.376 2.940 -56.061 1.00 80.19 694 GLN A CA 1
ATOM 5277 C C . GLN A 1 694 ? 13.905 3.031 -55.875 1.00 80.19 694 GLN A C 1
ATOM 5279 O O . GLN A 1 694 ? 14.378 3.002 -54.739 1.00 80.19 694 GLN A O 1
ATOM 5284 N N . PRO A 1 695 ? 14.686 3.162 -56.965 1.00 73.25 695 PRO A N 1
ATOM 5285 C CA . PRO A 1 695 ? 16.150 3.054 -56.915 1.00 73.25 695 PRO A CA 1
ATOM 5286 C C . PRO A 1 695 ? 16.839 4.170 -56.116 1.00 73.25 695 PRO A C 1
ATOM 5288 O O . PRO A 1 695 ? 17.939 3.966 -55.611 1.00 73.25 695 PRO A O 1
ATOM 5291 N N . ASP A 1 696 ? 16.193 5.331 -55.971 1.00 74.81 696 ASP A N 1
ATOM 5292 C CA . ASP A 1 696 ? 16.724 6.475 -55.216 1.00 74.81 696 ASP A CA 1
ATOM 5293 C C . ASP A 1 696 ? 16.463 6.376 -53.702 1.00 74.81 696 ASP A C 1
ATOM 5295 O O . ASP A 1 696 ? 16.952 7.198 -52.922 1.00 74.81 696 ASP A O 1
ATOM 5299 N N . ARG A 1 697 ? 15.676 5.387 -53.254 1.00 76.38 697 ARG A N 1
ATOM 5300 C CA . ARG A 1 697 ? 15.387 5.191 -51.833 1.00 76.38 697 ARG A CA 1
ATOM 5301 C C . ARG A 1 697 ? 16.559 4.456 -51.176 1.00 76.38 697 ARG A C 1
ATOM 5303 O O . ARG A 1 697 ? 16.922 3.377 -51.634 1.00 76.38 697 ARG A O 1
ATOM 5310 N N . PRO A 1 698 ? 17.135 4.974 -50.077 1.00 72.12 698 PRO A N 1
ATOM 5311 C CA . PRO A 1 698 ? 18.192 4.264 -49.373 1.00 72.12 698 PRO A CA 1
ATOM 5312 C C . PRO A 1 698 ? 17.639 2.968 -48.770 1.00 72.12 698 PRO A C 1
ATOM 5314 O O . PRO A 1 698 ? 16.722 2.995 -47.945 1.00 72.12 698 PRO A O 1
ATOM 5317 N N . VAL A 1 699 ? 18.207 1.835 -49.183 1.00 72.81 699 VAL A N 1
ATOM 5318 C CA . VAL A 1 699 ? 17.879 0.504 -48.661 1.00 72.81 699 VAL A CA 1
ATOM 5319 C C . VAL A 1 699 ? 19.036 0.021 -47.794 1.00 72.81 699 VAL A C 1
ATOM 5321 O O . VAL A 1 699 ? 20.189 0.010 -48.217 1.00 72.81 699 VAL A O 1
ATOM 5324 N N . THR A 1 700 ? 18.739 -0.381 -46.559 1.00 75.44 700 THR A N 1
ATOM 5325 C CA . THR A 1 700 ? 19.689 -1.114 -45.714 1.00 75.44 700 THR A CA 1
ATOM 5326 C C . THR A 1 700 ? 19.421 -2.602 -45.880 1.00 75.44 700 THR A C 1
ATOM 5328 O O . THR A 1 700 ? 18.310 -3.049 -45.614 1.00 75.44 700 THR A O 1
ATOM 5331 N N . LYS A 1 701 ? 20.429 -3.361 -46.324 1.00 85.19 701 LYS A N 1
ATOM 5332 C CA . LYS A 1 701 ? 20.337 -4.818 -46.475 1.00 85.19 701 LYS A CA 1
ATOM 5333 C C . LYS A 1 701 ? 20.025 -5.470 -45.123 1.00 85.19 701 LYS A C 1
ATOM 5335 O O . LYS A 1 701 ? 20.835 -5.371 -44.198 1.00 85.19 701 LYS A O 1
ATOM 5340 N N . THR A 1 702 ? 18.901 -6.178 -45.019 1.00 89.06 702 THR A N 1
ATOM 5341 C CA . THR A 1 702 ? 18.586 -6.964 -43.820 1.00 89.06 702 THR A CA 1
ATOM 5342 C C . THR A 1 702 ? 19.426 -8.248 -43.804 1.00 89.06 702 THR A C 1
ATOM 5344 O O . THR A 1 702 ? 19.486 -8.946 -44.819 1.00 89.06 702 THR A O 1
ATOM 5347 N N . PRO A 1 703 ? 20.066 -8.618 -42.676 1.00 89.19 703 PRO A N 1
ATOM 5348 C CA . PRO A 1 703 ? 20.755 -9.901 -42.562 1.00 89.19 703 PRO A CA 1
ATOM 5349 C C . PRO A 1 703 ? 19.812 -11.084 -42.838 1.00 89.19 703 PRO A C 1
ATOM 5351 O O . PRO A 1 703 ? 18.766 -11.231 -42.200 1.00 89.19 703 PRO A O 1
ATOM 5354 N N . THR A 1 704 ? 20.184 -11.945 -43.785 1.00 87.94 704 THR A N 1
ATOM 5355 C CA . THR A 1 704 ? 19.397 -13.128 -44.153 1.00 87.94 704 THR A CA 1
ATOM 5356 C C . THR A 1 704 ? 19.663 -14.291 -43.192 1.00 87.94 704 THR A C 1
ATOM 5358 O O . THR A 1 704 ? 20.797 -14.545 -42.765 1.00 87.94 704 THR A O 1
ATOM 5361 N N . SER A 1 705 ? 18.621 -15.056 -42.860 1.00 83.44 705 SER A N 1
ATOM 5362 C CA . SER A 1 705 ? 18.716 -16.220 -41.965 1.00 83.44 705 SER A CA 1
ATOM 5363 C C . SER A 1 705 ? 17.914 -17.416 -42.493 1.00 83.44 705 SER A C 1
ATOM 5365 O O . SER A 1 705 ? 17.141 -17.292 -43.440 1.00 83.44 705 SER A O 1
ATOM 5367 N N . GLY A 1 706 ? 18.123 -18.603 -41.917 1.00 84.00 706 GLY A N 1
ATOM 5368 C CA . GLY A 1 706 ? 17.392 -19.814 -42.301 1.00 84.00 706 GLY A CA 1
ATOM 5369 C C . GLY A 1 706 ? 17.812 -20.404 -43.655 1.00 84.00 706 GLY A C 1
ATOM 5370 O O . GLY A 1 706 ? 18.988 -20.386 -44.012 1.00 84.00 706 GLY A O 1
ATOM 5371 N N . LEU A 1 707 ? 16.843 -20.968 -44.389 1.00 78.81 707 LEU A N 1
ATOM 5372 C CA . LEU A 1 707 ? 17.064 -21.711 -45.643 1.00 78.81 707 LEU A CA 1
ATOM 5373 C C . LEU A 1 707 ? 17.335 -20.819 -46.871 1.00 78.81 707 LEU A C 1
ATOM 5375 O O . LEU A 1 707 ? 17.742 -21.337 -47.907 1.00 78.81 707 LEU A O 1
ATOM 5379 N N . ARG A 1 708 ? 17.117 -19.498 -46.766 1.00 84.62 708 ARG A N 1
ATOM 5380 C CA . ARG A 1 708 ? 17.459 -18.473 -47.776 1.00 84.62 708 ARG A CA 1
ATOM 5381 C C . ARG A 1 708 ? 16.877 -18.689 -49.186 1.00 84.62 708 ARG A C 1
ATOM 5383 O O . ARG A 1 708 ? 17.368 -18.096 -50.144 1.00 84.62 708 ARG A O 1
ATOM 5390 N N . TYR A 1 709 ? 15.818 -19.487 -49.345 1.00 87.44 709 TYR A N 1
ATOM 5391 C CA . TYR A 1 709 ? 15.109 -19.650 -50.628 1.00 87.44 709 TYR A CA 1
ATOM 5392 C C . TYR A 1 709 ? 14.323 -18.403 -51.056 1.00 87.44 709 TYR A C 1
ATOM 5394 O O . TYR A 1 709 ? 13.993 -18.246 -52.225 1.00 87.44 709 TYR A O 1
ATOM 5402 N N . ASP A 1 710 ? 14.030 -17.512 -50.116 1.00 88.81 710 ASP A N 1
ATOM 5403 C CA . ASP A 1 710 ? 13.370 -16.222 -50.313 1.00 88.81 710 ASP A CA 1
ATOM 5404 C C . ASP A 1 710 ? 14.344 -15.089 -50.681 1.00 88.81 710 ASP A C 1
ATOM 5406 O O . ASP A 1 710 ? 13.937 -13.937 -50.851 1.00 88.81 710 ASP A O 1
ATOM 5410 N N . THR A 1 711 ? 15.629 -15.407 -50.836 1.00 92.31 711 THR A N 1
ATOM 5411 C CA . THR A 1 711 ? 16.638 -14.480 -51.351 1.00 92.31 711 THR A CA 1
ATOM 5412 C C . THR A 1 711 ? 16.634 -14.427 -52.879 1.00 92.31 711 THR A C 1
ATOM 5414 O O . THR A 1 711 ? 16.052 -15.274 -53.567 1.00 92.31 711 THR A O 1
ATOM 5417 N N . VAL A 1 712 ? 17.319 -13.430 -53.435 1.00 89.50 712 VAL A N 1
ATOM 5418 C CA . VAL A 1 712 ? 17.587 -13.335 -54.872 1.00 89.50 712 VAL A CA 1
ATOM 5419 C C . VAL A 1 712 ? 18.300 -14.601 -55.359 1.00 89.50 712 VAL A C 1
ATOM 5421 O O . VAL A 1 712 ? 17.903 -15.147 -56.389 1.00 89.50 712 VAL A O 1
ATOM 5424 N N . ALA A 1 713 ? 19.247 -15.143 -54.582 1.00 90.25 713 ALA A N 1
ATOM 5425 C CA . ALA A 1 713 ? 19.908 -16.416 -54.873 1.00 90.25 713 ALA A CA 1
ATOM 5426 C C . ALA A 1 713 ? 18.943 -17.605 -55.009 1.00 90.25 713 ALA A C 1
ATOM 5428 O O . ALA A 1 713 ? 19.098 -18.447 -55.891 1.00 90.25 713 ALA A O 1
ATOM 5429 N N . GLY A 1 714 ? 17.938 -17.679 -54.131 1.00 86.06 714 GLY A N 1
ATOM 5430 C CA . GLY A 1 714 ? 16.963 -18.772 -54.094 1.00 86.06 714 GLY A CA 1
ATOM 5431 C C . GLY A 1 714 ? 15.881 -18.708 -55.175 1.00 86.06 714 GLY A C 1
ATOM 5432 O O . GLY A 1 714 ? 15.122 -19.662 -55.334 1.00 86.06 714 GLY A O 1
ATOM 5433 N N . THR A 1 715 ? 15.795 -17.604 -55.922 1.00 85.19 715 THR A N 1
ATOM 5434 C CA . THR A 1 715 ? 14.678 -17.341 -56.840 1.00 85.19 715 THR A CA 1
ATOM 5435 C C . THR A 1 715 ? 15.133 -17.066 -58.267 1.00 85.19 715 THR A C 1
ATOM 5437 O O . THR A 1 715 ? 14.864 -17.876 -59.152 1.00 85.19 715 THR A O 1
ATOM 5440 N N . THR A 1 716 ? 15.822 -15.949 -58.505 1.00 81.69 716 THR A N 1
ATOM 5441 C CA . THR A 1 716 ? 16.117 -15.432 -59.854 1.00 81.69 716 THR A CA 1
ATOM 5442 C C . THR A 1 716 ? 17.600 -15.256 -60.154 1.00 81.69 716 THR A C 1
ATOM 5444 O O . THR A 1 716 ? 17.957 -15.254 -61.323 1.00 81.69 716 THR A O 1
ATOM 5447 N N . GLY A 1 717 ? 18.464 -15.087 -59.157 1.00 88.12 717 GLY A N 1
ATOM 5448 C CA . GLY A 1 717 ? 19.847 -14.661 -59.377 1.00 88.12 717 GLY A CA 1
ATOM 5449 C C . GLY A 1 717 ? 19.975 -13.219 -59.878 1.00 88.12 717 GLY A C 1
ATOM 5450 O O . GLY A 1 717 ? 18.994 -12.505 -60.070 1.00 88.12 717 GLY A O 1
ATOM 5451 N N . VAL A 1 718 ? 21.216 -12.790 -60.069 1.00 89.69 718 VAL A N 1
ATOM 5452 C CA . VAL A 1 718 ? 21.584 -11.426 -60.455 1.00 89.69 718 VAL A CA 1
ATOM 5453 C C . VAL A 1 718 ? 22.359 -11.483 -61.766 1.00 89.69 718 VAL A C 1
ATOM 5455 O O . VAL A 1 718 ? 23.313 -12.255 -61.882 1.00 89.69 718 VAL A O 1
ATOM 5458 N N . ALA A 1 719 ? 21.949 -10.659 -62.733 1.00 89.00 719 ALA A N 1
ATOM 5459 C CA . ALA A 1 719 ? 22.531 -10.592 -64.070 1.00 89.00 719 ALA A CA 1
ATOM 5460 C C . ALA A 1 719 ? 23.121 -9.201 -64.351 1.00 89.00 719 ALA A C 1
ATOM 5462 O O . ALA A 1 719 ? 22.463 -8.185 -64.121 1.00 89.00 719 ALA A O 1
ATOM 5463 N N . VAL A 1 720 ? 24.339 -9.158 -64.895 1.00 90.88 720 VAL A N 1
ATOM 5464 C CA . VAL A 1 720 ? 25.007 -7.935 -65.371 1.00 90.88 720 VAL A CA 1
ATOM 5465 C C . VAL A 1 720 ? 25.440 -8.144 -66.817 1.00 90.88 720 VAL A C 1
ATOM 5467 O O . VAL A 1 720 ? 26.068 -9.154 -67.126 1.00 90.88 720 VAL A O 1
ATOM 5470 N N . TYR A 1 721 ? 25.139 -7.193 -67.700 1.00 91.88 721 TYR A N 1
ATOM 5471 C CA . TYR A 1 721 ? 25.393 -7.319 -69.134 1.00 91.88 721 TYR A CA 1
ATOM 5472 C C . TYR A 1 721 ? 26.516 -6.388 -69.601 1.00 91.88 721 TYR A C 1
ATOM 5474 O O . TYR A 1 721 ? 26.614 -5.242 -69.154 1.00 91.88 721 TYR A O 1
ATOM 5482 N N . SER A 1 722 ? 27.344 -6.873 -70.528 1.00 91.38 722 SER A N 1
ATOM 5483 C CA . SER A 1 722 ? 28.288 -6.045 -71.285 1.00 91.38 722 SER A CA 1
ATOM 5484 C C . SER A 1 722 ? 27.571 -5.212 -72.351 1.00 91.38 722 SER A C 1
ATOM 5486 O O . SER A 1 722 ? 26.447 -5.519 -72.744 1.00 91.38 722 SER A O 1
ATOM 5488 N N . GLN A 1 723 ? 28.256 -4.219 -72.917 1.00 85.56 723 GLN A N 1
ATOM 5489 C CA . GLN A 1 723 ? 27.887 -3.658 -74.218 1.00 85.56 723 GLN A CA 1
ATOM 5490 C C . GLN A 1 723 ? 27.978 -4.720 -75.334 1.00 85.56 723 GLN A C 1
ATOM 5492 O O . GLN A 1 723 ? 28.697 -5.714 -75.175 1.00 85.56 723 GLN A O 1
ATOM 5497 N N . PRO A 1 724 ? 27.254 -4.538 -76.460 1.00 84.69 724 PRO A N 1
ATOM 5498 C CA . PRO A 1 724 ? 27.272 -5.477 -77.578 1.00 84.69 724 PRO A CA 1
ATOM 5499 C C . PRO A 1 724 ? 28.665 -5.597 -78.192 1.00 84.69 724 PRO A C 1
ATOM 5501 O O . PRO A 1 724 ? 29.271 -4.610 -78.608 1.00 84.69 724 PRO A O 1
ATOM 5504 N N . ILE A 1 725 ? 29.140 -6.835 -78.282 1.00 88.00 725 ILE A N 1
ATOM 5505 C CA . ILE A 1 725 ? 30.421 -7.198 -78.876 1.00 88.00 725 ILE A CA 1
ATOM 5506 C C . ILE A 1 725 ? 30.147 -7.687 -80.299 1.00 88.00 725 ILE A C 1
ATOM 5508 O O . ILE A 1 725 ? 29.482 -8.714 -80.450 1.00 88.00 725 ILE A O 1
ATOM 5512 N N . PRO A 1 726 ? 30.613 -6.990 -81.348 1.00 84.88 726 PRO A N 1
ATOM 5513 C CA . PRO A 1 726 ? 30.410 -7.440 -82.718 1.00 84.88 726 PRO A CA 1
ATOM 5514 C C . PRO A 1 726 ? 31.179 -8.743 -82.961 1.00 84.88 726 PRO A C 1
ATOM 5516 O O . PRO A 1 726 ? 32.370 -8.833 -82.657 1.00 84.88 726 PRO A O 1
ATOM 5519 N N . VAL A 1 727 ? 30.497 -9.740 -83.521 1.00 86.19 727 VAL A N 1
ATOM 5520 C CA . VAL A 1 727 ? 31.080 -11.035 -83.901 1.00 86.19 727 VAL A CA 1
ATOM 5521 C C . VAL A 1 727 ? 30.610 -11.423 -85.298 1.00 86.19 727 VAL A C 1
ATOM 5523 O O . VAL A 1 727 ? 29.677 -10.830 -85.838 1.00 86.19 727 VAL A O 1
ATOM 5526 N N . ARG A 1 728 ? 31.252 -12.425 -85.897 1.00 83.69 728 ARG A N 1
ATOM 5527 C CA . ARG A 1 728 ? 30.857 -12.957 -87.205 1.00 83.69 728 ARG A CA 1
ATOM 5528 C C . ARG A 1 728 ? 30.484 -14.439 -87.109 1.00 83.69 728 ARG A C 1
ATOM 5530 O O . ARG A 1 728 ? 31.159 -15.176 -86.383 1.00 83.69 728 ARG A O 1
ATOM 5537 N N . PRO A 1 729 ? 29.459 -14.896 -87.852 1.00 82.19 729 PRO A N 1
ATOM 5538 C CA . PRO A 1 729 ? 29.162 -16.320 -87.992 1.00 82.19 729 PRO A CA 1
ATOM 5539 C C . PRO A 1 729 ? 30.372 -17.099 -88.533 1.00 82.19 729 PRO A C 1
ATOM 5541 O O . PRO A 1 729 ? 31.155 -16.563 -89.317 1.00 82.19 729 PRO A O 1
ATOM 5544 N N . GLY A 1 730 ? 30.549 -18.348 -88.096 1.00 81.38 730 GLY A N 1
ATOM 5545 C CA . GLY A 1 730 ? 31.641 -19.239 -88.520 1.00 81.38 730 GLY A CA 1
ATOM 5546 C C . GLY A 1 730 ? 32.997 -18.997 -87.845 1.00 81.38 730 GLY A C 1
ATOM 5547 O O . GLY A 1 730 ? 33.804 -19.925 -87.731 1.00 81.38 730 GLY A O 1
ATOM 5548 N N . GLU A 1 731 ? 33.248 -17.791 -87.332 1.00 87.06 731 GLU A N 1
ATOM 5549 C CA . GLU A 1 731 ? 34.504 -17.455 -86.660 1.00 87.06 731 GLU A CA 1
ATOM 5550 C C . GLU A 1 731 ? 34.600 -18.037 -85.234 1.00 87.06 731 GLU A C 1
ATOM 5552 O O . GLU A 1 731 ? 33.603 -18.315 -84.556 1.00 87.06 731 GLU A O 1
ATOM 5557 N N . CYS A 1 732 ? 35.842 -18.230 -84.776 1.00 88.44 732 CYS A N 1
ATOM 5558 C CA . CYS A 1 732 ? 36.166 -18.789 -83.466 1.00 88.44 732 CYS A CA 1
ATOM 5559 C C . CYS A 1 732 ? 36.597 -17.690 -82.488 1.00 88.44 732 CYS A C 1
ATOM 5561 O O . CYS A 1 732 ? 37.384 -16.808 -82.832 1.00 88.44 732 CYS A O 1
ATOM 5563 N N . TYR A 1 733 ? 36.125 -17.782 -81.246 1.00 91.88 733 TYR A N 1
ATOM 5564 C CA . TYR A 1 733 ? 36.391 -16.803 -80.197 1.00 91.88 733 TYR A CA 1
ATOM 5565 C C . TYR A 1 733 ? 36.788 -17.493 -78.894 1.00 91.88 733 TYR A C 1
ATOM 5567 O O . TYR A 1 733 ? 36.103 -18.402 -78.419 1.00 91.88 733 TYR A O 1
ATOM 5575 N N . ARG A 1 734 ? 37.889 -17.041 -78.294 1.00 91.75 734 ARG A N 1
ATOM 5576 C CA . ARG A 1 734 ? 38.286 -17.386 -76.929 1.00 91.75 734 ARG A CA 1
ATOM 5577 C C . ARG A 1 734 ? 37.583 -16.438 -75.970 1.00 91.75 734 ARG A C 1
ATOM 5579 O O . ARG A 1 734 ? 37.688 -15.224 -76.106 1.00 91.75 734 ARG A O 1
ATOM 5586 N N . VAL A 1 735 ? 36.879 -17.006 -75.003 1.00 93.19 735 VAL A N 1
ATOM 5587 C CA . VAL A 1 735 ? 36.247 -16.283 -73.905 1.00 93.19 735 VAL A CA 1
ATOM 5588 C C . VAL A 1 735 ? 36.982 -16.647 -72.628 1.00 93.19 735 VAL A C 1
ATOM 5590 O O . VAL A 1 735 ? 37.084 -17.833 -72.305 1.00 93.19 735 VAL A O 1
ATOM 5593 N N . SER A 1 736 ? 37.492 -15.653 -71.910 1.00 91.94 736 SER A N 1
ATOM 5594 C CA . SER A 1 736 ? 38.119 -15.854 -70.606 1.00 91.94 736 SER A CA 1
ATOM 5595 C C . SER A 1 736 ? 37.618 -14.857 -69.572 1.00 91.94 736 SER A C 1
ATOM 5597 O O . SER A 1 736 ? 37.132 -13.783 -69.916 1.00 91.94 736 SER A O 1
ATOM 5599 N N . TYR A 1 737 ? 37.647 -15.258 -68.306 1.00 94.25 737 TYR A N 1
ATOM 5600 C CA . TYR A 1 737 ? 37.210 -14.431 -67.186 1.00 94.25 737 TYR A CA 1
ATOM 5601 C C . TYR A 1 737 ? 37.834 -14.917 -65.881 1.00 94.25 737 TYR A C 1
ATOM 5603 O O . TYR A 1 737 ? 38.059 -16.118 -65.691 1.00 94.25 737 TYR A O 1
ATOM 5611 N N . ASP A 1 738 ? 38.078 -13.974 -64.978 1.00 93.12 738 ASP A N 1
ATOM 5612 C CA . ASP A 1 738 ? 38.496 -14.239 -63.611 1.00 93.12 738 ASP A CA 1
ATOM 5613 C C . ASP A 1 738 ? 37.256 -14.224 -62.711 1.00 93.12 738 ASP A C 1
ATOM 5615 O O . ASP A 1 738 ? 36.414 -13.328 -62.797 1.00 93.12 738 ASP A O 1
ATOM 5619 N N . VAL A 1 739 ? 37.110 -15.239 -61.859 1.00 92.50 739 VAL A N 1
ATOM 5620 C CA . VAL A 1 739 ? 35.960 -15.352 -60.955 1.00 92.50 739 VAL A CA 1
ATOM 5621 C C . VAL A 1 739 ? 36.366 -15.870 -59.582 1.00 92.50 739 VAL A C 1
ATOM 5623 O O . VAL A 1 739 ? 37.231 -16.742 -59.460 1.00 92.50 739 VAL A O 1
ATOM 5626 N N . ARG A 1 740 ? 35.705 -15.347 -58.546 1.00 91.44 740 ARG A N 1
ATOM 5627 C CA . ARG A 1 740 ? 35.721 -15.862 -57.170 1.00 91.44 740 ARG A CA 1
ATOM 5628 C C . ARG A 1 740 ? 34.293 -16.017 -56.650 1.00 91.44 740 ARG A C 1
ATOM 5630 O O . ARG A 1 740 ? 33.407 -15.257 -57.031 1.00 91.44 740 ARG A O 1
ATOM 5637 N N . GLY A 1 741 ? 34.071 -16.971 -55.756 1.00 89.62 741 GLY A N 1
ATOM 5638 C CA . GLY A 1 741 ? 32.773 -17.178 -55.112 1.00 89.62 741 GLY A CA 1
ATOM 5639 C C . GLY A 1 741 ? 32.603 -18.612 -54.628 1.00 89.62 741 GLY A C 1
ATOM 5640 O O . GLY A 1 741 ? 33.583 -19.346 -54.480 1.00 89.62 741 GLY A O 1
ATOM 5641 N N . ARG A 1 742 ? 31.351 -19.017 -54.411 1.00 85.12 742 ARG A N 1
ATOM 5642 C CA . ARG A 1 742 ? 30.964 -20.370 -53.981 1.00 85.12 742 ARG A CA 1
ATOM 5643 C C . ARG A 1 742 ? 30.136 -21.071 -55.062 1.00 85.12 742 ARG A C 1
ATOM 5645 O O . ARG A 1 742 ? 29.537 -20.411 -55.900 1.00 85.12 742 ARG A O 1
ATOM 5652 N N . GLY A 1 743 ? 30.057 -22.400 -55.025 1.00 84.25 743 GLY A N 1
ATOM 5653 C CA . GLY A 1 743 ? 29.273 -23.173 -55.999 1.00 84.25 743 GLY A CA 1
ATOM 5654 C C . GLY A 1 743 ? 29.916 -23.221 -57.390 1.00 84.25 743 GLY A C 1
ATOM 5655 O O . GLY A 1 743 ? 31.133 -23.327 -57.504 1.00 84.25 743 GLY A O 1
ATOM 5656 N N . GLU A 1 744 ? 29.100 -23.159 -58.443 1.00 81.69 744 GLU A N 1
ATOM 5657 C CA . GLU A 1 744 ? 29.546 -23.184 -59.844 1.00 81.69 744 GLU A CA 1
ATOM 5658 C C . GLU A 1 744 ? 29.162 -21.868 -60.546 1.00 81.69 744 GLU A C 1
ATOM 5660 O O . GLU A 1 744 ? 28.154 -21.829 -61.261 1.00 81.69 744 GLU A O 1
ATOM 5665 N N . PRO A 1 745 ? 29.896 -20.758 -60.336 1.00 84.75 745 PRO A N 1
ATOM 5666 C CA . PRO A 1 745 ? 29.596 -19.518 -61.036 1.00 84.75 745 PRO A CA 1
ATOM 5667 C C . PRO A 1 745 ? 29.814 -19.683 -62.539 1.00 84.75 745 PRO A C 1
ATOM 5669 O O . PRO A 1 745 ? 30.625 -20.488 -63.003 1.00 84.75 745 PRO A O 1
ATOM 5672 N N . PHE A 1 746 ? 29.083 -18.913 -63.332 1.00 89.88 746 PHE A N 1
ATOM 5673 C CA . PHE A 1 746 ? 29.164 -19.010 -64.779 1.00 89.88 746 PHE A CA 1
ATOM 5674 C C . PHE A 1 746 ? 28.851 -17.673 -65.434 1.00 89.88 746 PHE A C 1
ATOM 5676 O O . PHE A 1 746 ? 28.264 -16.778 -64.831 1.00 89.88 746 PHE A O 1
ATOM 5683 N N . ILE A 1 747 ? 29.222 -17.568 -66.703 1.00 94.19 747 ILE A N 1
ATOM 5684 C CA . ILE A 1 747 ? 28.759 -16.495 -67.579 1.00 94.19 747 ILE A CA 1
ATOM 5685 C C . ILE A 1 747 ? 27.894 -17.097 -68.685 1.00 94.19 747 ILE A C 1
ATOM 5687 O O . ILE A 1 747 ? 28.078 -18.261 -69.075 1.00 94.19 747 ILE A O 1
ATOM 5691 N N . PHE A 1 748 ? 26.959 -16.317 -69.217 1.00 93.56 748 PHE A N 1
ATOM 5692 C CA . PHE A 1 748 ? 26.348 -16.638 -70.498 1.00 93.56 748 PHE A CA 1
ATOM 5693 C C . PHE A 1 748 ? 26.965 -15.814 -71.621 1.00 93.56 748 PHE A C 1
ATOM 5695 O O . PHE A 1 748 ? 27.208 -14.617 -71.504 1.00 93.56 748 PHE A O 1
ATOM 5702 N N . VAL A 1 749 ? 27.163 -16.490 -72.747 1.00 94.12 749 VAL A N 1
ATOM 5703 C CA . VAL A 1 749 ? 27.464 -15.883 -74.039 1.00 94.12 749 VAL A CA 1
ATOM 5704 C C . VAL A 1 749 ? 26.162 -15.893 -74.833 1.00 94.12 749 VAL A C 1
ATOM 5706 O O . VAL A 1 749 ? 25.696 -16.955 -75.267 1.00 94.12 749 VAL A O 1
ATOM 5709 N N . LEU A 1 750 ? 25.537 -14.723 -74.947 1.00 93.19 750 LEU A N 1
ATOM 5710 C CA . LEU A 1 750 ? 24.237 -14.534 -75.586 1.00 93.19 750 LEU A CA 1
ATOM 5711 C C . LEU A 1 750 ? 24.451 -13.940 -76.978 1.00 93.19 750 LEU A C 1
ATOM 5713 O O . LEU A 1 750 ? 24.938 -12.822 -77.081 1.00 93.19 750 LEU A O 1
ATOM 5717 N N . GLY A 1 751 ? 24.112 -14.672 -78.038 1.00 91.50 751 GLY A N 1
ATOM 5718 C CA . GLY A 1 751 ? 24.270 -14.208 -79.417 1.00 91.50 751 GLY A CA 1
ATOM 5719 C C . GLY A 1 751 ? 22.957 -13.717 -80.016 1.00 91.50 751 GLY A C 1
ATOM 5720 O O . GLY A 1 751 ? 21.905 -14.345 -79.847 1.00 91.50 751 GLY A O 1
ATOM 5721 N N . TYR A 1 752 ? 23.055 -12.599 -80.725 1.00 92.44 752 TYR A N 1
ATOM 5722 C CA . TYR A 1 752 ? 21.944 -11.846 -81.279 1.00 92.44 752 TYR A CA 1
ATOM 5723 C C . TYR A 1 752 ? 22.189 -11.477 -82.736 1.00 92.44 752 TYR A C 1
ATOM 5725 O O . TYR A 1 752 ? 23.327 -11.291 -83.162 1.00 92.44 752 TYR A O 1
ATOM 5733 N N . TRP A 1 753 ? 21.102 -11.293 -83.471 1.00 90.06 753 TRP A N 1
ATOM 5734 C CA . TRP A 1 753 ? 21.081 -10.685 -84.798 1.00 90.06 753 TRP A CA 1
ATOM 5735 C C . TRP A 1 753 ? 20.030 -9.583 -84.834 1.00 90.06 753 TRP A C 1
ATOM 5737 O O . TRP A 1 753 ? 19.052 -9.624 -84.080 1.00 90.06 753 TRP A O 1
ATOM 5747 N N . ARG A 1 754 ? 20.235 -8.579 -85.680 1.00 89.56 754 ARG A N 1
ATOM 5748 C CA . ARG A 1 754 ? 19.318 -7.449 -85.788 1.00 89.56 754 ARG A CA 1
ATOM 5749 C C . ARG A 1 754 ? 18.175 -7.778 -86.747 1.00 89.56 754 ARG A C 1
ATOM 5751 O O . ARG A 1 754 ? 18.417 -8.085 -87.910 1.00 89.56 754 ARG A O 1
ATOM 5758 N N . CYS A 1 755 ? 16.922 -7.692 -86.296 1.00 84.94 755 CYS A N 1
ATOM 5759 C CA . CYS A 1 755 ? 15.788 -8.019 -87.162 1.00 84.94 755 CYS A CA 1
ATOM 5760 C C . CYS A 1 755 ? 15.402 -6.865 -88.103 1.00 84.94 755 CYS A C 1
ATOM 5762 O O . CYS A 1 755 ? 15.246 -5.713 -87.689 1.00 84.94 755 CYS A O 1
ATOM 5764 N N . GLY A 1 756 ? 15.234 -7.189 -89.387 1.00 85.88 756 GLY A N 1
ATOM 5765 C CA . GLY A 1 756 ? 14.687 -6.287 -90.404 1.00 85.88 756 GLY A CA 1
ATOM 5766 C C . GLY A 1 756 ? 13.152 -6.350 -90.513 1.00 85.88 756 GLY A C 1
ATOM 5767 O O . GLY A 1 756 ? 12.536 -7.273 -89.966 1.00 85.88 756 GLY A O 1
ATOM 5768 N N . PRO A 1 757 ? 12.514 -5.388 -91.210 1.00 84.94 757 PRO A N 1
ATOM 5769 C CA . PRO A 1 757 ? 11.060 -5.342 -91.411 1.00 84.94 757 PRO A CA 1
ATOM 5770 C C . PRO A 1 757 ? 10.447 -6.642 -91.959 1.00 84.94 757 PRO A C 1
ATOM 5772 O O . PRO A 1 757 ? 9.356 -7.035 -91.551 1.00 84.94 757 PRO A O 1
ATOM 5775 N N . GLU A 1 758 ? 11.165 -7.335 -92.839 1.00 83.62 758 GLU A N 1
ATOM 5776 C CA . GLU A 1 758 ? 10.774 -8.588 -93.492 1.00 83.62 758 GLU A CA 1
ATOM 5777 C C . GLU A 1 758 ? 10.612 -9.774 -92.525 1.00 83.62 758 GLU A C 1
ATOM 5779 O O . GLU A 1 758 ? 9.896 -10.727 -92.826 1.00 83.62 758 GLU A O 1
ATOM 5784 N N . HIS A 1 759 ? 11.221 -9.702 -91.339 1.00 82.62 759 HIS A N 1
ATOM 5785 C CA . HIS A 1 759 ? 11.201 -10.776 -90.345 1.00 82.62 759 HIS A CA 1
ATOM 5786 C C . HIS A 1 759 ? 10.072 -10.632 -89.310 1.00 82.62 759 HIS A C 1
ATOM 5788 O O . HIS A 1 759 ? 9.754 -11.592 -88.605 1.00 82.62 759 HIS A O 1
ATOM 5794 N N . LEU A 1 760 ? 9.452 -9.450 -89.201 1.00 84.81 760 LEU A N 1
ATOM 5795 C CA . LEU A 1 760 ? 8.540 -9.109 -88.100 1.00 84.81 760 LEU A CA 1
ATOM 5796 C C . LEU A 1 760 ? 7.273 -9.971 -88.074 1.00 84.81 760 LEU A C 1
ATOM 5798 O O . LEU A 1 760 ? 6.817 -10.350 -87.002 1.00 84.81 760 LEU A O 1
ATOM 5802 N N . ALA A 1 761 ? 6.730 -10.330 -89.240 1.00 78.44 761 ALA A N 1
ATOM 5803 C CA . ALA A 1 761 ? 5.514 -11.142 -89.326 1.00 78.44 761 ALA A CA 1
ATOM 5804 C C . ALA A 1 761 ? 5.716 -12.596 -88.852 1.00 78.44 761 ALA A C 1
ATOM 5806 O O . ALA A 1 761 ? 4.762 -13.241 -88.423 1.00 78.44 761 ALA A O 1
ATOM 5807 N N . ALA A 1 762 ? 6.948 -13.113 -88.923 1.00 81.88 762 ALA A N 1
ATOM 5808 C CA . ALA A 1 762 ? 7.284 -14.484 -88.531 1.00 81.88 762 ALA A CA 1
ATOM 5809 C C . ALA A 1 762 ? 7.690 -14.604 -87.051 1.00 81.88 762 ALA A C 1
ATOM 5811 O O . ALA A 1 762 ? 7.641 -15.689 -86.467 1.00 81.88 762 ALA A O 1
ATOM 5812 N N . LEU A 1 763 ? 8.102 -13.497 -86.431 1.00 79.56 763 LEU A N 1
ATOM 5813 C CA . LEU A 1 763 ? 8.563 -13.450 -85.051 1.00 79.56 763 LEU A CA 1
ATOM 5814 C C . LEU A 1 763 ? 7.398 -13.031 -84.147 1.00 79.56 763 LEU A C 1
ATOM 5816 O O . LEU A 1 763 ? 7.128 -11.848 -83.995 1.00 79.56 763 LEU A O 1
ATOM 5820 N N . GLY A 1 764 ? 6.706 -14.002 -83.541 1.00 85.81 764 GLY A N 1
ATOM 5821 C CA . GLY A 1 764 ? 5.683 -13.718 -82.523 1.00 85.81 764 GLY A CA 1
ATOM 5822 C C . GLY A 1 764 ? 6.235 -12.967 -81.300 1.00 85.81 764 GLY A C 1
ATOM 5823 O O . GLY A 1 764 ? 7.430 -12.684 -81.217 1.00 85.81 764 GLY A O 1
ATOM 5824 N N . GLU A 1 765 ? 5.377 -12.686 -80.312 1.00 88.44 765 GLU A N 1
ATOM 5825 C CA . GLU A 1 765 ? 5.754 -11.902 -79.125 1.00 88.44 765 GLU A CA 1
ATOM 5826 C C . GLU A 1 765 ? 7.017 -12.425 -78.424 1.00 88.44 765 GLU A C 1
ATOM 5828 O O . GLU A 1 765 ? 7.174 -13.625 -78.171 1.00 88.44 765 GLU A O 1
ATOM 5833 N N . LYS A 1 766 ? 7.893 -11.492 -78.046 1.00 87.75 766 LYS A N 1
ATOM 5834 C CA . LYS A 1 766 ? 9.113 -11.754 -77.279 1.00 87.75 766 LYS A CA 1
ATOM 5835 C C . LYS A 1 766 ? 9.151 -10.860 -76.043 1.00 87.75 766 LYS A C 1
ATOM 5837 O O . LYS A 1 766 ? 8.479 -9.833 -75.976 1.00 87.75 766 LYS A O 1
ATOM 5842 N N . ILE A 1 767 ? 9.941 -11.270 -75.058 1.00 88.06 767 ILE A N 1
ATOM 5843 C CA . ILE A 1 767 ? 10.258 -10.459 -73.882 1.00 88.06 767 ILE A CA 1
ATOM 5844 C C . ILE A 1 767 ? 11.509 -9.656 -74.216 1.00 88.06 767 ILE A C 1
ATOM 5846 O O . ILE A 1 767 ? 12.483 -10.244 -74.681 1.00 88.06 767 ILE A O 1
ATOM 5850 N N . PHE A 1 768 ? 11.488 -8.345 -73.999 1.00 88.00 768 PHE A N 1
ATOM 5851 C CA . PHE A 1 768 ? 12.612 -7.460 -74.283 1.00 88.00 768 PHE A CA 1
ATOM 5852 C C . PHE A 1 768 ? 13.143 -6.788 -73.022 1.00 88.00 768 PHE A C 1
ATOM 5854 O O . PHE A 1 768 ? 12.379 -6.390 -72.143 1.00 88.00 768 PHE A O 1
ATOM 5861 N N . PHE A 1 769 ? 14.461 -6.602 -72.986 1.00 87.00 769 PHE A N 1
ATOM 5862 C CA . PHE A 1 769 ? 15.146 -5.777 -71.997 1.00 87.00 769 PHE A CA 1
ATOM 5863 C C . PHE A 1 769 ? 16.111 -4.804 -72.681 1.00 87.00 769 PHE A C 1
ATOM 5865 O O . PHE A 1 769 ? 16.513 -4.994 -73.835 1.00 87.00 769 PHE A O 1
ATOM 5872 N N . THR A 1 770 ? 16.488 -3.757 -71.950 1.00 85.12 770 THR A N 1
ATOM 5873 C CA . THR A 1 770 ? 17.453 -2.753 -72.401 1.00 85.12 770 THR A CA 1
ATOM 5874 C C . THR A 1 770 ? 18.598 -2.691 -71.383 1.00 85.12 770 THR A C 1
ATOM 5876 O O . THR A 1 770 ? 18.412 -2.121 -70.309 1.00 85.12 770 THR A O 1
ATOM 5879 N N . PRO A 1 771 ? 19.780 -3.271 -71.676 1.00 77.81 771 PRO A N 1
ATOM 5880 C CA . PRO A 1 771 ? 20.883 -3.370 -70.710 1.00 77.81 771 PRO A CA 1
ATOM 5881 C C . PRO A 1 771 ? 21.486 -2.013 -70.315 1.00 77.81 771 PRO A C 1
ATOM 5883 O O . PRO A 1 771 ? 22.120 -1.901 -69.264 1.00 77.81 771 PRO A O 1
ATOM 5886 N N . HIS A 1 772 ? 21.281 -0.988 -71.148 1.00 76.44 772 HIS A N 1
ATOM 5887 C CA . HIS A 1 772 ? 21.745 0.379 -70.927 1.00 76.44 772 HIS A CA 1
ATOM 5888 C C . HIS A 1 772 ? 20.612 1.372 -71.230 1.00 76.44 772 HIS A C 1
ATOM 5890 O O . HIS A 1 772 ? 19.999 1.261 -72.295 1.00 76.44 772 HIS A O 1
ATOM 5896 N N . PRO A 1 773 ? 20.338 2.361 -70.362 1.00 68.88 773 PRO A N 1
ATOM 5897 C CA . PRO A 1 773 ? 19.322 3.380 -70.628 1.00 68.88 773 PRO A CA 1
ATOM 5898 C C . PRO A 1 773 ? 19.533 4.064 -71.991 1.00 68.88 773 PRO A C 1
ATOM 5900 O O . PRO A 1 773 ? 20.635 4.513 -72.293 1.00 68.88 773 PRO A O 1
ATOM 5903 N N . GLY A 1 774 ? 18.488 4.118 -72.826 1.00 67.75 774 GLY A N 1
ATOM 5904 C CA . GLY A 1 774 ? 18.549 4.692 -74.182 1.00 67.75 774 GLY A CA 1
ATOM 5905 C C . GLY A 1 774 ? 19.195 3.804 -75.261 1.00 67.75 774 GLY A C 1
ATOM 5906 O O . GLY A 1 774 ? 19.326 4.246 -76.401 1.00 67.75 774 GLY A O 1
ATOM 5907 N N . GLY A 1 775 ? 19.600 2.572 -74.930 1.00 73.19 775 GLY A N 1
ATOM 5908 C CA . GLY A 1 775 ? 20.171 1.599 -75.870 1.00 73.19 775 GLY A CA 1
ATOM 5909 C C . GLY A 1 775 ? 19.135 0.799 -76.676 1.00 73.19 775 GLY A C 1
ATOM 5910 O O . GLY A 1 775 ? 17.926 0.971 -76.528 1.00 73.19 775 GLY A O 1
ATOM 5911 N N . ALA A 1 776 ? 19.616 -0.113 -77.530 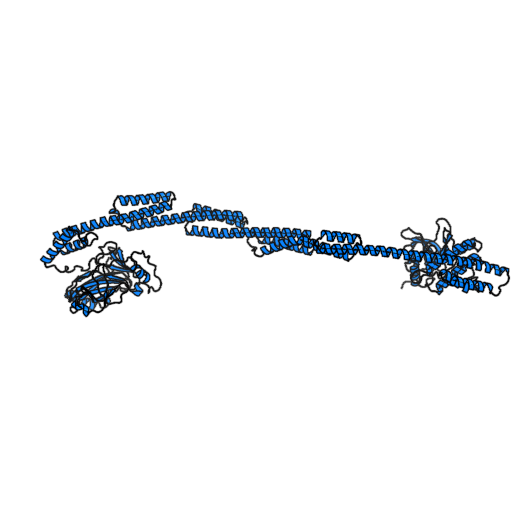1.00 82.81 776 ALA A N 1
ATOM 5912 C CA . ALA A 1 776 ? 18.760 -1.034 -78.285 1.00 82.81 776 ALA A CA 1
ATOM 5913 C C . ALA A 1 776 ? 18.066 -2.064 -77.371 1.00 82.81 776 ALA A C 1
ATOM 5915 O O . ALA A 1 776 ? 18.574 -2.394 -76.296 1.00 82.81 776 ALA A O 1
ATOM 5916 N N . ALA A 1 777 ? 16.921 -2.591 -77.810 1.00 88.44 777 ALA A N 1
ATOM 5917 C CA . ALA A 1 777 ? 16.210 -3.652 -77.104 1.00 88.44 777 ALA A CA 1
ATOM 5918 C C . ALA A 1 777 ? 16.683 -5.039 -77.564 1.00 88.44 777 ALA A C 1
ATOM 5920 O O . ALA A 1 777 ? 16.833 -5.292 -78.762 1.00 88.44 777 ALA A O 1
ATOM 5921 N N . TYR A 1 778 ? 16.883 -5.938 -76.602 1.00 90.94 778 TYR A N 1
ATOM 5922 C CA . TYR A 1 778 ? 17.362 -7.304 -76.813 1.00 90.94 778 TYR A CA 1
ATOM 5923 C C . TYR A 1 778 ? 16.314 -8.298 -76.320 1.00 90.94 778 TYR A C 1
ATOM 5925 O O . TYR A 1 778 ? 15.752 -8.119 -75.239 1.00 90.94 778 TYR A O 1
ATOM 5933 N N . SER A 1 779 ? 16.015 -9.331 -77.108 1.00 90.38 779 SER A N 1
ATOM 5934 C CA . SER A 1 779 ? 15.018 -10.334 -76.723 1.00 90.38 779 SER A CA 1
ATOM 5935 C C . SER A 1 779 ? 15.585 -11.350 -75.724 1.00 90.38 779 SER A C 1
ATOM 5937 O O . SER A 1 779 ? 16.699 -11.823 -75.922 1.00 90.38 779 SER A O 1
ATOM 5939 N N . LEU A 1 780 ? 14.795 -11.801 -74.753 1.00 83.19 780 LEU A N 1
ATOM 5940 C CA . LEU A 1 780 ? 15.143 -12.887 -73.831 1.00 83.19 780 LEU A CA 1
ATOM 5941 C C . LEU A 1 780 ? 14.349 -14.161 -74.138 1.00 83.19 780 LEU A C 1
ATOM 5943 O O . LEU A 1 780 ? 13.166 -14.117 -74.477 1.00 83.19 780 LEU A O 1
ATOM 5947 N N . VAL A 1 781 ? 15.009 -15.312 -73.992 1.00 71.00 781 VAL A N 1
ATOM 5948 C CA . VAL A 1 781 ? 14.418 -16.645 -74.229 1.00 71.00 781 VAL A CA 1
ATOM 5949 C C . VAL A 1 781 ? 13.831 -17.283 -72.952 1.00 71.00 781 VAL A C 1
ATOM 5951 O O . VAL A 1 781 ? 13.087 -18.254 -73.053 1.00 71.00 781 VAL A O 1
ATOM 5954 N N . ALA A 1 782 ? 14.119 -16.758 -71.753 1.00 60.62 782 ALA A N 1
ATOM 5955 C CA . ALA A 1 782 ? 13.678 -17.330 -70.469 1.00 60.62 782 ALA A CA 1
ATOM 5956 C C . ALA A 1 782 ? 12.764 -16.385 -69.658 1.00 60.62 782 ALA A C 1
ATOM 5958 O O . ALA A 1 782 ? 12.708 -15.190 -69.941 1.00 60.62 782 ALA A O 1
ATOM 5959 N N . PHE A 1 783 ? 12.038 -16.950 -68.677 1.00 52.16 783 PHE A N 1
ATOM 5960 C CA . PHE A 1 783 ? 11.070 -16.269 -67.802 1.00 52.16 783 PHE A CA 1
ATOM 5961 C C . PHE A 1 783 ? 11.637 -14.959 -67.228 1.00 52.16 783 PHE A C 1
ATOM 5963 O O . PHE A 1 783 ? 12.637 -14.986 -66.516 1.00 52.16 783 PHE A O 1
ATOM 5970 N N . GLY A 1 784 ? 10.995 -13.831 -67.551 1.00 53.16 784 GLY A N 1
ATOM 5971 C CA . GLY A 1 784 ? 11.344 -12.511 -67.017 1.00 53.16 784 GLY A CA 1
ATOM 5972 C C . GLY A 1 784 ? 11.082 -12.435 -65.516 1.00 53.16 784 GLY A C 1
ATOM 5973 O O . GLY A 1 784 ? 10.139 -13.049 -65.010 1.00 53.16 784 GLY A O 1
ATOM 5974 N N . THR A 1 785 ? 11.941 -11.723 -64.795 1.00 52.44 785 THR A N 1
ATOM 5975 C CA . THR A 1 785 ? 11.973 -11.753 -63.326 1.00 52.44 785 THR A CA 1
ATOM 5976 C C . THR A 1 785 ? 11.509 -10.445 -62.695 1.00 52.44 785 THR A C 1
ATOM 5978 O O . THR A 1 785 ? 11.313 -10.409 -61.481 1.00 52.44 785 THR A O 1
ATOM 5981 N N . SER A 1 786 ? 11.245 -9.416 -63.516 1.00 51.72 786 SER A N 1
ATOM 5982 C CA . SER A 1 786 ? 10.354 -8.253 -63.328 1.00 51.72 786 SER A CA 1
ATOM 5983 C C . SER A 1 786 ? 10.942 -7.048 -64.072 1.00 51.72 786 SER A C 1
ATOM 5985 O O . SER A 1 786 ? 12.147 -6.817 -64.022 1.00 51.72 786 SER A O 1
ATOM 5987 N N . GLY A 1 787 ? 10.100 -6.244 -64.728 1.00 58.62 787 GLY A N 1
ATOM 5988 C CA . GLY A 1 787 ? 10.516 -5.016 -65.426 1.00 58.62 787 GLY A CA 1
ATOM 5989 C C . GLY A 1 787 ? 10.802 -5.165 -66.927 1.00 58.62 787 GLY A C 1
ATOM 5990 O O . GLY A 1 787 ? 11.018 -4.153 -67.586 1.00 58.62 787 GLY A O 1
ATOM 5991 N N . GLU A 1 788 ? 10.770 -6.379 -67.484 1.00 74.81 788 GLU A N 1
ATOM 5992 C CA . GLU A 1 788 ? 10.850 -6.613 -68.931 1.00 74.81 788 GLU A CA 1
ATOM 5993 C C . GLU A 1 788 ? 9.492 -6.440 -69.634 1.00 74.81 788 GLU A C 1
ATOM 5995 O O . GLU A 1 788 ? 8.442 -6.811 -69.104 1.00 74.81 788 GLU A O 1
ATOM 6000 N N . GLU A 1 789 ? 9.504 -5.914 -70.862 1.00 76.75 789 GLU A N 1
ATOM 6001 C CA . GLU A 1 789 ? 8.290 -5.696 -71.658 1.00 76.75 789 GLU A CA 1
ATOM 6002 C C . GLU A 1 789 ? 8.063 -6.876 -72.614 1.00 76.75 789 GLU A C 1
ATOM 6004 O O . GLU A 1 789 ? 8.907 -7.176 -73.464 1.00 76.75 789 GLU A O 1
ATOM 6009 N N . LYS A 1 790 ? 6.906 -7.544 -72.511 1.00 85.56 790 LYS A N 1
ATOM 6010 C CA . LYS A 1 790 ? 6.474 -8.530 -73.509 1.00 85.56 790 LYS A CA 1
ATOM 6011 C C . LYS A 1 790 ? 5.734 -7.811 -74.633 1.00 85.56 790 LYS A C 1
ATOM 6013 O O . LYS A 1 790 ? 4.652 -7.275 -74.411 1.00 85.56 790 LYS A O 1
ATOM 6018 N N . ARG A 1 791 ? 6.312 -7.807 -75.835 1.00 90.06 791 ARG A N 1
ATOM 6019 C CA . ARG A 1 791 ? 5.756 -7.111 -77.005 1.00 90.06 791 ARG A CA 1
ATOM 6020 C C . ARG A 1 791 ? 6.142 -7.783 -78.322 1.00 90.06 791 ARG A C 1
ATOM 6022 O O . ARG A 1 791 ? 7.029 -8.636 -78.372 1.00 90.06 791 ARG A O 1
ATOM 6029 N N . GLN A 1 792 ? 5.493 -7.363 -79.407 1.00 88.62 792 GLN A N 1
ATOM 6030 C CA . GLN A 1 792 ? 5.934 -7.695 -80.763 1.00 88.62 792 GLN A CA 1
ATOM 6031 C C . GLN A 1 792 ? 7.313 -7.062 -81.054 1.00 88.62 792 GLN A C 1
ATOM 6033 O O . GLN A 1 792 ? 7.558 -5.920 -80.626 1.00 88.62 792 GLN A O 1
ATOM 6038 N N . PRO A 1 793 ? 8.222 -7.770 -81.752 1.00 90.00 793 PRO A N 1
ATOM 6039 C CA . PRO A 1 793 ? 9.478 -7.196 -82.227 1.00 90.00 793 PRO A CA 1
ATOM 6040 C C . PRO A 1 793 ? 9.257 -5.989 -83.146 1.00 90.00 793 PRO A C 1
ATOM 6042 O O . PRO A 1 793 ? 8.265 -5.907 -83.869 1.00 90.00 793 PRO A O 1
ATOM 6045 N N . ARG A 1 794 ? 10.200 -5.048 -83.133 1.00 91.00 794 ARG A N 1
ATOM 6046 C CA . ARG A 1 794 ? 10.257 -3.875 -84.013 1.00 91.00 794 ARG A CA 1
ATOM 6047 C C . ARG A 1 794 ? 11.511 -3.964 -84.875 1.00 91.00 794 ARG A C 1
ATOM 6049 O O . ARG A 1 794 ? 12.516 -4.521 -84.442 1.00 91.00 794 ARG A O 1
ATOM 6056 N N . ALA A 1 795 ? 11.470 -3.390 -86.077 1.00 85.19 795 ALA A N 1
ATOM 6057 C CA . ALA A 1 795 ? 12.649 -3.341 -86.938 1.00 85.19 795 ALA A CA 1
ATOM 6058 C C . ALA A 1 795 ? 13.816 -2.663 -86.199 1.00 85.19 795 ALA A C 1
ATOM 6060 O O . ALA A 1 795 ? 13.672 -1.562 -85.666 1.00 85.19 795 ALA A O 1
ATOM 6061 N N . GLY A 1 796 ? 14.966 -3.331 -86.168 1.00 84.56 796 GLY A N 1
ATOM 6062 C CA . GLY A 1 796 ? 16.154 -2.892 -85.446 1.00 84.56 796 GLY A CA 1
ATOM 6063 C C . GLY A 1 796 ? 16.316 -3.458 -84.034 1.00 84.56 796 GLY A C 1
ATOM 6064 O O . GLY A 1 796 ? 17.380 -3.229 -83.458 1.00 84.56 796 GLY A O 1
ATOM 6065 N N . ASP A 1 797 ? 15.335 -4.198 -83.504 1.00 89.38 797 ASP A N 1
ATOM 6066 C CA . ASP A 1 797 ? 15.500 -4.977 -82.272 1.00 89.38 797 ASP A CA 1
ATOM 6067 C C . ASP A 1 797 ? 16.504 -6.125 -82.481 1.00 89.38 797 ASP A C 1
ATOM 6069 O O . ASP A 1 797 ? 16.635 -6.683 -83.575 1.00 89.38 797 ASP A O 1
ATOM 6073 N N . TYR A 1 798 ? 17.197 -6.510 -81.412 1.00 91.69 798 TYR A N 1
ATOM 6074 C CA . TYR A 1 798 ? 18.118 -7.642 -81.424 1.00 91.69 798 TYR A CA 1
ATOM 6075 C C . TYR A 1 798 ? 17.416 -8.915 -80.954 1.00 91.69 798 TYR A C 1
ATOM 6077 O O . TYR A 1 798 ? 16.944 -9.007 -79.818 1.00 91.69 798 TYR A O 1
ATOM 6085 N N . ILE A 1 799 ? 17.374 -9.919 -81.826 1.00 91.38 799 ILE A N 1
ATOM 6086 C CA . ILE A 1 799 ? 16.725 -11.204 -81.577 1.00 91.38 799 ILE A CA 1
ATOM 6087 C C . ILE A 1 799 ? 17.774 -12.241 -81.200 1.00 91.38 799 ILE A C 1
ATOM 6089 O O . ILE A 1 799 ? 18.762 -12.445 -81.902 1.00 91.38 799 ILE A O 1
ATOM 6093 N N . GLN A 1 800 ? 17.551 -12.910 -80.075 1.00 92.00 800 GLN A N 1
ATOM 6094 C CA . GLN A 1 800 ? 18.451 -13.924 -79.552 1.00 92.00 800 GLN A CA 1
ATOM 6095 C C . GLN A 1 800 ? 18.351 -15.199 -80.396 1.00 92.00 800 GLN A C 1
ATOM 6097 O O . GLN A 1 800 ? 17.285 -15.806 -80.500 1.00 92.00 800 GLN A O 1
ATOM 6102 N N . SER A 1 801 ? 19.475 -15.629 -80.964 1.00 90.25 801 SER A N 1
ATOM 6103 C CA . SER A 1 801 ? 19.607 -16.851 -81.779 1.00 90.25 801 SER A CA 1
ATOM 6104 C C . SER A 1 801 ? 20.573 -17.871 -81.169 1.00 90.25 801 SER A C 1
ATOM 6106 O O . SER A 1 801 ? 20.561 -19.054 -81.532 1.00 90.25 801 SER A O 1
ATOM 6108 N N . TYR A 1 802 ? 21.399 -17.435 -80.214 1.00 90.00 802 TYR A N 1
ATOM 6109 C CA . TYR A 1 802 ? 22.420 -18.258 -79.581 1.00 90.00 802 TYR A CA 1
ATOM 6110 C C . TYR A 1 802 ? 22.486 -18.008 -78.069 1.00 90.00 802 TYR A C 1
ATOM 6112 O O . TYR A 1 802 ? 22.374 -16.880 -77.586 1.00 90.00 802 TYR A O 1
ATOM 6120 N N . ARG A 1 803 ? 22.682 -19.081 -77.300 1.00 90.88 803 ARG A N 1
ATOM 6121 C CA . ARG A 1 803 ? 22.898 -19.026 -75.851 1.00 90.88 803 ARG A CA 1
ATOM 6122 C C . ARG A 1 803 ? 23.837 -20.144 -75.440 1.00 90.88 803 ARG A C 1
ATOM 6124 O O . ARG A 1 803 ? 23.531 -21.319 -75.639 1.00 90.88 803 ARG A O 1
ATOM 6131 N N . ARG A 1 804 ? 24.954 -19.787 -74.812 1.00 89.94 804 ARG A N 1
ATOM 6132 C CA . ARG A 1 804 ? 25.910 -20.754 -74.271 1.00 89.94 804 ARG A CA 1
ATOM 6133 C C . ARG A 1 804 ? 26.252 -20.420 -72.829 1.00 89.94 804 ARG A C 1
ATOM 6135 O O . ARG A 1 804 ? 26.650 -19.300 -72.542 1.00 89.94 804 ARG A O 1
ATOM 6142 N N . ARG A 1 805 ? 26.123 -21.407 -71.939 1.00 90.25 805 ARG A N 1
ATOM 6143 C CA . ARG A 1 805 ? 26.591 -21.319 -70.551 1.00 90.25 805 ARG A CA 1
ATOM 6144 C C . ARG A 1 805 ? 28.056 -21.741 -70.474 1.00 90.25 805 ARG A C 1
ATOM 6146 O O . ARG A 1 805 ? 28.388 -22.834 -70.939 1.00 90.25 805 ARG A O 1
ATOM 6153 N N . VAL A 1 806 ? 28.898 -20.902 -69.883 1.00 89.75 806 VAL A N 1
ATOM 6154 C CA . VAL A 1 806 ? 30.319 -21.176 -69.640 1.00 89.75 806 VAL A CA 1
ATOM 6155 C C . VAL A 1 806 ? 30.523 -21.261 -68.132 1.00 89.75 806 VAL A C 1
ATOM 6157 O O . VAL A 1 806 ? 30.458 -20.247 -67.448 1.00 89.75 806 VAL A O 1
ATOM 6160 N N . VAL A 1 807 ? 30.671 -22.487 -67.621 1.00 86.94 807 VAL A N 1
ATOM 6161 C CA . VAL A 1 807 ? 30.685 -22.783 -66.179 1.00 86.94 807 VAL A CA 1
ATOM 6162 C C . VAL A 1 807 ? 32.111 -22.864 -65.655 1.00 86.94 807 VAL A C 1
ATOM 6164 O O . VAL A 1 807 ? 32.930 -23.581 -66.228 1.00 86.94 807 VAL A O 1
ATOM 6167 N N . ALA A 1 808 ? 32.367 -22.187 -64.538 1.00 84.00 808 ALA A N 1
ATOM 6168 C CA . ALA A 1 808 ? 33.591 -22.300 -63.764 1.00 84.00 808 ALA A CA 1
ATOM 6169 C C . ALA A 1 808 ? 33.413 -23.347 -62.654 1.00 84.00 808 ALA A C 1
ATOM 6171 O O . ALA A 1 808 ? 32.576 -23.179 -61.766 1.00 84.00 808 ALA A O 1
ATOM 6172 N N . ARG A 1 809 ? 34.195 -24.434 -62.696 1.00 83.38 809 ARG A N 1
ATOM 6173 C CA . ARG A 1 809 ? 34.225 -25.441 -61.623 1.00 83.38 809 ARG A CA 1
ATOM 6174 C C . ARG A 1 809 ? 35.370 -25.157 -60.661 1.00 83.38 809 ARG A C 1
ATOM 6176 O O . ARG A 1 809 ? 36.536 -25.220 -61.054 1.00 83.38 809 ARG A O 1
ATOM 6183 N N . PHE A 1 810 ? 35.036 -24.887 -59.402 1.00 84.31 810 PHE A N 1
ATOM 6184 C CA . PHE A 1 810 ? 36.029 -24.717 -58.347 1.00 84.31 810 PHE A CA 1
ATOM 6185 C C . PHE A 1 810 ? 36.488 -26.069 -57.785 1.00 84.31 810 PHE A C 1
ATOM 6187 O O . PHE A 1 810 ? 35.648 -26.917 -57.477 1.00 84.31 810 PHE A O 1
ATOM 6194 N N . PRO A 1 811 ? 37.803 -26.279 -57.596 1.00 80.75 811 PRO A N 1
ATOM 6195 C CA . PRO A 1 811 ? 38.296 -27.357 -56.751 1.00 80.75 811 PRO A CA 1
ATOM 6196 C C . PRO A 1 811 ? 37.789 -27.201 -55.307 1.00 80.75 811 PRO A C 1
ATOM 6198 O O . PRO A 1 811 ? 37.738 -26.065 -54.817 1.00 80.75 811 PRO A O 1
ATOM 6201 N N . PRO A 1 812 ? 37.471 -28.306 -54.607 1.00 79.00 812 PRO A N 1
ATOM 6202 C CA . PRO A 1 812 ? 37.040 -28.256 -53.211 1.00 79.00 812 PRO A CA 1
ATOM 6203 C C . PRO A 1 812 ? 38.026 -27.478 -52.327 1.00 79.00 812 PRO A C 1
ATOM 6205 O O . PRO A 1 812 ? 39.238 -27.666 -52.445 1.00 79.00 812 PRO A O 1
ATOM 6208 N N . GLY A 1 813 ? 37.520 -26.615 -51.443 1.00 77.94 813 GLY A N 1
ATOM 6209 C CA . GLY A 1 813 ? 38.340 -25.843 -50.497 1.00 77.94 813 GLY A CA 1
ATOM 6210 C C . GLY A 1 813 ? 39.007 -24.597 -51.088 1.00 77.94 813 GLY A C 1
ATOM 6211 O O . GLY A 1 813 ? 39.785 -23.934 -50.406 1.00 77.94 813 GLY A O 1
ATOM 6212 N N . THR A 1 814 ? 38.736 -24.278 -52.358 1.00 78.88 814 THR A N 1
ATOM 6213 C CA . THR A 1 814 ? 39.244 -23.066 -53.029 1.00 78.88 814 THR A CA 1
ATOM 6214 C C . THR A 1 814 ? 38.136 -22.051 -53.313 1.00 78.88 814 THR A C 1
ATOM 6216 O O . THR A 1 814 ? 38.317 -21.112 -54.095 1.00 78.88 814 THR A O 1
ATOM 6219 N N . GLU A 1 815 ? 36.987 -22.219 -52.656 1.00 75.75 815 GLU A N 1
ATOM 6220 C CA . GLU A 1 815 ? 35.871 -21.287 -52.718 1.00 75.75 815 GLU A CA 1
ATOM 6221 C C . GLU A 1 815 ? 36.335 -19.908 -52.215 1.00 75.75 815 GLU A C 1
ATOM 6223 O O . GLU A 1 815 ? 37.051 -19.797 -51.224 1.00 75.75 815 GLU A O 1
ATOM 6228 N N . ASN A 1 816 ? 35.945 -18.843 -52.917 1.00 80.25 816 ASN A N 1
ATOM 6229 C CA . ASN A 1 816 ? 36.371 -17.449 -52.709 1.00 80.25 816 ASN A CA 1
ATOM 6230 C C . ASN A 1 816 ? 37.813 -17.080 -53.108 1.00 80.25 816 ASN A C 1
ATOM 6232 O O . ASN A 1 816 ? 38.167 -15.906 -52.982 1.00 80.25 816 ASN A O 1
ATOM 6236 N N . THR A 1 817 ? 38.613 -17.997 -53.659 1.00 87.25 817 THR A N 1
ATOM 6237 C CA . THR A 1 817 ? 39.891 -17.633 -54.305 1.00 87.25 817 THR A CA 1
ATOM 6238 C C . THR A 1 817 ? 39.688 -17.233 -55.765 1.00 87.25 817 THR A C 1
ATOM 6240 O O . THR A 1 817 ? 38.842 -17.797 -56.460 1.00 87.25 817 THR A O 1
ATOM 6243 N N . TRP A 1 818 ? 40.450 -16.245 -56.239 1.00 90.25 818 TRP A N 1
ATOM 6244 C CA . TRP A 1 818 ? 40.397 -15.819 -57.636 1.00 90.25 818 TRP A CA 1
ATOM 6245 C C . TRP A 1 818 ? 41.000 -16.878 -58.565 1.00 90.25 818 TRP A C 1
ATOM 6247 O O . TRP A 1 818 ? 42.124 -17.345 -58.365 1.00 90.25 818 TRP A O 1
ATOM 6257 N N . ARG A 1 819 ? 40.263 -17.235 -59.620 1.00 88.88 819 ARG A N 1
ATOM 6258 C CA . ARG A 1 819 ? 40.712 -18.185 -60.645 1.00 88.88 819 ARG A CA 1
ATOM 6259 C C . ARG A 1 819 ? 40.336 -17.722 -62.039 1.00 88.88 819 ARG A C 1
ATOM 6261 O O . ARG A 1 819 ? 39.252 -17.176 -62.233 1.00 88.88 819 ARG A O 1
ATOM 6268 N N . ARG A 1 820 ? 41.207 -18.023 -63.002 1.00 89.94 820 ARG A N 1
ATOM 6269 C CA . ARG A 1 820 ? 41.000 -17.736 -64.422 1.00 89.94 820 ARG A CA 1
ATOM 6270 C C . ARG A 1 820 ? 40.417 -18.935 -65.151 1.00 89.94 820 ARG A C 1
ATOM 6272 O O . ARG A 1 820 ? 40.973 -20.034 -65.082 1.00 89.94 820 ARG A O 1
ATOM 6279 N N . TYR A 1 821 ? 39.356 -18.697 -65.908 1.00 88.62 821 TYR A N 1
ATOM 6280 C CA . TYR A 1 821 ? 38.707 -19.688 -66.760 1.00 88.62 821 TYR A CA 1
ATOM 6281 C C . TYR A 1 821 ? 38.783 -19.255 -68.213 1.00 88.62 821 TYR A C 1
ATOM 6283 O O . TYR A 1 821 ? 38.720 -18.067 -68.519 1.00 88.62 821 TYR A O 1
ATOM 6291 N N . GLU A 1 822 ? 38.917 -20.227 -69.109 1.00 88.75 822 GLU A N 1
ATOM 6292 C CA . GLU A 1 822 ? 38.965 -19.987 -70.544 1.00 88.75 822 GLU A CA 1
ATOM 6293 C C . GLU A 1 822 ? 38.215 -21.082 -71.307 1.00 88.75 822 GLU A C 1
ATOM 6295 O O . GLU A 1 822 ? 38.303 -22.271 -70.997 1.00 88.75 822 GLU A O 1
ATOM 6300 N N . THR A 1 823 ? 37.469 -20.677 -72.329 1.00 89.56 823 THR A N 1
ATOM 6301 C CA . THR A 1 823 ? 36.851 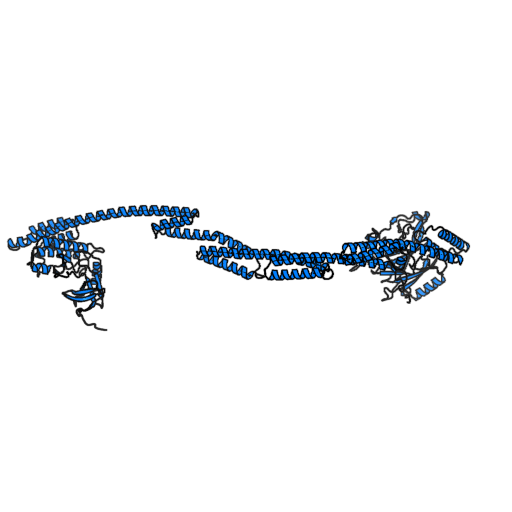-21.582 -73.297 1.00 89.56 823 THR A CA 1
ATOM 6302 C C . THR A 1 823 ? 36.983 -21.009 -74.693 1.00 89.56 823 THR A C 1
ATOM 6304 O O . THR A 1 823 ? 36.985 -19.795 -74.871 1.00 89.56 823 THR A O 1
ATOM 6307 N N . VAL A 1 824 ? 37.022 -21.874 -75.702 1.00 90.56 824 VAL A N 1
ATOM 6308 C CA . VAL A 1 824 ? 36.902 -21.449 -77.099 1.00 90.56 824 VAL A CA 1
ATOM 6309 C C . VAL A 1 824 ? 35.542 -21.879 -77.641 1.00 90.56 824 VAL A C 1
ATOM 6311 O O . VAL A 1 824 ? 35.082 -22.998 -77.394 1.00 90.56 824 VAL A O 1
ATOM 6314 N N . LEU A 1 825 ? 34.865 -20.951 -78.311 1.00 89.94 825 LEU A N 1
ATOM 6315 C CA . LEU A 1 825 ? 33.540 -21.107 -78.899 1.00 89.94 825 LEU A CA 1
ATOM 6316 C C . LEU A 1 825 ? 33.621 -20.832 -80.401 1.00 89.94 825 LEU A C 1
ATOM 6318 O O . LEU A 1 825 ? 34.357 -19.949 -80.831 1.00 89.94 825 LEU A O 1
ATOM 6322 N N . GLN A 1 826 ? 32.827 -21.558 -81.181 1.00 89.44 826 GLN A N 1
ATOM 6323 C CA . GLN A 1 826 ? 32.597 -21.265 -82.592 1.00 89.44 826 GLN A CA 1
ATOM 6324 C C . GLN A 1 826 ? 31.119 -20.936 -82.774 1.00 89.44 826 GLN A C 1
ATOM 6326 O O . GLN A 1 826 ? 30.260 -21.683 -82.289 1.00 89.44 826 GLN A O 1
ATOM 6331 N N . PHE A 1 827 ? 30.822 -19.817 -83.433 1.00 87.12 827 PHE A N 1
ATOM 6332 C CA . PHE A 1 827 ? 29.440 -19.470 -83.747 1.00 87.12 827 PHE A CA 1
ATOM 6333 C C . PHE A 1 827 ? 28.980 -20.248 -84.985 1.00 87.12 827 PHE A C 1
ATOM 6335 O O . PHE A 1 827 ? 29.701 -20.248 -85.984 1.00 87.12 827 PHE A O 1
ATOM 6342 N N . PRO A 1 828 ? 27.816 -20.924 -84.939 1.00 80.31 828 PRO A N 1
ATOM 6343 C CA . PRO A 1 828 ? 27.333 -21.708 -86.072 1.00 80.31 828 PRO A CA 1
ATOM 6344 C C . PRO A 1 828 ? 27.130 -20.837 -87.320 1.00 80.31 828 PRO A C 1
ATOM 6346 O O . PRO A 1 828 ? 26.587 -19.741 -87.213 1.00 80.31 828 PRO A O 1
ATOM 6349 N N . GLU A 1 829 ? 27.548 -21.319 -88.493 1.00 82.44 829 GLU A N 1
ATOM 6350 C CA . GLU A 1 829 ? 27.339 -20.613 -89.771 1.00 82.44 829 GLU A CA 1
ATOM 6351 C C . GLU A 1 829 ? 25.861 -20.586 -90.190 1.00 82.44 829 GLU A C 1
ATOM 6353 O O . GLU A 1 829 ? 25.421 -19.667 -90.874 1.00 82.44 829 GLU A O 1
ATOM 6358 N N . ASP A 1 830 ? 25.080 -21.573 -89.747 1.00 81.69 830 ASP A N 1
ATOM 6359 C CA . ASP A 1 830 ? 23.661 -21.750 -90.066 1.00 81.69 830 ASP A CA 1
ATOM 6360 C C . ASP A 1 830 ? 22.725 -20.870 -89.220 1.00 81.69 830 ASP A C 1
ATOM 6362 O O . ASP A 1 830 ? 21.509 -20.882 -89.424 1.00 81.69 830 ASP A O 1
ATOM 6366 N N . ARG A 1 831 ? 23.263 -20.102 -88.261 1.00 79.62 831 ARG A N 1
ATOM 6367 C CA . ARG A 1 831 ? 22.483 -19.207 -87.399 1.00 79.62 831 ARG A CA 1
ATOM 6368 C C . ARG A 1 831 ? 22.986 -17.769 -87.500 1.00 79.62 831 ARG A C 1
ATOM 6370 O O . ARG A 1 831 ? 24.180 -17.535 -87.329 1.00 79.62 831 ARG A O 1
ATOM 6377 N N . PRO A 1 832 ? 22.093 -16.778 -87.671 1.00 81.94 832 PRO A N 1
ATOM 6378 C CA . PRO A 1 832 ? 22.511 -15.385 -87.695 1.00 81.94 832 PRO A CA 1
ATOM 6379 C C . PRO A 1 832 ? 22.948 -14.955 -86.287 1.00 81.94 832 PRO A C 1
ATOM 6381 O O . PRO A 1 832 ? 22.141 -14.946 -85.355 1.00 81.94 832 PRO A O 1
ATOM 6384 N N . VAL A 1 833 ? 24.233 -14.630 -86.120 1.00 88.94 833 VAL A N 1
ATOM 6385 C CA . VAL A 1 833 ? 24.811 -14.031 -84.906 1.00 88.94 833 VAL A CA 1
ATOM 6386 C C . VAL A 1 833 ? 25.732 -12.890 -85.337 1.00 88.94 833 VAL A C 1
ATOM 6388 O O . VAL A 1 833 ? 26.799 -13.126 -85.892 1.00 88.94 833 VAL A O 1
ATOM 6391 N N . GLU A 1 834 ? 25.307 -11.656 -85.089 1.00 86.81 834 GLU A N 1
ATOM 6392 C CA . GLU A 1 834 ? 26.012 -10.421 -85.465 1.00 86.81 834 GLU A CA 1
ATOM 6393 C C . GLU A 1 834 ? 26.665 -9.741 -84.256 1.00 86.81 834 GLU A C 1
ATOM 6395 O O . GLU A 1 834 ? 27.679 -9.052 -84.374 1.00 86.81 834 GLU A O 1
ATOM 6400 N N . ALA A 1 835 ? 26.079 -9.922 -83.073 1.00 89.00 835 ALA A N 1
ATOM 6401 C CA . ALA A 1 835 ? 26.581 -9.354 -81.834 1.00 89.00 835 ALA A CA 1
ATOM 6402 C C . ALA A 1 835 ? 26.369 -10.313 -80.666 1.00 89.00 835 ALA A C 1
ATOM 6404 O O . ALA A 1 835 ? 25.437 -11.121 -80.653 1.00 89.00 835 ALA A O 1
ATOM 6405 N N . VAL A 1 836 ? 27.227 -10.200 -79.661 1.00 92.00 836 VAL A N 1
ATOM 6406 C CA . VAL A 1 836 ? 27.165 -10.989 -78.435 1.00 92.00 836 VAL A CA 1
ATOM 6407 C C . VAL A 1 836 ? 27.107 -10.072 -77.223 1.00 92.00 836 VAL A C 1
ATOM 6409 O O . VAL A 1 836 ? 27.825 -9.078 -77.158 1.00 92.00 836 VAL A O 1
ATOM 6412 N N . LEU A 1 837 ? 26.281 -10.434 -76.245 1.00 93.31 837 LEU A N 1
ATOM 6413 C CA . LEU A 1 837 ? 26.346 -9.890 -74.891 1.00 93.31 837 LEU A CA 1
ATOM 6414 C C . LEU A 1 837 ? 26.966 -10.934 -73.966 1.00 93.31 837 LEU A C 1
ATOM 6416 O O . LEU A 1 837 ? 26.585 -12.111 -74.003 1.00 93.31 837 LEU A O 1
ATOM 6420 N N . ILE A 1 838 ? 27.901 -10.492 -73.127 1.00 95.19 838 ILE A N 1
ATOM 6421 C CA . ILE A 1 838 ? 28.361 -11.277 -71.987 1.00 95.19 838 ILE A CA 1
ATOM 6422 C C . ILE A 1 838 ? 27.455 -10.954 -70.806 1.00 95.19 838 ILE A C 1
ATOM 6424 O O . ILE A 1 838 ? 27.359 -9.804 -70.387 1.00 95.19 838 ILE A O 1
ATOM 6428 N N . GLU A 1 839 ? 26.787 -11.979 -70.291 1.00 94.44 839 GLU A N 1
ATOM 6429 C CA . GLU A 1 839 ? 25.968 -11.907 -69.085 1.00 94.44 839 GLU A CA 1
ATOM 6430 C C . GLU A 1 839 ? 26.741 -12.562 -67.939 1.00 94.44 839 GLU A C 1
ATOM 6432 O O . GLU A 1 839 ? 26.954 -13.779 -67.925 1.00 94.44 839 GLU A O 1
ATOM 6437 N N . LEU A 1 840 ? 27.175 -11.749 -66.979 1.00 94.50 840 LEU A N 1
ATOM 6438 C CA . LEU A 1 840 ? 27.688 -12.234 -65.704 1.00 94.50 840 LEU A CA 1
ATOM 6439 C C . LEU A 1 840 ? 26.489 -12.619 -64.853 1.00 94.50 840 LEU A C 1
ATOM 6441 O O . LEU A 1 840 ? 25.625 -11.777 -64.605 1.00 94.50 840 LEU A O 1
ATOM 6445 N N . TYR A 1 841 ? 26.432 -13.877 -64.428 1.00 91.19 841 TYR A N 1
ATOM 6446 C CA . TYR A 1 841 ? 25.260 -14.400 -63.747 1.00 91.19 841 TYR A CA 1
ATOM 6447 C C . TYR A 1 841 ? 25.654 -15.125 -62.464 1.00 91.19 841 TYR A C 1
ATOM 6449 O O . TYR A 1 841 ? 26.367 -16.132 -62.485 1.00 91.19 841 TYR A O 1
ATOM 6457 N N . ALA A 1 842 ? 25.160 -14.617 -61.339 1.00 90.06 842 ALA A N 1
ATOM 6458 C CA . ALA A 1 842 ? 25.316 -15.244 -60.034 1.00 90.06 842 ALA A CA 1
ATOM 6459 C C . ALA A 1 842 ? 23.949 -15.688 -59.514 1.00 90.06 842 ALA A C 1
ATOM 6461 O O . ALA A 1 842 ? 22.989 -14.920 -59.528 1.00 90.06 842 ALA A O 1
ATOM 6462 N N . TYR A 1 843 ? 23.858 -16.938 -59.067 1.00 86.56 843 TYR A N 1
ATOM 6463 C CA . TYR A 1 843 ? 22.590 -17.548 -58.669 1.00 86.56 843 TYR A CA 1
ATOM 6464 C C . TYR A 1 843 ? 22.695 -18.223 -57.306 1.00 86.56 843 TYR A C 1
ATOM 6466 O O . TYR A 1 843 ? 22.295 -17.627 -56.321 1.00 86.56 843 TYR A O 1
ATOM 6474 N N . TRP A 1 844 ? 23.275 -19.420 -57.212 1.00 87.06 844 TRP A N 1
ATOM 6475 C CA . TRP A 1 844 ? 23.306 -20.201 -55.971 1.00 87.06 844 TRP A CA 1
ATOM 6476 C C . TRP A 1 844 ? 24.711 -20.762 -55.709 1.00 87.06 844 TRP A C 1
ATOM 6478 O O . TRP A 1 844 ? 25.357 -21.188 -56.674 1.00 87.06 844 TRP A O 1
ATOM 6488 N N . PRO A 1 845 ? 25.189 -20.841 -54.447 1.00 89.75 845 PRO A N 1
ATOM 6489 C CA . PRO A 1 845 ? 24.513 -20.527 -53.175 1.00 89.75 845 PRO A CA 1
ATOM 6490 C C . PRO A 1 845 ? 24.467 -19.029 -52.821 1.00 89.75 845 PRO A C 1
ATOM 6492 O O . PRO A 1 845 ? 25.239 -18.263 -53.397 1.00 89.75 845 PRO A O 1
ATOM 6495 N N . PRO A 1 846 ? 23.617 -18.609 -51.854 1.00 89.81 846 PRO A N 1
ATOM 6496 C CA . PRO A 1 846 ? 23.554 -17.222 -51.406 1.00 89.81 846 PRO A CA 1
ATOM 6497 C C . PRO A 1 846 ? 24.908 -16.767 -50.867 1.00 89.81 846 PRO A C 1
ATOM 6499 O O . PRO A 1 846 ? 25.493 -17.406 -49.986 1.00 89.81 846 PRO A O 1
ATOM 6502 N N . GLY A 1 847 ? 25.399 -15.659 -51.404 1.00 90.12 847 GLY A N 1
ATOM 6503 C CA . GLY A 1 847 ? 26.652 -15.050 -50.990 1.00 90.12 847 GLY A CA 1
ATOM 6504 C C . GLY A 1 847 ? 27.231 -14.128 -52.051 1.00 90.12 847 GLY A C 1
ATOM 6505 O O . GLY A 1 847 ? 26.547 -13.718 -52.994 1.00 90.12 847 GLY A O 1
ATOM 6506 N N . GLU A 1 848 ? 28.512 -13.819 -51.876 1.00 92.38 848 GLU A N 1
ATOM 6507 C CA . GLU A 1 848 ? 29.249 -12.917 -52.751 1.00 92.38 848 GLU A CA 1
ATOM 6508 C C . GLU A 1 848 ? 29.994 -13.651 -53.866 1.00 92.38 848 GLU A C 1
ATOM 6510 O O . GLU A 1 848 ? 30.679 -14.654 -53.645 1.00 92.38 848 GLU A O 1
ATOM 6515 N N . PHE A 1 849 ? 29.923 -13.066 -55.053 1.00 93.88 849 PHE A N 1
ATOM 6516 C CA . PHE A 1 849 ? 30.632 -13.472 -56.254 1.00 93.88 849 PHE A CA 1
ATOM 6517 C C . PHE A 1 849 ? 31.427 -12.279 -56.777 1.00 93.88 849 PHE A C 1
ATOM 6519 O O . PHE A 1 849 ? 30.965 -11.143 -56.715 1.00 93.88 849 PHE A O 1
ATOM 6526 N N . GLY A 1 850 ? 32.631 -12.517 -57.279 1.00 93.88 850 GLY A N 1
ATOM 6527 C CA . GLY A 1 850 ? 33.459 -11.493 -57.909 1.00 93.88 850 GLY A CA 1
ATOM 6528 C C . GLY A 1 850 ? 33.798 -11.899 -59.330 1.00 93.88 850 GLY A C 1
ATOM 6529 O O . GLY A 1 850 ? 34.198 -13.042 -59.536 1.00 93.88 850 GLY A O 1
ATOM 6530 N N . PHE A 1 851 ? 33.658 -10.977 -60.277 1.00 95.12 851 PHE A N 1
ATOM 6531 C CA . PHE A 1 851 ? 34.029 -11.159 -61.679 1.00 95.12 851 PHE A CA 1
ATOM 6532 C C . PHE A 1 851 ? 34.994 -10.056 -62.108 1.00 95.12 851 PHE A C 1
ATOM 6534 O O . PHE A 1 851 ? 34.742 -8.885 -61.819 1.00 95.12 851 PHE A O 1
ATOM 6541 N N . ASP A 1 852 ? 36.070 -10.431 -62.796 1.00 93.31 852 ASP A N 1
ATOM 6542 C CA . ASP A 1 852 ? 37.071 -9.510 -63.340 1.00 93.31 852 ASP A CA 1
ATOM 6543 C C . ASP A 1 852 ? 37.713 -10.048 -64.634 1.00 93.31 852 ASP A C 1
ATOM 6545 O O . ASP A 1 852 ? 37.533 -11.215 -64.988 1.00 93.31 852 ASP A O 1
ATOM 6549 N N . ASN A 1 853 ? 38.458 -9.205 -65.352 1.00 89.38 853 ASN A N 1
ATOM 6550 C CA . ASN A 1 853 ? 39.232 -9.531 -66.553 1.00 89.38 853 ASN A CA 1
ATOM 6551 C C . ASN A 1 853 ? 38.441 -10.318 -67.607 1.00 89.38 853 ASN A C 1
ATOM 6553 O O . ASN A 1 853 ? 38.922 -11.309 -68.163 1.00 89.38 853 ASN A O 1
ATOM 6557 N N . ILE A 1 854 ? 37.222 -9.869 -67.898 1.00 94.00 854 ILE A N 1
ATOM 6558 C CA . ILE A 1 854 ? 36.365 -10.478 -68.910 1.00 94.00 854 ILE A CA 1
ATOM 6559 C C . ILE A 1 854 ? 36.938 -10.188 -70.292 1.00 94.00 854 ILE A C 1
ATOM 6561 O O . ILE A 1 854 ? 37.086 -9.029 -70.695 1.00 94.00 854 ILE A O 1
ATOM 6565 N N . ARG A 1 855 ? 37.240 -11.248 -71.040 1.00 91.75 855 ARG A N 1
ATOM 6566 C CA . ARG A 1 855 ? 37.812 -11.154 -72.375 1.00 91.75 855 ARG A CA 1
ATOM 6567 C C . ARG A 1 855 ? 37.054 -11.967 -73.401 1.00 91.75 855 ARG A C 1
ATOM 6569 O O . ARG A 1 855 ? 36.665 -13.105 -73.153 1.00 91.75 855 ARG A O 1
ATOM 6576 N N . VAL A 1 856 ? 36.920 -11.383 -74.585 1.00 91.00 856 VAL A N 1
ATOM 6577 C CA . VAL A 1 856 ? 36.514 -12.069 -75.812 1.00 91.00 856 VAL A CA 1
ATOM 6578 C C . VAL A 1 856 ? 37.555 -11.728 -76.863 1.00 91.00 856 VAL A C 1
ATOM 6580 O O . VAL A 1 856 ? 37.755 -10.559 -77.168 1.00 91.00 856 VAL A O 1
ATOM 6583 N N . GLU A 1 857 ? 38.238 -12.732 -77.394 1.00 88.94 857 GLU A N 1
ATOM 6584 C CA . GLU A 1 857 ? 39.330 -12.573 -78.354 1.00 88.94 857 GLU A CA 1
ATOM 6585 C C . GLU A 1 857 ? 39.069 -13.470 -79.564 1.00 88.94 857 GLU A C 1
ATOM 6587 O O . GLU A 1 857 ? 38.731 -14.643 -79.412 1.00 88.94 857 GLU A O 1
ATOM 6592 N N . GLN A 1 858 ? 39.231 -12.942 -80.774 1.00 86.62 858 GLN A N 1
ATOM 6593 C CA . GLN A 1 858 ? 39.144 -13.752 -81.989 1.00 86.62 858 GLN A CA 1
ATOM 6594 C C . GLN A 1 858 ? 40.357 -14.696 -82.075 1.00 86.62 858 GLN A C 1
ATOM 6596 O O . GLN A 1 858 ? 41.493 -14.255 -81.886 1.00 86.62 858 GLN A O 1
ATOM 6601 N N . VAL A 1 859 ? 40.125 -15.976 -82.383 1.00 85.62 859 VAL A N 1
ATOM 6602 C CA . VAL A 1 859 ? 41.174 -17.004 -82.510 1.00 85.62 859 VAL A CA 1
ATOM 6603 C C . VAL A 1 859 ? 41.064 -17.777 -83.819 1.00 85.62 859 VAL A C 1
ATOM 6605 O O . VAL A 1 859 ? 40.030 -17.786 -84.486 1.00 85.62 859 VAL A O 1
ATOM 6608 N N . THR A 1 860 ? 42.151 -18.437 -84.203 1.00 86.12 860 THR A N 1
ATOM 6609 C CA . THR A 1 860 ? 42.219 -19.231 -85.432 1.00 86.12 860 THR A CA 1
ATOM 6610 C C . THR A 1 860 ? 41.509 -20.587 -85.290 1.00 86.12 860 THR A C 1
ATOM 6612 O O . THR A 1 860 ? 41.449 -21.149 -84.193 1.00 86.12 860 THR A O 1
ATOM 6615 N N . PRO A 1 861 ? 41.037 -21.189 -86.400 1.00 84.25 861 PRO A N 1
ATOM 6616 C CA . PRO A 1 861 ? 40.527 -22.563 -86.389 1.00 84.25 861 PRO A CA 1
ATOM 6617 C C . PRO A 1 861 ? 41.537 -23.593 -85.850 1.00 84.25 861 PRO A C 1
ATOM 6619 O O . PRO A 1 861 ? 41.140 -24.569 -85.220 1.00 84.25 861 PRO A O 1
ATOM 6622 N N . ALA A 1 862 ? 42.842 -23.359 -86.037 1.00 85.00 862 ALA A N 1
ATOM 6623 C CA . ALA A 1 862 ? 43.901 -24.211 -85.493 1.00 85.00 862 ALA A CA 1
ATOM 6624 C C . ALA A 1 862 ? 43.971 -24.149 -83.955 1.00 85.00 862 ALA A C 1
ATOM 6626 O O . ALA A 1 862 ? 44.063 -25.185 -83.299 1.00 85.00 862 ALA A O 1
ATOM 6627 N N . GLU A 1 863 ? 43.865 -22.953 -83.367 1.00 85.12 863 GLU A N 1
ATOM 6628 C CA . GLU A 1 863 ? 43.775 -22.786 -81.909 1.00 85.12 863 GLU A CA 1
ATOM 6629 C C . GLU A 1 863 ? 42.499 -23.416 -81.338 1.00 85.12 863 GLU A C 1
ATOM 6631 O O . GLU A 1 863 ? 42.535 -23.995 -80.251 1.00 85.12 863 GLU A O 1
ATOM 6636 N N . MET A 1 864 ? 41.381 -23.350 -82.071 1.00 87.00 864 MET A N 1
ATOM 6637 C CA . MET A 1 864 ? 40.147 -24.040 -81.686 1.00 87.00 864 MET A CA 1
ATOM 6638 C C . MET A 1 864 ? 40.332 -25.560 -81.687 1.00 87.00 864 MET A C 1
ATOM 6640 O O . MET A 1 864 ? 39.957 -26.214 -80.715 1.00 87.00 864 MET A O 1
ATOM 6644 N N . ALA A 1 865 ? 40.936 -26.129 -82.734 1.00 87.69 865 ALA A N 1
ATOM 6645 C CA . ALA A 1 865 ? 41.217 -27.562 -82.803 1.00 87.69 865 ALA A CA 1
ATOM 6646 C C . ALA A 1 865 ? 42.125 -28.021 -81.646 1.00 87.69 865 ALA A C 1
ATOM 6648 O O . ALA A 1 865 ? 41.816 -29.008 -80.978 1.00 87.69 865 ALA A O 1
ATOM 6649 N N . ALA A 1 866 ? 43.179 -27.255 -81.336 1.00 87.31 866 ALA A N 1
ATOM 6650 C CA . ALA A 1 866 ? 44.066 -27.530 -80.203 1.00 87.31 866 ALA A CA 1
ATOM 6651 C C . ALA A 1 866 ? 43.324 -27.479 -78.853 1.00 87.31 866 ALA A C 1
ATOM 6653 O O . ALA A 1 866 ? 43.498 -28.361 -78.009 1.00 87.31 866 ALA A O 1
ATOM 6654 N N . TYR A 1 867 ? 42.449 -26.487 -78.658 1.00 87.19 867 TYR A N 1
ATOM 6655 C CA . TYR A 1 867 ? 41.606 -26.401 -77.465 1.00 87.19 867 TYR A CA 1
ATOM 6656 C C . TYR A 1 867 ? 40.620 -27.576 -77.366 1.00 87.19 867 TYR A C 1
ATOM 6658 O O . TYR A 1 867 ? 40.438 -28.137 -76.286 1.00 87.19 867 TYR A O 1
ATOM 6666 N N . GLN A 1 868 ? 39.990 -27.981 -78.475 1.00 85.94 868 GLN A N 1
ATOM 6667 C CA . GLN A 1 868 ? 39.077 -29.127 -78.503 1.00 85.94 868 GLN A CA 1
ATOM 6668 C C . GLN A 1 868 ? 39.792 -30.432 -78.140 1.00 85.94 868 GLN A C 1
ATOM 6670 O O . GLN A 1 868 ? 39.261 -31.207 -77.345 1.00 85.94 868 GLN A O 1
ATOM 6675 N N . GLU A 1 869 ? 40.999 -30.654 -78.661 1.00 88.25 869 GLU A N 1
ATOM 6676 C CA . GLU A 1 869 ? 41.813 -31.824 -78.329 1.00 88.25 869 GLU A CA 1
ATOM 6677 C C . GLU A 1 869 ? 42.209 -31.823 -76.845 1.00 88.25 869 GLU A C 1
ATOM 6679 O O . GLU A 1 869 ? 42.024 -32.819 -76.141 1.00 88.25 869 GLU A O 1
ATOM 6684 N N . GLN A 1 870 ? 42.675 -30.683 -76.325 1.00 85.44 870 GLN A N 1
ATOM 6685 C CA . GLN A 1 870 ? 42.986 -30.527 -74.903 1.00 85.44 870 GLN A CA 1
ATOM 6686 C C . GLN A 1 870 ? 41.757 -30.798 -74.024 1.00 85.44 870 GLN A C 1
ATOM 6688 O O . GLN A 1 870 ? 41.848 -31.491 -73.011 1.00 85.44 870 GLN A O 1
ATOM 6693 N N . ARG A 1 871 ? 40.591 -30.289 -74.423 1.00 83.69 871 ARG A N 1
ATOM 6694 C CA . ARG A 1 871 ? 39.332 -30.491 -73.709 1.00 83.69 871 ARG A CA 1
ATOM 6695 C C . ARG A 1 871 ? 38.867 -31.947 -73.741 1.00 83.69 871 ARG A C 1
ATOM 6697 O O . ARG A 1 871 ? 38.367 -32.428 -72.729 1.00 83.69 871 ARG A O 1
ATOM 6704 N N . GLN A 1 872 ? 39.049 -32.655 -74.857 1.00 86.94 872 GLN A N 1
ATOM 6705 C CA . GLN A 1 872 ? 38.781 -34.095 -74.940 1.00 86.94 872 GLN A CA 1
ATOM 6706 C C . GLN A 1 872 ? 39.700 -34.893 -74.008 1.00 86.94 872 GLN A C 1
ATOM 6708 O O . GLN A 1 872 ? 39.225 -35.811 -73.346 1.00 86.94 872 GLN A O 1
ATOM 6713 N N . ARG A 1 873 ? 40.982 -34.511 -73.899 1.00 87.50 873 ARG A N 1
ATOM 6714 C CA . ARG A 1 873 ? 41.942 -35.145 -72.977 1.00 87.50 873 ARG A CA 1
ATOM 6715 C C . ARG A 1 873 ? 41.593 -34.914 -71.502 1.00 87.50 873 ARG A C 1
ATOM 6717 O O . ARG A 1 873 ? 41.712 -35.837 -70.708 1.00 87.50 873 ARG A O 1
ATOM 6724 N N . LEU A 1 874 ? 41.183 -33.697 -71.137 1.00 82.38 874 LEU A N 1
ATOM 6725 C CA . LEU A 1 874 ? 40.894 -33.310 -69.746 1.00 82.38 874 LEU A CA 1
ATOM 6726 C C . LEU A 1 874 ? 39.476 -33.686 -69.276 1.00 82.38 874 LEU A C 1
ATOM 6728 O O . LEU A 1 874 ? 39.216 -33.732 -68.077 1.00 82.38 874 LEU A O 1
ATOM 6732 N N . GLY A 1 875 ? 38.533 -33.929 -70.189 1.00 82.12 875 GLY A N 1
ATOM 6733 C CA . GLY A 1 875 ? 37.170 -34.333 -69.843 1.00 82.12 875 GLY A CA 1
ATOM 6734 C C . GLY A 1 875 ? 36.468 -33.347 -68.897 1.00 82.12 875 GLY A C 1
ATOM 6735 O O . GLY A 1 875 ? 36.307 -32.166 -69.211 1.00 82.12 875 GLY A O 1
ATOM 6736 N N . ALA A 1 876 ? 36.020 -33.836 -67.736 1.00 68.81 876 ALA A N 1
ATOM 6737 C CA . ALA A 1 876 ? 35.319 -33.033 -66.730 1.00 68.81 876 ALA A CA 1
ATOM 6738 C C . ALA A 1 876 ? 36.199 -31.941 -66.084 1.00 68.81 876 ALA A C 1
ATOM 6740 O O . ALA A 1 876 ? 35.648 -30.934 -65.621 1.00 68.81 876 ALA A O 1
ATOM 6741 N N . ASP A 1 877 ? 37.524 -32.114 -66.116 1.00 74.06 877 ASP A N 1
ATOM 6742 C CA . ASP A 1 877 ? 38.511 -31.204 -65.526 1.00 74.06 877 ASP A CA 1
ATOM 6743 C C . ASP A 1 877 ? 38.872 -30.037 -66.454 1.00 74.06 877 ASP A C 1
ATOM 6745 O O . ASP A 1 877 ? 39.481 -29.060 -66.026 1.00 74.06 877 ASP A O 1
ATOM 6749 N N . ALA A 1 878 ? 38.433 -30.068 -67.718 1.00 72.44 878 ALA A N 1
ATOM 6750 C CA . ALA A 1 878 ? 38.671 -28.990 -68.682 1.00 72.44 878 ALA A CA 1
ATOM 6751 C C . ALA A 1 878 ? 38.041 -27.642 -68.276 1.00 72.44 878 ALA A C 1
ATOM 6753 O O . ALA A 1 878 ? 38.404 -26.603 -68.821 1.00 72.44 878 ALA A O 1
ATOM 6754 N N . ASN A 1 879 ? 37.089 -27.663 -67.338 1.00 69.38 879 ASN A N 1
ATOM 6755 C CA . ASN A 1 879 ? 36.416 -26.476 -66.808 1.00 69.38 879 ASN A CA 1
ATOM 6756 C C . ASN A 1 879 ? 36.974 -26.038 -65.439 1.00 69.38 879 ASN A C 1
ATOM 6758 O O . ASN A 1 879 ? 36.347 -25.209 -64.779 1.00 69.38 879 ASN A O 1
ATOM 6762 N N . VAL A 1 880 ? 38.094 -26.612 -64.980 1.00 77.50 880 VAL A N 1
ATOM 6763 C CA . VAL A 1 880 ? 38.769 -26.216 -63.736 1.00 77.50 880 VAL A CA 1
ATOM 6764 C C . VAL A 1 880 ? 39.706 -25.046 -64.030 1.00 77.50 880 VAL A C 1
ATOM 6766 O O . VAL A 1 880 ? 40.610 -25.139 -64.858 1.00 77.50 880 VAL A O 1
ATOM 6769 N N . GLY A 1 881 ? 39.476 -23.922 -63.357 1.00 72.31 881 GLY A N 1
ATOM 6770 C CA . GLY A 1 881 ? 40.200 -22.680 -63.608 1.00 72.31 881 GLY A CA 1
ATOM 6771 C C . GLY A 1 881 ? 41.622 -22.735 -63.070 1.00 72.31 881 GLY A C 1
ATOM 6772 O O . GLY A 1 881 ? 41.882 -23.318 -62.010 1.00 72.31 881 GLY A O 1
ATOM 6773 N N . LYS A 1 882 ? 42.547 -22.082 -63.773 1.00 80.62 882 LYS A N 1
ATOM 6774 C CA . LYS A 1 882 ? 43.932 -21.923 -63.320 1.00 80.62 882 LYS A CA 1
ATOM 6775 C C . LYS A 1 882 ? 43.943 -20.945 -62.144 1.00 80.62 882 LYS A C 1
ATOM 6777 O O . LYS A 1 882 ? 43.333 -19.876 -62.222 1.00 80.62 882 LYS A O 1
ATOM 6782 N N . ALA A 1 883 ? 44.610 -21.321 -61.052 1.00 75.62 883 ALA A N 1
ATOM 6783 C CA . ALA A 1 883 ? 44.877 -20.381 -59.970 1.00 75.62 883 ALA A CA 1
ATOM 6784 C C . ALA A 1 883 ? 45.666 -19.200 -60.542 1.00 75.62 883 ALA A C 1
ATOM 6786 O O . ALA A 1 883 ? 46.613 -19.394 -61.309 1.00 75.62 883 ALA A O 1
ATOM 6787 N N . ILE A 1 884 ? 45.245 -17.986 -60.207 1.00 79.75 884 ILE A N 1
ATOM 6788 C CA . ILE A 1 884 ? 46.009 -16.794 -60.554 1.00 79.75 884 ILE A CA 1
ATOM 6789 C C . ILE A 1 884 ? 47.181 -16.788 -59.573 1.00 79.75 884 ILE A C 1
ATOM 6791 O O . ILE A 1 884 ? 46.966 -16.579 -58.387 1.00 79.75 884 ILE A O 1
ATOM 6795 N N . ALA A 1 885 ? 48.383 -17.138 -60.041 1.00 59.31 885 ALA A N 1
ATOM 6796 C CA . ALA A 1 885 ? 49.580 -17.114 -59.201 1.00 59.31 885 ALA A CA 1
ATOM 6797 C C . ALA A 1 885 ? 49.768 -15.705 -58.618 1.00 59.31 885 ALA A C 1
ATOM 6799 O O . ALA A 1 885 ? 49.510 -14.729 -59.334 1.00 59.31 885 ALA A O 1
ATOM 6800 N N . ASP A 1 886 ? 50.176 -15.615 -57.354 1.00 44.06 886 ASP A N 1
ATOM 6801 C CA . ASP A 1 886 ? 50.430 -14.341 -56.670 1.00 44.06 886 ASP A CA 1
ATOM 6802 C C . ASP A 1 886 ? 51.484 -13.493 -57.393 1.00 44.06 886 ASP A C 1
ATOM 6804 O O . ASP A 1 886 ? 52.508 -14.057 -57.852 1.00 44.06 886 ASP A O 1
#

Foldseek 3Di:
DDDDDDQDDDDQQDDDPQWGFHAFPDDDPFWGWTFTAGNVRPDTWTKIWGHPPNCDDLVLQQVLLVLQQPFDDPQAWHWPHWDAGPNITMTTTHPQDDPPDDWDQQCRVCVVVQQADDLVLLLQQLLSLLRQLLSQCVDPPRGWAQQDDARNQWIQHPVRGTYGYNIRRHDGRDPVRSLVSLLRSLLRSLSNHLRDDPPDPDRPCVVQVLSVLSSVLSSCQSPLHPCNVVSLVVSVVSLVPTDDDDDPVVSCSRVVSVVSSSVSSVVSSVVVVVVVVVVVVVVVVVVVVVVVVVVVLVVLLVVLLVQLVVCVVVVVLVSNLVSLVVSCVSPVPDPSSVVSNVVSLLSNLCVLQVVLQVLLVVLLVLCPPPDCPLPVVVLNVVLVVLNVVLVVCVVVSVSVSSNVSSNVSNVSSVVSSVLVVLLVVLVVLVVLLVVLQVLLVVLVLCPQPVVLLVQLVVLQVQLVVCVSVSVSVSSSVSSVVSSVSSNVSNVRSNLVVLLVVLQVVLVVLVVVLDPQLVVLFDPVLNVQLVVLQVQLVVCVVVSVSVSNSVSSVSSSVSSVVRSVNSLVSVLVVLLVVLQVQLVVCVVVVVLLSSLLSLCLNLVRPPNVPPPVSVVSNVVSVVSCVVVVNPDDDFPDFLFDCQQQQDDDPFARPQKFGALVQFWGFDQQPAVRHGTWIKGFQQAFPVQVVVCVVPSPDDDDGDHDDDPSLRTSQNDPFDKMKGHWRFDDAQFKKKKKKKKAADDKWKKKKWFWDFDAPVCQVVDPKFWWDDSDVPDAIEGDPDDDPDDIDTDGDDGGHIYTFDMDIQIADEDPPCHGAIFMWMDMDHHHNPTDGGIIMMMGTDHDDGGMMIIRDIGMGTDDPVVNVVLVVVCVVCPPCNNYTHGPDD